Protein AF-0000000075453111 (afdb_homodimer)

pLDDT: mean 93.93, std 6.49, range [53.88, 98.88]

Nearest PDB structures (foldseek):
  8r34-assembly1_A  TM=6.315E-01  e=1.064E-09  Saccharomyces cerevisiae
  5uld-assembly2_D  TM=6.190E-01  e=9.752E-09  Vibrio cholerae O1 biovar El Tor str. N16961
  8w6t-assembly1_B  TM=6.433E-01  e=1.439E-05  Homo sapiens
  8w6t-assembly1_A  TM=4.955E-01  e=1.209E-05  Homo sapiens
  6ol1-assembly1_B  TM=6.404E-01  e=1.743E-09  Vibrio cholerae O1 biovar El Tor str. N16961

Structure (mmCIF, N/CA/C/O backbone):
data_AF-0000000075453111-model_v1
#
loop_
_entity.id
_entity.type
_entity.pdbx_description
1 polymer 'Uncharacterized transporter'
#
loop_
_atom_site.group_PDB
_atom_site.id
_atom_site.type_symbol
_atom_site.label_atom_id
_atom_site.label_alt_id
_atom_site.label_comp_id
_atom_site.label_asym_id
_atom_site.label_entity_id
_atom_site.label_seq_id
_atom_site.pdbx_PDB_ins_code
_atom_site.Cartn_x
_atom_site.Cartn_y
_atom_site.Cartn_z
_atom_site.occupancy
_atom_site.B_iso_or_equiv
_atom_site.auth_seq_id
_atom_site.auth_comp_id
_atom_site.auth_asym_id
_atom_site.auth_atom_id
_atom_site.pdbx_PDB_model_num
ATOM 1 N N . MET A 1 1 ? -15.867 -6.492 27.453 1 88.44 1 MET A N 1
ATOM 2 C CA . MET A 1 1 ? -15.086 -6.867 26.281 1 88.44 1 MET A CA 1
ATOM 3 C C . MET A 1 1 ? -14.711 -5.637 25.453 1 88.44 1 MET A C 1
ATOM 5 O O . MET A 1 1 ? -13.57 -5.516 25 1 88.44 1 MET A O 1
ATOM 9 N N . GLU A 1 2 ? -15.594 -4.66 25.562 1 91.88 2 GLU A N 1
ATOM 10 C CA . GLU A 1 2 ? -15.266 -3.398 24.906 1 91.88 2 GLU A CA 1
ATOM 11 C C . GLU A 1 2 ? -14.094 -2.709 25.594 1 91.88 2 GLU A C 1
ATOM 13 O O . GLU A 1 2 ? -13.234 -2.121 24.938 1 91.88 2 GLU A O 1
ATOM 18 N N . MET A 1 3 ? -14.023 -2.857 26.875 1 95.06 3 MET A N 1
ATOM 19 C CA . MET A 1 3 ? -12.953 -2.244 27.656 1 95.06 3 MET A CA 1
ATOM 20 C C . MET A 1 3 ? -11.602 -2.844 27.297 1 95.06 3 MET A C 1
ATOM 22 O O . MET A 1 3 ? -10.578 -2.154 27.328 1 95.06 3 MET A O 1
ATOM 26 N N . LEU A 1 4 ? -11.641 -4.113 27 1 96.75 4 LEU A N 1
ATOM 27 C CA . LEU A 1 4 ? -10.398 -4.758 26.594 1 96.75 4 LEU A CA 1
ATOM 28 C C . LEU A 1 4 ? -9.875 -4.164 25.297 1 96.75 4 LEU A C 1
ATOM 30 O O . LEU A 1 4 ? -8.672 -3.967 25.141 1 96.75 4 LEU A O 1
ATOM 34 N N . ILE A 1 5 ? -10.781 -3.885 24.359 1 97.25 5 ILE A N 1
ATOM 35 C CA . ILE A 1 5 ? -10.398 -3.275 23.094 1 97.25 5 ILE A CA 1
ATOM 36 C C . ILE A 1 5 ? -9.844 -1.875 23.328 1 97.25 5 ILE A C 1
ATOM 38 O O . ILE A 1 5 ? -8.82 -1.498 22.75 1 97.25 5 ILE A O 1
ATOM 42 N N . ILE A 1 6 ? -10.492 -1.157 24.172 1 97.19 6 ILE A N 1
ATOM 43 C CA . ILE A 1 6 ? -10.047 0.188 24.516 1 97.19 6 ILE A CA 1
ATOM 44 C C . ILE A 1 6 ? -8.672 0.124 25.172 1 97.19 6 ILE A C 1
ATOM 46 O O . ILE A 1 6 ? -7.781 0.908 24.828 1 97.19 6 ILE A O 1
ATOM 50 N N . ALA A 1 7 ? -8.477 -0.827 26.047 1 98.06 7 ALA A N 1
ATOM 51 C CA . ALA A 1 7 ? -7.191 -1 26.734 1 98.06 7 ALA A CA 1
ATOM 52 C C . ALA A 1 7 ? -6.082 -1.325 25.734 1 98.06 7 ALA A C 1
ATOM 54 O O . ALA A 1 7 ? -4.984 -0.773 25.828 1 98.06 7 ALA A O 1
ATOM 55 N N . VAL A 1 8 ? -6.367 -2.236 24.828 1 98.06 8 VAL A N 1
ATOM 56 C CA . VAL A 1 8 ? -5.387 -2.619 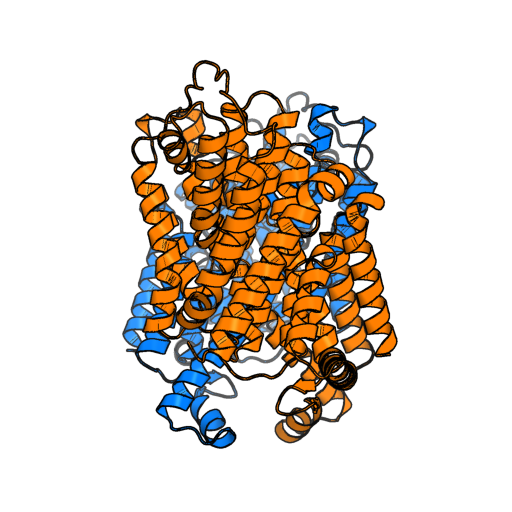23.812 1 98.06 8 VAL A CA 1
ATOM 57 C C . VAL A 1 8 ? -5.004 -1.402 22.969 1 98.06 8 VAL A C 1
ATOM 59 O O . VAL A 1 8 ? -3.826 -1.188 22.688 1 98.06 8 VAL A O 1
ATOM 62 N N . PHE A 1 9 ? -5.988 -0.625 22.594 1 97.12 9 PHE A N 1
ATOM 63 C CA . PHE A 1 9 ? -5.727 0.573 21.797 1 97.12 9 PHE A CA 1
ATOM 64 C C . PHE A 1 9 ? -4.824 1.535 22.562 1 97.12 9 PHE A C 1
ATOM 66 O O . PHE A 1 9 ? -3.834 2.029 22.016 1 97.12 9 PHE A O 1
ATOM 73 N N . PHE A 1 10 ? -5.086 1.776 23.812 1 95.88 10 PHE A N 1
ATOM 74 C CA . PHE A 1 10 ? -4.332 2.752 24.594 1 95.88 10 PHE A CA 1
ATOM 75 C C . PHE A 1 10 ? -2.926 2.242 24.891 1 95.88 10 PHE A C 1
ATOM 77 O O . PHE A 1 10 ? -1.973 3.021 24.938 1 95.88 10 PHE A O 1
ATOM 84 N N . ILE A 1 11 ? -2.777 0.951 25.078 1 97 11 ILE A N 1
ATOM 85 C CA . ILE A 1 11 ? -1.456 0.363 25.281 1 97 11 ILE A CA 1
ATOM 86 C C . ILE A 1 11 ? -0.633 0.507 24 1 97 11 ILE A C 1
ATOM 88 O O . ILE A 1 11 ? 0.526 0.924 24.047 1 97 11 ILE A O 1
ATOM 92 N N . GLY A 1 12 ? -1.258 0.11 22.844 1 95.88 12 GLY A N 1
ATOM 93 C CA . GLY A 1 12 ? -0.576 0.288 21.578 1 95.88 12 GLY A CA 1
ATOM 94 C C . GLY A 1 12 ? -0.174 1.727 21.312 1 95.88 12 GLY A C 1
ATOM 95 O O . GLY A 1 12 ? 0.954 1.994 20.891 1 95.88 12 GLY A O 1
ATOM 96 N N . TYR A 1 13 ? -1.084 2.631 21.641 1 93.44 13 TYR A N 1
ATOM 97 C CA . TYR A 1 13 ? -0.813 4.043 21.406 1 93.44 13 TYR A CA 1
ATOM 98 C C . TYR A 1 13 ? 0.281 4.551 22.344 1 93.44 13 TYR A C 1
ATOM 100 O O . TYR A 1 13 ? 1.086 5.402 21.953 1 93.44 13 TYR A O 1
ATOM 108 N N . PHE A 1 14 ? 0.251 4.113 23.531 1 94.31 14 PHE A N 1
ATOM 109 C CA . PHE A 1 14 ? 1.292 4.465 24.484 1 94.31 14 PHE A CA 1
ATOM 110 C C . PHE A 1 14 ? 2.67 4.094 23.953 1 94.31 14 PHE A C 1
ATOM 112 O O . PHE A 1 14 ? 3.604 4.895 24.016 1 94.31 14 PHE A O 1
ATOM 119 N N . PHE A 1 15 ? 2.822 2.959 23.375 1 93.81 15 PHE A N 1
ATOM 120 C CA . PHE A 1 15 ? 4.098 2.518 22.828 1 93.81 15 PHE A CA 1
ATOM 121 C C . PHE A 1 15 ? 4.484 3.35 21.609 1 93.81 15 PHE A C 1
ATOM 123 O O . PHE A 1 15 ? 5.668 3.588 21.359 1 93.81 15 PHE A O 1
ATOM 130 N N . ILE A 1 16 ? 3.492 3.82 20.844 1 91.75 16 ILE A N 1
ATOM 131 C CA . ILE A 1 16 ? 3.752 4.699 19.719 1 91.75 16 ILE A CA 1
ATOM 132 C C . ILE A 1 16 ? 4.371 6.004 20.203 1 91.75 16 ILE A C 1
ATOM 134 O O . ILE A 1 16 ? 5.367 6.477 19.641 1 91.75 16 ILE A O 1
ATOM 138 N N . THR A 1 17 ? 3.875 6.574 21.328 1 86.62 17 THR A N 1
ATOM 139 C CA . THR A 1 17 ? 4.289 7.879 21.828 1 86.62 17 THR A CA 1
ATOM 140 C C . THR A 1 17 ? 5.68 7.809 22.453 1 86.62 17 THR A C 1
ATOM 142 O O . THR A 1 17 ? 6.441 8.773 22.391 1 86.62 17 THR A O 1
ATOM 145 N N . ILE A 1 18 ? 6.066 6.621 22.953 1 88.25 18 ILE A N 1
ATOM 146 C CA . ILE A 1 18 ? 7.355 6.535 23.641 1 88.25 18 ILE A CA 1
ATOM 147 C C . ILE A 1 18 ? 8.344 5.758 22.781 1 88.25 18 ILE A C 1
ATOM 149 O O . ILE A 1 18 ? 9.281 5.145 23.297 1 88.25 18 ILE A O 1
ATOM 153 N N . GLU A 1 19 ? 8.078 5.727 21.516 1 85.94 19 GLU A N 1
ATOM 154 C CA . GLU A 1 19 ? 8.914 4.965 20.594 1 85.94 19 GLU A CA 1
ATOM 155 C C . GLU A 1 19 ? 10.391 5.246 20.844 1 85.94 19 GLU A C 1
ATOM 157 O O . GLU A 1 19 ? 11.219 4.332 20.812 1 85.94 19 GLU A O 1
ATOM 162 N N . HIS A 1 20 ? 10.773 6.508 21.109 1 79.44 20 HIS A N 1
ATOM 163 C CA . HIS A 1 20 ? 12.164 6.91 21.234 1 79.44 20 HIS A CA 1
ATOM 164 C C . HIS A 1 20 ? 12.773 6.391 22.531 1 79.44 20 HIS A C 1
ATOM 166 O O . HIS A 1 20 ? 13.977 6.129 22.609 1 79.44 20 HIS A O 1
ATOM 172 N N . SER A 1 21 ? 11.906 6.184 23.469 1 82.75 21 SER A N 1
ATOM 173 C CA . SER A 1 21 ? 12.375 5.699 24.766 1 82.75 21 SER A CA 1
ATOM 174 C C . SER A 1 21 ? 12.531 4.184 24.766 1 82.75 21 SER A C 1
ATOM 176 O O . SER A 1 21 ? 13.492 3.656 25.328 1 82.75 21 SER A O 1
ATOM 178 N N . VAL A 1 22 ? 11.641 3.486 24.031 1 87.38 22 VAL A N 1
ATOM 179 C CA . VAL A 1 22 ? 11.656 2.027 24.094 1 87.38 22 VAL A CA 1
ATOM 180 C C . VAL A 1 22 ? 12.414 1.478 22.875 1 87.38 22 VAL A C 1
ATOM 182 O O . VAL A 1 22 ? 12.781 0.302 22.859 1 87.38 22 VAL A O 1
ATOM 185 N N . ARG A 1 23 ? 12.75 2.182 21.953 1 86.06 23 ARG A N 1
ATOM 186 C CA . ARG A 1 23 ? 13.492 1.818 20.75 1 86.06 23 ARG A CA 1
ATOM 187 C C . ARG A 1 23 ? 12.758 0.749 19.953 1 86.06 23 ARG A C 1
ATOM 189 O O . ARG A 1 23 ? 13.352 -0.254 19.547 1 86.06 23 ARG A O 1
ATOM 196 N N . ILE A 1 24 ? 11.492 0.801 19.984 1 89.25 24 ILE A N 1
ATOM 197 C CA . ILE A 1 24 ? 10.625 -0.03 19.156 1 89.25 24 ILE A CA 1
ATOM 198 C C . ILE A 1 24 ? 9.914 0.838 18.125 1 89.25 24 ILE A C 1
ATOM 200 O O . ILE A 1 24 ? 9.25 1.819 18.469 1 89.25 24 ILE A O 1
ATOM 204 N N . ASP A 1 25 ? 10.094 0.473 16.938 1 92.69 25 ASP A N 1
ATOM 205 C CA . ASP A 1 25 ? 9.484 1.238 15.852 1 92.69 25 ASP A CA 1
ATOM 206 C C . ASP A 1 25 ? 7.973 1.338 16.047 1 92.69 25 ASP A C 1
ATOM 208 O O . ASP A 1 25 ? 7.316 0.351 16.375 1 92.69 25 ASP A O 1
ATOM 212 N N . LYS A 1 26 ? 7.48 2.486 15.836 1 93.5 26 LYS A N 1
ATOM 213 C CA . LYS A 1 26 ? 6.066 2.752 16.094 1 93.5 26 LYS A CA 1
ATOM 214 C C . LYS A 1 26 ? 5.176 1.954 15.141 1 93.5 26 LYS A C 1
ATOM 216 O O . LYS A 1 26 ? 4.016 1.684 15.453 1 93.5 26 LYS A O 1
ATOM 221 N N . THR A 1 27 ? 5.645 1.589 13.984 1 96 27 THR A N 1
ATOM 222 C CA . THR A 1 27 ? 4.879 0.809 13.016 1 96 27 THR A CA 1
ATOM 223 C C . THR A 1 27 ? 4.516 -0.558 13.594 1 96 27 THR A C 1
ATOM 225 O O . THR A 1 27 ? 3.43 -1.079 13.328 1 96 27 THR A O 1
ATOM 228 N N . ILE A 1 28 ? 5.398 -1.176 14.391 1 97.25 28 ILE A N 1
ATOM 229 C CA . ILE A 1 28 ? 5.164 -2.455 15.047 1 97.25 28 ILE A CA 1
ATOM 230 C C . ILE A 1 28 ? 3.936 -2.352 15.953 1 97.25 28 ILE A C 1
ATOM 232 O O . ILE A 1 28 ? 3.008 -3.156 15.836 1 97.25 28 ILE A O 1
ATOM 236 N N . SER A 1 29 ? 3.924 -1.294 16.75 1 97.25 29 SER A N 1
ATOM 237 C CA . SER A 1 29 ? 2.842 -1.087 17.703 1 97.25 29 SER A CA 1
ATOM 238 C C . SER A 1 29 ? 1.521 -0.807 17 1 97.25 29 SER A C 1
ATOM 240 O O . SER A 1 29 ? 0.472 -1.308 17.406 1 97.25 29 SER A O 1
ATOM 242 N N . ALA A 1 30 ? 1.592 -0.019 15.961 1 97.75 30 ALA A N 1
ATOM 243 C CA . ALA A 1 30 ? 0.385 0.353 15.227 1 97.75 30 ALA A CA 1
ATOM 244 C C . ALA A 1 30 ? -0.26 -0.867 14.578 1 97.75 30 ALA A C 1
ATOM 246 O O . ALA A 1 30 ? -1.46 -1.101 14.734 1 97.75 30 ALA A O 1
ATOM 247 N N . LEU A 1 31 ? 0.516 -1.706 13.867 1 98.56 31 LEU A N 1
ATOM 248 C CA . LEU A 1 31 ? 0.004 -2.885 13.172 1 98.56 31 LEU A CA 1
ATOM 249 C C . LEU A 1 31 ? -0.484 -3.93 14.172 1 98.56 31 LEU A C 1
ATOM 251 O O . LEU A 1 31 ? -1.544 -4.531 13.977 1 98.56 31 LEU A O 1
ATOM 255 N N . GLY A 1 32 ? 0.319 -4.137 15.188 1 98.38 32 GLY A N 1
ATOM 256 C CA . GLY A 1 32 ? -0.074 -5.086 16.219 1 98.38 32 GLY A CA 1
ATOM 257 C C . GLY A 1 32 ? -1.366 -4.707 16.922 1 98.38 32 GLY A C 1
ATOM 258 O O . GLY A 1 32 ? -2.254 -5.543 17.094 1 98.38 32 GLY A O 1
ATOM 259 N N . MET A 1 33 ? -1.439 -3.439 17.312 1 98.19 33 MET A N 1
ATOM 260 C CA . MET A 1 33 ? -2.621 -2.92 18 1 98.19 33 MET A CA 1
ATOM 261 C C . MET A 1 33 ? -3.867 -3.09 17.125 1 98.19 33 MET A C 1
ATOM 263 O O . MET A 1 33 ? -4.895 -3.578 17.609 1 98.19 33 MET A O 1
ATOM 267 N N . ALA A 1 34 ? -3.826 -2.732 15.875 1 98.56 34 ALA A N 1
ATOM 268 C CA . ALA A 1 34 ? -4.961 -2.842 14.961 1 98.56 34 ALA A CA 1
ATOM 269 C C . ALA A 1 34 ? -5.41 -4.293 14.812 1 98.56 34 ALA A C 1
ATOM 271 O O . ALA A 1 34 ? -6.605 -4.594 14.906 1 98.56 34 ALA A O 1
ATOM 272 N N . SER A 1 35 ? -4.473 -5.203 14.586 1 98.69 35 SER A N 1
ATOM 273 C CA . SER A 1 35 ? -4.777 -6.613 14.359 1 98.69 35 SER A CA 1
ATOM 274 C C . SER A 1 35 ? -5.426 -7.238 15.594 1 98.69 35 SER A C 1
ATOM 276 O O . SER A 1 35 ? -6.398 -7.988 15.477 1 98.69 35 SER A O 1
ATOM 278 N N . VAL A 1 36 ? -4.93 -6.891 16.75 1 98.56 36 VAL A N 1
ATOM 279 C CA . VAL A 1 36 ? -5.449 -7.465 17.984 1 98.56 36 VAL A CA 1
ATOM 280 C C . VAL A 1 36 ? -6.828 -6.887 18.281 1 98.56 36 VAL A C 1
ATOM 282 O O . VAL A 1 36 ? -7.734 -7.613 18.703 1 98.56 36 VAL A O 1
ATOM 285 N N . CYS A 1 37 ? -7.035 -5.582 18.078 1 98.56 37 CYS A N 1
ATOM 286 C CA . CYS A 1 37 ? -8.344 -4.969 18.297 1 98.56 37 CYS A CA 1
ATOM 287 C C . CYS A 1 37 ? -9.414 -5.648 17.453 1 98.56 37 CYS A C 1
ATOM 289 O O . CYS A 1 37 ? -10.461 -6.039 17.984 1 98.56 37 CYS A O 1
ATOM 291 N N . TRP A 1 38 ? -9.172 -5.844 16.219 1 98.62 38 TRP A N 1
ATOM 292 C CA . TRP A 1 38 ? -10.18 -6.422 15.336 1 98.62 38 TRP A CA 1
ATOM 293 C C . TRP A 1 38 ? -10.359 -7.91 15.617 1 98.62 38 TRP A C 1
ATOM 295 O O . TRP A 1 38 ? -11.469 -8.445 15.484 1 98.62 38 TRP A O 1
ATOM 305 N N . ALA A 1 39 ? -9.234 -8.594 15.977 1 98.5 39 ALA A N 1
ATOM 306 C CA . ALA A 1 39 ? -9.352 -10 16.375 1 98.5 39 ALA A CA 1
ATOM 307 C C . ALA A 1 39 ? -10.273 -10.148 17.578 1 98.5 39 ALA A C 1
ATOM 309 O O . ALA A 1 39 ? -11.125 -11.039 17.609 1 98.5 39 ALA A O 1
ATOM 310 N N . LEU A 1 40 ? -10.125 -9.281 18.547 1 98.25 40 LEU A N 1
ATOM 311 C CA . LEU A 1 40 ? -10.953 -9.328 19.734 1 98.25 40 LEU A CA 1
ATOM 312 C C . LEU A 1 40 ? -12.406 -9.008 19.406 1 98.25 40 LEU A C 1
ATOM 314 O O . LEU A 1 40 ? -13.328 -9.641 19.938 1 98.25 40 LEU A O 1
ATOM 318 N N . LEU A 1 41 ? -12.633 -8.023 18.516 1 97.88 41 LEU A N 1
ATOM 319 C CA . LEU A 1 41 ? -13.984 -7.68 18.078 1 97.88 41 LEU A CA 1
ATOM 320 C C . LEU A 1 41 ? -14.688 -8.898 17.5 1 97.88 41 LEU A C 1
ATOM 322 O O . LEU A 1 41 ? -15.852 -9.156 17.812 1 97.88 41 LEU A O 1
ATOM 326 N N . LYS A 1 42 ? -13.984 -9.625 16.672 1 97.94 42 LYS A N 1
ATOM 327 C CA . LYS A 1 42 ? -14.562 -10.773 15.977 1 97.94 42 LYS A CA 1
ATOM 328 C C . LYS A 1 42 ? -14.727 -11.961 16.922 1 97.94 42 LYS A C 1
ATOM 330 O O . LYS A 1 42 ? -15.773 -12.617 16.922 1 97.94 42 LYS A O 1
ATOM 335 N N . LEU A 1 43 ? -13.727 -12.258 17.781 1 97.31 43 LEU A N 1
ATOM 336 C CA . LEU A 1 43 ? -13.734 -13.406 18.688 1 97.31 43 LEU A CA 1
ATOM 337 C C . LEU A 1 43 ? -14.852 -13.266 19.719 1 97.31 43 LEU A C 1
ATOM 339 O O . LEU A 1 43 ? -15.5 -14.258 20.062 1 97.31 43 LEU A O 1
ATOM 343 N N . PHE A 1 44 ? -15.094 -12.055 20.156 1 97 44 PHE A N 1
ATOM 344 C CA . PHE A 1 44 ? -16.125 -11.82 21.172 1 97 44 PHE A CA 1
ATOM 345 C C . PHE A 1 44 ? -17.453 -11.469 20.531 1 97 44 PHE A C 1
ATOM 347 O O . PHE A 1 44 ? -18.453 -11.289 21.219 1 97 44 PHE A O 1
ATOM 354 N N . ASN A 1 45 ? -17.516 -11.398 19.219 1 96.94 45 ASN A N 1
ATOM 355 C CA . ASN A 1 45 ? -18.719 -11.133 18.438 1 96.94 45 ASN A CA 1
ATOM 356 C C . ASN A 1 45 ? -19.453 -9.906 18.969 1 96.94 45 ASN A C 1
ATOM 358 O O . ASN A 1 45 ? -20.656 -9.984 19.266 1 96.94 45 ASN A O 1
ATOM 362 N N . LEU A 1 46 ? -18.719 -8.781 19.047 1 97.12 46 LEU A N 1
ATOM 363 C CA . LEU A 1 46 ? -19.266 -7.555 19.609 1 97.12 46 LEU A CA 1
ATOM 364 C C . LEU A 1 46 ? -20.203 -6.875 18.641 1 97.12 46 LEU A C 1
ATOM 366 O O . LEU A 1 46 ? -20.141 -7.113 17.422 1 97.12 46 LEU A O 1
ATOM 370 N N . THR A 1 47 ? -21.078 -6.074 19.188 1 97 47 THR A N 1
ATOM 371 C CA . THR A 1 47 ? -21.969 -5.27 18.375 1 97 47 THR A CA 1
ATOM 372 C C . THR A 1 47 ? -21.219 -4.086 17.766 1 97 47 THR A C 1
ATOM 374 O O . THR A 1 47 ? -20.516 -3.361 18.469 1 97 47 THR A O 1
ATOM 377 N N . VAL A 1 48 ? -21.281 -3.947 16.453 1 97.31 48 VAL A N 1
ATOM 378 C CA . VAL A 1 48 ? -20.672 -2.807 15.781 1 97.31 48 VAL A CA 1
ATOM 379 C C . VAL A 1 48 ? -21.766 -1.896 15.219 1 97.31 48 VAL A C 1
ATOM 381 O O . VAL A 1 48 ? -22.891 -2.34 14.969 1 97.31 48 VAL A O 1
ATOM 384 N N . TYR A 1 49 ? -21.375 -0.607 15.039 1 96.19 49 TYR A N 1
ATOM 385 C CA . TYR A 1 49 ? -22.406 0.39 14.766 1 96.19 49 TYR A CA 1
ATOM 386 C C . TYR A 1 49 ? -22.062 1.193 13.516 1 96.19 49 TYR A C 1
ATOM 388 O O . TYR A 1 49 ? -20.891 1.413 13.211 1 96.19 49 TYR A O 1
ATOM 396 N N . GLU A 1 50 ? -23.062 1.499 12.812 1 91.12 50 GLU A N 1
ATOM 397 C CA . GLU A 1 50 ? -22.969 2.584 11.844 1 91.12 50 GLU A CA 1
ATOM 398 C C . GLU A 1 50 ? -23.391 3.918 12.469 1 91.12 50 GLU A C 1
ATOM 400 O O . GLU A 1 50 ? -24.344 3.979 13.242 1 91.12 50 GLU A O 1
ATOM 405 N N . ILE A 1 51 ? -22.625 4.836 12.148 1 85.69 51 ILE A N 1
ATOM 406 C CA . ILE A 1 51 ? -22.875 6.133 12.766 1 85.69 51 ILE A CA 1
ATOM 407 C C . ILE A 1 51 ? -23.656 7.02 11.797 1 85.69 51 ILE A C 1
ATOM 409 O O . ILE A 1 51 ? -23.156 7.398 10.742 1 85.69 51 ILE A O 1
ATOM 413 N N . SER A 1 52 ? -24.859 6.926 11.992 1 73.69 52 SER A N 1
ATOM 414 C CA . SER A 1 52 ? -25.844 7.805 11.375 1 73.69 52 SER A CA 1
ATOM 415 C C . SER A 1 52 ? -26.766 8.422 12.414 1 73.69 52 SER A C 1
ATOM 417 O O . SER A 1 52 ? -27.172 7.754 13.367 1 73.69 52 SER A O 1
ATOM 419 N N . ASP A 1 53 ? -27.062 9.844 12.398 1 77.62 53 ASP A N 1
ATOM 420 C CA . ASP A 1 53 ? -27.859 10.492 13.43 1 77.62 53 ASP A CA 1
ATOM 421 C C . ASP A 1 53 ? -27.984 9.617 14.672 1 77.62 53 ASP A C 1
ATOM 423 O O . ASP A 1 53 ? -29.078 9.18 15.039 1 77.62 53 ASP A O 1
ATOM 427 N N . GLY A 1 54 ? -26.812 9.156 15.188 1 85.5 54 GLY A N 1
ATOM 428 C CA . GLY A 1 54 ? -26.703 8.258 16.328 1 85.5 54 GLY A CA 1
ATOM 429 C C . GLY A 1 54 ? -26.031 6.941 15.992 1 85.5 54 GLY A C 1
ATOM 430 O O . GLY A 1 54 ? -25.484 6.777 14.898 1 85.5 54 GLY A O 1
ATOM 431 N N . LEU A 1 55 ? -26.062 5.973 17.016 1 92.5 55 LEU A N 1
ATOM 432 C CA . LEU A 1 55 ? -25.453 4.66 16.828 1 92.5 55 LEU A CA 1
ATOM 433 C C . LEU A 1 55 ? -26.5 3.637 16.391 1 92.5 55 LEU A C 1
ATOM 435 O O . LEU A 1 55 ? -27.484 3.398 17.094 1 92.5 55 LEU A O 1
ATOM 439 N N . HIS A 1 56 ? -26.359 3.084 15.266 1 93.69 56 HIS A N 1
ATOM 440 C CA . HIS A 1 56 ? -27.266 2.072 14.734 1 93.69 56 HIS A CA 1
ATOM 441 C C . HIS A 1 56 ? -26.562 0.723 14.602 1 93.69 56 HIS A C 1
ATOM 443 O O . HIS A 1 56 ? -25.672 0.558 13.758 1 93.69 56 HIS A O 1
ATOM 449 N N . PRO A 1 57 ? -27.031 -0.239 15.375 1 95.62 57 PRO A N 1
ATOM 450 C CA . PRO A 1 57 ? -26.406 -1.557 15.273 1 95.62 57 PRO A CA 1
ATOM 451 C C . PRO A 1 57 ? -26.578 -2.188 13.891 1 95.62 57 PRO A C 1
ATOM 453 O O . PRO A 1 57 ? -27.719 -2.367 13.438 1 95.62 57 PRO A O 1
ATOM 456 N N . LEU A 1 58 ? -25.609 -2.633 13.289 1 95.5 58 LEU A N 1
ATOM 457 C CA . LEU A 1 58 ? -25.625 -3.08 11.898 1 95.5 58 LEU A CA 1
ATOM 458 C C . LEU A 1 58 ? -26.219 -4.48 11.789 1 95.5 58 LEU A C 1
ATOM 460 O O . LEU A 1 58 ? -26.781 -4.84 10.742 1 95.5 58 LEU A O 1
ATOM 464 N N . TYR A 1 59 ? -26.078 -5.281 12.844 1 95.69 59 TYR A N 1
ATOM 465 C CA . TYR A 1 59 ? -26.516 -6.672 12.758 1 95.69 59 TYR A CA 1
ATOM 466 C C . TYR A 1 59 ? -28.016 -6.758 12.539 1 95.69 59 TYR A C 1
ATOM 468 O O . TYR A 1 59 ? -28.516 -7.738 11.977 1 95.69 59 TYR A O 1
ATOM 476 N N . ILE A 1 60 ? -28.844 -5.723 12.906 1 95.25 60 ILE A N 1
ATOM 477 C CA . ILE A 1 60 ? -30.297 -5.723 12.773 1 95.25 60 ILE A CA 1
ATOM 478 C C . ILE A 1 60 ? -30.688 -5.707 11.297 1 95.25 60 ILE A C 1
ATOM 480 O O . ILE A 1 60 ? -31.5 -6.523 10.859 1 95.25 60 ILE A O 1
ATOM 484 N N . GLU A 1 61 ? -30.125 -4.816 10.594 1 91.12 61 GLU A N 1
ATOM 485 C CA . GLU A 1 61 ? -30.406 -4.715 9.164 1 91.12 61 GLU A CA 1
ATOM 486 C C . GLU A 1 61 ? -29.969 -5.984 8.43 1 91.12 61 GLU A C 1
ATOM 488 O O . GLU A 1 61 ? -30.672 -6.441 7.516 1 91.12 61 GLU A O 1
ATOM 493 N N . ILE A 1 62 ? -28.891 -6.539 8.812 1 93.31 62 ILE A N 1
ATOM 494 C CA . ILE A 1 62 ? -28.344 -7.719 8.164 1 93.31 62 ILE A CA 1
ATOM 495 C C . ILE A 1 62 ? -29.219 -8.93 8.461 1 93.31 62 ILE A C 1
ATOM 497 O O . ILE A 1 62 ? -29.516 -9.734 7.566 1 93.31 62 ILE A O 1
ATOM 501 N N . SER A 1 63 ? -29.609 -9.023 9.68 1 95.31 63 SER A N 1
ATOM 502 C CA . SER A 1 63 ? -30.469 -10.125 10.078 1 95.31 63 SER A CA 1
ATOM 503 C C . SER A 1 63 ? -31.797 -10.086 9.312 1 95.31 63 SER A C 1
ATOM 505 O O . SER A 1 63 ? -32.281 -11.117 8.844 1 95.31 63 SER A O 1
ATOM 507 N N . GLU A 1 64 ? -32.375 -8.953 9.148 1 92.69 64 GLU A N 1
ATOM 508 C CA . GLU A 1 64 ? -33.656 -8.789 8.461 1 92.69 64 GLU A CA 1
ATOM 509 C C . GLU A 1 64 ? -33.5 -9.047 6.961 1 92.69 64 GLU A C 1
ATOM 511 O O . GLU A 1 64 ? -34.344 -9.695 6.352 1 92.69 64 GLU A O 1
ATOM 516 N N . LYS A 1 65 ? -32.5 -8.586 6.445 1 87 65 LYS A N 1
ATOM 517 C CA . LYS A 1 65 ? -32.281 -8.688 5.008 1 87 65 LYS A CA 1
ATOM 518 C C . LYS A 1 65 ? -32 -10.133 4.59 1 87 65 LYS A C 1
ATOM 520 O O . LYS A 1 65 ? -32.469 -10.586 3.555 1 87 65 LYS A O 1
ATOM 525 N N . PHE A 1 66 ? -31.219 -10.906 5.395 1 89.88 66 PHE A N 1
ATOM 526 C CA . PHE A 1 66 ? -30.75 -12.211 4.953 1 89.88 66 PHE A CA 1
ATOM 527 C C . PHE A 1 66 ? -31.375 -13.328 5.773 1 89.88 66 PHE A C 1
ATOM 529 O O . PHE A 1 66 ? -31.156 -14.508 5.512 1 89.88 66 PHE A O 1
ATOM 536 N N . GLY A 1 67 ? -32.125 -13.016 6.707 1 93.44 67 GLY A N 1
ATOM 537 C CA . GLY A 1 67 ? -32.781 -14.008 7.559 1 93.44 67 GLY A CA 1
ATOM 538 C C . GLY A 1 67 ? -31.781 -14.805 8.391 1 93.44 67 GLY A C 1
ATOM 539 O O . GLY A 1 67 ? -31.953 -16.016 8.578 1 93.44 67 GLY A O 1
ATOM 540 N N . LEU A 1 68 ? -30.781 -14.109 8.945 1 94.75 68 LEU A N 1
ATOM 541 C CA . LEU A 1 68 ? -29.719 -14.766 9.703 1 94.75 68 LEU A CA 1
ATOM 542 C C . LEU A 1 68 ? -29.969 -14.641 11.203 1 94.75 68 LEU A C 1
ATOM 544 O O . LEU A 1 68 ? -30.484 -13.625 11.664 1 94.75 68 LEU A O 1
ATOM 548 N N . PRO A 1 69 ? -29.594 -15.664 11.914 1 96.69 69 PRO A N 1
ATOM 549 C CA . PRO A 1 69 ? -29.578 -15.508 13.367 1 96.69 69 PRO A CA 1
ATOM 550 C C . PRO A 1 69 ? -28.688 -14.352 13.836 1 96.69 69 PRO A C 1
ATOM 552 O O . PRO A 1 69 ? -27.75 -13.977 13.133 1 96.69 69 PRO A O 1
ATOM 555 N N . ILE A 1 70 ? -29 -13.883 15 1 95.69 70 ILE A N 1
ATOM 556 C CA . ILE A 1 70 ? -28.344 -12.695 15.539 1 95.69 70 ILE A CA 1
ATOM 557 C C . ILE A 1 70 ? -26.844 -12.906 15.57 1 95.69 70 ILE A C 1
ATOM 559 O O . ILE A 1 70 ? -26.078 -12.023 15.172 1 95.69 70 ILE A O 1
ATOM 563 N N . SER A 1 71 ? -26.406 -14.039 16.047 1 95.88 71 SER A N 1
ATOM 564 C CA . SER A 1 71 ? -24.984 -14.312 16.172 1 95.88 71 SER A CA 1
ATOM 565 C C . SER A 1 71 ? -24.281 -14.242 14.82 1 95.88 71 SER A C 1
ATOM 567 O O . SER A 1 71 ? -23.219 -13.633 14.703 1 95.88 71 SER A O 1
ATOM 569 N N . GLU A 1 72 ? -24.859 -14.781 13.82 1 96.44 72 GLU A N 1
ATOM 570 C CA . GLU A 1 72 ? -24.281 -14.773 12.477 1 96.44 72 GLU A CA 1
ATOM 571 C C . GLU A 1 72 ? -24.359 -13.383 11.852 1 96.44 72 GLU A C 1
ATOM 573 O O . GLU A 1 72 ? -23.453 -12.969 11.125 1 96.44 72 GLU A O 1
ATOM 578 N N . ALA A 1 73 ? -25.438 -12.719 12.195 1 97.31 73 ALA A N 1
ATOM 579 C CA . ALA A 1 73 ? -25.609 -11.359 11.68 1 97.31 73 ALA A CA 1
ATOM 580 C C . ALA A 1 73 ? -24.547 -10.414 12.25 1 97.31 73 ALA A C 1
ATOM 582 O O . ALA A 1 73 ? -24.062 -9.523 11.555 1 97.31 73 ALA A O 1
ATOM 583 N N . LYS A 1 74 ? -24.25 -10.586 13.531 1 97.31 74 LYS A N 1
ATOM 584 C CA . LYS A 1 74 ? -23.219 -9.766 14.156 1 97.31 74 LYS A CA 1
ATOM 585 C C . LYS A 1 74 ? -21.859 -10.023 13.516 1 97.31 74 LYS A C 1
ATOM 587 O O . LYS A 1 74 ? -21.125 -9.078 13.219 1 97.31 74 LYS A O 1
ATOM 592 N N . ALA A 1 75 ? -21.531 -11.273 13.273 1 96.75 75 ALA A N 1
ATOM 593 C CA . ALA A 1 75 ? -20.266 -11.641 12.656 1 96.75 75 ALA A CA 1
ATOM 594 C C . ALA A 1 75 ? -20.141 -11.039 11.258 1 96.75 75 ALA A C 1
ATOM 596 O O . ALA A 1 75 ? -19.062 -10.539 10.883 1 96.75 75 ALA A O 1
ATOM 597 N N . GLN A 1 76 ? -21.203 -11.086 10.57 1 96.56 76 GLN A N 1
ATOM 598 C CA . GLN A 1 76 ? -21.203 -10.531 9.227 1 96.56 76 GLN A CA 1
ATOM 599 C C . GLN A 1 76 ? -21.094 -9.008 9.25 1 96.56 76 GLN A C 1
ATOM 601 O O . GLN A 1 76 ? -20.453 -8.414 8.383 1 96.56 76 GLN A O 1
ATOM 606 N N . ALA A 1 77 ? -21.75 -8.422 10.211 1 97.56 77 ALA A N 1
ATOM 607 C CA . ALA A 1 77 ? -21.672 -6.969 10.367 1 97.56 77 ALA A CA 1
ATOM 608 C C . ALA A 1 77 ? -20.234 -6.508 10.586 1 97.56 77 ALA A C 1
ATOM 610 O O . ALA A 1 77 ? -19.812 -5.488 10.039 1 97.56 77 ALA A O 1
ATOM 611 N N . ILE A 1 78 ? -19.453 -7.234 11.359 1 98.12 78 ILE A N 1
ATOM 612 C CA . ILE A 1 78 ? -18.062 -6.906 11.641 1 98.12 78 ILE A CA 1
ATOM 613 C C . ILE A 1 78 ? -17.25 -6.984 10.359 1 98.12 78 ILE A C 1
ATOM 615 O O . ILE A 1 78 ? -16.453 -6.082 10.07 1 98.12 78 ILE A O 1
ATOM 619 N N . ASP A 1 79 ? -17.484 -8.016 9.562 1 97.12 79 ASP A N 1
ATOM 620 C CA . ASP A 1 79 ? -16.75 -8.188 8.312 1 97.12 79 ASP A CA 1
ATOM 621 C C . ASP A 1 79 ? -17.062 -7.047 7.34 1 97.12 79 ASP A C 1
ATOM 623 O O . ASP A 1 79 ? -16.156 -6.531 6.68 1 97.12 79 ASP A O 1
ATOM 627 N N . GLU A 1 80 ? -18.328 -6.723 7.289 1 96.56 80 GLU A N 1
ATOM 628 C CA . GLU A 1 80 ? -18.75 -5.672 6.363 1 96.56 80 GLU A CA 1
ATOM 629 C C . GLU A 1 80 ? -18.172 -4.32 6.77 1 96.56 80 GLU A C 1
ATOM 631 O O . GLU A 1 80 ? -17.719 -3.553 5.922 1 96.56 80 GLU A O 1
ATOM 636 N N . LEU A 1 81 ? -18.234 -4.051 8.031 1 97.62 81 LEU A N 1
ATOM 637 C CA . LEU A 1 81 ? -17.719 -2.775 8.523 1 97.62 81 LEU A CA 1
ATOM 638 C C . LEU A 1 81 ? -16.203 -2.703 8.359 1 97.62 81 LEU A C 1
ATOM 640 O O . LEU A 1 81 ? -15.664 -1.65 8.016 1 97.62 81 LEU A O 1
ATOM 644 N N . LEU A 1 82 ? -15.5 -3.809 8.656 1 98.31 82 LEU A N 1
ATOM 645 C CA . LEU A 1 82 ? -14.055 -3.877 8.469 1 98.31 82 LEU A CA 1
ATOM 646 C C . LEU A 1 82 ? -13.68 -3.613 7.012 1 98.31 82 LEU A C 1
ATOM 648 O O . LEU A 1 82 ? -12.742 -2.863 6.73 1 98.31 82 LEU A O 1
ATOM 652 N N . LEU A 1 83 ? -14.406 -4.219 6.109 1 98.06 83 LEU A N 1
ATOM 653 C CA . LEU A 1 83 ? -14.156 -4.016 4.688 1 98.06 83 LEU A CA 1
ATOM 654 C C . LEU A 1 83 ? -14.383 -2.561 4.293 1 98.06 83 LEU A C 1
ATOM 656 O O . LEU A 1 83 ? -13.609 -1.989 3.527 1 98.06 83 LEU A O 1
ATOM 660 N N . HIS A 1 84 ? -15.414 -1.995 4.797 1 97 84 HIS A N 1
ATOM 661 C CA . HIS A 1 84 ? -15.734 -0.599 4.527 1 97 84 HIS A CA 1
ATOM 662 C C . HIS A 1 84 ? -14.625 0.326 5.02 1 97 84 HIS A C 1
ATOM 664 O O . HIS A 1 84 ? -14.172 1.207 4.281 1 97 84 HIS A O 1
ATOM 670 N N . HIS A 1 85 ? -14.148 0.101 6.254 1 97.69 85 HIS A N 1
ATOM 671 C CA . HIS A 1 85 ? -13.078 0.915 6.82 1 97.69 85 HIS A CA 1
ATOM 672 C C . HIS A 1 85 ? -11.781 0.748 6.039 1 97.69 85 HIS A C 1
ATOM 674 O O . HIS A 1 85 ? -11.078 1.725 5.785 1 97.69 85 HIS A O 1
ATOM 680 N N . LEU A 1 86 ? -11.508 -0.478 5.668 1 98.5 86 LEU A N 1
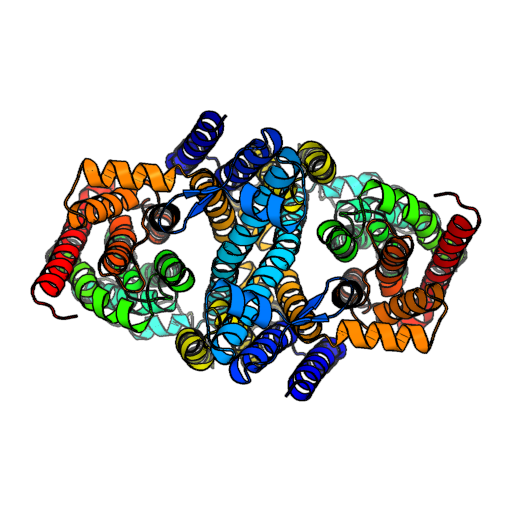ATOM 681 C CA . LEU A 1 86 ? -10.297 -0.716 4.895 1 98.5 86 LEU A CA 1
ATOM 682 C C . LEU A 1 86 ? -10.352 0.012 3.555 1 98.5 86 LEU A C 1
ATOM 684 O O . LEU A 1 86 ? -9.344 0.556 3.096 1 98.5 86 LEU A O 1
ATOM 688 N N . GLY A 1 87 ? -11.508 -0.032 2.895 1 98.31 87 GLY A N 1
ATOM 689 C CA . GLY A 1 87 ? -11.672 0.701 1.649 1 98.31 87 GLY A CA 1
ATOM 690 C C . GLY A 1 87 ? -11.359 2.18 1.783 1 98.31 87 GLY A C 1
ATOM 691 O O . GLY A 1 87 ? -10.594 2.732 0.99 1 98.31 87 GLY A O 1
ATOM 692 N N . LYS A 1 88 ? -11.898 2.787 2.814 1 97.19 88 LYS A N 1
ATOM 693 C CA . LYS A 1 88 ? -11.68 4.211 3.055 1 97.19 88 LYS A CA 1
ATOM 694 C C . LYS A 1 88 ? -10.211 4.5 3.357 1 97.19 88 LYS A C 1
ATOM 696 O O . LYS A 1 88 ? -9.656 5.484 2.869 1 97.19 88 LYS A O 1
ATOM 701 N N . ILE A 1 89 ? -9.633 3.693 4.16 1 98 89 ILE A N 1
ATOM 702 C CA . ILE A 1 89 ? -8.227 3.842 4.52 1 98 89 ILE A CA 1
ATOM 703 C C . ILE A 1 89 ? -7.352 3.66 3.283 1 98 89 ILE A C 1
ATOM 705 O O . ILE A 1 89 ? -6.395 4.41 3.076 1 98 89 ILE A O 1
ATOM 709 N N . ALA A 1 90 ? -7.723 2.68 2.455 1 98.44 90 ALA A N 1
ATOM 710 C CA . ALA A 1 90 ? -6.961 2.396 1.24 1 98.44 90 ALA A CA 1
ATOM 711 C C . ALA A 1 90 ? -7 3.584 0.281 1 98.44 90 ALA A C 1
ATOM 713 O O . ALA A 1 90 ? -6.02 3.855 -0.418 1 98.44 90 ALA A O 1
ATOM 714 N N . GLU A 1 91 ? -8.125 4.297 0.205 1 98.06 91 GLU A N 1
ATOM 715 C CA . GLU A 1 91 ? -8.188 5.508 -0.605 1 98.06 91 GLU A CA 1
ATOM 716 C C . GLU A 1 91 ? -7.086 6.488 -0.217 1 98.06 91 GLU A C 1
ATOM 718 O O . GLU A 1 91 ? -6.41 7.051 -1.084 1 98.06 91 GLU A O 1
ATOM 723 N N . ILE A 1 92 ? -6.871 6.641 1.074 1 97 92 ILE A N 1
ATOM 724 C CA . ILE A 1 92 ? -5.895 7.582 1.61 1 97 92 ILE A CA 1
ATOM 725 C C . ILE A 1 92 ? -4.48 7.086 1.307 1 97 92 ILE A C 1
ATOM 727 O O . ILE A 1 92 ? -3.645 7.844 0.813 1 97 92 ILE A O 1
ATOM 731 N N . LEU A 1 93 ? -4.277 5.84 1.558 1 97.94 93 LEU A N 1
ATOM 732 C CA . LEU A 1 93 ? -2.93 5.293 1.477 1 97.94 93 LEU A CA 1
ATOM 733 C C . LEU A 1 93 ? -2.455 5.23 0.028 1 97.94 93 LEU A C 1
ATOM 735 O O . LEU A 1 93 ? -1.299 5.543 -0.265 1 97.94 93 LEU A O 1
ATOM 739 N N . PHE A 1 94 ? -3.312 4.844 -0.875 1 98 94 PHE A N 1
ATOM 740 C CA . PHE A 1 94 ? -2.896 4.773 -2.27 1 98 94 PHE A CA 1
ATOM 741 C C . PHE A 1 94 ? -2.754 6.168 -2.865 1 98 94 PHE A C 1
ATOM 743 O O . PHE A 1 94 ? -1.927 6.387 -3.752 1 98 94 PHE A O 1
ATOM 750 N N . PHE A 1 95 ? -3.537 7.109 -2.379 1 97.81 95 PHE A N 1
ATOM 751 C CA . PHE A 1 95 ? -3.305 8.508 -2.732 1 97.81 95 PHE A CA 1
ATOM 752 C C . PHE A 1 95 ? -1.905 8.938 -2.32 1 97.81 95 PHE A C 1
ATOM 754 O O . PHE A 1 95 ? -1.168 9.516 -3.121 1 97.81 95 PHE A O 1
ATOM 761 N N . LEU A 1 96 ? -1.529 8.648 -1.071 1 96.25 96 LEU A N 1
ATOM 762 C CA . LEU A 1 96 ? -0.241 9.047 -0.519 1 96.25 96 LEU A CA 1
ATOM 763 C C . LEU A 1 96 ? 0.905 8.375 -1.261 1 96.25 96 LEU A C 1
ATOM 765 O O . LEU A 1 96 ? 1.91 9.016 -1.577 1 96.25 96 LEU A O 1
ATOM 769 N N . ILE A 1 97 ? 0.746 7.074 -1.527 1 97.25 97 ILE A N 1
ATOM 770 C CA . ILE A 1 97 ? 1.772 6.344 -2.264 1 97.25 97 ILE A CA 1
ATOM 771 C C . ILE A 1 97 ? 1.997 7 -3.623 1 97.25 97 ILE A C 1
ATOM 773 O O . ILE A 1 97 ? 3.139 7.211 -4.039 1 97.25 97 ILE A O 1
ATOM 777 N N . GLY A 1 98 ? 0.903 7.309 -4.305 1 97.25 98 GLY A N 1
ATOM 778 C CA . GLY A 1 98 ? 1.021 7.984 -5.586 1 97.25 98 GLY A CA 1
ATOM 779 C C . GLY A 1 98 ? 1.713 9.328 -5.488 1 97.25 98 GLY A C 1
ATOM 780 O O . GLY A 1 98 ? 2.625 9.625 -6.266 1 97.25 98 GLY A O 1
ATOM 781 N N . ALA A 1 99 ? 1.304 10.133 -4.523 1 96.25 99 ALA A N 1
ATOM 782 C CA . ALA A 1 99 ? 1.862 11.469 -4.352 1 96.25 99 ALA A CA 1
ATOM 783 C C . ALA A 1 99 ? 3.346 11.398 -3.998 1 96.25 99 ALA A C 1
ATOM 785 O O . ALA A 1 99 ? 4.16 12.117 -4.578 1 96.25 99 ALA A O 1
ATOM 786 N N . MET A 1 100 ? 3.689 10.57 -3.057 1 95.31 100 MET A N 1
ATOM 787 C CA . MET A 1 100 ? 5.082 10.43 -2.635 1 95.31 100 MET A CA 1
ATOM 788 C C . MET A 1 100 ? 5.953 9.945 -3.789 1 95.31 100 MET A C 1
ATOM 790 O O . MET A 1 100 ? 7.102 10.375 -3.928 1 95.31 100 MET A O 1
ATOM 794 N N . THR A 1 101 ? 5.41 9.047 -4.586 1 96.75 101 THR A N 1
ATOM 795 C CA . THR A 1 101 ? 6.168 8.523 -5.715 1 96.75 101 THR A CA 1
ATOM 796 C C . THR A 1 101 ? 6.441 9.617 -6.738 1 96.75 101 THR A C 1
ATOM 798 O O . THR A 1 101 ? 7.547 9.719 -7.27 1 96.75 101 THR A O 1
ATOM 801 N N . ILE A 1 102 ? 5.473 10.414 -7.012 1 97.31 102 ILE A N 1
ATOM 802 C CA . ILE A 1 102 ? 5.645 11.516 -7.953 1 97.31 102 ILE A CA 1
ATOM 803 C C . ILE A 1 102 ? 6.766 12.43 -7.469 1 97.31 102 ILE A C 1
ATOM 805 O O . ILE A 1 102 ? 7.625 12.844 -8.258 1 97.31 102 ILE A O 1
ATOM 809 N N . VAL A 1 103 ? 6.785 12.695 -6.203 1 95.81 103 VAL A N 1
ATOM 810 C CA . VAL A 1 103 ? 7.797 13.578 -5.633 1 95.81 103 VAL A CA 1
ATOM 811 C C . VAL A 1 103 ? 9.18 12.938 -5.77 1 95.81 103 VAL A C 1
ATOM 813 O O . VAL A 1 103 ? 10.156 13.617 -6.09 1 95.81 103 VAL A O 1
ATOM 816 N N . GLU A 1 104 ? 9.289 11.656 -5.555 1 95 104 GLU A N 1
ATOM 817 C CA . GLU A 1 104 ? 10.562 10.961 -5.688 1 95 104 GLU A CA 1
ATOM 818 C C . GLU A 1 104 ? 11.031 10.945 -7.141 1 95 104 GLU A C 1
ATOM 820 O O . GLU A 1 104 ? 12.234 10.984 -7.406 1 95 104 GLU A O 1
ATOM 825 N N . ILE A 1 105 ? 10.086 10.844 -8.062 1 96.31 105 ILE A N 1
ATOM 826 C CA . ILE A 1 105 ? 10.438 10.922 -9.469 1 96.31 105 ILE A CA 1
ATOM 827 C C . ILE A 1 105 ? 11.039 12.297 -9.781 1 96.31 105 ILE A C 1
ATOM 829 O O . ILE A 1 105 ? 12.055 12.398 -10.461 1 96.31 105 ILE A O 1
ATOM 833 N N . VAL A 1 106 ? 10.422 13.328 -9.258 1 96.06 106 VAL A N 1
ATOM 834 C CA . VAL A 1 106 ? 10.922 14.688 -9.445 1 96.06 106 VAL A CA 1
ATOM 835 C C . VAL A 1 106 ? 12.328 14.805 -8.859 1 96.06 106 VAL A C 1
ATOM 837 O O . VAL A 1 106 ? 13.219 15.383 -9.484 1 96.06 106 VAL A O 1
ATOM 840 N N . ASP A 1 107 ? 12.492 14.242 -7.703 1 93.94 107 ASP A N 1
ATOM 841 C CA . ASP A 1 107 ? 13.797 14.289 -7.043 1 93.94 107 ASP A CA 1
ATOM 842 C C . ASP A 1 107 ? 14.844 13.523 -7.84 1 93.94 107 ASP A C 1
ATOM 844 O O . ASP A 1 107 ? 15.992 13.961 -7.961 1 93.94 107 ASP A O 1
ATOM 848 N N . MET A 1 108 ? 14.469 12.359 -8.32 1 93.38 108 MET A N 1
ATOM 849 C CA . MET A 1 108 ? 15.359 11.523 -9.125 1 93.38 108 MET A CA 1
ATOM 850 C C . MET A 1 108 ? 15.875 12.289 -10.336 1 93.38 108 MET A C 1
ATOM 852 O O . MET A 1 108 ? 17.016 12.102 -10.75 1 93.38 108 MET A O 1
ATOM 856 N N . HIS A 1 109 ? 15.07 13.195 -10.852 1 94.88 109 HIS A N 1
ATOM 857 C CA . HIS A 1 109 ? 15.445 14.031 -11.992 1 94.88 109 HIS A CA 1
ATOM 858 C C . HIS A 1 109 ? 16.109 15.328 -11.531 1 94.88 109 HIS A C 1
ATOM 860 O O . HIS A 1 109 ? 16.297 16.25 -12.32 1 94.88 109 HIS A O 1
ATOM 866 N N . ARG A 1 110 ? 16.344 15.43 -10.188 1 93.31 110 ARG A N 1
ATOM 867 C CA . ARG A 1 110 ? 16.984 16.594 -9.586 1 93.31 110 ARG A CA 1
ATOM 868 C C . ARG A 1 110 ? 16.141 17.859 -9.805 1 93.31 110 ARG A C 1
ATOM 870 O O . ARG A 1 110 ? 16.688 18.938 -10.039 1 93.31 110 ARG A O 1
ATOM 877 N N . GLY A 1 111 ? 14.938 17.609 -9.805 1 92.81 111 GLY A N 1
ATOM 878 C CA . GLY A 1 111 ? 14.023 18.734 -10 1 92.81 111 GLY A CA 1
ATOM 879 C C . GLY A 1 111 ? 14.125 19.781 -8.922 1 92.81 111 GLY A C 1
ATOM 880 O O . GLY A 1 111 ? 13.969 20.984 -9.195 1 92.81 111 GLY A O 1
ATOM 881 N N . PHE A 1 112 ? 14.523 19.484 -7.742 1 90.88 112 PHE A N 1
ATOM 882 C CA . PHE A 1 112 ? 14.516 20.406 -6.613 1 90.88 112 PHE A CA 1
ATOM 883 C C . PHE A 1 112 ? 15.805 21.219 -6.562 1 90.88 112 PHE A C 1
ATOM 885 O O . PHE A 1 112 ? 15.922 22.172 -5.797 1 90.88 112 PHE A O 1
ATOM 892 N N . GLU A 1 113 ? 16.734 20.844 -7.348 1 89 113 GLU A N 1
ATOM 893 C CA . GLU A 1 113 ? 17.984 21.625 -7.426 1 89 113 GLU A CA 1
ATOM 894 C C . GLU A 1 113 ? 17.719 23.031 -7.961 1 89 113 GLU A C 1
ATOM 896 O O . GLU A 1 113 ? 18.516 23.938 -7.738 1 89 113 GLU A O 1
ATOM 901 N N . ILE A 1 114 ? 16.688 23.141 -8.57 1 86.62 114 ILE A N 1
ATOM 902 C CA . ILE A 1 114 ? 16.344 24.438 -9.148 1 86.62 114 ILE A CA 1
ATOM 903 C C . ILE A 1 114 ? 16.031 25.438 -8.031 1 86.62 114 ILE A C 1
ATOM 905 O O . ILE A 1 114 ? 16.156 26.656 -8.234 1 86.62 114 ILE A O 1
ATOM 909 N N . LEU A 1 115 ? 15.625 24.922 -6.867 1 87.25 115 LEU A N 1
ATOM 910 C CA . LEU A 1 115 ? 15.312 25.781 -5.734 1 87.25 115 LEU A CA 1
ATOM 911 C C . LEU A 1 115 ? 16.562 26.5 -5.227 1 87.25 115 LEU A C 1
ATOM 913 O O . LEU A 1 115 ? 16.469 27.578 -4.629 1 87.25 115 LEU A O 1
ATOM 917 N N . LYS A 1 116 ? 17.703 25.969 -5.531 1 82.69 116 LYS A N 1
ATOM 918 C CA . LYS A 1 116 ? 18.969 26.594 -5.152 1 82.69 116 LYS A CA 1
ATOM 919 C C . LYS A 1 116 ? 19.172 27.906 -5.879 1 82.69 116 LYS A C 1
ATOM 921 O O . LYS A 1 116 ? 19.812 28.828 -5.355 1 82.69 116 LYS A O 1
ATOM 926 N N . LYS A 1 117 ? 18.625 27.891 -7.031 1 79.19 117 LYS A N 1
ATOM 927 C CA . LYS A 1 117 ? 18.797 29.078 -7.848 1 79.19 117 LYS A CA 1
ATOM 928 C C . LYS A 1 117 ? 18.031 30.266 -7.254 1 79.19 117 LYS A C 1
ATOM 930 O O . LYS A 1 117 ? 18.359 31.422 -7.539 1 79.19 117 LYS A O 1
ATOM 935 N N . ILE A 1 118 ? 17.125 29.953 -6.457 1 79.44 118 ILE A N 1
ATOM 936 C CA . ILE A 1 118 ? 16.328 31 -5.832 1 79.44 118 ILE A CA 1
ATOM 937 C C . ILE A 1 118 ? 17.094 31.594 -4.648 1 79.44 118 ILE A C 1
ATOM 939 O O . ILE A 1 118 ? 16.906 32.75 -4.309 1 79.44 118 ILE A O 1
ATOM 943 N N . ILE A 1 119 ? 17.969 30.875 -4.137 1 81.19 119 ILE A N 1
ATOM 944 C CA . ILE A 1 119 ? 18.641 31.266 -2.896 1 81.19 119 ILE A CA 1
ATOM 945 C C . ILE A 1 119 ? 19.984 31.906 -3.215 1 81.19 119 ILE A C 1
ATOM 947 O O . ILE A 1 119 ? 21 31.203 -3.34 1 81.19 119 ILE A O 1
ATOM 951 N N . LYS A 1 120 ? 20.078 33.219 -3.35 1 79.81 120 LYS A N 1
ATOM 952 C CA . LYS A 1 120 ? 21.312 33.906 -3.727 1 79.81 120 LYS A CA 1
ATOM 953 C C . LYS A 1 120 ? 21.766 34.875 -2.623 1 79.81 120 LYS A C 1
ATOM 955 O O . LYS A 1 120 ? 22.828 35.5 -2.732 1 79.81 120 LYS A O 1
ATOM 960 N N . THR A 1 121 ? 21.094 34.844 -1.539 1 85.25 121 THR A N 1
ATOM 961 C CA . THR A 1 121 ? 21.406 35.844 -0.521 1 85.25 121 THR A CA 1
ATOM 962 C C . THR A 1 121 ? 22.344 35.25 0.531 1 85.25 121 THR A C 1
ATOM 964 O O . THR A 1 121 ? 22.375 34.031 0.731 1 85.25 121 THR A O 1
ATOM 967 N N . ARG A 1 122 ? 23.125 36.188 1.137 1 87.75 122 ARG A N 1
ATOM 968 C CA . ARG A 1 122 ? 24 35.812 2.242 1 87.75 122 ARG A CA 1
ATOM 969 C C . ARG A 1 122 ? 23.531 36.438 3.551 1 87.75 122 ARG A C 1
ATOM 971 O O . ARG A 1 122 ? 24.094 36.188 4.609 1 87.75 122 ARG A O 1
ATOM 978 N N . LYS A 1 123 ? 22.516 37.188 3.402 1 93.75 123 LYS A N 1
ATOM 979 C CA . LYS A 1 123 ? 21.938 37.781 4.613 1 93.75 123 LYS A CA 1
ATOM 980 C C . LYS A 1 123 ? 21.078 36.75 5.352 1 93.75 123 LYS A C 1
ATOM 982 O O . LYS A 1 123 ? 20.172 36.156 4.77 1 93.75 123 LYS A O 1
ATOM 987 N N . LYS A 1 124 ? 21.312 36.625 6.625 1 95.12 124 LYS A N 1
ATOM 988 C CA . LYS A 1 124 ? 20.656 35.594 7.414 1 95.12 124 LYS A CA 1
ATOM 989 C C . LYS A 1 124 ? 19.156 35.812 7.477 1 95.12 124 LYS A C 1
ATOM 991 O O . LYS A 1 124 ? 18.375 34.875 7.328 1 95.12 124 LYS A O 1
ATOM 996 N N . LYS A 1 125 ? 18.781 37.062 7.715 1 96.56 125 LYS A N 1
ATOM 997 C CA . LYS A 1 125 ? 17.375 37.406 7.812 1 96.56 125 LYS A CA 1
ATOM 998 C C . LYS A 1 125 ? 16.641 37.094 6.5 1 96.56 125 LYS A C 1
ATOM 1000 O O . LYS A 1 125 ? 15.547 36.562 6.5 1 96.56 125 LYS A O 1
ATOM 1005 N N . LYS A 1 126 ? 17.219 37.5 5.418 1 95.5 126 LYS A N 1
ATOM 1006 C CA . LYS A 1 126 ? 16.625 37.25 4.105 1 95.5 126 LYS A CA 1
ATOM 1007 C C . LYS A 1 126 ? 16.531 35.781 3.809 1 95.5 126 LYS A C 1
ATOM 1009 O O . LYS A 1 126 ? 15.547 35.312 3.223 1 95.5 126 LYS A O 1
ATOM 1014 N N . LEU A 1 127 ? 17.531 35.094 4.215 1 94.94 127 LEU A N 1
ATOM 1015 C CA . LEU A 1 127 ? 17.547 33.625 4.023 1 94.94 127 LEU A CA 1
ATOM 1016 C C . LEU A 1 127 ? 16.406 32.969 4.789 1 94.94 127 LEU A C 1
ATOM 1018 O O . LEU A 1 127 ? 15.75 32.062 4.277 1 94.94 127 LEU A O 1
ATOM 1022 N N . LEU A 1 128 ? 16.219 33.438 5.98 1 97 128 LEU A N 1
ATOM 1023 C CA . LEU A 1 128 ? 15.133 32.938 6.809 1 97 128 LEU A CA 1
ATOM 1024 C C . LEU A 1 128 ? 13.797 33.062 6.082 1 97 128 LEU A C 1
ATOM 1026 O O . LEU A 1 128 ? 13.031 32.094 6 1 97 128 LEU A O 1
ATOM 1030 N N . TRP A 1 129 ? 13.562 34.156 5.508 1 97.31 129 TRP A N 1
ATOM 1031 C CA . TRP A 1 129 ? 12.289 34.438 4.855 1 97.31 129 TRP A CA 1
ATOM 1032 C C . TRP A 1 129 ? 12.156 33.688 3.551 1 97.31 129 TRP A C 1
ATOM 1034 O O . TRP A 1 129 ? 11.062 33.219 3.193 1 97.31 129 TRP A O 1
ATOM 1044 N N . ILE A 1 130 ? 13.219 33.531 2.836 1 96.69 130 ILE A N 1
ATOM 1045 C CA . ILE A 1 130 ? 13.18 32.75 1.595 1 96.69 130 ILE A CA 1
ATOM 1046 C C . ILE A 1 130 ? 12.828 31.312 1.896 1 96.69 130 ILE A C 1
ATOM 1048 O O . ILE A 1 130 ? 11.906 30.75 1.3 1 96.69 130 ILE A O 1
ATOM 1052 N N . PHE A 1 131 ? 13.5 30.703 2.836 1 96.75 131 PHE A N 1
ATOM 1053 C CA . PHE A 1 131 ? 13.234 29.297 3.182 1 96.75 131 PHE A CA 1
ATOM 1054 C C . PHE A 1 131 ? 11.828 29.141 3.746 1 96.75 131 PHE A C 1
ATOM 1056 O O . PHE A 1 131 ? 11.141 28.172 3.441 1 96.75 131 PHE A O 1
ATOM 1063 N N . GLY A 1 132 ? 11.453 30.094 4.594 1 97.81 132 GLY A N 1
ATOM 1064 C CA . GLY A 1 132 ? 10.102 30.047 5.133 1 97.81 132 GLY A CA 1
ATOM 1065 C C . GLY A 1 132 ? 9.031 30.109 4.062 1 97.81 132 GLY A C 1
ATOM 1066 O O . GLY A 1 132 ? 8.094 29.297 4.066 1 97.81 132 GLY A O 1
ATOM 1067 N N . THR A 1 133 ? 9.156 31.031 3.137 1 97.94 133 THR A N 1
ATOM 1068 C CA . THR A 1 133 ? 8.172 31.234 2.08 1 97.94 133 THR A CA 1
ATOM 1069 C C . THR A 1 133 ? 8.133 30.031 1.144 1 97.94 133 THR A C 1
ATOM 1071 O O . THR A 1 133 ? 7.055 29.547 0.78 1 97.94 133 THR A O 1
ATOM 1074 N N . VAL A 1 134 ? 9.289 29.516 0.814 1 96.88 134 VAL A N 1
ATOM 1075 C CA . VAL A 1 134 ? 9.352 28.344 -0.063 1 96.88 134 VAL A CA 1
ATOM 1076 C C . VAL A 1 134 ? 8.75 27.141 0.646 1 96.88 134 VAL A C 1
ATOM 1078 O O . VAL A 1 134 ? 7.984 26.375 0.048 1 96.88 134 VAL A O 1
ATOM 1081 N N . ALA A 1 135 ? 9.062 26.984 1.92 1 97.88 135 ALA A N 1
ATOM 1082 C CA . ALA A 1 135 ? 8.516 25.875 2.693 1 97.88 135 ALA A CA 1
ATOM 1083 C C . ALA A 1 135 ? 6.992 25.938 2.74 1 97.88 135 ALA A C 1
ATOM 1085 O O . ALA A 1 135 ? 6.32 24.922 2.57 1 97.88 135 ALA A O 1
ATOM 1086 N N . PHE A 1 136 ? 6.488 27.141 2.965 1 98.44 136 PHE A N 1
ATOM 1087 C CA . PHE A 1 136 ? 5.051 27.359 3.092 1 98.44 136 PHE A CA 1
ATOM 1088 C C . PHE A 1 136 ? 4.328 26.953 1.81 1 98.44 136 PHE A C 1
ATOM 1090 O O . PHE A 1 136 ? 3.338 26.219 1.85 1 98.44 136 PHE A O 1
ATOM 1097 N N . PHE A 1 137 ? 4.801 27.281 0.694 1 97.19 137 PHE A N 1
ATOM 1098 C CA . PHE A 1 137 ? 4.117 27.031 -0.568 1 97.19 137 PHE A CA 1
ATOM 1099 C C . PHE A 1 137 ? 4.469 25.656 -1.109 1 97.19 137 PHE A C 1
ATOM 1101 O O . PHE A 1 137 ? 3.623 24.984 -1.698 1 97.19 137 PHE A O 1
ATOM 1108 N N . LEU A 1 138 ? 5.699 25.266 -0.968 1 96.12 138 LEU A N 1
ATOM 1109 C CA . LEU A 1 138 ? 6.113 23.938 -1.426 1 96.12 138 LEU A CA 1
ATOM 1110 C C . LEU A 1 138 ? 5.34 22.844 -0.699 1 96.12 138 LEU A C 1
ATOM 1112 O O . LEU A 1 138 ? 4.922 21.859 -1.312 1 96.12 138 LEU A O 1
ATOM 1116 N N . SER A 1 139 ? 5.152 23.016 0.588 1 97.69 139 SER A N 1
ATOM 1117 C CA . SER A 1 139 ? 4.461 22.047 1.419 1 97.69 139 SER A CA 1
ATOM 1118 C C . SER A 1 139 ? 3.01 21.875 0.977 1 97.69 139 SER A C 1
ATOM 1120 O O . SER A 1 139 ? 2.443 20.781 1.098 1 97.69 139 SER A O 1
ATOM 1122 N N . ALA A 1 140 ? 2.42 22.891 0.45 1 97.19 140 ALA A N 1
ATOM 1123 C CA . ALA A 1 140 ? 1.036 22.844 -0.017 1 97.19 140 ALA A CA 1
ATOM 1124 C C . ALA A 1 140 ? 0.889 21.875 -1.187 1 97.19 140 ALA A C 1
ATOM 1126 O O . ALA A 1 140 ? -0.215 21.406 -1.479 1 97.19 140 ALA A O 1
ATOM 1127 N N . VAL A 1 141 ? 2.006 21.5 -1.747 1 94.25 141 VAL A N 1
ATOM 1128 C CA . VAL A 1 141 ? 1.952 20.672 -2.951 1 94.25 141 VAL A CA 1
ATOM 1129 C C . VAL A 1 141 ? 2.553 19.297 -2.664 1 94.25 141 VAL A C 1
ATOM 1131 O O . VAL A 1 141 ? 1.99 18.266 -3.059 1 94.25 141 VAL A O 1
ATOM 1134 N N . ILE A 1 142 ? 3.717 19.203 -1.978 1 92.69 142 ILE A N 1
ATOM 1135 C CA . ILE A 1 142 ? 4.441 17.938 -1.875 1 92.69 142 ILE A CA 1
ATOM 1136 C C . ILE A 1 142 ? 4.387 17.422 -0.438 1 92.69 142 ILE A C 1
ATOM 1138 O O . ILE A 1 142 ? 5.141 16.531 -0.065 1 92.69 142 ILE A O 1
ATOM 1142 N N . ASP A 1 143 ? 3.604 18.062 0.446 1 91.94 143 ASP A N 1
ATOM 1143 C CA . ASP A 1 143 ? 3.365 17.688 1.836 1 91.94 143 ASP A CA 1
ATOM 1144 C C . ASP A 1 143 ? 4.457 18.234 2.748 1 91.94 143 ASP A C 1
ATOM 1146 O O . ASP A 1 143 ? 5.516 18.656 2.275 1 91.94 143 ASP A O 1
ATOM 1150 N N . ASN A 1 144 ? 4.242 18.234 4.027 1 97 144 ASN A N 1
ATOM 1151 C CA . ASN A 1 144 ? 5.098 18.906 5 1 97 144 ASN A CA 1
ATOM 1152 C C . ASN A 1 144 ? 6.379 18.125 5.258 1 97 144 ASN A C 1
ATOM 1154 O O . ASN A 1 144 ? 7.457 18.703 5.391 1 97 144 ASN A O 1
ATOM 1158 N N . LEU A 1 145 ? 6.336 16.859 5.277 1 95.25 145 LEU A N 1
ATOM 1159 C CA . LEU A 1 145 ? 7.516 16.031 5.508 1 95.25 145 LEU A CA 1
ATOM 1160 C C . LEU A 1 145 ? 8.523 16.203 4.375 1 95.25 145 LEU A C 1
ATOM 1162 O O . LEU A 1 145 ? 9.688 16.516 4.621 1 95.25 145 LEU A O 1
ATOM 1166 N N . THR A 1 146 ? 8.086 16.031 3.188 1 94.69 146 THR A N 1
ATOM 1167 C CA . THR A 1 146 ? 8.969 16.078 2.025 1 94.69 146 THR A CA 1
ATOM 1168 C C . THR A 1 146 ? 9.531 17.484 1.84 1 94.69 146 THR A C 1
ATOM 1170 O O . THR A 1 146 ? 10.719 17.656 1.558 1 94.69 146 THR A O 1
ATOM 1173 N N . ALA A 1 147 ? 8.711 18.484 1.969 1 96.69 147 ALA A N 1
ATOM 1174 C CA . ALA A 1 147 ? 9.172 19.859 1.868 1 96.69 147 ALA A CA 1
ATOM 1175 C C . ALA A 1 147 ? 10.281 20.141 2.881 1 96.69 147 ALA A C 1
ATOM 1177 O O . ALA A 1 147 ? 11.297 20.75 2.543 1 96.69 147 ALA A O 1
ATOM 1178 N N . THR A 1 148 ? 10.117 19.641 4.055 1 97.75 148 THR A N 1
ATOM 1179 C CA . THR A 1 148 ? 11.094 19.844 5.121 1 97.75 148 THR A CA 1
ATOM 1180 C C . THR A 1 148 ? 12.414 19.156 4.781 1 97.75 148 THR A C 1
ATOM 1182 O O . THR A 1 148 ? 13.484 19.766 4.906 1 97.75 148 THR A O 1
ATOM 1185 N N . ILE A 1 149 ? 12.352 17.969 4.293 1 95.56 149 ILE A N 1
ATOM 1186 C CA . ILE A 1 149 ? 13.547 17.203 3.961 1 95.56 149 ILE A CA 1
ATOM 1187 C C . ILE A 1 149 ? 14.312 17.906 2.84 1 95.56 149 ILE A C 1
ATOM 1189 O O . ILE A 1 149 ? 15.531 18.094 2.934 1 95.56 149 ILE A O 1
ATOM 1193 N N . VAL A 1 150 ? 13.625 18.312 1.836 1 94.12 150 VAL A N 1
ATOM 1194 C CA . VAL A 1 150 ? 14.234 18.953 0.672 1 94.12 150 VAL A CA 1
ATOM 1195 C C . VAL A 1 150 ? 14.906 20.25 1.089 1 94.12 150 VAL A C 1
ATOM 1197 O O . VAL A 1 150 ? 16.062 20.516 0.738 1 94.12 150 VAL A O 1
ATOM 1200 N N . LEU A 1 151 ? 14.273 21 1.854 1 96.44 151 LEU A N 1
ATOM 1201 C CA . LEU A 1 151 ? 14.766 22.328 2.188 1 96.44 151 LEU A CA 1
ATOM 1202 C C . LEU A 1 151 ? 15.906 22.25 3.189 1 96.44 151 LEU A C 1
ATOM 1204 O O . LEU A 1 151 ? 16.859 23.047 3.125 1 96.44 151 LEU A O 1
ATOM 1208 N N . ILE A 1 152 ? 15.828 21.297 4.086 1 96.88 152 ILE A N 1
ATOM 1209 C CA . ILE A 1 152 ? 16.938 21.141 5.016 1 96.88 152 ILE A CA 1
ATOM 1210 C C . ILE A 1 152 ? 18.172 20.641 4.266 1 96.88 152 ILE A C 1
ATOM 1212 O O . ILE A 1 152 ? 19.297 21.047 4.562 1 96.88 152 ILE A O 1
ATOM 1216 N N . SER A 1 153 ? 17.984 19.828 3.283 1 93.12 153 SER A N 1
ATOM 1217 C CA . SER A 1 153 ? 19.109 19.359 2.465 1 93.12 153 SER A CA 1
ATOM 1218 C C . SER A 1 153 ? 19.797 20.516 1.753 1 93.12 153 SER A C 1
ATOM 1220 O O . SER A 1 153 ? 21.016 20.547 1.641 1 93.12 153 SER A O 1
ATOM 1222 N N . ILE A 1 154 ? 19.016 21.391 1.301 1 91.19 154 ILE A N 1
ATOM 1223 C CA . ILE A 1 154 ? 19.562 22.578 0.647 1 91.19 154 ILE A CA 1
ATOM 1224 C C . ILE A 1 154 ? 20.203 23.5 1.688 1 91.19 154 ILE A C 1
ATOM 1226 O O . ILE A 1 154 ? 21.281 24.047 1.461 1 91.19 154 ILE A O 1
ATOM 1230 N N . LEU A 1 155 ? 19.547 23.625 2.787 1 93.62 155 LEU A N 1
ATOM 1231 C CA . LEU A 1 155 ? 20.016 24.484 3.877 1 93.62 155 LEU A CA 1
ATOM 1232 C C . LEU A 1 155 ? 21.406 24.062 4.332 1 93.62 155 LEU A C 1
ATOM 1234 O O . LEU A 1 155 ? 22.234 24.906 4.66 1 93.62 155 LEU A O 1
ATOM 1238 N N . ARG A 1 156 ? 21.688 22.781 4.336 1 92.62 156 ARG A N 1
ATOM 1239 C CA . ARG A 1 156 ? 22.969 22.234 4.766 1 92.62 156 ARG A CA 1
ATOM 1240 C C . ARG A 1 156 ? 24.109 22.719 3.873 1 92.62 156 ARG A C 1
ATOM 1242 O O . ARG A 1 156 ? 25.234 22.859 4.328 1 92.62 156 ARG A O 1
ATOM 1249 N N . LYS A 1 157 ? 23.766 23 2.75 1 86.19 157 LYS A N 1
ATOM 1250 C CA . LYS A 1 157 ? 24.766 23.469 1.802 1 86.19 157 LYS A CA 1
ATOM 1251 C C . LYS A 1 157 ? 25.031 24.953 1.961 1 86.19 157 LYS A C 1
ATOM 1253 O O . LYS A 1 157 ? 26.078 25.453 1.555 1 86.19 157 LYS A O 1
ATOM 1258 N N . LEU A 1 158 ? 24.188 25.609 2.568 1 87.81 158 LEU A N 1
ATOM 1259 C CA . LEU A 1 158 ? 24.266 27.062 2.617 1 87.81 158 LEU A CA 1
ATOM 1260 C C . LEU A 1 158 ? 24.688 27.547 4.004 1 87.81 158 LEU A C 1
ATOM 1262 O O . LEU A 1 158 ? 25.297 28.609 4.145 1 87.81 158 LEU A O 1
ATOM 1266 N N . VAL A 1 159 ? 24.234 26.828 4.969 1 91.31 159 VAL A N 1
ATOM 1267 C CA . VAL A 1 159 ? 24.516 27.188 6.355 1 91.31 159 VAL A CA 1
ATOM 1268 C C . VAL A 1 159 ? 25.422 26.125 6.988 1 91.31 159 VAL A C 1
ATOM 1270 O O . VAL A 1 159 ? 24.938 25.109 7.477 1 91.31 159 VAL A O 1
ATOM 1273 N N . PRO A 1 160 ? 26.672 26.438 7.133 1 87.5 160 PRO A N 1
ATOM 1274 C CA . PRO A 1 160 ? 27.625 25.391 7.535 1 87.5 160 PRO A CA 1
ATOM 1275 C C . PRO A 1 160 ? 27.531 25.062 9.023 1 87.5 160 PRO A C 1
ATOM 1277 O O . PRO A 1 160 ? 27.781 23.922 9.414 1 87.5 160 PRO A O 1
ATOM 1280 N N . PHE A 1 161 ? 27.156 26.016 9.859 1 90.5 161 PHE A N 1
ATOM 1281 C CA . PHE A 1 161 ? 27.156 25.781 11.305 1 90.5 161 PHE A CA 1
ATOM 1282 C C . PHE A 1 161 ? 25.844 25.141 11.742 1 90.5 161 PHE A C 1
ATOM 1284 O O . PHE A 1 161 ? 24.781 25.75 11.617 1 90.5 161 PHE A O 1
ATOM 1291 N N . GLN A 1 162 ? 25.922 24.094 12.359 1 93.94 162 GLN A N 1
ATOM 1292 C CA . GLN A 1 162 ? 24.766 23.281 12.734 1 93.94 162 GLN A CA 1
ATOM 1293 C C . GLN A 1 162 ? 23.891 24.016 13.742 1 93.94 162 GLN A C 1
ATOM 1295 O O . GLN A 1 162 ? 22.656 23.922 13.688 1 93.94 162 GLN A O 1
ATOM 1300 N N . LYS A 1 163 ? 24.484 24.688 14.68 1 93.44 163 LYS A N 1
ATOM 1301 C CA . LYS A 1 163 ? 23.734 25.391 15.711 1 93.44 163 LYS A CA 1
ATOM 1302 C C . LYS A 1 163 ? 22.844 26.469 15.109 1 93.44 163 LYS A C 1
ATOM 1304 O O . LYS A 1 163 ? 21.75 26.75 15.617 1 93.44 163 LYS A O 1
ATOM 1309 N N . GLU A 1 164 ? 23.328 27.047 14.062 1 94.25 164 GLU A N 1
ATOM 1310 C CA . GLU A 1 164 ? 22.531 28.016 13.336 1 94.25 164 GLU A CA 1
ATOM 1311 C C . GLU A 1 164 ? 21.484 27.328 12.461 1 94.25 164 GLU A C 1
ATOM 1313 O O . GLU A 1 164 ? 20.344 27.797 12.367 1 94.25 164 GLU A O 1
ATOM 1318 N N . ARG A 1 165 ? 21.797 26.25 11.867 1 95.75 165 ARG A N 1
ATOM 1319 C CA . ARG A 1 165 ? 20.906 25.516 10.977 1 95.75 165 ARG A CA 1
ATOM 1320 C C . ARG A 1 165 ? 19.703 24.969 11.727 1 95.75 165 ARG A C 1
ATOM 1322 O O . ARG A 1 165 ? 18.609 24.875 11.172 1 95.75 165 ARG A O 1
ATOM 1329 N N . MET A 1 166 ? 19.906 24.656 13.016 1 97.56 166 MET A N 1
ATOM 1330 C CA . MET A 1 166 ? 18.812 24.125 13.82 1 97.56 166 MET A CA 1
ATOM 1331 C C . MET A 1 166 ? 17.656 25.125 13.898 1 97.56 166 MET A C 1
ATOM 1333 O O . MET A 1 166 ? 16.484 24.75 13.898 1 97.56 166 MET A O 1
ATOM 1337 N N . TRP A 1 167 ? 18.047 26.375 13.969 1 97.81 167 TRP A N 1
ATOM 1338 C CA . TRP A 1 167 ? 17.031 27.422 14.023 1 97.81 167 TRP A CA 1
ATOM 1339 C C . TRP A 1 167 ? 16.25 27.484 12.719 1 97.81 167 TRP A C 1
ATOM 1341 O O . TRP A 1 167 ? 15.016 27.5 12.727 1 97.81 167 TRP A O 1
ATOM 1351 N N . TYR A 1 168 ? 16.984 27.469 11.609 1 97.88 168 TYR A N 1
ATOM 1352 C CA . TYR A 1 168 ? 16.328 27.5 10.297 1 97.88 168 TYR A CA 1
ATOM 1353 C C . TYR A 1 168 ? 15.453 26.281 10.102 1 97.88 168 TYR A C 1
ATOM 1355 O O . TYR A 1 168 ? 14.305 26.391 9.664 1 97.88 168 TYR A O 1
ATOM 1363 N N . ALA A 1 169 ? 15.984 25.156 10.453 1 98.44 169 ALA A N 1
ATOM 1364 C CA . ALA A 1 169 ? 15.266 23.891 10.273 1 98.44 169 ALA A CA 1
ATOM 1365 C C . ALA A 1 169 ? 13.969 23.891 11.078 1 98.44 169 ALA A C 1
ATOM 1367 O O . ALA A 1 169 ? 12.93 23.438 10.586 1 98.44 169 ALA A O 1
ATOM 1368 N N . SER A 1 170 ? 14.047 24.375 12.32 1 98.69 170 SER A N 1
ATOM 1369 C CA . SER A 1 170 ? 12.875 24.406 13.188 1 98.69 170 SER A CA 1
ATOM 1370 C C . SER A 1 170 ? 11.789 25.328 12.617 1 98.69 170 SER A C 1
ATOM 1372 O O . SER A 1 170 ? 10.609 24.984 12.648 1 98.69 170 SER A O 1
ATOM 1374 N N . LEU A 1 171 ? 12.203 26.422 12.078 1 98.75 171 LEU A N 1
ATOM 1375 C CA . LEU A 1 171 ? 11.242 27.359 11.516 1 98.75 171 LEU A CA 1
ATOM 1376 C C . LEU A 1 171 ? 10.688 26.844 10.195 1 98.75 171 LEU A C 1
ATOM 1378 O O . LEU A 1 171 ? 9.523 27.109 9.859 1 98.75 171 LEU A O 1
ATOM 1382 N N . ILE A 1 172 ? 11.477 26.109 9.469 1 98.62 172 ILE A N 1
ATOM 1383 C CA . ILE A 1 172 ? 11.008 25.438 8.258 1 98.62 172 ILE A CA 1
ATOM 1384 C C . ILE A 1 172 ? 9.875 24.469 8.594 1 98.62 172 ILE A C 1
ATOM 1386 O O . ILE A 1 172 ? 8.875 24.406 7.875 1 98.62 172 ILE A O 1
ATOM 1390 N N . VAL A 1 173 ? 9.992 23.766 9.719 1 98.62 173 VAL A N 1
ATOM 1391 C CA . VAL A 1 173 ? 8.953 22.844 10.164 1 98.62 173 VAL A CA 1
ATOM 1392 C C . VAL A 1 173 ? 7.648 23.594 10.398 1 98.62 173 VAL A C 1
ATOM 1394 O O . VAL A 1 173 ? 6.586 23.156 9.961 1 98.62 173 VAL A O 1
ATOM 1397 N N . ILE A 1 174 ? 7.734 24.75 11.047 1 98.81 174 ILE A N 1
ATOM 1398 C CA . ILE A 1 174 ? 6.555 25.562 11.336 1 98.81 174 ILE A CA 1
ATOM 1399 C C . ILE A 1 174 ? 5.91 26.016 10.023 1 98.81 174 ILE A C 1
ATOM 1401 O O . ILE A 1 174 ? 4.699 25.875 9.844 1 98.81 174 ILE A O 1
ATOM 1405 N N . ALA A 1 175 ? 6.73 26.516 9.094 1 98.81 175 ALA A N 1
ATOM 1406 C CA . ALA A 1 175 ? 6.238 27.016 7.812 1 98.81 175 ALA A CA 1
ATOM 1407 C C . ALA A 1 175 ? 5.641 25.891 6.977 1 98.81 175 ALA A C 1
ATOM 1409 O O . ALA A 1 175 ? 4.594 26.062 6.344 1 98.81 175 ALA A O 1
ATOM 1410 N N . ALA A 1 176 ? 6.293 24.75 6.961 1 98.62 176 ALA A N 1
ATOM 1411 C CA . ALA A 1 176 ? 5.832 23.609 6.18 1 98.62 176 ALA A CA 1
ATOM 1412 C C . ALA A 1 176 ? 4.496 23.094 6.707 1 98.62 176 ALA A C 1
ATOM 1414 O O . ALA A 1 176 ? 3.582 22.812 5.93 1 98.62 176 ALA A O 1
ATOM 1415 N N . ASN A 1 177 ? 4.348 22.953 8.023 1 98.5 177 ASN A N 1
ATOM 1416 C CA . ASN A 1 177 ? 3.088 22.5 8.609 1 98.5 177 ASN A CA 1
ATOM 1417 C C . ASN A 1 177 ? 1.959 23.484 8.344 1 98.5 177 ASN A C 1
ATOM 1419 O O . ASN A 1 177 ? 0.831 23.094 8.055 1 98.5 177 ASN A O 1
ATOM 1423 N N . ALA A 1 178 ? 2.277 24.766 8.469 1 98.75 178 ALA A N 1
ATOM 1424 C CA . ALA A 1 178 ? 1.288 25.797 8.156 1 98.75 178 ALA A CA 1
ATOM 1425 C C . ALA A 1 178 ? 0.897 25.75 6.68 1 98.75 178 ALA A C 1
ATOM 1427 O O . ALA A 1 178 ? -0.284 25.859 6.344 1 98.75 178 ALA A O 1
ATOM 1428 N N . GLY A 1 179 ? 1.874 25.609 5.84 1 98.56 179 GLY A N 1
ATOM 1429 C CA . GLY A 1 179 ? 1.641 25.547 4.406 1 98.56 179 GLY A CA 1
ATOM 1430 C C . GLY A 1 179 ? 0.815 24.344 3.982 1 98.56 179 GLY A C 1
ATOM 1431 O O . GLY A 1 179 ? -0.011 24.438 3.072 1 98.56 179 GLY A O 1
ATOM 1432 N N . GLY A 1 180 ? 1.021 23.234 4.582 1 98.06 180 GLY A N 1
ATOM 1433 C CA . GLY A 1 180 ? 0.277 22.016 4.27 1 98.06 180 GLY A CA 1
ATOM 1434 C C . GLY A 1 180 ? -1.158 22.062 4.762 1 98.06 180 GLY A C 1
ATOM 1435 O O . GLY A 1 180 ? -2.033 21.406 4.188 1 98.06 180 GLY A O 1
ATOM 1436 N N . ALA A 1 181 ? -1.459 22.875 5.734 1 98.12 181 ALA A N 1
ATOM 1437 C CA . ALA A 1 181 ? -2.734 22.844 6.449 1 98.12 181 ALA A CA 1
ATOM 1438 C C . ALA A 1 181 ? -3.852 23.438 5.59 1 98.12 181 ALA A C 1
ATOM 1440 O O . ALA A 1 181 ? -5.027 23.125 5.793 1 98.12 181 ALA A O 1
ATOM 1441 N N . TRP A 1 182 ? -3.514 24.234 4.625 1 98.12 182 TRP A N 1
ATOM 1442 C CA . TRP A 1 182 ? -4.578 24.906 3.885 1 98.12 182 TRP A CA 1
ATOM 1443 C C . TRP A 1 182 ? -4.828 24.219 2.547 1 98.12 182 TRP A C 1
ATOM 1445 O O . TRP A 1 182 ? -5.738 24.594 1.808 1 98.12 182 TRP A O 1
ATOM 1455 N N . SER A 1 183 ? -4.047 23.234 2.225 1 97.19 183 SER A N 1
ATOM 1456 C CA . SER A 1 183 ? -4.164 22.516 0.96 1 97.19 183 SER A CA 1
ATOM 1457 C C . SER A 1 183 ? -4.746 21.125 1.168 1 97.19 183 SER A C 1
ATOM 1459 O O . SER A 1 183 ? -4.383 20.438 2.121 1 97.19 183 SER A O 1
ATOM 1461 N N . PRO A 1 184 ? -5.672 20.703 0.27 1 95.88 184 PRO A N 1
ATOM 1462 C CA . PRO A 1 184 ? -6.215 19.344 0.399 1 95.88 184 PRO A CA 1
ATOM 1463 C C . PRO A 1 184 ? -5.164 18.266 0.181 1 95.88 184 PRO A C 1
ATOM 1465 O O . PRO A 1 184 ? -5.344 17.125 0.626 1 95.88 184 PRO A O 1
ATOM 1468 N N . VAL A 1 185 ? -4.039 18.594 -0.482 1 95.5 185 VAL A N 1
ATOM 1469 C CA . VAL A 1 185 ? -3.033 17.594 -0.827 1 95.5 185 VAL A CA 1
ATOM 1470 C C . VAL A 1 185 ? -1.767 17.828 -0.008 1 95.5 185 VAL A C 1
ATOM 1472 O O . VAL A 1 185 ? -0.879 16.984 0.037 1 95.5 185 VAL A O 1
ATOM 1475 N N . GLY A 1 186 ? -1.712 18.922 0.752 1 95.94 186 GLY A N 1
ATOM 1476 C CA . GLY A 1 186 ? -0.477 19.375 1.369 1 95.94 186 GLY A CA 1
ATOM 1477 C C . GLY A 1 186 ? -0.188 18.703 2.695 1 95.94 186 GLY A C 1
ATOM 1478 O O . GLY A 1 186 ? 0.924 18.812 3.221 1 95.94 186 GLY A O 1
ATOM 1479 N N . ASP A 1 187 ? -1.165 18.078 3.215 1 96.38 187 ASP A N 1
ATOM 1480 C CA . ASP A 1 187 ? -1.041 17.344 4.473 1 96.38 187 ASP A CA 1
ATOM 1481 C C . ASP A 1 187 ? -1.902 16.094 4.457 1 96.38 187 ASP A C 1
ATOM 1483 O O . ASP A 1 187 ? -3.014 16.094 3.926 1 96.38 187 ASP A O 1
ATOM 1487 N N . VAL A 1 188 ? -1.391 15.031 5.074 1 96.06 188 VAL A N 1
ATOM 1488 C CA . VAL A 1 188 ? -2.133 13.773 5.133 1 96.06 188 VAL A CA 1
ATOM 1489 C C . VAL A 1 188 ? -3.482 14.008 5.812 1 96.06 188 VAL A C 1
ATOM 1491 O O . VAL A 1 188 ? -4.5 13.445 5.391 1 96.06 188 VAL A O 1
ATOM 1494 N N . THR A 1 189 ? -3.539 14.828 6.84 1 96.94 189 THR A N 1
ATOM 1495 C CA . THR A 1 189 ? -4.758 15.047 7.609 1 96.94 189 THR A CA 1
ATOM 1496 C C . THR A 1 189 ? -5.785 15.812 6.789 1 96.94 189 THR A C 1
ATOM 1498 O O . THR A 1 189 ? -6.988 15.555 6.891 1 96.94 189 THR A O 1
ATOM 1501 N N . THR A 1 190 ? -5.336 16.812 6.008 1 97.69 190 THR A N 1
ATOM 1502 C CA . THR A 1 190 ? -6.277 17.516 5.141 1 97.69 190 THR A CA 1
ATOM 1503 C C . THR A 1 190 ? -6.773 16.609 4.027 1 97.69 190 THR A C 1
ATOM 1505 O O . THR A 1 190 ? -7.934 16.688 3.617 1 97.69 190 THR A O 1
ATOM 1508 N N . THR A 1 191 ? -5.918 15.758 3.537 1 96.56 191 THR A N 1
ATOM 1509 C CA . THR A 1 191 ? -6.32 14.75 2.561 1 96.56 191 THR A CA 1
ATOM 1510 C C . THR A 1 191 ? -7.363 13.805 3.152 1 96.56 191 THR A C 1
ATOM 1512 O O . THR A 1 191 ? -8.352 13.469 2.494 1 96.56 191 THR A O 1
ATOM 1515 N N . MET A 1 192 ? -7.188 13.398 4.359 1 97.12 192 MET A N 1
ATOM 1516 C CA . MET A 1 192 ? -8.133 12.531 5.059 1 97.12 192 MET A CA 1
ATOM 1517 C C . MET A 1 192 ? -9.5 13.195 5.172 1 97.12 192 MET A C 1
ATOM 1519 O O . MET A 1 192 ? -10.523 12.57 4.898 1 97.12 192 MET A O 1
ATOM 1523 N N . LEU A 1 193 ? -9.508 14.438 5.562 1 97.75 193 LEU A N 1
ATOM 1524 C CA . LEU A 1 193 ? -10.766 15.172 5.695 1 97.75 193 LEU A CA 1
ATOM 1525 C C . LEU A 1 193 ? -11.461 15.312 4.344 1 97.75 193 LEU A C 1
ATOM 1527 O O . LEU A 1 193 ? -12.68 15.164 4.254 1 97.75 193 LEU A O 1
ATOM 1531 N N . TRP A 1 194 ? -10.633 15.609 3.354 1 97.25 194 TRP A N 1
ATOM 1532 C CA . TRP A 1 194 ? -11.148 15.766 1.996 1 97.25 194 TRP A CA 1
ATOM 1533 C C . TRP A 1 194 ? -11.727 14.453 1.484 1 97.25 194 TRP A C 1
ATOM 1535 O O . TRP A 1 194 ? -12.844 14.422 0.959 1 97.25 194 TRP A O 1
ATOM 1545 N N . MET A 1 195 ? -11.094 13.367 1.713 1 94.88 195 MET A N 1
ATOM 1546 C CA . MET A 1 195 ? -11.523 12.055 1.235 1 94.88 195 MET A CA 1
ATOM 1547 C C . MET A 1 195 ? -12.719 11.547 2.039 1 94.88 195 MET A C 1
ATOM 1549 O O . MET A 1 195 ? -13.547 10.789 1.522 1 94.88 195 MET A O 1
ATOM 1553 N N . ALA A 1 196 ? -12.852 12.008 3.268 1 94.44 196 ALA A N 1
ATOM 1554 C CA . ALA A 1 196 ? -13.969 11.625 4.125 1 94.44 196 ALA A CA 1
ATOM 1555 C C . ALA A 1 196 ? -15.188 12.5 3.865 1 94.44 196 ALA A C 1
ATOM 1557 O O . ALA A 1 196 ? -16.203 12.391 4.559 1 94.44 196 ALA A O 1
ATOM 1558 N N . ASN A 1 197 ? -15.078 13.398 2.846 1 93.94 197 ASN A N 1
ATOM 1559 C CA . ASN A 1 197 ? -16.156 14.32 2.484 1 93.94 197 ASN A CA 1
ATOM 1560 C C . ASN A 1 197 ? -16.547 15.211 3.662 1 93.94 197 ASN A C 1
ATOM 1562 O O . ASN A 1 197 ? -17.734 15.422 3.91 1 93.94 197 ASN A O 1
ATOM 1566 N N . LYS A 1 198 ? -15.508 15.57 4.426 1 97.06 198 LYS A N 1
ATOM 1567 C CA . LYS A 1 198 ? -15.766 16.516 5.504 1 97.06 198 LYS A CA 1
ATOM 1568 C C . LYS A 1 198 ? -15.516 17.953 5.043 1 97.06 198 LYS A C 1
ATOM 1570 O O . LYS A 1 198 ? -16.125 18.891 5.559 1 97.06 198 LYS A O 1
ATOM 1575 N N . VAL A 1 199 ? -14.609 18.062 4.066 1 97.31 199 VAL A N 1
ATOM 1576 C CA . VAL A 1 199 ? -14.305 19.375 3.484 1 97.31 199 VAL A CA 1
ATOM 1577 C C . VAL A 1 199 ? -14.211 19.25 1.965 1 97.31 199 VAL A C 1
ATOM 1579 O O . VAL A 1 199 ? -13.93 18.172 1.438 1 97.31 199 VAL A O 1
ATOM 1582 N N . THR A 1 200 ? -14.547 20.297 1.249 1 96.44 200 THR A N 1
ATOM 1583 C CA . THR A 1 200 ? -14.227 20.406 -0.168 1 96.44 200 THR A CA 1
ATOM 1584 C C . THR A 1 200 ? -12.906 21.156 -0.359 1 96.44 200 THR A C 1
ATOM 1586 O O . THR A 1 200 ? -12.484 21.922 0.517 1 96.44 200 THR A O 1
ATOM 1589 N N . ALA A 1 201 ? -12.281 20.922 -1.483 1 95.81 201 ALA A N 1
ATOM 1590 C CA . ALA A 1 201 ? -10.953 21.484 -1.727 1 95.81 201 ALA A CA 1
ATOM 1591 C C . ALA A 1 201 ? -10.984 23.016 -1.663 1 95.81 201 ALA A C 1
ATOM 1593 O O . ALA A 1 201 ? -10.164 23.625 -0.985 1 95.81 201 ALA A O 1
ATOM 1594 N N . PHE A 1 202 ? -11.891 23.609 -2.309 1 95.5 202 PHE A N 1
ATOM 1595 C CA . PHE A 1 202 ? -11.961 25.062 -2.402 1 95.5 202 PHE A CA 1
ATOM 1596 C C . PHE A 1 202 ? -12.305 25.672 -1.052 1 95.5 202 PHE A C 1
ATOM 1598 O O . PHE A 1 202 ? -11.695 26.672 -0.641 1 95.5 202 PHE A O 1
ATOM 1605 N N . LYS A 1 203 ? -13.242 25.109 -0.363 1 96.75 203 LYS A N 1
ATOM 1606 C CA . LYS A 1 203 ? -13.656 25.672 0.922 1 96.75 203 LYS A CA 1
ATOM 1607 C C . LYS A 1 203 ? -12.562 25.516 1.971 1 96.75 203 LYS A C 1
ATOM 1609 O O . LYS A 1 203 ? -12.406 26.359 2.85 1 96.75 203 LYS A O 1
ATOM 1614 N N . LEU A 1 204 ? -11.867 24.406 1.895 1 97.81 204 LEU A N 1
ATOM 1615 C CA . LEU A 1 204 ? -10.734 24.234 2.791 1 97.81 204 LEU A CA 1
ATOM 1616 C C . LEU A 1 204 ? -9.719 25.359 2.615 1 97.81 204 LEU A C 1
ATOM 1618 O O . LEU A 1 204 ? -9.281 25.969 3.598 1 97.81 204 LEU A O 1
ATOM 1622 N N . THR A 1 205 ? -9.406 25.641 1.37 1 97.38 205 THR A N 1
ATOM 1623 C CA . THR A 1 205 ? -8.438 26.688 1.069 1 97.38 205 THR A CA 1
ATOM 1624 C C . THR A 1 205 ? -8.977 28.062 1.493 1 97.38 205 THR A C 1
ATOM 1626 O O . THR A 1 205 ? -8.25 28.859 2.088 1 97.38 205 THR A O 1
ATOM 1629 N N . GLU A 1 206 ? -10.164 28.266 1.225 1 97 206 GLU A N 1
ATOM 1630 C CA . GLU A 1 206 ? -10.797 29.547 1.551 1 97 206 GLU A CA 1
ATOM 1631 C C . GLU A 1 206 ? -10.75 29.812 3.051 1 97 206 GLU A C 1
ATOM 1633 O O . GLU A 1 206 ? -10.422 30.922 3.473 1 97 206 GLU A O 1
ATOM 1638 N N . TYR A 1 207 ? -11.031 28.797 3.852 1 97.5 207 TYR A N 1
ATOM 1639 C CA . TYR A 1 207 ? -11.133 28.953 5.301 1 97.5 207 TYR A CA 1
ATOM 1640 C C . TYR A 1 207 ? -9.75 29.031 5.938 1 97.5 207 TYR A C 1
ATOM 1642 O O . TYR A 1 207 ? -9.547 29.766 6.906 1 97.5 207 TYR A O 1
ATOM 1650 N N . VAL A 1 208 ? -8.82 28.25 5.379 1 98.5 208 VAL A N 1
ATOM 1651 C CA . VAL A 1 208 ? -7.641 27.953 6.184 1 98.5 208 VAL A CA 1
ATOM 1652 C C . VAL A 1 208 ? -6.438 28.719 5.645 1 98.5 208 VAL A C 1
ATOM 1654 O O . VAL A 1 208 ? -5.441 28.891 6.348 1 98.5 208 VAL A O 1
ATOM 1657 N N . PHE A 1 209 ? -6.445 29.266 4.438 1 98.56 209 PHE A N 1
ATOM 1658 C CA . PHE A 1 209 ? -5.277 29.875 3.814 1 98.56 209 PHE A CA 1
ATOM 1659 C C . PHE A 1 209 ? -4.789 31.062 4.637 1 98.56 209 PHE A C 1
ATOM 1661 O O . PHE A 1 209 ? -3.621 31.109 5.027 1 98.56 209 PHE A O 1
ATOM 1668 N N . ILE A 1 210 ? -5.641 32 4.934 1 98.62 210 ILE A N 1
ATOM 1669 C CA . ILE A 1 210 ? -5.242 33.219 5.625 1 98.62 210 ILE A CA 1
ATOM 1670 C C . ILE A 1 210 ? -4.754 32.906 7.031 1 98.62 210 ILE A C 1
ATOM 1672 O O . ILE A 1 210 ? -3.688 33.344 7.453 1 98.62 210 ILE A O 1
ATOM 1676 N N . PRO A 1 211 ? -5.52 32.062 7.797 1 98.75 211 PRO A N 1
ATOM 1677 C CA . PRO A 1 211 ? -5.008 31.656 9.102 1 98.75 211 PRO A CA 1
ATOM 1678 C C . PRO A 1 211 ? -3.633 31 9.016 1 98.75 211 PRO A C 1
ATOM 1680 O O . PRO A 1 211 ? -2.777 31.234 9.875 1 98.75 211 PRO A O 1
ATOM 1683 N N . SER A 1 212 ? -3.416 30.188 8.055 1 98.88 212 SER A N 1
ATOM 1684 C CA . SER A 1 212 ? -2.133 29.516 7.879 1 98.88 212 SER A CA 1
ATOM 1685 C C . SER A 1 212 ? -1.027 30.516 7.559 1 98.88 212 SER A C 1
ATOM 1687 O O . SER A 1 212 ? 0.116 30.344 7.988 1 98.88 212 SER A O 1
ATOM 1689 N N . VAL A 1 213 ? -1.338 31.516 6.746 1 98.88 213 VAL A N 1
ATOM 1690 C CA . VAL A 1 213 ? -0.377 32.562 6.441 1 98.88 213 VAL A CA 1
ATOM 1691 C C . VAL A 1 213 ? 0.045 33.281 7.73 1 98.88 213 VAL A C 1
ATOM 1693 O O . VAL A 1 213 ? 1.231 33.531 7.945 1 98.88 213 VAL A O 1
ATOM 1696 N N . ILE A 1 214 ? -0.902 33.562 8.555 1 98.81 214 ILE A N 1
ATOM 1697 C CA . ILE A 1 214 ? -0.617 34.219 9.828 1 98.81 214 ILE A CA 1
ATOM 1698 C C . ILE A 1 214 ? 0.241 33.281 10.703 1 98.81 214 ILE A C 1
ATOM 1700 O O . ILE A 1 214 ? 1.19 33.75 11.344 1 98.81 214 ILE A O 1
ATOM 1704 N N . CYS A 1 215 ? -0.148 32.031 10.727 1 98.88 215 CYS A N 1
ATOM 1705 C CA . CYS A 1 215 ? 0.607 31.031 11.492 1 98.88 215 CYS A CA 1
ATOM 1706 C C . CYS A 1 215 ? 2.064 31 11.047 1 98.88 215 CYS A C 1
ATOM 1708 O O . CYS A 1 215 ? 2.961 30.781 11.867 1 98.88 215 CYS A O 1
ATOM 1710 N N . PHE A 1 216 ? 2.297 31.234 9.773 1 98.81 216 PHE A N 1
ATOM 1711 C CA . PHE A 1 216 ? 3.633 31.25 9.188 1 98.81 216 PHE A CA 1
ATOM 1712 C C . PHE A 1 216 ? 4.32 32.594 9.477 1 98.81 216 PHE A C 1
ATOM 1714 O O . PHE A 1 216 ? 5.445 32.625 9.977 1 98.81 216 PHE A O 1
ATOM 1721 N N . LEU A 1 217 ? 3.67 33.688 9.297 1 98.81 217 LEU A N 1
ATOM 1722 C CA . LEU A 1 217 ? 4.273 35.031 9.312 1 98.81 217 LEU A CA 1
ATOM 1723 C C . LEU A 1 217 ? 4.672 35.438 10.727 1 98.81 217 LEU A C 1
ATOM 1725 O O . LEU A 1 217 ? 5.727 36.031 10.938 1 98.81 217 LEU A O 1
ATOM 1729 N N . VAL A 1 218 ? 3.93 35.094 11.711 1 98.81 218 VAL A N 1
ATOM 1730 C CA . VAL A 1 218 ? 4.117 35.594 13.07 1 98.81 218 VAL A CA 1
ATOM 1731 C C . VAL A 1 218 ? 5.434 35.094 13.641 1 98.81 218 VAL A C 1
ATOM 1733 O O . VAL A 1 218 ? 6.293 35.875 14.055 1 98.81 218 VAL A O 1
ATOM 1736 N N . PRO A 1 219 ? 5.605 33.781 13.648 1 98.81 219 PRO A N 1
ATOM 1737 C CA . PRO A 1 219 ? 6.883 33.312 14.188 1 98.81 219 PRO A CA 1
ATOM 1738 C C . PRO A 1 219 ? 8.086 33.812 13.391 1 98.81 219 PRO A C 1
ATOM 1740 O O . PRO A 1 219 ? 9.141 34.094 13.953 1 98.81 219 PRO A O 1
ATOM 1743 N N . PHE A 1 220 ? 8 33.906 12.094 1 98.75 220 PHE A N 1
ATOM 1744 C CA . PHE A 1 220 ? 9.109 34.344 11.258 1 98.75 220 PHE A CA 1
ATOM 1745 C C . PHE A 1 220 ? 9.398 35.844 11.5 1 98.75 220 PHE A C 1
ATOM 1747 O O . PHE A 1 220 ? 10.562 36.25 11.484 1 98.75 220 PHE A O 1
ATOM 1754 N N . PHE A 1 221 ? 8.336 36.656 11.672 1 98.69 221 PHE A N 1
ATOM 1755 C CA . PHE A 1 221 ? 8.508 38.062 12 1 98.69 221 PHE A CA 1
ATOM 1756 C C . PHE A 1 221 ? 9.258 38.219 13.32 1 98.69 221 PHE A C 1
ATOM 1758 O O . PHE A 1 221 ? 10.219 39 13.406 1 98.69 221 PHE A O 1
ATOM 1765 N N . ILE A 1 222 ? 8.883 37.5 14.32 1 98.56 222 ILE A N 1
ATOM 1766 C CA . ILE A 1 222 ? 9.531 37.562 15.625 1 98.56 222 ILE A CA 1
ATOM 1767 C C . ILE A 1 222 ? 10.969 37.062 15.516 1 98.56 222 ILE A C 1
ATOM 1769 O O . ILE A 1 222 ? 11.891 37.688 16.031 1 98.56 222 ILE A O 1
ATOM 1773 N N . ALA A 1 223 ? 11.141 35.938 14.836 1 98.12 223 ALA A N 1
ATOM 1774 C CA . ALA A 1 223 ? 12.461 35.312 14.688 1 98.12 223 ALA A CA 1
ATOM 1775 C C . ALA A 1 223 ? 13.422 36.281 13.977 1 98.12 223 ALA A C 1
ATOM 1777 O O . ALA A 1 223 ? 14.625 36.281 14.25 1 98.12 223 ALA A O 1
ATOM 1778 N N . SER A 1 224 ? 12.922 37.094 13.094 1 97.19 224 SER A N 1
ATOM 1779 C CA . SER A 1 224 ? 13.742 38 12.305 1 97.19 224 SER A CA 1
ATOM 1780 C C . SER A 1 224 ? 14.523 38.969 13.203 1 97.19 224 SER A C 1
ATOM 1782 O O . SER A 1 224 ? 15.523 39.562 12.773 1 97.19 224 SER A O 1
ATOM 1784 N N . PHE A 1 225 ? 14.094 39.125 14.445 1 97.19 225 PHE A N 1
ATOM 1785 C CA . PHE A 1 225 ? 14.75 40.062 15.359 1 97.19 225 PHE A CA 1
ATOM 1786 C C . PHE A 1 225 ? 15.68 39.344 16.312 1 97.19 225 PHE A C 1
ATOM 1788 O O . PHE A 1 225 ? 16.391 39.969 17.094 1 97.19 225 PHE A O 1
ATOM 1795 N N . LEU A 1 226 ? 15.727 38.062 16.266 1 96.81 226 LEU A N 1
ATOM 1796 C CA . LEU A 1 226 ? 16.609 37.281 17.125 1 96.81 226 LEU A CA 1
ATOM 1797 C C . LEU A 1 226 ? 18.062 37.375 16.672 1 96.81 226 LEU A C 1
ATOM 1799 O O . LEU A 1 226 ? 18.328 37.469 15.469 1 96.81 226 LEU A O 1
ATOM 1803 N N . PRO A 1 227 ? 19.016 37.344 17.516 1 95.88 227 PRO A N 1
ATOM 1804 C CA . PRO A 1 227 ? 20.438 37.5 17.172 1 95.88 227 PRO A CA 1
ATOM 1805 C C . PRO A 1 227 ? 20.938 36.469 16.188 1 95.88 227 PRO A C 1
ATOM 1807 O O . PRO A 1 227 ? 21.781 36.75 15.344 1 95.88 227 PRO A O 1
ATOM 1810 N N . VAL A 1 228 ? 20.406 35.281 16.219 1 95.19 228 VAL A N 1
ATOM 1811 C CA . VAL A 1 228 ? 20.906 34.188 15.391 1 95.19 228 VAL A CA 1
ATOM 1812 C C . VAL A 1 228 ? 20.656 34.5 13.922 1 95.19 228 VAL A C 1
ATOM 1814 O O . VAL A 1 228 ? 21.375 34.031 13.047 1 95.19 228 VAL A O 1
ATOM 1817 N N . PHE A 1 229 ? 19.688 35.344 13.656 1 96.12 229 PHE A N 1
ATOM 1818 C CA . PHE A 1 229 ? 19.312 35.625 12.273 1 96.12 229 PHE A CA 1
ATOM 1819 C C . PHE A 1 229 ? 19.828 36.969 11.828 1 96.12 229 PHE A C 1
ATOM 1821 O O . PHE A 1 229 ? 19.391 37.5 10.797 1 96.12 229 PHE A O 1
ATOM 1828 N N . GLN A 1 230 ? 20.719 37.531 12.617 1 95.44 230 GLN A N 1
ATOM 1829 C CA . GLN A 1 230 ? 21.344 38.781 12.234 1 95.44 230 GLN A CA 1
ATOM 1830 C C . GLN A 1 230 ? 22.703 38.531 11.578 1 95.44 230 GLN A C 1
ATOM 1832 O O . GLN A 1 230 ? 23.391 37.562 11.891 1 95.44 230 GLN A O 1
ATOM 1837 N N . GLY A 1 231 ? 23.062 39.344 10.633 1 92.75 231 GLY A N 1
ATOM 1838 C CA . GLY A 1 231 ? 24.359 39.281 10 1 92.75 231 GLY A CA 1
ATOM 1839 C C . GLY A 1 231 ? 24.328 38.531 8.672 1 92.75 231 GLY A C 1
ATOM 1840 O O . GLY A 1 231 ? 23.312 38.531 7.98 1 92.75 231 GLY A O 1
ATOM 1841 N N . ARG A 1 232 ? 25.594 38.125 8.219 1 92.19 232 ARG A N 1
ATOM 1842 C CA . ARG A 1 232 ? 25.781 37.469 6.926 1 92.19 232 ARG A CA 1
ATOM 1843 C C . ARG A 1 232 ? 26.438 36.125 7.09 1 92.19 232 ARG A C 1
ATOM 1845 O O . ARG A 1 232 ? 27.203 35.906 8.039 1 92.19 232 ARG A O 1
ATOM 1852 N N . LEU A 1 233 ? 25.953 35.312 6.238 1 87.56 233 LEU A N 1
ATOM 1853 C CA . LEU A 1 233 ? 26.547 33.969 6.227 1 87.56 233 LEU A CA 1
ATOM 1854 C C . LEU A 1 233 ? 27.844 33.969 5.41 1 87.56 233 LEU A C 1
ATOM 1856 O O . LEU A 1 233 ? 27.984 34.719 4.445 1 87.56 233 LEU A O 1
ATOM 1860 N N . ASP A 1 234 ? 28.875 33.25 5.895 1 73.44 234 ASP A N 1
ATOM 1861 C CA . ASP A 1 234 ? 30.062 32.969 5.086 1 73.44 234 ASP A CA 1
ATOM 1862 C C . ASP A 1 234 ? 29.859 31.75 4.195 1 73.44 234 ASP A C 1
ATOM 1864 O O . ASP A 1 234 ? 29.953 30.609 4.664 1 73.44 234 ASP A O 1
ATOM 1868 N N . ILE A 1 235 ? 29.234 31.938 3.201 1 67.06 235 ILE A N 1
ATOM 1869 C CA . ILE A 1 235 ? 28.844 30.812 2.359 1 67.06 235 ILE A CA 1
ATOM 1870 C C . ILE A 1 235 ? 30.047 30.328 1.56 1 67.06 235 ILE A C 1
ATOM 1872 O O . ILE A 1 235 ? 30.688 31.109 0.85 1 67.06 235 ILE A O 1
ATOM 1876 N N . PRO A 1 236 ? 30.578 29.203 1.931 1 61 236 PRO A N 1
ATOM 1877 C CA . PRO A 1 236 ? 31.641 28.703 1.045 1 61 236 PRO A CA 1
ATOM 1878 C C . PRO A 1 236 ? 31.172 28.562 -0.4 1 61 236 PRO A C 1
ATOM 1880 O O . PRO A 1 236 ? 29.969 28.453 -0.657 1 61 236 PRO A O 1
ATOM 1883 N N . ALA A 1 237 ? 32.094 28.562 -1.404 1 53.88 237 ALA A N 1
ATOM 1884 C CA . ALA A 1 237 ? 31.875 28.406 -2.84 1 53.88 237 ALA A CA 1
ATOM 1885 C C . ALA A 1 237 ? 31.078 27.141 -3.133 1 53.88 237 ALA A C 1
ATOM 1887 O O . ALA A 1 237 ? 31.391 26.062 -2.609 1 53.88 237 ALA A O 1
ATOM 1888 N N . SER A 1 238 ? 29.906 27.172 -3.453 1 55.44 238 SER A N 1
ATOM 1889 C CA . SER A 1 238 ? 28.75 26.281 -3.514 1 55.44 238 SER A CA 1
ATOM 1890 C C . SER A 1 238 ? 29.062 25.047 -4.367 1 55.44 238 SER A C 1
ATOM 1892 O O . SER A 1 238 ? 29.906 25.109 -5.262 1 55.44 238 SER A O 1
ATOM 1894 N N . ASP A 1 239 ? 28.641 23.781 -4.027 1 57.34 239 ASP A N 1
ATOM 1895 C CA . ASP A 1 239 ? 28.594 22.438 -4.574 1 57.34 239 ASP A CA 1
ATOM 1896 C C . ASP A 1 239 ? 27.953 22.422 -5.957 1 57.34 239 ASP A C 1
ATOM 1898 O O . ASP A 1 239 ? 26.953 23.125 -6.191 1 57.34 239 ASP A O 1
ATOM 1902 N N . LYS A 1 240 ? 28.719 21.766 -6.785 1 58.66 240 LYS A N 1
ATOM 1903 C CA . LYS A 1 240 ? 28.609 21.547 -8.219 1 58.66 240 LYS A CA 1
ATOM 1904 C C . LYS A 1 240 ? 27.422 20.641 -8.547 1 58.66 240 LYS A C 1
ATOM 1906 O O . LYS A 1 240 ? 27.312 20.125 -9.656 1 58.66 240 LYS A O 1
ATOM 1911 N N . THR A 1 241 ? 26.516 20.344 -7.562 1 67.44 241 THR A N 1
ATOM 1912 C CA . THR A 1 241 ? 25.547 19.469 -8.18 1 67.44 241 THR A CA 1
ATOM 1913 C C . THR A 1 241 ? 24.625 20.25 -9.117 1 67.44 241 THR A C 1
ATOM 1915 O O . THR A 1 241 ? 24.016 21.234 -8.719 1 67.44 241 THR A O 1
ATOM 1918 N N . SER A 1 242 ? 24.734 19.875 -10.344 1 79.94 242 SER A N 1
ATOM 1919 C CA . SER A 1 242 ? 24.031 20.578 -11.406 1 79.94 242 SER A CA 1
ATOM 1920 C C . SER A 1 242 ? 22.75 19.844 -11.789 1 79.94 242 SER A C 1
ATOM 1922 O O . SER A 1 242 ? 22.672 18.625 -11.664 1 79.94 242 SER A O 1
ATOM 1924 N N . ALA A 1 243 ? 21.703 20.609 -11.984 1 86.19 243 ALA A N 1
ATOM 1925 C CA . ALA A 1 243 ? 20.438 20.109 -12.516 1 86.19 243 ALA A CA 1
ATOM 1926 C C . ALA A 1 243 ? 20.641 19.438 -13.867 1 86.19 243 ALA A C 1
ATOM 1928 O O . ALA A 1 243 ? 21.625 19.688 -14.555 1 86.19 243 ALA A O 1
ATOM 1929 N N . PHE A 1 244 ? 19.797 18.391 -14.094 1 91.5 244 PHE A N 1
ATOM 1930 C CA . PHE A 1 244 ? 19.781 17.781 -15.422 1 91.5 244 PHE A CA 1
ATOM 1931 C C . PHE A 1 244 ? 19.062 18.672 -16.422 1 91.5 244 PHE A C 1
ATOM 1933 O O . PHE A 1 244 ? 18.438 19.672 -16.047 1 91.5 244 PHE A O 1
ATOM 1940 N N . LYS A 1 245 ? 19.172 18.328 -17.688 1 90.69 245 LYS A N 1
ATOM 1941 C CA . LYS A 1 245 ? 18.578 19.094 -18.766 1 90.69 245 LYS A CA 1
ATOM 1942 C C . LYS A 1 245 ? 17.078 19.281 -18.547 1 90.69 245 LYS A C 1
ATOM 1944 O O . LYS A 1 245 ? 16.562 20.391 -18.75 1 90.69 245 LYS A O 1
ATOM 1949 N N . TYR A 1 246 ? 16.391 18.25 -18.062 1 94.12 246 TYR A N 1
ATOM 1950 C CA . TYR A 1 246 ? 14.938 18.297 -17.984 1 94.12 246 TYR A CA 1
ATOM 1951 C C . TYR A 1 246 ? 14.477 18.406 -16.531 1 94.12 246 TYR A C 1
ATOM 1953 O O . TYR A 1 246 ? 13.312 18.141 -16.219 1 94.12 246 TYR A O 1
ATOM 1961 N N . SER A 1 247 ? 15.305 18.844 -15.695 1 94.56 247 SER A N 1
ATOM 1962 C CA . SER A 1 247 ? 14.961 18.953 -14.273 1 94.56 247 SER A CA 1
ATOM 1963 C C . SER A 1 247 ? 13.789 19.906 -14.055 1 94.56 247 SER A C 1
ATOM 1965 O O . SER A 1 247 ? 12.844 19.578 -13.344 1 94.56 247 SER A O 1
ATOM 1967 N N . THR A 1 248 ? 13.867 21.047 -14.688 1 94.06 248 THR A N 1
ATOM 1968 C CA . THR A 1 248 ? 12.805 22.047 -14.531 1 94.06 248 THR A CA 1
ATOM 1969 C C . THR A 1 248 ? 11.492 21.531 -15.125 1 94.06 248 THR A C 1
ATOM 1971 O O . THR A 1 248 ? 10.43 21.703 -14.531 1 94.06 248 THR A O 1
ATOM 1974 N N . THR A 1 249 ? 11.617 20.938 -16.281 1 96.31 249 THR A N 1
ATOM 1975 C CA . THR A 1 249 ? 10.438 20.391 -16.953 1 96.31 249 THR A CA 1
ATOM 1976 C C . THR A 1 249 ? 9.75 19.344 -16.062 1 96.31 249 THR A C 1
ATOM 1978 O O . THR A 1 249 ? 8.523 19.359 -15.922 1 96.31 249 THR A O 1
ATOM 1981 N N . VAL A 1 250 ? 10.516 18.484 -15.453 1 96.44 250 VAL A N 1
ATOM 1982 C CA . VAL A 1 250 ? 9.969 17.406 -14.633 1 96.44 250 VAL A CA 1
ATOM 1983 C C . VAL A 1 250 ? 9.352 17.984 -13.367 1 96.44 250 VAL A C 1
ATOM 1985 O O . VAL A 1 250 ? 8.32 17.5 -12.891 1 96.44 250 VAL A O 1
ATOM 1988 N N . LEU A 1 251 ? 9.961 18.969 -12.805 1 95.25 251 LEU A N 1
ATOM 1989 C CA . LEU A 1 251 ? 9.398 19.641 -11.633 1 95.25 251 LEU A CA 1
ATOM 1990 C C . LEU A 1 251 ? 8.031 20.234 -11.953 1 95.25 251 LEU A C 1
ATOM 1992 O O . LEU A 1 251 ? 7.078 20.047 -11.195 1 95.25 251 LEU A O 1
ATOM 1996 N N . ILE A 1 252 ? 7.945 20.938 -13.062 1 96.25 252 ILE A N 1
ATOM 1997 C CA . ILE A 1 252 ? 6.703 21.578 -13.477 1 96.25 252 ILE A CA 1
ATOM 1998 C C . ILE A 1 252 ? 5.637 20.516 -13.75 1 96.25 252 ILE A C 1
ATOM 2000 O O . ILE A 1 252 ? 4.484 20.656 -13.336 1 96.25 252 ILE A O 1
ATOM 2004 N N . LEU A 1 253 ? 6.027 19.453 -14.414 1 97.44 253 LEU A N 1
ATOM 2005 C CA . LEU A 1 253 ? 5.098 18.359 -14.711 1 97.44 253 LEU A CA 1
ATOM 2006 C C . LEU A 1 253 ? 4.586 17.719 -13.43 1 97.44 253 LEU A C 1
ATOM 2008 O O . LEU A 1 253 ? 3.406 17.375 -13.328 1 97.44 253 LEU A O 1
ATOM 2012 N N . GLY A 1 254 ? 5.539 17.5 -12.5 1 96.75 254 GLY A N 1
ATOM 2013 C CA . GLY A 1 254 ? 5.125 16.969 -11.211 1 96.75 254 GLY A CA 1
ATOM 2014 C C . GLY A 1 254 ? 4.109 17.844 -10.5 1 96.75 254 GLY A C 1
ATOM 2015 O O . GLY A 1 254 ? 3.102 17.344 -9.992 1 96.75 254 GLY A O 1
ATOM 2016 N N . PHE A 1 255 ? 4.398 19.141 -10.461 1 95 255 PHE A N 1
ATOM 2017 C CA . PHE A 1 255 ? 3.49 20.109 -9.852 1 95 255 PHE A CA 1
ATOM 2018 C C . PHE A 1 255 ? 2.133 20.078 -10.547 1 95 255 PHE A C 1
ATOM 2020 O O . PHE A 1 255 ? 1.094 20.031 -9.883 1 95 255 PHE A O 1
ATOM 2027 N N . LEU A 1 256 ? 2.109 20.078 -11.812 1 97.06 256 LEU A N 1
ATOM 2028 C CA . LEU A 1 256 ? 0.877 20.062 -12.594 1 97.06 256 LEU A CA 1
ATOM 2029 C C . LEU A 1 256 ? 0.101 18.781 -12.367 1 97.06 256 LEU A C 1
ATOM 2031 O O . LEU A 1 256 ? -1.131 18.781 -12.305 1 97.06 256 LEU A O 1
ATOM 2035 N N . ALA A 1 257 ? 0.816 17.672 -12.273 1 97.44 257 ALA A N 1
ATOM 2036 C CA . ALA A 1 257 ? 0.18 16.375 -12.039 1 97.44 257 ALA A CA 1
ATOM 2037 C C . ALA A 1 257 ? -0.567 16.359 -10.711 1 97.44 257 ALA A C 1
ATOM 2039 O O . ALA A 1 257 ? -1.7 15.883 -10.625 1 97.44 257 ALA A O 1
ATOM 2040 N N . ILE A 1 258 ? 0.031 16.906 -9.695 1 95.44 258 ILE A N 1
ATOM 2041 C CA . ILE A 1 258 ? -0.563 16.906 -8.367 1 95.44 258 ILE A CA 1
ATOM 2042 C C . ILE A 1 258 ? -1.74 17.875 -8.32 1 95.44 258 ILE A C 1
ATOM 2044 O O . ILE A 1 258 ? -2.801 17.547 -7.785 1 95.44 258 ILE A O 1
ATOM 2048 N N . VAL A 1 259 ? -1.648 19.031 -8.922 1 94 259 VAL A N 1
ATOM 2049 C CA . VAL A 1 259 ? -2.701 20.047 -8.945 1 94 259 VAL A CA 1
ATOM 2050 C C . VAL A 1 259 ? -3.877 19.547 -9.781 1 94 259 VAL A C 1
ATOM 2052 O O . VAL A 1 259 ? -5.016 19.969 -9.578 1 94 259 VAL A O 1
ATOM 2055 N N . PHE A 1 260 ? -3.621 18.656 -10.664 1 96 260 PHE A N 1
ATOM 2056 C CA . PHE A 1 260 ? -4.645 18.094 -11.531 1 96 260 PHE A CA 1
ATOM 2057 C C . PHE A 1 260 ? -5.617 17.234 -10.727 1 96 260 PHE A C 1
ATOM 2059 O O . PHE A 1 260 ? -6.77 17.047 -11.133 1 96 260 PHE A O 1
ATOM 2066 N N . VAL A 1 261 ? -5.258 16.75 -9.617 1 96.38 261 VAL A N 1
ATOM 2067 C CA . VAL A 1 261 ? -6.039 15.773 -8.867 1 96.38 261 VAL A CA 1
ATOM 2068 C C . VAL A 1 261 ? -7.348 16.406 -8.398 1 96.38 261 VAL A C 1
ATOM 2070 O O . VAL A 1 261 ? -8.43 15.852 -8.609 1 96.38 261 VAL A O 1
ATOM 2073 N N . PRO A 1 262 ? -7.289 17.641 -7.758 1 93.62 262 PRO A N 1
ATOM 2074 C CA . PRO A 1 262 ? -8.562 18.266 -7.395 1 93.62 262 PRO A CA 1
ATOM 2075 C C . PRO A 1 262 ? -9.43 18.578 -8.609 1 93.62 262 PRO A C 1
ATOM 2077 O O . PRO A 1 262 ? -10.664 18.531 -8.523 1 93.62 262 PRO A O 1
ATOM 2080 N N . VAL A 1 263 ? -8.828 18.938 -9.727 1 95.12 263 VAL A N 1
ATOM 2081 C CA . VAL A 1 263 ? -9.57 19.203 -10.953 1 95.12 263 VAL A CA 1
ATOM 2082 C C . VAL A 1 263 ? -10.242 17.922 -11.43 1 95.12 263 VAL A C 1
ATOM 2084 O O . VAL A 1 263 ? -11.414 17.922 -11.812 1 95.12 263 VAL A O 1
ATOM 2087 N N . PHE A 1 264 ? -9.5 16.828 -11.406 1 96.38 264 PHE A N 1
ATOM 2088 C CA . PHE A 1 264 ? -10.008 15.523 -11.781 1 96.38 264 PHE A CA 1
ATOM 2089 C C . PHE A 1 264 ? -11.242 15.164 -10.961 1 96.38 264 PHE A C 1
ATOM 2091 O O . PHE A 1 264 ? -12.25 14.719 -11.508 1 96.38 264 PHE A O 1
ATOM 2098 N N . LYS A 1 265 ? -11.188 15.328 -9.656 1 95.12 265 LYS A N 1
ATOM 2099 C CA . LYS A 1 265 ? -12.32 15.039 -8.773 1 95.12 265 LYS A CA 1
ATOM 2100 C C . LYS A 1 265 ? -13.516 15.922 -9.102 1 95.12 265 LYS A C 1
ATOM 2102 O O . LYS A 1 265 ? -14.656 15.461 -9.094 1 95.12 265 LYS A O 1
ATOM 2107 N N . SER A 1 266 ? -13.25 17.219 -9.383 1 93.88 266 SER A N 1
ATOM 2108 C CA . SER A 1 266 ? -14.328 18.156 -9.68 1 93.88 266 SER A CA 1
ATOM 2109 C C . SER A 1 266 ? -15.055 17.766 -10.961 1 93.88 266 SER A C 1
ATOM 2111 O O . SER A 1 266 ? -16.266 17.953 -11.07 1 93.88 266 SER A O 1
ATOM 2113 N N . ILE A 1 267 ? -14.328 17.219 -11.898 1 95.5 267 ILE A N 1
ATOM 2114 C CA . ILE A 1 267 ? -14.898 16.875 -13.203 1 95.5 267 ILE A CA 1
ATOM 2115 C C . ILE A 1 267 ? -15.602 15.523 -13.125 1 95.5 267 ILE A C 1
ATOM 2117 O O . ILE A 1 267 ? -16.734 15.375 -13.578 1 95.5 267 ILE A O 1
ATOM 2121 N N . THR A 1 268 ? -14.984 14.539 -12.5 1 96.44 268 THR A N 1
ATOM 2122 C CA . THR A 1 268 ? -15.477 13.164 -12.547 1 96.44 268 THR A CA 1
ATOM 2123 C C . THR A 1 268 ? -16.312 12.844 -11.312 1 96.44 268 THR A C 1
ATOM 2125 O O . THR A 1 268 ? -17.078 11.875 -11.305 1 96.44 268 THR A O 1
ATOM 2128 N N . HIS A 1 269 ? -15.992 13.586 -10.188 1 94.94 269 HIS A N 1
ATOM 2129 C CA . HIS A 1 269 ? -16.609 13.367 -8.883 1 94.94 269 HIS A CA 1
ATOM 2130 C C . HIS A 1 269 ? -16.172 12.031 -8.289 1 94.94 269 HIS A C 1
ATOM 2132 O O . HIS A 1 269 ? -16.828 11.508 -7.383 1 94.94 269 HIS A O 1
ATOM 2138 N N . LEU A 1 270 ? -15.117 11.445 -8.867 1 97.44 270 LEU A N 1
ATOM 2139 C CA . LEU A 1 270 ? -14.516 10.25 -8.289 1 97.44 270 LEU A CA 1
ATOM 2140 C C . LEU A 1 270 ? -13.609 10.617 -7.117 1 97.44 270 LEU A C 1
ATOM 2142 O O . LEU A 1 270 ? -13.18 11.766 -6.992 1 97.44 270 LEU A O 1
ATOM 2146 N N . PRO A 1 271 ? -13.398 9.656 -6.238 1 96.88 271 PRO A N 1
ATOM 2147 C CA . PRO A 1 271 ? -12.461 9.945 -5.145 1 96.88 271 PRO A CA 1
ATOM 2148 C C . PRO A 1 271 ? -11.086 10.383 -5.641 1 96.88 271 PRO A C 1
ATOM 2150 O O . PRO A 1 271 ? -10.609 9.883 -6.664 1 96.88 271 PRO A O 1
ATOM 2153 N N . PRO A 1 272 ? -10.406 11.172 -4.883 1 96.44 272 PRO A N 1
ATOM 2154 C CA . PRO A 1 272 ? -9.148 11.797 -5.309 1 96.44 272 PRO A CA 1
ATOM 2155 C C . PRO A 1 272 ? -8.062 10.781 -5.633 1 96.44 272 PRO A C 1
ATOM 2157 O O . PRO A 1 272 ? -7.199 11.039 -6.473 1 96.44 272 PRO A O 1
ATOM 2160 N N . TYR A 1 273 ? -8.047 9.633 -5 1 97.56 273 TYR A N 1
ATOM 2161 C CA . TYR A 1 273 ? -6.961 8.68 -5.223 1 97.56 273 TYR A CA 1
ATOM 2162 C C . TYR A 1 273 ? -6.957 8.188 -6.664 1 97.56 273 TYR A C 1
ATOM 2164 O O . TYR A 1 273 ? -5.902 7.848 -7.207 1 97.56 273 TYR A O 1
ATOM 2172 N N . ILE A 1 274 ? -8.133 8.125 -7.363 1 98.5 274 ILE A N 1
ATOM 2173 C CA . ILE A 1 274 ? -8.18 7.727 -8.766 1 98.5 274 ILE A CA 1
ATOM 2174 C C . ILE A 1 274 ? -7.438 8.75 -9.617 1 98.5 274 ILE A C 1
ATOM 2176 O O . ILE A 1 274 ? -6.684 8.383 -10.523 1 98.5 274 ILE A O 1
ATOM 2180 N N . GLY A 1 275 ? -7.73 10.031 -9.336 1 98.06 275 GLY A N 1
ATOM 2181 C CA . GLY A 1 275 ? -6.977 11.07 -10.008 1 98.06 275 GLY A CA 1
ATOM 2182 C C . GLY A 1 275 ? -5.48 10.977 -9.766 1 98.06 275 GLY A C 1
ATOM 2183 O O . GLY A 1 275 ? -4.684 11.234 -10.672 1 98.06 275 GLY A O 1
ATOM 2184 N N . MET A 1 276 ? -5.078 10.672 -8.562 1 98.06 276 MET A N 1
ATOM 2185 C CA . MET A 1 276 ? -3.668 10.539 -8.219 1 98.06 276 MET A CA 1
ATOM 2186 C C . MET A 1 276 ? -3.025 9.383 -8.969 1 98.06 276 MET A C 1
ATOM 2188 O O . MET A 1 276 ? -1.877 9.477 -9.406 1 98.06 276 MET A O 1
ATOM 2192 N N . LEU A 1 277 ? -3.777 8.25 -9.109 1 98.5 277 LEU A N 1
ATOM 2193 C CA . LEU A 1 277 ? -3.264 7.121 -9.883 1 98.5 277 LEU A CA 1
ATOM 2194 C C . LEU A 1 277 ? -3.023 7.516 -11.336 1 98.5 277 LEU A C 1
ATOM 2196 O O . LEU A 1 277 ? -2.018 7.125 -11.93 1 98.5 277 LEU A O 1
ATOM 2200 N N . PHE A 1 278 ? -3.945 8.242 -11.859 1 98.62 278 PHE A N 1
ATOM 2201 C CA . PHE A 1 278 ? -3.777 8.742 -13.219 1 98.62 278 PHE A CA 1
ATOM 2202 C C . PHE A 1 278 ? -2.574 9.672 -13.305 1 98.62 278 PHE A C 1
ATOM 2204 O O . PHE A 1 278 ? -1.784 9.586 -14.25 1 98.62 278 PHE A O 1
ATOM 2211 N N . ALA A 1 279 ? -2.494 10.578 -12.359 1 98.5 279 ALA A N 1
ATOM 2212 C CA . ALA A 1 279 ? -1.369 11.508 -12.305 1 98.5 279 ALA A CA 1
ATOM 2213 C C . ALA A 1 279 ? -0.042 10.758 -12.219 1 98.5 279 ALA A C 1
ATOM 2215 O O . ALA A 1 279 ? 0.926 11.117 -12.891 1 98.5 279 ALA A O 1
ATOM 2216 N N . LEU A 1 280 ? 0.022 9.758 -11.383 1 98.31 280 LEU A N 1
ATOM 2217 C CA . LEU A 1 280 ? 1.236 8.969 -11.242 1 98.31 280 LEU A CA 1
ATOM 2218 C C . LEU A 1 280 ? 1.586 8.266 -12.547 1 98.31 280 LEU A C 1
ATOM 2220 O O . LEU A 1 280 ? 2.746 8.258 -12.961 1 98.31 280 LEU A O 1
ATOM 2224 N N . ALA A 1 281 ? 0.59 7.621 -13.188 1 98.25 281 ALA A N 1
ATOM 2225 C CA . ALA A 1 281 ? 0.821 6.961 -14.469 1 98.25 281 ALA A CA 1
ATOM 2226 C C . ALA A 1 281 ? 1.399 7.938 -15.492 1 98.25 281 ALA A C 1
ATOM 2228 O O . ALA A 1 281 ? 2.342 7.602 -16.219 1 98.25 281 ALA A O 1
ATOM 2229 N N . SER A 1 282 ? 0.864 9.109 -15.547 1 98.12 282 SER A N 1
ATOM 2230 C CA . SER A 1 282 ? 1.32 10.141 -16.484 1 98.12 282 SER A CA 1
ATOM 2231 C C . SER A 1 282 ? 2.748 10.57 -16.172 1 98.12 282 SER A C 1
ATOM 2233 O O . SER A 1 282 ? 3.588 10.656 -17.062 1 98.12 282 SER A O 1
ATOM 2235 N N . MET A 1 283 ? 2.99 10.852 -14.883 1 97.38 283 MET A N 1
ATOM 2236 C CA . MET A 1 283 ? 4.328 11.273 -14.477 1 97.38 283 MET A CA 1
ATOM 2237 C C . MET A 1 283 ? 5.352 10.18 -14.758 1 97.38 283 MET A C 1
ATOM 2239 O O . MET A 1 283 ? 6.48 10.469 -15.156 1 97.38 283 MET A O 1
ATOM 2243 N N . TRP A 1 284 ? 4.953 8.938 -14.414 1 96.69 284 TRP A N 1
ATOM 2244 C CA . TRP A 1 284 ? 5.812 7.789 -14.688 1 96.69 284 TRP A CA 1
ATOM 2245 C C . TRP A 1 284 ? 6.156 7.707 -16.172 1 96.69 284 TRP A C 1
ATOM 2247 O O . TRP A 1 284 ? 7.316 7.504 -16.531 1 96.69 284 TRP A O 1
ATOM 2257 N N . PHE A 1 285 ? 5.207 7.918 -17.062 1 96.69 285 PHE A N 1
ATOM 2258 C CA . PHE A 1 285 ? 5.398 7.906 -18.5 1 96.69 285 PHE A CA 1
ATOM 2259 C C . PHE A 1 285 ? 6.363 9.008 -18.938 1 96.69 285 PHE A C 1
ATOM 2261 O O . PHE A 1 285 ? 7.328 8.742 -19.656 1 96.69 285 PHE A O 1
ATOM 2268 N N . PHE A 1 286 ? 6.18 10.188 -18.484 1 96.5 286 PHE A N 1
ATOM 2269 C CA . PHE A 1 286 ? 7.02 11.32 -18.859 1 96.5 286 PHE A CA 1
ATOM 2270 C C . PHE A 1 286 ? 8.422 11.164 -18.281 1 96.5 286 PHE A C 1
ATOM 2272 O O . PHE A 1 286 ? 9.406 11.578 -18.906 1 96.5 286 PHE A O 1
ATOM 2279 N N . SER A 1 287 ? 8.469 10.625 -17.062 1 94.75 287 SER A N 1
ATOM 2280 C CA . SER A 1 287 ? 9.781 10.383 -16.469 1 94.75 287 SER A CA 1
ATOM 2281 C C . SER A 1 287 ? 10.633 9.477 -17.344 1 94.75 287 SER A C 1
ATOM 2283 O O . SER A 1 287 ? 11.828 9.703 -17.516 1 94.75 287 SER A O 1
ATOM 2285 N N . GLU A 1 288 ? 10.055 8.453 -17.922 1 92.06 288 GLU A N 1
ATOM 2286 C CA . GLU A 1 288 ? 10.758 7.539 -18.812 1 92.06 288 GLU A CA 1
ATOM 2287 C C . GLU A 1 288 ? 11.148 8.219 -20.125 1 92.06 288 GLU A C 1
ATOM 2289 O O . GLU A 1 288 ? 12.227 7.977 -20.656 1 92.06 288 GLU A O 1
ATOM 2294 N N . LEU A 1 289 ? 10.344 9.078 -20.609 1 93 289 LEU A N 1
ATOM 2295 C CA . LEU A 1 289 ? 10.586 9.789 -21.859 1 93 289 LEU A CA 1
ATOM 2296 C C . LEU A 1 289 ? 11.703 10.82 -21.703 1 93 289 LEU A C 1
ATOM 2298 O O . LEU A 1 289 ? 12.453 11.086 -22.641 1 93 289 LEU A O 1
ATOM 2302 N N . LEU A 1 290 ? 11.828 11.383 -20.516 1 94.06 290 LEU A N 1
ATOM 2303 C CA . LEU A 1 290 ? 12.734 12.508 -20.297 1 94.06 290 LEU A CA 1
ATOM 2304 C C . LEU A 1 290 ? 13.984 12.055 -19.547 1 94.06 290 LEU A C 1
ATOM 2306 O O . LEU A 1 290 ? 14.617 12.859 -18.844 1 94.06 290 LEU A O 1
ATOM 2310 N N . LYS A 1 291 ? 14.289 10.797 -19.625 1 89.81 291 LYS A N 1
ATOM 2311 C CA . LYS A 1 291 ? 15.5 10.273 -19 1 89.81 291 LYS A CA 1
ATOM 2312 C C . LYS A 1 291 ? 16.734 11.016 -19.484 1 89.81 291 LYS A C 1
ATOM 2314 O O . LYS A 1 291 ? 16.906 11.219 -20.688 1 89.81 291 LYS A O 1
ATOM 2319 N N . PRO A 1 292 ? 17.516 11.445 -18.547 1 90 292 PRO A N 1
ATOM 2320 C CA . PRO A 1 292 ? 18.734 12.148 -18.969 1 90 292 PRO A CA 1
ATOM 2321 C C . PRO A 1 292 ? 19.844 11.195 -19.406 1 90 292 PRO A C 1
ATOM 2323 O O . PRO A 1 292 ? 20.891 11.125 -18.766 1 90 292 PRO A O 1
ATOM 2326 N N . ILE A 1 293 ? 19.734 10.617 -20.484 1 83.25 293 ILE A N 1
ATOM 2327 C CA . ILE A 1 293 ? 20.609 9.562 -20.984 1 83.25 293 ILE A CA 1
ATOM 2328 C C . ILE A 1 293 ? 22.031 10.109 -21.172 1 83.25 293 ILE A C 1
ATOM 2330 O O . ILE A 1 293 ? 23.016 9.453 -20.844 1 83.25 293 ILE A O 1
ATOM 2334 N N . LYS A 1 294 ? 22.188 11.305 -21.688 1 83.38 294 LYS A N 1
ATOM 2335 C CA . LYS A 1 294 ? 23.5 11.875 -22.031 1 83.38 294 LYS A CA 1
ATOM 2336 C C . LYS A 1 294 ? 24.234 12.344 -20.781 1 83.38 294 LYS A C 1
ATOM 2338 O O . LYS A 1 294 ? 25.469 12.438 -20.766 1 83.38 294 LYS A O 1
ATOM 2343 N N . GLU A 1 295 ? 23.438 12.547 -19.766 1 86.75 295 GLU A N 1
ATOM 2344 C CA . GLU A 1 295 ? 24.031 13.156 -18.562 1 86.75 295 GLU A CA 1
ATOM 2345 C C . GLU A 1 295 ? 24.328 12.102 -17.5 1 86.75 295 GLU A C 1
ATOM 2347 O O . GLU A 1 295 ? 25.031 12.383 -16.531 1 86.75 295 GLU A O 1
ATOM 2352 N N . LEU A 1 296 ? 23.797 10.93 -17.672 1 84.38 296 LEU A N 1
ATOM 2353 C CA . LEU A 1 296 ? 24.016 9.867 -16.703 1 84.38 296 LEU A CA 1
ATOM 2354 C C . LEU A 1 296 ? 25.156 8.961 -17.141 1 84.38 296 LEU A C 1
ATOM 2356 O O . LEU A 1 296 ? 25.328 8.695 -18.328 1 84.38 296 LEU A O 1
ATOM 2360 N N . GLU A 1 297 ? 25.969 8.633 -16.172 1 78.38 297 GLU A N 1
ATOM 2361 C CA . GLU A 1 297 ? 26.969 7.609 -16.453 1 78.38 297 GLU A CA 1
ATOM 2362 C C . GLU A 1 297 ? 26.312 6.301 -16.891 1 78.38 297 GLU A C 1
ATOM 2364 O O . GLU A 1 297 ? 25.188 6 -16.484 1 78.38 297 GLU A O 1
ATOM 2369 N N . GLU A 1 298 ? 26.984 5.559 -17.703 1 74.06 298 GLU A N 1
ATOM 2370 C CA . GLU A 1 298 ? 26.438 4.34 -18.281 1 74.06 298 GLU A CA 1
ATOM 2371 C C . GLU A 1 298 ? 26 3.355 -17.203 1 74.06 298 GLU A C 1
ATOM 2373 O O . GLU A 1 298 ? 24.969 2.686 -17.359 1 74.06 298 GLU A O 1
ATOM 2378 N N . ASP A 1 299 ? 26.703 3.338 -16.172 1 72.06 299 ASP A N 1
ATOM 2379 C CA . ASP A 1 299 ? 26.438 2.363 -15.125 1 72.06 299 ASP A CA 1
ATOM 2380 C C . ASP A 1 299 ? 25.219 2.775 -14.297 1 72.06 299 ASP A C 1
ATOM 2382 O O . ASP A 1 299 ? 24.625 1.945 -13.602 1 72.06 299 ASP A O 1
ATOM 2386 N N . LYS A 1 300 ? 24.797 3.979 -14.453 1 75.88 300 LYS A N 1
ATOM 2387 C CA . LYS A 1 300 ? 23.703 4.477 -13.625 1 75.88 300 LYS A CA 1
ATOM 2388 C C . LYS A 1 300 ? 22.391 4.551 -14.406 1 75.88 300 LYS A C 1
ATOM 2390 O O . LYS A 1 300 ? 21.328 4.801 -13.836 1 75.88 300 LYS A O 1
ATOM 2395 N N . LEU A 1 301 ? 22.594 4.246 -15.633 1 76.06 301 LEU A N 1
ATOM 2396 C CA . LEU A 1 301 ? 21.422 4.336 -16.484 1 76.06 301 LEU A CA 1
ATOM 2397 C C . LEU A 1 301 ? 20.375 3.309 -16.078 1 76.06 301 LEU A C 1
ATOM 2399 O O . LEU A 1 301 ? 19.172 3.605 -16.078 1 76.06 301 LEU A O 1
ATOM 2403 N N . HIS A 1 302 ? 20.859 2.203 -15.688 1 70.5 302 HIS A N 1
ATOM 2404 C CA . HIS A 1 302 ? 19.938 1.126 -15.352 1 70.5 302 HIS A CA 1
ATOM 2405 C C . HIS A 1 302 ? 19.25 1.38 -14.008 1 70.5 302 HIS A C 1
ATOM 2407 O O . HIS A 1 302 ? 18.172 0.865 -13.75 1 70.5 302 HIS A O 1
ATOM 2413 N N . THR A 1 303 ? 19.875 2.258 -13.305 1 76.62 303 THR A N 1
ATOM 2414 C CA . THR A 1 303 ? 19.344 2.514 -11.969 1 76.62 303 THR A CA 1
ATOM 2415 C C . THR A 1 303 ? 18.375 3.695 -12 1 76.62 303 THR A C 1
ATOM 2417 O O . THR A 1 303 ? 17.594 3.895 -11.055 1 76.62 303 THR A O 1
ATOM 2420 N N . PHE A 1 304 ? 18.422 4.379 -13.117 1 84.12 304 PHE A N 1
ATOM 2421 C CA . PHE A 1 304 ? 17.531 5.52 -13.266 1 84.12 304 PHE A CA 1
ATOM 2422 C C . PHE A 1 304 ? 16.141 5.066 -13.727 1 84.12 304 PHE A C 1
ATOM 2424 O O . PHE A 1 304 ? 15.867 5.031 -14.93 1 84.12 304 PHE A O 1
ATOM 2431 N N . SER A 1 305 ? 15.359 4.535 -12.883 1 85.88 305 SER A N 1
ATOM 2432 C CA . SER A 1 305 ? 14.016 4.051 -13.172 1 85.88 305 SER A CA 1
ATOM 2433 C C . SER A 1 305 ? 13.039 4.426 -12.062 1 85.88 305 SER A C 1
ATOM 2435 O O . SER A 1 305 ? 13.43 4.527 -10.898 1 85.88 305 SER A O 1
ATOM 2437 N N . PRO A 1 306 ? 11.805 4.645 -12.469 1 83.5 306 PRO A N 1
ATOM 2438 C CA . PRO A 1 306 ? 10.789 4.934 -11.453 1 83.5 306 PRO A CA 1
ATOM 2439 C C . PRO A 1 306 ? 10.656 3.818 -10.422 1 83.5 306 PRO A C 1
ATOM 2441 O O . PRO A 1 306 ? 10.133 4.043 -9.328 1 83.5 306 PRO A O 1
ATOM 2444 N N . HIS A 1 307 ? 11.148 2.652 -10.734 1 87.62 307 HIS A N 1
ATOM 2445 C CA . HIS A 1 307 ? 11.211 1.583 -9.742 1 87.62 307 HIS A CA 1
ATOM 2446 C C . HIS A 1 307 ? 12.086 1.972 -8.562 1 87.62 307 HIS A C 1
ATOM 2448 O O . HIS A 1 307 ? 11.758 1.666 -7.414 1 87.62 307 HIS A O 1
ATOM 2454 N N . ARG A 1 308 ? 13.156 2.641 -8.906 1 87.44 308 ARG A N 1
ATOM 2455 C CA . ARG A 1 308 ? 14.055 3.115 -7.859 1 87.44 308 ARG A CA 1
ATOM 2456 C C . ARG A 1 308 ? 13.398 4.219 -7.035 1 87.44 308 ARG A C 1
ATOM 2458 O O . ARG A 1 308 ? 13.57 4.273 -5.816 1 87.44 308 ARG A O 1
ATOM 2465 N N . ALA A 1 309 ? 12.68 5.062 -7.754 1 90.81 309 ALA A N 1
ATOM 2466 C CA . ALA A 1 309 ? 11.953 6.113 -7.047 1 90.81 309 ALA A CA 1
ATOM 2467 C C . ALA A 1 309 ? 10.961 5.516 -6.047 1 90.81 309 ALA A C 1
ATOM 2469 O O . ALA A 1 309 ? 10.828 6.008 -4.926 1 90.81 309 ALA A O 1
ATOM 2470 N N . LEU A 1 310 ? 10.297 4.465 -6.445 1 91.69 310 LEU A N 1
ATOM 2471 C CA . LEU A 1 310 ? 9.328 3.787 -5.598 1 91.69 310 LEU A CA 1
ATOM 2472 C C . LEU A 1 310 ? 10 3.184 -4.371 1 91.69 310 LEU A C 1
ATOM 2474 O O . LEU A 1 310 ? 9.398 3.121 -3.295 1 91.69 310 LEU A O 1
ATOM 2478 N N . SER A 1 311 ? 11.227 2.787 -4.57 1 90.5 311 SER A N 1
ATOM 2479 C CA . SER A 1 311 ? 11.945 2.162 -3.467 1 90.5 311 SER A CA 1
ATOM 2480 C C . SER A 1 311 ? 12.344 3.189 -2.41 1 90.5 311 SER A C 1
ATOM 2482 O O . SER A 1 311 ? 12.703 2.826 -1.29 1 90.5 311 SER A O 1
ATOM 2484 N N . LYS A 1 312 ? 12.195 4.438 -2.713 1 91.06 312 LYS A N 1
ATOM 2485 C CA . LYS A 1 312 ? 12.641 5.492 -1.808 1 91.06 312 LYS A CA 1
ATOM 2486 C C . LYS A 1 312 ? 11.469 6.07 -1.017 1 91.06 312 LYS A C 1
ATOM 2488 O O . LYS A 1 312 ? 11.672 6.852 -0.083 1 91.06 312 LYS A O 1
ATOM 2493 N N . ILE A 1 313 ? 10.273 5.695 -1.406 1 92.38 313 ILE A N 1
ATOM 2494 C CA . ILE A 1 313 ? 9.148 6.258 -0.669 1 92.38 313 ILE A CA 1
ATOM 2495 C C . ILE A 1 313 ? 9.125 5.691 0.748 1 92.38 313 ILE A C 1
ATOM 2497 O O . ILE A 1 313 ? 9.641 4.598 0.995 1 92.38 313 ILE A O 1
ATOM 2501 N N . GLU A 1 314 ? 8.539 6.387 1.655 1 90.19 314 GLU A N 1
ATOM 2502 C CA . GLU A 1 314 ? 8.477 6 3.062 1 90.19 314 GLU A CA 1
ATOM 2503 C C . GLU A 1 314 ? 7.348 5.004 3.311 1 90.19 314 GLU A C 1
ATOM 2505 O O . GLU A 1 314 ? 6.352 5.336 3.953 1 90.19 314 GLU A O 1
ATOM 2510 N N . MET A 1 315 ? 7.59 3.795 2.996 1 93.38 315 MET A N 1
ATOM 2511 C CA . MET A 1 315 ? 6.574 2.752 3.115 1 93.38 315 MET A CA 1
ATOM 2512 C C . MET A 1 315 ? 6.27 2.455 4.578 1 93.38 315 MET A C 1
ATOM 2514 O O . MET A 1 315 ? 5.168 2.018 4.914 1 93.38 315 MET A O 1
ATOM 2518 N N . SER A 1 316 ? 7.227 2.672 5.445 1 93.94 316 SER A N 1
ATOM 2519 C CA . SER A 1 316 ? 6.973 2.477 6.871 1 93.94 316 SER A CA 1
ATOM 2520 C C . SER A 1 316 ? 5.859 3.393 7.367 1 93.94 316 SER A C 1
ATOM 2522 O O . SER A 1 316 ? 5.043 2.99 8.195 1 93.94 316 SER A O 1
ATOM 2524 N N . SER A 1 317 ? 5.836 4.641 6.828 1 93 317 SER A N 1
ATOM 2525 C CA . SER A 1 317 ? 4.777 5.578 7.195 1 93 317 SER A CA 1
ATOM 2526 C C . SER A 1 317 ? 3.418 5.098 6.695 1 93 317 SER A C 1
ATOM 2528 O O . SER A 1 317 ? 2.414 5.23 7.398 1 93 317 SER A O 1
ATOM 2530 N N . ILE A 1 318 ? 3.396 4.531 5.523 1 96.06 318 ILE A N 1
ATOM 2531 C CA . ILE A 1 318 ? 2.162 4.016 4.941 1 96.06 318 ILE A CA 1
ATOM 2532 C C . ILE A 1 318 ? 1.604 2.898 5.82 1 96.06 318 ILE A C 1
ATOM 2534 O O . ILE A 1 318 ? 0.41 2.883 6.133 1 96.06 318 ILE A O 1
ATOM 2538 N N . LEU A 1 319 ? 2.486 1.981 6.254 1 97.62 319 LEU A N 1
ATOM 2539 C CA . LEU A 1 319 ? 2.064 0.872 7.102 1 97.62 319 LEU A CA 1
ATOM 2540 C C . LEU A 1 319 ? 1.661 1.369 8.484 1 97.62 319 LEU A C 1
ATOM 2542 O O . LEU A 1 319 ? 0.739 0.829 9.102 1 97.62 319 LEU A O 1
ATOM 2546 N N . PHE A 1 320 ? 2.422 2.369 8.969 1 96.38 320 PHE A N 1
ATOM 2547 C CA . PHE A 1 320 ? 2.043 2.99 10.234 1 96.38 320 PHE A CA 1
ATOM 2548 C C . PHE A 1 320 ? 0.633 3.564 10.156 1 96.38 320 PHE A C 1
ATOM 2550 O O . PHE A 1 320 ? -0.191 3.326 11.039 1 96.38 320 PHE A O 1
ATOM 2557 N N . PHE A 1 321 ? 0.316 4.316 9.062 1 96.81 321 PHE A N 1
ATOM 2558 C CA . PHE A 1 321 ? -1 4.918 8.883 1 96.81 321 PHE A CA 1
ATOM 2559 C C . PHE A 1 321 ? -2.07 3.84 8.742 1 96.81 321 PHE A C 1
ATOM 2561 O O . PHE A 1 321 ? -3.178 3.99 9.266 1 96.81 321 PHE A O 1
ATOM 2568 N N . LEU A 1 322 ? -1.763 2.758 8.055 1 98.31 322 LEU A N 1
ATOM 2569 C CA . LEU A 1 322 ? -2.693 1.64 7.953 1 98.31 322 LEU A CA 1
ATOM 2570 C C . LEU A 1 322 ? -3.057 1.11 9.336 1 98.31 322 LEU A C 1
ATOM 2572 O O . LEU A 1 322 ? -4.234 0.938 9.648 1 98.31 322 LEU A O 1
ATOM 2576 N N . GLY A 1 323 ? -2.059 0.872 10.164 1 98.25 323 GLY A N 1
ATOM 2577 C CA . GLY A 1 323 ? -2.273 0.327 11.5 1 98.25 323 GLY A CA 1
ATOM 2578 C C . GLY A 1 323 ? -3.072 1.25 12.398 1 98.25 323 GLY A C 1
ATOM 2579 O O . GLY A 1 323 ? -4.047 0.827 13.023 1 98.25 323 GLY A O 1
ATOM 2580 N N . ILE A 1 324 ? -2.664 2.508 12.438 1 96.62 324 ILE A N 1
ATOM 2581 C CA . ILE A 1 324 ? -3.287 3.434 13.383 1 96.62 324 ILE A CA 1
ATOM 2582 C C . ILE A 1 324 ? -4.719 3.727 12.945 1 96.62 324 ILE A C 1
ATOM 2584 O O . ILE A 1 324 ? -5.617 3.842 13.781 1 96.62 324 ILE A O 1
ATOM 2588 N N . LEU A 1 325 ? -4.977 3.848 11.625 1 97.81 325 LEU A N 1
ATOM 2589 C CA . LEU A 1 325 ? -6.32 4.137 11.133 1 97.81 325 LEU A CA 1
ATOM 2590 C C . LEU A 1 325 ? -7.246 2.943 11.344 1 97.81 325 LEU A C 1
ATOM 2592 O O . LEU A 1 325 ? -8.422 3.113 11.664 1 97.81 325 LEU A O 1
ATOM 2596 N N . LEU A 1 326 ? -6.723 1.709 11.156 1 98.56 326 LEU A N 1
ATOM 2597 C CA . LEU A 1 326 ? -7.516 0.52 11.445 1 98.56 326 LEU A CA 1
ATOM 2598 C C . LEU A 1 326 ? -7.824 0.424 12.938 1 98.56 326 LEU A C 1
ATOM 2600 O O . LEU A 1 326 ? -8.898 -0.045 13.328 1 98.56 326 LEU A O 1
ATOM 2604 N N . GLY A 1 327 ? -6.84 0.811 13.773 1 98.19 327 GLY A N 1
ATOM 2605 C CA . GLY A 1 327 ? -7.082 0.844 15.211 1 98.19 327 GLY A CA 1
ATOM 2606 C C . GLY A 1 327 ? -8.172 1.822 15.60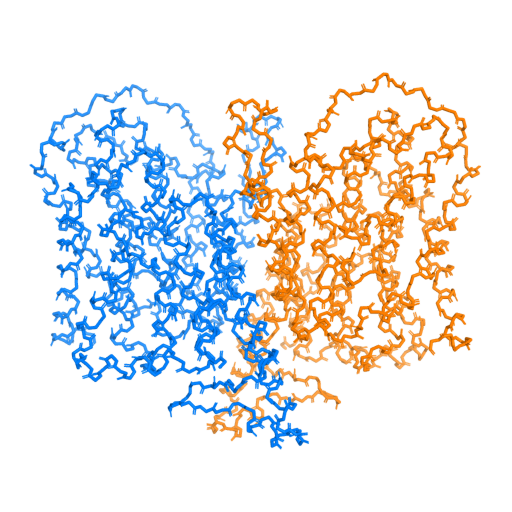9 1 98.19 327 GLY A C 1
ATOM 2607 O O . GLY A 1 327 ? -9.07 1.479 16.375 1 98.19 327 GLY A O 1
ATOM 2608 N N . VAL A 1 328 ? -8.094 3.033 15.062 1 97.19 328 VAL A N 1
ATOM 2609 C CA . VAL A 1 328 ? -9.102 4.051 15.336 1 97.19 328 VAL A CA 1
ATOM 2610 C C . VAL A 1 328 ? -10.461 3.58 14.82 1 97.19 328 VAL A C 1
ATOM 2612 O O . VAL A 1 328 ? -11.492 3.799 15.469 1 97.19 328 VAL A O 1
ATOM 2615 N N . ALA A 1 329 ? -10.492 2.91 13.664 1 97.75 329 ALA A N 1
ATOM 2616 C CA . ALA A 1 329 ? -11.727 2.385 13.078 1 97.75 329 ALA A CA 1
ATOM 2617 C C . ALA A 1 329 ? -12.383 1.37 14 1 97.75 329 ALA A C 1
ATOM 2619 O O . ALA A 1 329 ? -13.617 1.284 14.062 1 97.75 329 ALA A O 1
ATOM 2620 N N . ALA A 1 330 ? -11.555 0.589 14.68 1 98.12 330 ALA A N 1
ATOM 2621 C CA . ALA A 1 330 ? -12.102 -0.371 15.633 1 98.12 330 ALA A CA 1
ATOM 2622 C C . ALA A 1 330 ? -12.844 0.34 16.766 1 98.12 330 ALA A C 1
ATOM 2624 O O . ALA A 1 330 ? -13.945 -0.067 17.141 1 98.12 330 ALA A O 1
ATOM 2625 N N . LEU A 1 331 ? -12.289 1.428 17.266 1 97.38 331 LEU A N 1
ATOM 2626 C CA . LEU A 1 331 ? -12.93 2.199 18.328 1 97.38 331 LEU A CA 1
ATOM 2627 C C . LEU A 1 331 ? -14.203 2.867 17.828 1 97.38 331 LEU A C 1
ATOM 2629 O O . LEU A 1 331 ? -15.211 2.904 18.531 1 97.38 331 LEU A O 1
ATOM 2633 N N . GLU A 1 332 ? -14.086 3.395 16.641 1 96.31 332 GLU A N 1
ATOM 2634 C CA . GLU A 1 332 ? -15.266 4 16.031 1 96.31 332 GLU A CA 1
ATOM 2635 C C . GLU A 1 332 ? -16.391 2.986 15.883 1 96.31 332 GLU A C 1
ATOM 2637 O O . GLU A 1 332 ? -17.562 3.309 16.125 1 96.31 332 GLU A O 1
ATOM 2642 N N . SER A 1 333 ? -16.078 1.753 15.508 1 97.12 333 SER A N 1
ATOM 2643 C CA . SER A 1 333 ? -17.031 0.708 15.18 1 97.12 333 SER A CA 1
ATOM 2644 C C . SER A 1 333 ? -17.828 0.286 16.422 1 97.12 333 SER A C 1
ATOM 2646 O O . SER A 1 333 ? -18.984 -0.135 16.312 1 97.12 333 SER A O 1
ATOM 2648 N N . ILE A 1 334 ? -17.234 0.438 17.594 1 97.06 334 ILE A N 1
ATOM 2649 C CA . ILE A 1 334 ? -17.938 0.013 18.797 1 97.06 334 ILE A CA 1
ATOM 2650 C C . ILE A 1 334 ? -18.594 1.221 19.469 1 97.06 334 ILE A C 1
ATOM 2652 O O . ILE A 1 334 ? -19.094 1.123 20.594 1 97.06 334 ILE A O 1
ATOM 2656 N N . GLY A 1 335 ? -18.516 2.41 18.859 1 95.31 335 GLY A N 1
ATOM 2657 C CA . GLY A 1 335 ? -19.281 3.574 19.281 1 95.31 335 GLY A CA 1
ATOM 2658 C C . GLY A 1 335 ? -18.562 4.395 20.344 1 95.31 335 GLY A C 1
ATOM 2659 O O . GLY A 1 335 ? -19.094 5.402 20.812 1 95.31 335 GLY A O 1
ATOM 2660 N N . VAL A 1 336 ? -17.375 4.074 20.672 1 95.19 336 VAL A N 1
ATOM 2661 C CA . VAL A 1 336 ? -16.641 4.711 21.766 1 95.19 336 VAL A CA 1
ATOM 2662 C C . VAL A 1 336 ? -16.328 6.16 21.391 1 95.19 336 VAL A C 1
ATOM 2664 O O . VAL A 1 336 ? -16.422 7.055 22.234 1 95.19 336 VAL A O 1
ATOM 2667 N N . LEU A 1 337 ? -15.938 6.418 20.172 1 94.38 337 LEU A N 1
ATOM 2668 C CA . LEU A 1 337 ? -15.562 7.762 19.75 1 94.38 337 LEU A CA 1
ATOM 2669 C C . LEU A 1 337 ? -16.781 8.68 19.734 1 94.38 337 LEU A C 1
ATOM 2671 O O . LEU A 1 337 ? -16.688 9.844 20.141 1 94.38 337 LEU A O 1
ATOM 2675 N N . PHE A 1 338 ? -17.891 8.133 19.25 1 93.19 338 PHE A N 1
ATOM 2676 C CA . PHE A 1 338 ? -19.141 8.875 19.25 1 93.19 338 PHE A CA 1
ATOM 2677 C C . PHE A 1 338 ? -19.547 9.281 20.656 1 93.19 338 PHE A C 1
ATOM 2679 O O . PHE A 1 338 ? -19.891 10.438 20.906 1 93.19 338 PHE A O 1
ATOM 2686 N N . ASN A 1 339 ? -19.438 8.383 21.594 1 93.56 339 ASN A N 1
ATOM 2687 C CA . ASN A 1 339 ? -19.797 8.648 22.969 1 93.56 339 ASN A CA 1
ATOM 2688 C C . ASN A 1 339 ? -18.844 9.656 23.625 1 93.56 339 ASN A C 1
ATOM 2690 O O . ASN A 1 339 ? -19.266 10.492 24.422 1 93.56 339 ASN A O 1
ATOM 2694 N N . PHE A 1 340 ? -17.625 9.5 23.266 1 92.75 340 PHE A N 1
ATOM 2695 C CA . PHE A 1 340 ? -16.625 10.422 23.797 1 92.75 340 PHE A CA 1
ATOM 2696 C C . PHE A 1 340 ? -16.906 11.844 23.328 1 92.75 340 PHE A C 1
ATOM 2698 O O . PHE A 1 340 ? -16.75 12.797 24.094 1 92.75 340 PHE A O 1
ATOM 2705 N N . ALA A 1 341 ? -17.266 12.055 22.125 1 90.5 341 ALA A N 1
ATOM 2706 C CA . ALA A 1 341 ? -17.609 13.367 21.594 1 90.5 341 ALA A CA 1
ATOM 2707 C C . ALA A 1 341 ? -18.797 13.977 22.344 1 90.5 341 ALA A C 1
ATOM 2709 O O . ALA A 1 341 ? -18.812 15.18 22.609 1 90.5 341 ALA A O 1
ATOM 2710 N N . GLY A 1 342 ? -19.781 13.102 22.594 1 89.5 342 GLY A N 1
ATOM 2711 C CA . GLY A 1 342 ? -20.891 13.555 23.391 1 89.5 342 GLY A CA 1
ATOM 2712 C C . GLY A 1 342 ? -20.484 14.062 24.766 1 89.5 342 GLY A C 1
ATOM 2713 O O . GLY A 1 342 ? -20.922 15.125 25.203 1 89.5 342 GLY A O 1
ATOM 2714 N N . TRP A 1 343 ? -19.625 13.328 25.359 1 91.69 343 TRP A N 1
ATOM 2715 C CA . TRP A 1 343 ? -19.125 13.711 26.672 1 91.69 343 TRP A CA 1
ATOM 2716 C C . TRP A 1 343 ? -18.344 15.023 26.594 1 91.69 343 TRP A C 1
ATOM 2718 O O . TRP A 1 343 ? -18.484 15.891 27.469 1 91.69 343 TRP A O 1
ATOM 2728 N N . LEU A 1 344 ? -17.531 15.18 25.625 1 90.44 344 LEU A N 1
ATOM 2729 C CA . LEU A 1 344 ? -16.719 16.375 25.438 1 90.44 344 LEU A CA 1
ATOM 2730 C C . LEU A 1 344 ? -17.609 17.609 25.234 1 90.44 344 LEU A C 1
ATOM 2732 O O . LEU A 1 344 ? -17.328 18.672 25.766 1 90.44 344 LEU A O 1
ATOM 2736 N N . ASN A 1 345 ? -18.609 17.422 24.438 1 88.88 345 ASN A N 1
ATOM 2737 C CA . ASN A 1 345 ? -19.531 18.516 24.156 1 88.88 345 ASN A CA 1
ATOM 2738 C C . ASN A 1 345 ? -20.266 18.969 25.422 1 88.88 345 ASN A C 1
ATOM 2740 O O . ASN A 1 345 ? -20.594 20.141 25.578 1 88.88 345 ASN A O 1
ATOM 2744 N N . GLU A 1 346 ? -20.5 18.078 26.25 1 91.75 346 GLU A N 1
ATOM 2745 C CA . GLU A 1 346 ? -21.156 18.406 27.516 1 91.75 346 GLU A CA 1
ATOM 2746 C C . GLU A 1 346 ? -20.172 19.094 28.469 1 91.75 346 GLU A C 1
ATOM 2748 O O . GLU A 1 346 ? -20.531 20.062 29.141 1 91.75 346 GLU A O 1
ATOM 2753 N N . ALA A 1 347 ? -19 18.641 28.484 1 93.06 347 ALA A N 1
ATOM 2754 C CA . ALA A 1 347 ? -17.984 19.172 29.391 1 93.06 347 ALA A CA 1
ATOM 2755 C C . ALA A 1 347 ? -17.484 20.531 28.938 1 93.06 347 ALA A C 1
ATOM 2757 O O . ALA A 1 347 ? -17.203 21.406 29.766 1 93.06 347 ALA A O 1
ATOM 2758 N N . ILE A 1 348 ? -17.297 20.688 27.641 1 93.81 348 ILE A N 1
ATOM 2759 C CA . ILE A 1 348 ? -16.844 21.938 27.031 1 93.81 348 ILE A CA 1
ATOM 2760 C C . ILE A 1 348 ? -17.797 22.328 25.906 1 93.81 348 ILE A C 1
ATOM 2762 O O . ILE A 1 348 ? -17.531 22.031 24.734 1 93.81 348 ILE A O 1
ATOM 2766 N N . PRO A 1 349 ? -18.703 23.156 26.266 1 88.94 349 PRO A N 1
ATOM 2767 C CA . PRO A 1 349 ? -19.766 23.422 25.297 1 88.94 349 PRO A CA 1
ATOM 2768 C C . PRO A 1 349 ? -19.297 24.281 24.125 1 88.94 349 PRO A C 1
ATOM 2770 O O . PRO A 1 349 ? -19.906 24.25 23.047 1 88.94 349 PRO A O 1
ATOM 2773 N N . ASN A 1 350 ? -18.203 25.016 24.328 1 93.06 350 ASN A N 1
ATOM 2774 C CA . ASN A 1 350 ? -17.672 25.797 23.219 1 93.06 350 ASN A CA 1
ATOM 2775 C C . ASN A 1 350 ? -16.828 24.922 22.266 1 93.06 350 ASN A C 1
ATOM 2777 O O . ASN A 1 350 ? -15.719 24.531 22.609 1 93.06 350 ASN A O 1
ATOM 2781 N N . GLN A 1 351 ? -17.312 24.734 21.078 1 92.25 351 GLN A N 1
ATOM 2782 C CA . GLN A 1 351 ? -16.719 23.828 20.109 1 92.25 351 GLN A CA 1
ATOM 2783 C C . GLN A 1 351 ? -15.336 24.328 19.672 1 92.25 351 GLN A C 1
ATOM 2785 O O . GLN A 1 351 ? -14.438 23.531 19.406 1 92.25 351 GLN A O 1
ATOM 2790 N N . ASN A 1 352 ? -15.156 25.656 19.594 1 94.06 352 ASN A N 1
ATOM 2791 C CA . ASN A 1 352 ? -13.867 26.219 19.188 1 94.06 352 ASN A CA 1
ATOM 2792 C C . ASN A 1 352 ? -12.773 25.875 20.188 1 94.06 352 ASN A C 1
ATOM 2794 O O . ASN A 1 352 ? -11.633 25.609 19.797 1 94.06 352 ASN A O 1
ATOM 2798 N N . ILE A 1 353 ? -13.141 25.891 21.406 1 95 353 ILE A N 1
ATOM 2799 C CA . ILE A 1 353 ? -12.18 25.562 22.453 1 95 353 ILE A CA 1
ATOM 2800 C C . ILE A 1 353 ? -11.789 24.094 22.344 1 95 353 ILE A C 1
ATOM 2802 O O . ILE A 1 353 ? -10.617 23.734 22.484 1 95 353 ILE A O 1
ATOM 2806 N N . VAL A 1 354 ? -12.789 23.266 22.109 1 94.62 354 VAL A N 1
ATOM 2807 C CA . VAL A 1 354 ? -12.531 21.844 21.938 1 94.62 354 VAL A CA 1
ATOM 2808 C C . VAL A 1 354 ? -11.547 21.625 20.797 1 94.62 354 VAL A C 1
ATOM 2810 O O . VAL A 1 354 ? -10.57 20.875 20.938 1 94.62 354 VAL A O 1
ATOM 2813 N N . VAL A 1 355 ? -11.734 22.266 19.719 1 95.94 355 VAL A N 1
ATOM 2814 C CA . VAL A 1 355 ? -10.914 22.094 18.516 1 95.94 355 VAL A CA 1
ATOM 2815 C C . VAL A 1 355 ? -9.5 22.625 18.781 1 95.94 355 VAL A C 1
ATOM 2817 O O . VAL A 1 355 ? -8.523 22 18.359 1 95.94 355 VAL A O 1
ATOM 2820 N N . ILE A 1 356 ? -9.367 23.719 19.469 1 96.62 356 ILE A N 1
ATOM 2821 C CA . ILE A 1 356 ? -8.062 24.281 19.812 1 96.62 356 ILE A CA 1
ATOM 2822 C C . ILE A 1 356 ? -7.309 23.297 20.719 1 96.62 356 ILE A C 1
ATOM 2824 O O . ILE A 1 356 ? -6.117 23.062 20.516 1 96.62 356 ILE A O 1
ATOM 2828 N N . LEU A 1 357 ? -8.008 22.719 21.656 1 94.88 357 LEU A N 1
ATOM 2829 C CA . LEU A 1 357 ? -7.391 21.766 22.547 1 94.88 357 LEU A CA 1
ATOM 2830 C C . LEU A 1 357 ? -6.953 20.516 21.797 1 94.88 357 LEU A C 1
ATOM 2832 O O . LEU A 1 357 ? -5.898 19.938 22.078 1 94.88 357 LEU A O 1
ATOM 2836 N N . LEU A 1 358 ? -7.789 20.078 20.891 1 92.81 358 LEU A N 1
ATOM 2837 C CA . LEU A 1 358 ? -7.402 18.953 20.047 1 92.81 358 LEU A CA 1
ATOM 2838 C C . LEU A 1 358 ? -6.148 19.297 19.25 1 92.81 358 LEU A C 1
ATOM 2840 O O . LEU A 1 358 ? -5.254 18.453 19.109 1 92.81 358 LEU A O 1
ATOM 2844 N N . GLY A 1 359 ? -6.059 20.516 18.75 1 95.12 359 GLY A N 1
ATOM 2845 C CA . GLY A 1 359 ? -4.879 20.953 18.031 1 95.12 359 GLY A CA 1
ATOM 2846 C C . GLY A 1 359 ? -3.621 20.938 18.875 1 95.12 359 GLY A C 1
ATOM 2847 O O . GLY A 1 359 ? -2.566 20.484 18.422 1 95.12 359 GLY A O 1
ATOM 2848 N N . ILE A 1 360 ? -3.723 21.453 20.031 1 95.75 360 ILE A N 1
ATOM 2849 C CA . ILE A 1 360 ? -2.6 21.422 20.969 1 95.75 360 ILE A CA 1
ATOM 2850 C C . ILE A 1 360 ? -2.219 19.969 21.266 1 95.75 360 ILE A C 1
ATOM 2852 O O . ILE A 1 360 ? -1.034 19.625 21.328 1 95.75 360 ILE A O 1
ATOM 2856 N N . GLY A 1 361 ? -3.248 19.141 21.391 1 93.38 361 GLY A N 1
ATOM 2857 C CA . GLY A 1 361 ? -3.025 17.719 21.625 1 93.38 361 GLY A CA 1
ATOM 2858 C C . GLY A 1 361 ? -2.277 17.047 20.5 1 93.38 361 GLY A C 1
ATOM 2859 O O . GLY A 1 361 ? -1.588 16.047 20.719 1 93.38 361 GLY A O 1
ATOM 2860 N N . SER A 1 362 ? -2.395 17.609 19.359 1 92.62 362 SER A N 1
ATOM 2861 C CA . SER A 1 362 ? -1.729 17.062 18.172 1 92.62 362 SER A CA 1
ATOM 2862 C C . SER A 1 362 ? -0.213 17.125 18.312 1 92.62 362 SER A C 1
ATOM 2864 O O . SER A 1 362 ? 0.509 16.391 17.641 1 92.62 362 SER A O 1
ATOM 2866 N N . SER A 1 363 ? 0.326 17.969 19.188 1 93.12 363 SER A N 1
ATOM 2867 C CA . SER A 1 363 ? 1.76 18.078 19.422 1 93.12 363 SER A CA 1
ATOM 2868 C C . SER A 1 363 ? 2.299 16.859 20.172 1 93.12 363 SER A C 1
ATOM 2870 O O . SER A 1 363 ? 3.504 16.594 20.141 1 93.12 363 SER A O 1
ATOM 2872 N N . VAL A 1 364 ? 1.308 16.094 20.688 1 87.69 364 VAL A N 1
ATOM 2873 C CA . VAL A 1 364 ? 1.713 14.914 21.453 1 87.69 364 VAL A CA 1
ATOM 2874 C C . VAL A 1 364 ? 1.216 13.648 20.766 1 87.69 364 VAL A C 1
ATOM 2876 O O . VAL A 1 364 ? 1.936 12.648 20.703 1 87.69 364 VAL A O 1
ATOM 2879 N N . ILE A 1 365 ? -0.072 13.578 20.25 1 85.94 365 ILE A N 1
ATOM 2880 C CA . ILE A 1 365 ? -0.763 12.422 19.688 1 85.94 365 ILE A CA 1
ATOM 2881 C C . ILE A 1 365 ? -0.574 12.398 18.172 1 85.94 365 ILE A C 1
ATOM 2883 O O . ILE A 1 365 ? -1.023 11.469 17.5 1 85.94 365 ILE A O 1
ATOM 2887 N N . ASP A 1 366 ? 0.335 12.75 17.594 1 85.44 366 ASP A N 1
ATOM 2888 C CA . ASP A 1 366 ? 0.483 12.867 16.141 1 85.44 366 ASP A CA 1
ATOM 2889 C C . ASP A 1 366 ? -0.812 13.352 15.5 1 85.44 366 ASP A C 1
ATOM 2891 O O . ASP A 1 366 ? -1.904 13.078 16 1 85.44 366 ASP A O 1
ATOM 2895 N N . ASN A 1 367 ? -0.747 14.016 14.406 1 93.06 367 ASN A N 1
ATOM 2896 C CA . ASN A 1 367 ? -1.913 14.664 13.812 1 93.06 367 ASN A CA 1
ATOM 2897 C C . ASN A 1 367 ? -2.791 13.664 13.07 1 93.06 367 ASN A C 1
ATOM 2899 O O . ASN A 1 367 ? -4.016 13.797 13.047 1 93.06 367 ASN A O 1
ATOM 2903 N N . VAL A 1 368 ? -2.311 12.555 12.539 1 93.25 368 VAL A N 1
ATOM 2904 C CA . VAL A 1 368 ? -3.066 11.617 11.719 1 93.25 368 VAL A CA 1
ATOM 2905 C C . VAL A 1 368 ? -4.082 10.875 12.586 1 93.25 368 VAL A C 1
ATOM 2907 O O . VAL A 1 368 ? -5.289 10.945 12.336 1 93.25 368 VAL A O 1
ATOM 2910 N N . PRO A 1 369 ? -3.67 10.219 13.664 1 93.31 369 PRO A N 1
ATOM 2911 C CA . PRO A 1 369 ? -4.672 9.562 14.5 1 93.31 369 PRO A CA 1
ATOM 2912 C C . PRO A 1 369 ? -5.676 10.539 15.102 1 93.31 369 PRO A C 1
ATOM 2914 O O . PRO A 1 369 ? -6.844 10.195 15.297 1 93.31 369 PRO A O 1
ATOM 2917 N N . LEU A 1 370 ? -5.262 11.719 15.406 1 94.19 370 LEU A N 1
ATOM 2918 C CA . LEU A 1 370 ? -6.148 12.711 16 1 94.19 370 LEU A CA 1
ATOM 2919 C C . LEU A 1 370 ? -7.262 13.102 15.039 1 94.19 370 LEU A C 1
ATOM 2921 O O . LEU A 1 370 ? -8.43 13.18 15.43 1 94.19 370 LEU A O 1
ATOM 2925 N N . VAL A 1 371 ? -6.887 13.375 13.805 1 96.88 371 VAL A N 1
ATOM 2926 C CA . VAL A 1 371 ? -7.887 13.742 12.812 1 96.88 371 VAL A CA 1
ATOM 2927 C C . VAL A 1 371 ? -8.781 12.547 12.516 1 96.88 371 VAL A C 1
ATOM 2929 O O . VAL A 1 371 ? -10 12.695 12.352 1 96.88 371 VAL A O 1
ATOM 2932 N N . ALA A 1 372 ? -8.219 11.359 12.477 1 95.31 372 ALA A N 1
ATOM 2933 C CA . ALA A 1 372 ? -9.023 10.156 12.297 1 95.31 372 ALA A CA 1
ATOM 2934 C C . ALA A 1 372 ? -10.062 10.016 13.406 1 95.31 372 ALA A C 1
ATOM 2936 O O . ALA A 1 372 ? -11.227 9.719 13.141 1 95.31 372 ALA A O 1
ATOM 2937 N N . ALA A 1 373 ? -9.609 10.234 14.617 1 95 373 ALA A N 1
ATOM 2938 C CA . ALA A 1 373 ? -10.516 10.18 15.766 1 95 373 ALA A CA 1
ATOM 2939 C C . ALA A 1 373 ? -11.594 11.25 15.664 1 95 373 ALA A C 1
ATOM 2941 O O . ALA A 1 373 ? -12.766 11 15.969 1 95 373 ALA A O 1
ATOM 2942 N N . SER A 1 374 ? -11.234 12.422 15.242 1 95.88 374 SER A N 1
ATOM 2943 C CA . SER A 1 374 ? -12.188 13.516 15.109 1 95.88 374 SER A CA 1
ATOM 2944 C C . SER A 1 374 ? -13.281 13.172 14.102 1 95.88 374 SER A C 1
ATOM 2946 O O . SER A 1 374 ? -14.453 13.477 14.32 1 95.88 374 SER A O 1
ATOM 2948 N N . ILE A 1 375 ? -12.922 12.555 13.016 1 95.44 375 ILE A N 1
ATOM 2949 C CA . ILE A 1 375 ? -13.875 12.156 11.984 1 95.44 375 ILE A CA 1
ATOM 2950 C C . ILE A 1 375 ? -14.867 11.148 12.555 1 95.44 375 ILE A C 1
ATOM 2952 O O . ILE A 1 375 ? -16.062 11.203 12.258 1 95.44 375 ILE A O 1
ATOM 2956 N N . GLY A 1 376 ? -14.383 10.281 13.398 1 93.19 376 GLY A N 1
ATOM 2957 C CA . GLY A 1 376 ? -15.234 9.289 14.039 1 93.19 376 GLY A CA 1
ATOM 2958 C C . GLY A 1 376 ? -16.094 9.867 15.148 1 93.19 376 GLY A C 1
ATOM 2959 O O . GLY A 1 376 ? -17.141 9.32 15.484 1 93.19 376 GLY A O 1
ATOM 2960 N N . MET A 1 377 ? -15.633 10.953 15.711 1 94.25 377 MET A N 1
ATOM 2961 C CA . MET A 1 377 ? -16.297 11.57 16.859 1 94.25 377 MET A CA 1
ATOM 2962 C C . MET A 1 377 ? -17.438 12.469 16.422 1 94.25 377 MET A C 1
ATOM 2964 O O . MET A 1 377 ? -18.547 12.375 16.953 1 94.25 377 MET A O 1
ATOM 2968 N N . PHE A 1 378 ? -17.203 13.312 15.43 1 93.56 378 PHE A N 1
ATOM 2969 C CA . PHE A 1 378 ? -18.125 14.391 15.117 1 93.56 378 PHE A CA 1
ATOM 2970 C C . PHE A 1 378 ? -18.938 14.062 13.867 1 93.56 378 PHE A C 1
ATOM 2972 O O . PHE A 1 378 ? -18.438 13.391 12.961 1 93.56 378 PHE A O 1
ATOM 2979 N N . GLN A 1 379 ? -20.156 14.539 13.781 1 92.31 379 GLN A N 1
ATOM 2980 C CA . GLN A 1 379 ? -21.062 14.211 12.68 1 92.31 379 GLN A CA 1
ATOM 2981 C C . GLN A 1 379 ? -21.469 15.469 11.914 1 92.31 379 GLN A C 1
ATOM 2983 O O . GLN A 1 379 ? -22.453 15.461 11.172 1 92.31 379 GLN A O 1
ATOM 2988 N N . ASN A 1 380 ? -20.703 16.547 12.102 1 93.69 380 ASN A N 1
ATOM 2989 C CA . ASN A 1 380 ? -21 17.797 11.398 1 93.69 380 ASN A CA 1
ATOM 2990 C C . ASN A 1 380 ? -21.016 17.594 9.891 1 93.69 380 ASN A C 1
ATOM 2992 O O . ASN A 1 380 ? -20.281 16.766 9.352 1 93.69 380 ASN A O 1
ATOM 2996 N N . PRO A 1 381 ? -21.906 18.312 9.219 1 95.12 381 PRO A N 1
ATOM 2997 C CA . PRO A 1 381 ? -22.047 18.125 7.773 1 95.12 381 PRO A CA 1
ATOM 2998 C C . PRO A 1 381 ? -20.828 18.625 6.996 1 95.12 381 PRO A C 1
ATOM 3000 O O . PRO A 1 381 ? -19.906 19.203 7.582 1 95.12 381 PRO A O 1
ATOM 3003 N N . LEU A 1 382 ? -20.844 18.422 5.719 1 96.38 382 LEU A N 1
ATOM 3004 C CA . LEU A 1 382 ? -19.797 18.828 4.785 1 96.38 382 LEU A CA 1
ATOM 3005 C C . LEU A 1 382 ? -19.562 20.328 4.859 1 96.38 382 LEU A C 1
ATOM 3007 O O . LEU A 1 382 ? -20.516 21.109 4.852 1 96.38 382 LEU A O 1
ATOM 3011 N N . ASP A 1 383 ? -18.328 20.75 5.023 1 97.38 383 ASP A N 1
ATOM 3012 C CA . ASP A 1 383 ? -17.844 22.125 4.984 1 97.38 383 ASP A CA 1
ATOM 3013 C C . ASP A 1 383 ? -18.344 22.922 6.184 1 97.38 383 ASP A C 1
ATOM 3015 O O . ASP A 1 383 ? -18.484 24.141 6.109 1 97.38 383 ASP A O 1
ATOM 3019 N N . ASP A 1 384 ? -18.75 22.078 7.18 1 96.38 384 ASP A N 1
ATOM 3020 C CA . ASP A 1 384 ? -18.938 22.766 8.453 1 96.38 384 ASP A CA 1
ATOM 3021 C C . ASP A 1 384 ? -17.656 23.469 8.898 1 96.38 384 ASP A C 1
ATOM 3023 O O . ASP A 1 384 ? -16.562 22.922 8.727 1 96.38 384 ASP A O 1
ATOM 3027 N N . ALA A 1 385 ? -17.766 24.641 9.531 1 95.81 385 ALA A N 1
ATOM 3028 C CA . ALA A 1 385 ? -16.625 25.453 9.945 1 95.81 385 ALA A CA 1
ATOM 3029 C C . ALA A 1 385 ? -15.703 24.656 10.875 1 95.81 385 ALA A C 1
ATOM 3031 O O . ALA A 1 385 ? -14.484 24.828 10.844 1 95.81 385 ALA A O 1
ATOM 3032 N N . MET A 1 386 ? -16.234 23.781 11.641 1 96.38 386 MET A N 1
ATOM 3033 C CA . MET A 1 386 ? -15.461 23 12.602 1 96.38 386 MET A CA 1
ATOM 3034 C C . MET A 1 386 ? -14.406 22.156 11.898 1 96.38 386 MET A C 1
ATOM 3036 O O . MET A 1 386 ? -13.281 22.016 12.391 1 96.38 386 MET A O 1
ATOM 3040 N N . TRP A 1 387 ? -14.742 21.531 10.758 1 97.88 387 TRP A N 1
ATOM 3041 C CA . TRP A 1 387 ? -13.812 20.672 10.031 1 97.88 387 TRP A CA 1
ATOM 3042 C C . TRP A 1 387 ? -12.617 21.453 9.531 1 97.88 387 TRP A C 1
ATOM 3044 O O . TRP A 1 387 ? -11.484 20.984 9.57 1 97.88 387 TRP A O 1
ATOM 3054 N N . HIS A 1 388 ? -12.852 22.688 9.023 1 98.19 388 HIS A N 1
ATOM 3055 C CA . HIS A 1 388 ? -11.766 23.547 8.562 1 98.19 388 HIS A CA 1
ATOM 3056 C C . HIS A 1 388 ? -10.891 24 9.727 1 98.19 388 HIS A C 1
ATOM 3058 O O . HIS A 1 388 ? -9.672 24.125 9.578 1 98.19 388 HIS A O 1
ATOM 3064 N N . PHE A 1 389 ? -11.57 24.266 10.844 1 98.25 389 PHE A N 1
ATOM 3065 C CA . PHE A 1 389 ? -10.828 24.625 12.039 1 98.25 389 PHE A CA 1
ATOM 3066 C C . PHE A 1 389 ? -9.977 23.453 12.523 1 98.25 389 PHE A C 1
ATOM 3068 O O . PHE A 1 389 ? -8.836 23.656 12.953 1 98.25 389 PHE A O 1
ATOM 3075 N N . ILE A 1 390 ? -10.492 22.234 12.453 1 97.94 390 ILE A N 1
ATOM 3076 C CA . ILE A 1 390 ? -9.734 21.031 12.789 1 97.94 390 ILE A CA 1
ATOM 3077 C C . ILE A 1 390 ? -8.539 20.891 11.844 1 97.94 390 ILE A C 1
ATOM 3079 O O . ILE A 1 390 ? -7.43 20.578 12.273 1 97.94 390 ILE A O 1
ATOM 3083 N N . ALA A 1 391 ? -8.773 21.125 10.555 1 98.25 391 ALA A N 1
ATOM 3084 C CA . ALA A 1 391 ? -7.688 21.078 9.578 1 98.25 391 ALA A CA 1
ATOM 3085 C C . ALA A 1 391 ? -6.555 22.016 9.961 1 98.25 391 ALA A C 1
ATOM 3087 O O . ALA A 1 391 ? -5.383 21.625 9.945 1 98.25 391 ALA A O 1
ATOM 3088 N N . TYR A 1 392 ? -6.898 23.234 10.359 1 98.5 392 TYR A N 1
ATOM 3089 C CA . TYR A 1 392 ? -5.902 24.219 10.742 1 98.5 392 TYR A CA 1
ATOM 3090 C C . TYR A 1 392 ? -5.168 23.797 12.008 1 98.5 392 TYR A C 1
ATOM 3092 O O . TYR A 1 392 ? -3.934 23.766 12.039 1 98.5 392 TYR A O 1
ATOM 3100 N N . THR A 1 393 ? -5.945 23.453 13.062 1 98.12 393 THR A N 1
ATOM 3101 C CA . THR A 1 393 ? -5.348 23.219 14.375 1 98.12 393 THR A CA 1
ATOM 3102 C C . THR A 1 393 ? -4.547 21.922 14.383 1 98.12 393 THR A C 1
ATOM 3104 O O . THR A 1 393 ? -3.459 21.859 14.953 1 98.12 393 THR A O 1
ATOM 3107 N N . ALA A 1 394 ? -5.074 20.906 13.758 1 96.38 394 ALA A N 1
ATOM 3108 C CA . ALA A 1 394 ? -4.34 19.641 13.703 1 96.38 394 ALA A CA 1
ATOM 3109 C C . ALA A 1 394 ? -3.1 19.766 12.82 1 96.38 394 ALA A C 1
ATOM 3111 O O . ALA A 1 394 ? -2.049 19.203 13.133 1 96.38 394 ALA A O 1
ATOM 3112 N N . GLY A 1 395 ? -3.197 20.5 11.75 1 96.38 395 GLY A N 1
ATOM 3113 C CA . GLY A 1 395 ? -2.096 20.672 10.82 1 96.38 395 GLY A CA 1
ATOM 3114 C C . GLY A 1 395 ? -0.964 21.516 11.375 1 96.38 395 GLY A C 1
ATOM 3115 O O . GLY A 1 395 ? 0.207 21.266 11.086 1 96.38 395 GLY A O 1
ATOM 3116 N N . THR A 1 396 ? -1.273 22.484 12.172 1 98.06 396 THR A N 1
ATOM 3117 C CA . THR A 1 396 ? -0.258 23.422 12.656 1 98.06 396 THR A CA 1
ATOM 3118 C C . THR A 1 396 ? 0.121 23.094 14.102 1 98.06 396 THR A C 1
ATOM 3120 O O . THR A 1 396 ? 1.204 23.469 14.562 1 98.06 396 THR A O 1
ATOM 3123 N N . GLY A 1 397 ? -0.786 22.438 14.812 1 97.5 397 GLY A N 1
ATOM 3124 C CA . GLY A 1 397 ? -0.52 22.109 16.203 1 97.5 397 GLY A CA 1
ATOM 3125 C C . GLY A 1 397 ? 0.687 21.203 16.375 1 97.5 397 GLY A C 1
ATOM 3126 O O . GLY A 1 397 ? 1.361 21.25 17.406 1 97.5 397 GLY A O 1
ATOM 3127 N N . GLY A 1 398 ? 0.966 20.406 15.406 1 96 398 GLY A N 1
ATOM 3128 C CA . GLY A 1 398 ? 2.102 19.5 15.453 1 96 398 GLY A CA 1
ATOM 3129 C C . GLY A 1 398 ? 3.434 20.219 15.562 1 96 398 GLY A C 1
ATOM 3130 O O . GLY A 1 398 ? 4.438 19.609 15.953 1 96 398 GLY A O 1
ATOM 3131 N N . SER A 1 399 ? 3.461 21.516 15.273 1 97.62 399 SER A N 1
ATOM 3132 C CA . SER A 1 399 ? 4.695 22.281 15.289 1 97.62 399 SER A CA 1
ATOM 3133 C C . SER A 1 399 ? 5.059 22.703 16.719 1 97.62 399 SER A C 1
ATOM 3135 O O . SER A 1 399 ? 6.176 23.156 16.969 1 97.62 399 SER A O 1
ATOM 3137 N N . LEU A 1 400 ? 4.145 22.516 17.625 1 98.12 400 LEU A N 1
ATOM 3138 C CA . LEU A 1 400 ? 4.391 23 18.984 1 98.12 400 LEU A CA 1
ATOM 3139 C C . LEU A 1 400 ? 5.539 22.25 19.641 1 98.12 400 LEU A C 1
ATOM 3141 O O . LEU A 1 400 ? 6.391 22.844 20.297 1 98.12 400 LEU A O 1
ATOM 3145 N N . LEU A 1 401 ? 5.504 20.953 19.391 1 96.56 401 LEU A N 1
ATOM 3146 C CA . LEU A 1 401 ? 6.637 20.125 19.766 1 96.56 401 LEU A CA 1
ATOM 3147 C C . LEU A 1 401 ? 7.258 19.453 18.547 1 96.56 401 LEU A C 1
ATOM 3149 O O . LEU A 1 401 ? 6.547 19.062 17.625 1 96.56 401 LEU A O 1
ATOM 3153 N N . ILE A 1 402 ? 8.57 19.328 18.609 1 95 402 ILE A N 1
ATOM 3154 C CA . ILE A 1 402 ? 9.305 18.859 17.438 1 95 402 ILE A CA 1
ATOM 3155 C C . ILE A 1 402 ? 8.852 17.453 17.078 1 95 402 ILE A C 1
ATOM 3157 O O . ILE A 1 402 ? 8.898 17.062 15.898 1 95 402 ILE A O 1
ATOM 3161 N N . ILE A 1 403 ? 8.297 16.656 18.031 1 92.19 403 ILE A N 1
ATOM 3162 C CA . ILE A 1 403 ? 7.91 15.273 17.797 1 92.19 403 ILE A CA 1
ATOM 3163 C C . ILE A 1 403 ? 6.453 15.211 17.344 1 92.19 403 ILE A C 1
ATOM 3165 O O . ILE A 1 403 ? 5.926 14.133 17.062 1 92.19 403 ILE A O 1
ATOM 3169 N N . GLY A 1 404 ? 5.844 16.406 17.25 1 92.38 404 GLY A N 1
ATOM 3170 C CA . GLY A 1 404 ? 4.402 16.438 17.062 1 92.38 404 GLY A CA 1
ATOM 3171 C C . GLY A 1 404 ? 3.99 16.25 15.609 1 92.38 404 GLY A C 1
ATOM 3172 O O . GLY A 1 404 ? 2.801 16.125 15.312 1 92.38 404 GLY A O 1
ATOM 3173 N N . SER A 1 405 ? 4.914 16.281 14.688 1 92.94 405 SER A N 1
ATOM 3174 C CA . SER A 1 405 ? 4.629 16.062 13.273 1 92.94 405 SER A CA 1
ATOM 3175 C C . SER A 1 405 ? 5.754 15.281 12.602 1 92.94 405 SER A C 1
ATOM 3177 O O . SER A 1 405 ? 6.887 15.273 13.086 1 92.94 405 SER A O 1
ATOM 3179 N N . ALA A 1 406 ? 5.43 14.656 11.508 1 92 406 ALA A N 1
ATOM 3180 C CA . ALA A 1 406 ? 6.434 13.922 10.742 1 92 406 ALA A CA 1
ATOM 3181 C C . ALA A 1 406 ? 7.551 14.859 10.273 1 92 406 ALA A C 1
ATOM 3183 O O . ALA A 1 406 ? 8.719 14.477 10.258 1 92 406 ALA A O 1
ATOM 3184 N N . ALA A 1 407 ? 7.223 16.031 9.891 1 95.81 407 ALA A N 1
ATOM 3185 C CA . ALA A 1 407 ? 8.203 17.031 9.477 1 95.81 407 ALA A CA 1
ATOM 3186 C C . ALA A 1 407 ? 9.164 17.375 10.609 1 95.81 407 ALA A C 1
ATOM 3188 O O . ALA A 1 407 ? 10.375 17.484 10.391 1 95.81 407 ALA A O 1
ATOM 3189 N N . GLY A 1 408 ? 8.656 17.531 11.773 1 96.12 408 GLY A N 1
ATOM 3190 C CA . GLY A 1 408 ? 9.484 17.797 12.938 1 96.12 408 GLY A CA 1
ATOM 3191 C C . GLY A 1 408 ? 10.438 16.672 13.273 1 96.12 408 GLY A C 1
ATOM 3192 O O . GLY A 1 408 ? 11.625 16.906 13.523 1 96.12 408 GLY A O 1
ATOM 3193 N N . VAL A 1 409 ? 9.945 15.508 13.219 1 92.62 409 VAL A N 1
ATOM 3194 C CA . VAL A 1 409 ? 10.766 14.336 13.516 1 92.62 409 VAL A CA 1
ATOM 3195 C C . VAL A 1 409 ? 11.883 14.211 12.484 1 92.62 409 VAL A C 1
ATOM 3197 O O . VAL A 1 409 ? 13.016 13.875 12.828 1 92.62 409 VAL A O 1
ATOM 3200 N N . ALA A 1 410 ? 11.555 14.445 11.266 1 93.88 410 ALA A N 1
ATOM 3201 C CA . ALA A 1 410 ? 12.562 14.414 10.211 1 93.88 410 ALA A CA 1
ATOM 3202 C C . ALA A 1 410 ? 13.656 15.445 10.469 1 93.88 410 ALA A C 1
ATOM 3204 O O . ALA A 1 410 ? 14.852 15.141 10.367 1 93.88 410 ALA A O 1
ATOM 3205 N N . ALA A 1 411 ? 13.25 16.609 10.812 1 96.88 411 ALA A N 1
ATOM 3206 C CA . ALA A 1 411 ? 14.203 17.672 11.102 1 96.88 411 ALA A CA 1
ATOM 3207 C C . ALA A 1 411 ? 15.086 17.328 12.297 1 96.88 411 ALA A C 1
ATOM 3209 O O . ALA A 1 411 ? 16.281 17.594 12.297 1 96.88 411 ALA A O 1
ATOM 3210 N N . MET A 1 412 ? 14.445 16.797 13.312 1 95.31 412 MET A N 1
ATOM 3211 C CA . MET A 1 412 ? 15.148 16.344 14.516 1 95.31 412 MET A CA 1
ATOM 3212 C C . MET A 1 412 ? 16.266 15.367 14.156 1 95.31 412 MET A C 1
ATOM 3214 O O . MET A 1 412 ? 17.391 15.508 14.633 1 95.31 412 MET A O 1
ATOM 3218 N N . GLY A 1 413 ? 16.016 14.469 13.352 1 92 413 GLY A N 1
ATOM 3219 C CA . GLY A 1 413 ? 16.984 13.477 12.945 1 92 413 GLY A CA 1
ATOM 3220 C C . GLY A 1 413 ? 18.078 14.039 12.039 1 92 413 GLY A C 1
ATOM 3221 O O . GLY A 1 413 ? 19.25 13.703 12.188 1 92 413 GLY A O 1
ATOM 3222 N N . MET A 1 414 ? 17.703 14.867 11.117 1 93.5 414 MET A N 1
ATOM 3223 C CA . MET A 1 414 ? 18.625 15.398 10.133 1 93.5 414 MET A CA 1
ATOM 3224 C C . MET A 1 414 ? 19.625 16.359 10.773 1 93.5 414 MET A C 1
ATOM 3226 O O . MET A 1 414 ? 20.812 16.344 10.445 1 93.5 414 MET A O 1
ATOM 3230 N N . GLU A 1 415 ? 19.109 17.094 11.742 1 96.38 415 GLU A N 1
ATOM 3231 C CA . GLU A 1 415 ? 19.969 18.141 12.312 1 96.38 415 GLU A CA 1
ATOM 3232 C C . GLU A 1 415 ? 20.266 17.859 13.781 1 96.38 415 GLU A C 1
ATOM 3234 O O . GLU A 1 415 ? 20.828 18.703 14.484 1 96.38 415 GLU A O 1
ATOM 3239 N N . LYS A 1 416 ? 19.781 16.688 14.25 1 94.31 416 LYS A N 1
ATOM 3240 C CA . LYS A 1 416 ? 20.016 16.281 15.633 1 94.31 416 LYS A CA 1
ATOM 3241 C C . LYS A 1 416 ? 19.5 17.328 16.609 1 94.31 416 LYS A C 1
ATOM 3243 O O . LYS A 1 416 ? 20.234 17.734 17.531 1 94.31 416 LYS A O 1
ATOM 3248 N N . ILE A 1 417 ? 18.359 17.797 16.344 1 96.56 417 ILE A N 1
ATOM 3249 C CA . ILE A 1 417 ? 17.75 18.797 17.203 1 96.56 417 ILE A CA 1
ATOM 3250 C C . ILE A 1 417 ? 17.25 18.141 18.5 1 96.56 417 ILE A C 1
ATOM 3252 O O . ILE A 1 417 ? 16.469 17.188 18.453 1 96.56 417 ILE A O 1
ATOM 3256 N N . ASN A 1 418 ? 17.734 18.641 19.578 1 95.12 418 ASN A N 1
ATOM 3257 C CA . ASN A 1 418 ? 17.281 18.141 20.875 1 95.12 418 ASN A CA 1
ATOM 3258 C C . ASN A 1 418 ? 15.859 18.578 21.188 1 95.12 418 ASN A C 1
ATOM 3260 O O . ASN A 1 418 ? 15.5 19.734 20.953 1 95.12 418 ASN A O 1
ATOM 3264 N N . PHE A 1 419 ? 15.125 17.672 21.781 1 95.06 419 PHE A N 1
ATOM 3265 C CA . PHE A 1 419 ? 13.727 17.922 22.109 1 95.06 419 PHE A CA 1
ATOM 3266 C C . PHE A 1 419 ? 13.594 19.125 23.047 1 95.06 419 PHE A C 1
ATOM 3268 O O . PHE A 1 419 ? 12.766 20 22.812 1 95.06 419 PHE A O 1
ATOM 3275 N N . PHE A 1 420 ? 14.43 19.188 24.016 1 96 420 PHE A N 1
ATOM 3276 C CA . PHE A 1 420 ? 14.32 20.234 25.031 1 96 420 PHE A CA 1
ATOM 3277 C C . PHE A 1 420 ? 14.82 21.562 24.484 1 96 420 PHE A C 1
ATOM 3279 O O . PHE A 1 420 ? 14.328 22.625 24.875 1 96 420 PHE A O 1
ATOM 3286 N N . TRP A 1 421 ? 15.766 21.453 23.609 1 97.69 421 TRP A N 1
ATOM 3287 C CA . TRP A 1 421 ? 16.188 22.688 22.953 1 97.69 421 TRP A CA 1
ATOM 3288 C C . TRP A 1 421 ? 15.047 23.312 22.156 1 97.69 421 TRP A C 1
ATOM 3290 O O . TRP A 1 421 ? 14.82 24.516 22.219 1 97.69 421 TRP A O 1
ATOM 3300 N N . TYR A 1 422 ? 14.383 22.5 21.406 1 98.06 422 TYR A N 1
ATOM 3301 C CA . TYR A 1 422 ? 13.242 22.969 20.609 1 98.06 422 TYR A CA 1
ATOM 3302 C C . TYR A 1 422 ? 12.156 23.531 21.516 1 98.06 422 TYR A C 1
ATOM 3304 O O . TYR A 1 422 ? 11.586 24.594 21.219 1 98.06 422 TYR A O 1
ATOM 3312 N N . ALA A 1 423 ? 11.828 22.844 22.578 1 97.56 423 ALA A N 1
ATOM 3313 C CA . ALA A 1 423 ? 10.789 23.281 23.516 1 97.56 423 ALA A CA 1
ATOM 3314 C C . ALA A 1 423 ? 11.125 24.641 24.125 1 97.56 423 ALA A C 1
ATOM 3316 O O . ALA A 1 423 ? 10.25 25.484 24.297 1 97.56 423 ALA A O 1
ATOM 3317 N N . LYS A 1 424 ? 12.375 24.859 24.359 1 97.69 424 LYS A N 1
ATOM 3318 C CA . LYS A 1 424 ? 12.82 26.094 25 1 97.69 424 LYS A CA 1
ATOM 3319 C C . LYS A 1 424 ? 12.883 27.234 24 1 97.69 424 LYS A C 1
ATOM 3321 O O . LYS A 1 424 ? 12.492 28.359 24.297 1 97.69 424 LYS A O 1
ATOM 3326 N N . ASN A 1 425 ? 13.336 26.953 22.797 1 97.88 425 ASN A N 1
ATOM 3327 C CA . ASN A 1 425 ? 13.711 28.047 21.906 1 97.88 425 ASN A CA 1
ATOM 3328 C C . ASN A 1 425 ? 12.656 28.266 20.812 1 97.88 425 ASN A C 1
ATOM 3330 O O . ASN A 1 425 ? 12.562 29.359 20.25 1 97.88 425 ASN A O 1
ATOM 3334 N N . ILE A 1 426 ? 11.875 27.219 20.5 1 98.38 426 ILE A N 1
ATOM 3335 C CA . ILE A 1 426 ? 11.055 27.297 19.297 1 98.38 426 ILE A CA 1
ATOM 3336 C C . ILE A 1 426 ? 9.578 27.234 19.688 1 98.38 426 ILE A C 1
ATOM 3338 O O . ILE A 1 426 ? 8.727 27.844 19.031 1 98.38 426 ILE A O 1
ATOM 3342 N N . LEU A 1 427 ? 9.188 26.516 20.719 1 98.5 427 LEU A N 1
ATOM 3343 C CA . LEU A 1 427 ? 7.805 26.234 21.125 1 98.5 427 LEU A CA 1
ATOM 3344 C C . LEU A 1 427 ? 7.008 27.531 21.219 1 98.5 427 LEU A C 1
ATOM 3346 O O . LEU A 1 427 ? 5.871 27.609 20.75 1 98.5 427 LEU A O 1
ATOM 3350 N N . TRP A 1 428 ? 7.594 28.531 21.875 1 98.31 428 TRP A N 1
ATOM 3351 C CA . TRP A 1 428 ? 6.848 29.766 22.078 1 98.31 428 TRP A CA 1
ATOM 3352 C C . TRP A 1 428 ? 6.609 30.484 20.766 1 98.31 428 TRP A C 1
ATOM 3354 O O . TRP A 1 428 ? 5.586 31.156 20.594 1 98.31 428 TRP A O 1
ATOM 3364 N N . LEU A 1 429 ? 7.516 30.406 19.781 1 98.5 429 LEU A N 1
ATOM 3365 C CA . LEU A 1 429 ? 7.312 30.953 18.453 1 98.5 429 LEU A CA 1
ATOM 3366 C C . LEU A 1 429 ? 6.184 30.234 17.734 1 98.5 429 LEU A C 1
ATOM 3368 O O . LEU A 1 429 ? 5.293 30.859 17.156 1 98.5 429 LEU A O 1
ATOM 3372 N N . ALA A 1 430 ? 6.254 28.859 17.797 1 98.69 430 ALA A N 1
ATOM 3373 C CA . ALA A 1 430 ? 5.234 28.031 17.156 1 98.69 430 ALA A CA 1
ATOM 3374 C C . ALA A 1 430 ? 3.859 28.297 17.766 1 98.69 430 ALA A C 1
ATOM 3376 O O . ALA A 1 430 ? 2.857 28.344 17.047 1 98.69 430 ALA A O 1
ATOM 3377 N N . PHE A 1 431 ? 3.854 28.422 19.078 1 98.62 431 PHE A N 1
ATOM 3378 C CA . PHE A 1 431 ? 2.602 28.672 19.797 1 98.62 431 PHE A CA 1
ATOM 3379 C C . PHE A 1 431 ? 2.004 30 19.391 1 98.62 431 PHE A C 1
ATOM 3381 O O . PHE A 1 431 ? 0.792 30.125 19.188 1 98.62 431 PHE A O 1
ATOM 3388 N N . ALA A 1 432 ? 2.82 31.047 19.281 1 98.69 432 ALA A N 1
ATOM 3389 C CA . ALA A 1 432 ? 2.34 32.344 18.844 1 98.69 432 ALA A CA 1
ATOM 3390 C C . ALA A 1 432 ? 1.682 32.25 17.469 1 98.69 432 ALA A C 1
ATOM 3392 O O . ALA A 1 432 ? 0.582 32.781 17.25 1 98.69 432 ALA A O 1
ATOM 3393 N N . GLY A 1 433 ? 2.373 31.625 16.531 1 98.69 433 GLY A N 1
ATOM 3394 C CA . GLY A 1 433 ? 1.778 31.422 15.227 1 98.69 433 GLY A CA 1
ATOM 3395 C C . GLY A 1 433 ? 0.469 30.656 15.273 1 98.69 433 GLY A C 1
ATOM 3396 O O . GLY A 1 433 ? -0.52 31.078 14.664 1 98.69 433 GLY A O 1
ATOM 3397 N N . PHE A 1 434 ? 0.447 29.547 16.031 1 98.69 434 PHE A N 1
ATOM 3398 C CA . PHE A 1 434 ? -0.705 28.656 16.172 1 98.69 434 PHE A CA 1
ATOM 3399 C C . PHE A 1 434 ? -1.914 29.422 16.703 1 98.69 434 PHE A C 1
ATOM 3401 O O . PHE A 1 434 ? -2.998 29.359 16.109 1 98.69 434 PHE A O 1
ATOM 3408 N N . ILE A 1 435 ? -1.705 30.203 17.734 1 98.5 435 ILE A N 1
ATOM 3409 C CA . ILE A 1 435 ? -2.82 30.859 18.406 1 98.5 435 ILE A CA 1
ATOM 3410 C C . ILE A 1 435 ? -3.309 32.031 17.578 1 98.5 435 ILE A C 1
ATOM 3412 O O . ILE A 1 435 ? -4.516 32.281 17.484 1 98.5 435 ILE A O 1
ATOM 3416 N N . PHE A 1 436 ? -2.436 32.812 16.984 1 98.69 436 PHE A N 1
ATOM 3417 C CA . PHE A 1 436 ? -2.859 33.938 16.156 1 98.69 436 PHE A CA 1
ATOM 3418 C C . PHE A 1 436 ? -3.574 33.469 14.906 1 98.69 436 PHE A C 1
ATOM 3420 O O . PHE A 1 436 ? -4.5 34.125 14.422 1 98.69 436 PHE A O 1
ATOM 3427 N N . GLY A 1 437 ? -3.092 32.375 14.344 1 98.56 437 GLY A N 1
ATOM 3428 C CA . GLY A 1 437 ? -3.836 31.766 13.25 1 98.56 437 GLY A CA 1
ATOM 3429 C C . GLY A 1 437 ? -5.227 31.312 13.648 1 98.56 437 GLY A C 1
ATOM 3430 O O . GLY A 1 437 ? -6.195 31.547 12.922 1 98.56 437 GLY A O 1
ATOM 3431 N N . ALA A 1 438 ? -5.332 30.672 14.797 1 98.38 438 ALA A N 1
ATOM 3432 C CA . ALA A 1 438 ? -6.625 30.219 15.305 1 98.38 438 ALA A CA 1
ATOM 3433 C C . ALA A 1 438 ? -7.566 31.406 15.539 1 98.38 438 ALA A C 1
ATOM 3435 O O . ALA A 1 438 ? -8.742 31.359 15.164 1 98.38 438 ALA A O 1
ATOM 3436 N N . LEU A 1 439 ? -7.043 32.438 16.141 1 98 439 LEU A N 1
ATOM 3437 C CA . LEU A 1 439 ? -7.84 33.656 16.406 1 98 439 LEU A CA 1
ATOM 3438 C C . LEU A 1 439 ? -8.289 34.312 15.102 1 98 439 LEU A C 1
ATOM 3440 O O . LEU A 1 439 ? -9.398 34.844 15.023 1 98 439 LEU A O 1
ATOM 3444 N N . THR A 1 440 ? -7.398 34.25 14.148 1 98.19 440 THR A N 1
ATOM 3445 C CA . THR A 1 440 ? -7.746 34.812 12.844 1 98.19 440 THR A CA 1
ATOM 3446 C C . THR A 1 440 ? -8.914 34.031 12.227 1 98.19 440 THR A C 1
ATOM 3448 O O . THR A 1 440 ? -9.852 34.625 11.703 1 98.19 440 THR A O 1
ATOM 3451 N N . LEU A 1 441 ? -8.844 32.688 12.281 1 97.56 441 LEU A N 1
ATOM 3452 C CA . LEU A 1 441 ? -9.922 31.875 11.734 1 97.56 441 LEU A CA 1
ATOM 3453 C C . LEU A 1 441 ? -11.234 32.125 12.461 1 97.56 441 LEU A C 1
ATOM 3455 O O . LEU A 1 441 ? -12.281 32.281 11.82 1 97.56 441 LEU A O 1
ATOM 3459 N N . MET A 1 442 ? -11.195 32.25 13.758 1 96.62 442 MET A N 1
ATOM 3460 C CA . MET A 1 442 ? -12.375 32.562 14.555 1 96.62 442 MET A CA 1
ATOM 3461 C C . MET A 1 442 ? -12.938 33.938 14.219 1 96.62 442 MET A C 1
ATOM 3463 O O . MET A 1 442 ? -14.156 34.094 14.141 1 96.62 442 MET A O 1
ATOM 3467 N N . ALA A 1 443 ? -12.07 34.875 14.039 1 96.75 443 ALA A N 1
ATOM 3468 C CA . ALA A 1 443 ? -12.484 36.219 13.68 1 96.75 443 ALA A CA 1
ATOM 3469 C C . ALA A 1 443 ? -13.164 36.25 12.312 1 96.75 443 ALA A C 1
ATOM 3471 O O . ALA A 1 443 ? -14.156 36.938 12.117 1 96.75 443 ALA A O 1
ATOM 3472 N N . MET A 1 444 ? -12.539 35.5 11.398 1 96.12 444 MET A N 1
ATOM 3473 C CA . MET A 1 444 ? -13.109 35.438 10.062 1 96.12 444 MET A CA 1
ATOM 3474 C C . MET A 1 444 ? -14.508 34.812 10.102 1 96.12 444 MET A C 1
ATOM 3476 O O . MET A 1 444 ? -15.398 35.25 9.375 1 96.12 444 MET A O 1
ATOM 3480 N N . GLU A 1 445 ? -14.695 33.844 10.883 1 91.94 445 GLU A N 1
ATOM 3481 C CA . GLU A 1 445 ? -16 33.219 11.055 1 91.94 445 GLU A CA 1
ATOM 3482 C C . GLU A 1 445 ? -17 34.188 11.688 1 91.94 445 GLU A C 1
ATOM 3484 O O . GLU A 1 445 ? -18.156 34.25 11.273 1 91.94 445 GLU A O 1
ATOM 3489 N N . TYR A 1 446 ? -16.531 34.844 12.695 1 91.12 446 TYR A N 1
ATOM 3490 C CA . TYR A 1 446 ? -17.375 35.812 13.398 1 91.12 446 TYR A CA 1
ATOM 3491 C C . TYR A 1 446 ? -17.828 36.938 12.453 1 91.12 446 TYR A C 1
ATOM 3493 O O . TYR A 1 446 ? -18.953 37.406 12.539 1 91.12 446 TYR A O 1
ATOM 3501 N N . LEU A 1 447 ? -16.938 37.25 11.547 1 93.56 447 LEU A N 1
ATOM 3502 C CA . LEU A 1 447 ? -17.234 38.344 10.602 1 93.56 447 LEU A CA 1
ATOM 3503 C C . LEU A 1 447 ? -18 37.812 9.391 1 93.56 447 LEU A C 1
ATOM 3505 O O . LEU A 1 447 ? -18.297 38.562 8.461 1 93.56 447 LEU A O 1
ATOM 3509 N N . HIS A 1 448 ? -18.344 36.531 9.312 1 88.56 448 HIS A N 1
ATOM 3510 C CA . HIS A 1 448 ? -19.109 35.875 8.266 1 88.56 448 HIS A CA 1
ATOM 3511 C C . HIS A 1 448 ? -18.453 36.062 6.898 1 88.56 448 HIS A C 1
ATOM 3513 O O . HIS A 1 448 ? -19.125 36.406 5.922 1 88.56 448 HIS A O 1
ATOM 3519 N N . LEU A 1 449 ? -17.203 35.906 6.938 1 86.19 449 LEU A N 1
ATOM 3520 C CA . LEU A 1 449 ? -16.469 36.031 5.68 1 86.19 449 LEU A CA 1
ATOM 3521 C C . LEU A 1 449 ? -16.672 34.812 4.797 1 86.19 449 LEU A C 1
ATOM 3523 O O . LEU A 1 449 ? -16.344 34.812 3.607 1 86.19 449 LEU A O 1
ATOM 3527 N N . PHE A 1 450 ? -17.25 33.844 5.355 1 79.94 450 PHE A N 1
ATOM 3528 C CA . PHE A 1 450 ? -17.484 32.625 4.602 1 79.94 450 PHE A CA 1
ATOM 3529 C C . PHE A 1 450 ? -18.984 32.406 4.391 1 79.94 450 PHE A C 1
ATOM 3531 O O . PHE A 1 450 ? -19.797 32.812 5.207 1 79.94 450 PHE A O 1
ATOM 3538 N N . MET B 1 1 ? -21.438 3.328 -24.703 1 88.5 1 MET B N 1
ATOM 3539 C CA . MET B 1 1 ? -20.516 3.842 -23.688 1 88.5 1 MET B CA 1
ATOM 3540 C C . MET B 1 1 ? -19.812 2.699 -22.969 1 88.5 1 MET B C 1
ATOM 3542 O O . MET B 1 1 ? -18.609 2.771 -22.719 1 88.5 1 MET B O 1
ATOM 3546 N N . GLU B 1 2 ? -20.547 1.584 -22.906 1 91.88 2 GLU B N 1
ATOM 3547 C CA . GLU B 1 2 ? -19.906 0.401 -22.344 1 91.88 2 GLU B CA 1
ATOM 3548 C C . GLU B 1 2 ? -18.781 -0.102 -23.25 1 91.88 2 GLU B C 1
ATOM 3550 O O . GLU B 1 2 ? -17.734 -0.54 -22.766 1 91.88 2 GLU B O 1
ATOM 3555 N N . MET B 1 3 ? -18.969 0.047 -24.516 1 95.06 3 MET B N 1
ATOM 3556 C CA . MET B 1 3 ? -17.969 -0.398 -25.484 1 95.06 3 MET B CA 1
ATOM 3557 C C . MET B 1 3 ? -16.688 0.415 -25.359 1 95.06 3 MET B C 1
ATOM 3559 O O . MET B 1 3 ? -15.594 -0.105 -25.594 1 95.06 3 MET B O 1
ATOM 3563 N N . LEU B 1 4 ? -16.891 1.661 -25.047 1 96.81 4 LEU B N 1
ATOM 3564 C CA . LEU B 1 4 ? -15.711 2.502 -24.859 1 96.81 4 LEU B CA 1
ATOM 3565 C C . LEU B 1 4 ? -14.875 2.018 -23.688 1 96.81 4 LEU B C 1
ATOM 3567 O O . LEU B 1 4 ? -13.648 2.018 -23.75 1 96.81 4 LEU B O 1
ATOM 3571 N N . ILE B 1 5 ? -15.531 1.607 -22.609 1 97.25 5 ILE B N 1
ATOM 3572 C CA . ILE B 1 5 ? -14.836 1.084 -21.438 1 97.25 5 ILE B CA 1
ATOM 3573 C C . ILE B 1 5 ? -14.117 -0.212 -21.797 1 97.25 5 ILE B C 1
ATOM 3575 O O . ILE B 1 5 ? -12.961 -0.412 -21.422 1 97.25 5 ILE B O 1
ATOM 3579 N N . ILE B 1 6 ? -14.781 -1.035 -22.516 1 97.19 6 ILE B N 1
ATOM 3580 C CA . ILE B 1 6 ? -14.203 -2.297 -22.969 1 97.19 6 ILE B CA 1
ATOM 3581 C C . ILE B 1 6 ? -12.992 -2.025 -23.859 1 97.19 6 ILE B C 1
ATOM 3583 O O . ILE B 1 6 ? -11.945 -2.652 -23.688 1 97.19 6 ILE B O 1
ATOM 3587 N N . ALA B 1 7 ? -13.109 -1.061 -24.75 1 98.06 7 ALA B N 1
ATOM 3588 C CA . ALA B 1 7 ? -12.016 -0.696 -25.641 1 98.06 7 ALA B CA 1
ATOM 3589 C C . ALA B 1 7 ? -10.812 -0.183 -24.859 1 98.06 7 ALA B C 1
ATOM 3591 O O . ALA B 1 7 ? -9.672 -0.555 -25.156 1 98.06 7 ALA B O 1
ATOM 3592 N N . VAL B 1 8 ? -11.07 0.681 -23.891 1 98.06 8 VAL B N 1
ATOM 3593 C CA . VAL B 1 8 ? -10 1.23 -23.062 1 98.06 8 VAL B CA 1
ATOM 3594 C C . VAL B 1 8 ? -9.281 0.101 -22.328 1 98.06 8 VAL B C 1
ATOM 3596 O O . VAL B 1 8 ? -8.055 0.082 -22.266 1 98.06 8 VAL B O 1
ATOM 3599 N N . PHE B 1 9 ? -10.039 -0.821 -21.781 1 97.19 9 PHE B N 1
ATOM 3600 C CA . PHE B 1 9 ? -9.453 -1.949 -21.078 1 97.19 9 PHE B CA 1
ATOM 3601 C C . PHE B 1 9 ? -8.555 -2.768 -22 1 97.19 9 PHE B C 1
ATOM 3603 O O . PHE B 1 9 ? -7.418 -3.088 -21.641 1 97.19 9 PHE B O 1
ATOM 3610 N N . PHE B 1 10 ? -9.008 -3.068 -23.188 1 95.88 10 PHE B N 1
ATOM 3611 C CA . PHE B 1 10 ? -8.258 -3.924 -24.109 1 95.88 10 PHE B CA 1
ATOM 3612 C C . PHE B 1 10 ? -7.027 -3.199 -24.641 1 95.88 10 PHE B C 1
ATOM 3614 O O . PHE B 1 10 ? -5.984 -3.818 -24.859 1 95.88 10 PHE B O 1
ATOM 3621 N N . ILE B 1 11 ? -7.121 -1.905 -24.844 1 97 11 ILE B N 1
ATOM 3622 C CA . ILE B 1 11 ? -5.969 -1.116 -25.266 1 97 11 ILE B CA 1
ATOM 3623 C C . ILE B 1 11 ? -4.914 -1.104 -24.156 1 97 11 ILE B C 1
ATOM 3625 O O . ILE B 1 11 ? -3.73 -1.329 -24.406 1 97 11 ILE B O 1
ATOM 3629 N N . GLY B 1 12 ? -5.375 -0.801 -22.906 1 95.94 12 GLY B N 1
ATOM 3630 C CA . GLY B 1 12 ? -4.453 -0.845 -21.781 1 95.94 12 GLY B CA 1
ATOM 3631 C C . GLY B 1 12 ? -3.785 -2.195 -21.609 1 95.94 12 GLY B C 1
ATOM 3632 O O . GLY B 1 12 ? -2.572 -2.271 -21.406 1 95.94 12 GLY B O 1
ATOM 3633 N N . TYR B 1 13 ? -4.59 -3.227 -21.781 1 93.5 13 TYR B N 1
ATOM 3634 C CA . TYR B 1 13 ? -4.055 -4.574 -21.625 1 93.5 13 TYR B CA 1
ATOM 3635 C C . TYR B 1 13 ? -3.082 -4.914 -22.75 1 93.5 13 TYR B C 1
ATOM 3637 O O . TYR B 1 13 ? -2.094 -5.617 -22.531 1 93.5 13 TYR B O 1
ATOM 3645 N N . PHE B 1 14 ? -3.393 -4.508 -23.906 1 94.38 14 PHE B N 1
ATOM 3646 C CA . PHE B 1 14 ? -2.498 -4.703 -25.031 1 94.38 14 PHE B CA 1
ATOM 3647 C C . PHE B 1 14 ? -1.124 -4.109 -24.75 1 94.38 14 PHE B C 1
ATOM 3649 O O . PHE B 1 14 ? -0.101 -4.754 -25 1 94.38 14 PHE B O 1
ATOM 3656 N N . PHE B 1 15 ? -1.059 -2.959 -24.203 1 93.75 15 PHE B N 1
ATOM 3657 C CA . PHE B 1 15 ? 0.208 -2.309 -23.875 1 93.75 15 PHE B CA 1
ATOM 3658 C C . PHE B 1 15 ? 0.933 -3.053 -22.766 1 93.75 15 PHE B C 1
ATOM 3660 O O . PHE B 1 15 ? 2.164 -3.094 -22.734 1 93.75 15 PHE B O 1
ATOM 3667 N N . ILE B 1 16 ? 0.188 -3.674 -21.844 1 91.81 16 ILE B N 1
ATOM 3668 C CA . ILE B 1 16 ? 0.787 -4.48 -20.797 1 91.81 16 ILE B CA 1
ATOM 3669 C C . ILE B 1 16 ? 1.512 -5.676 -21.406 1 91.81 16 ILE B C 1
ATOM 3671 O O . ILE B 1 16 ? 2.652 -5.973 -21.047 1 91.81 16 ILE B O 1
ATOM 3675 N N . THR B 1 17 ? 0.919 -6.328 -22.438 1 86.69 17 THR B N 1
ATOM 3676 C CA . THR B 1 17 ? 1.442 -7.559 -23.016 1 86.69 17 THR B CA 1
ATOM 3677 C C . THR B 1 17 ? 2.672 -7.27 -23.875 1 86.69 17 THR B C 1
ATOM 3679 O O . THR B 1 17 ? 3.576 -8.102 -23.984 1 86.69 17 THR B O 1
ATOM 3682 N N . ILE B 1 18 ? 2.77 -6.043 -24.422 1 88.25 18 ILE B N 1
ATOM 3683 C CA . ILE B 1 18 ? 3.883 -5.758 -25.312 1 88.25 18 ILE B CA 1
ATOM 3684 C C . ILE B 1 18 ? 4.871 -4.812 -24.641 1 88.25 18 ILE B C 1
ATOM 3686 O O . ILE B 1 18 ? 5.586 -4.066 -25.297 1 88.25 18 ILE B O 1
ATOM 3690 N N . GLU B 1 19 ? 4.824 -4.824 -23.359 1 86.19 19 GLU B N 1
ATOM 3691 C CA . GLU B 1 19 ? 5.684 -3.928 -22.578 1 86.19 19 GLU B CA 1
ATOM 3692 C C . GLU B 1 19 ? 7.121 -3.971 -23.094 1 86.19 19 GLU B C 1
ATOM 3694 O O . GLU B 1 19 ? 7.781 -2.934 -23.188 1 86.19 19 GLU B O 1
ATOM 3699 N N . HIS B 1 20 ? 7.648 -5.152 -23.438 1 79.56 20 HIS B N 1
ATOM 3700 C CA . HIS B 1 20 ? 9.047 -5.324 -23.828 1 79.56 20 HIS B CA 1
ATOM 3701 C C . HIS B 1 20 ? 9.312 -4.734 -25.203 1 79.56 20 HIS B C 1
ATOM 3703 O O . HIS B 1 20 ? 10.43 -4.285 -25.484 1 79.56 20 HIS B O 1
ATOM 3709 N N . SER B 1 21 ? 8.281 -4.68 -25.969 1 82.88 21 SER B N 1
ATOM 3710 C CA . SER B 1 21 ? 8.414 -4.145 -27.312 1 82.88 21 SER B CA 1
ATOM 3711 C C . SER B 1 21 ? 8.328 -2.623 -27.328 1 82.88 21 SER B C 1
ATOM 3713 O O . SER B 1 21 ? 9.078 -1.953 -28.031 1 82.88 21 SER B O 1
ATOM 3715 N N . VAL B 1 22 ? 7.477 -2.072 -26.438 1 87.5 22 VAL B N 1
ATOM 3716 C CA . VAL B 1 22 ? 7.242 -0.633 -26.453 1 87.5 22 VAL B CA 1
ATOM 3717 C C . VAL B 1 22 ? 8.109 0.05 -25.391 1 87.5 22 VAL B C 1
ATOM 3719 O O . VAL B 1 22 ? 8.289 1.269 -25.422 1 87.5 22 VAL B O 1
ATOM 3722 N N . ARG B 1 23 ? 8.719 -0.58 -24.547 1 86.31 23 ARG B N 1
ATOM 3723 C CA . ARG B 1 23 ? 9.594 -0.086 -23.5 1 86.31 23 ARG B CA 1
ATOM 3724 C C . ARG B 1 23 ? 8.852 0.865 -22.562 1 86.31 23 ARG B C 1
ATOM 3726 O O . ARG B 1 23 ? 9.344 1.955 -22.266 1 86.31 23 ARG B O 1
ATOM 3733 N N . ILE B 1 24 ? 7.617 0.615 -22.375 1 89.25 24 ILE B N 1
ATOM 3734 C CA . ILE B 1 24 ? 6.793 1.309 -21.391 1 89.25 24 ILE B CA 1
ATOM 3735 C C . ILE B 1 24 ? 6.422 0.353 -20.266 1 89.25 24 ILE B C 1
ATOM 3737 O O . ILE B 1 24 ? 5.875 -0.725 -20.5 1 89.25 24 ILE B O 1
ATOM 3741 N N . ASP B 1 25 ? 6.762 0.752 -19.125 1 92.81 25 ASP B N 1
ATOM 3742 C CA . ASP B 1 25 ? 6.484 -0.086 -17.969 1 92.81 25 ASP B CA 1
ATOM 3743 C C . ASP B 1 25 ? 5 -0.429 -17.875 1 92.81 25 ASP B C 1
ATOM 3745 O O . ASP B 1 25 ? 4.145 0.436 -18.078 1 92.81 25 ASP B O 1
ATOM 3749 N N . LYS B 1 26 ? 4.738 -1.633 -17.609 1 93.56 26 LYS B N 1
ATOM 3750 C CA . LYS B 1 26 ? 3.365 -2.125 -17.609 1 93.56 26 LYS B CA 1
ATOM 3751 C C . LYS B 1 26 ? 2.541 -1.47 -16.5 1 93.56 26 LYS B C 1
ATOM 3753 O O . LYS B 1 26 ? 1.314 -1.394 -16.594 1 93.56 26 LYS B O 1
ATOM 3758 N N . THR B 1 27 ? 3.148 -1.02 -15.445 1 96 27 THR B N 1
ATOM 3759 C CA . THR B 1 27 ? 2.455 -0.359 -14.344 1 96 27 THR B CA 1
ATOM 3760 C C . THR B 1 27 ? 1.779 0.923 -14.82 1 96 27 THR B C 1
ATOM 3762 O O . THR B 1 27 ? 0.688 1.266 -14.359 1 96 27 THR B O 1
ATOM 3765 N N . ILE B 1 28 ? 2.393 1.663 -15.766 1 97.31 28 ILE B N 1
ATOM 3766 C CA . ILE B 1 28 ? 1.838 2.879 -16.344 1 97.31 28 ILE B CA 1
ATOM 3767 C C . ILE B 1 28 ? 0.5 2.566 -17.016 1 97.31 28 ILE B C 1
ATOM 3769 O O . ILE B 1 28 ? -0.51 3.213 -16.719 1 97.31 28 ILE B O 1
ATOM 3773 N N . SER B 1 29 ? 0.514 1.509 -17.812 1 97.25 29 SER B N 1
ATOM 3774 C CA . SER B 1 29 ? -0.675 1.118 -18.562 1 97.25 29 SER B CA 1
ATOM 3775 C C . SER B 1 29 ? -1.783 0.639 -17.641 1 97.25 29 SER B C 1
ATOM 3777 O O . SER B 1 29 ? -2.957 0.957 -17.844 1 97.25 29 SER B O 1
ATOM 3779 N N . ALA B 1 30 ? -1.404 -0.115 -16.641 1 97.75 30 ALA B N 1
ATOM 3780 C CA . ALA B 1 30 ? -2.385 -0.666 -15.711 1 97.75 30 ALA B CA 1
ATOM 3781 C C . ALA B 1 30 ? -3.086 0.445 -14.93 1 97.75 30 ALA B C 1
ATOM 3783 O O . ALA B 1 30 ? -4.316 0.481 -14.867 1 97.75 30 ALA B O 1
ATOM 3784 N N . LEU B 1 31 ? -2.338 1.409 -14.359 1 98.56 31 LEU B N 1
ATOM 3785 C CA . LEU B 1 31 ? -2.896 2.5 -13.57 1 98.56 31 LEU B CA 1
ATOM 3786 C C . LEU B 1 31 ? -3.721 3.439 -14.445 1 98.56 31 LEU B C 1
ATOM 3788 O O . LEU B 1 31 ? -4.812 3.861 -14.055 1 98.56 31 LEU B O 1
ATOM 3792 N N . GLY B 1 32 ? -3.156 3.76 -15.594 1 98.38 32 GLY B N 1
ATOM 3793 C CA . GLY B 1 32 ? -3.877 4.617 -16.516 1 98.38 32 GLY B CA 1
ATOM 3794 C C . GLY B 1 32 ? -5.195 4.023 -16.984 1 98.38 32 GLY B C 1
ATOM 3795 O O . GLY B 1 32 ? -6.223 4.707 -16.984 1 98.38 32 GLY B O 1
ATOM 3796 N N . MET B 1 33 ? -5.133 2.756 -17.375 1 98.19 33 MET B N 1
ATOM 3797 C CA . MET B 1 33 ? -6.316 2.045 -17.828 1 98.19 33 MET B CA 1
ATOM 3798 C C . MET B 1 33 ? -7.398 2.025 -16.766 1 98.19 33 MET B C 1
ATOM 3800 O O . MET B 1 33 ? -8.562 2.332 -17.031 1 98.19 33 MET B O 1
ATOM 3804 N N . ALA B 1 34 ? -7.078 1.701 -15.531 1 98.62 34 ALA B N 1
ATOM 3805 C CA . ALA B 1 34 ? -8.031 1.642 -14.43 1 98.62 34 ALA B CA 1
ATOM 3806 C C . ALA B 1 34 ? -8.672 3.004 -14.188 1 98.62 34 ALA B C 1
ATOM 3808 O O . ALA B 1 34 ? -9.898 3.107 -14.055 1 98.62 34 ALA B O 1
ATOM 3809 N N . SER B 1 35 ? -7.867 4.055 -14.117 1 98.62 35 SER B N 1
ATOM 3810 C CA . SER B 1 35 ? -8.352 5.402 -13.82 1 98.62 35 SER B CA 1
ATOM 3811 C C . SER B 1 35 ? -9.297 5.898 -14.906 1 98.62 35 SER B C 1
ATOM 3813 O O . SER B 1 35 ? -10.336 6.488 -14.602 1 98.62 35 SER B O 1
ATOM 3815 N N . VAL B 1 36 ? -8.969 5.617 -16.141 1 98.56 36 VAL B N 1
ATOM 3816 C CA . VAL B 1 36 ? -9.789 6.082 -17.25 1 98.56 36 VAL B CA 1
ATOM 3817 C C . VAL B 1 36 ? -11.094 5.289 -17.312 1 98.56 36 VAL B C 1
ATOM 3819 O O . VAL B 1 36 ? -12.156 5.852 -17.547 1 98.56 36 VAL B O 1
ATOM 3822 N N . CYS B 1 37 ? -11.039 3.973 -17.094 1 98.56 37 CYS B N 1
ATOM 3823 C CA . CYS B 1 37 ? -12.25 3.152 -17.078 1 98.56 37 CYS B CA 1
ATOM 3824 C C . CYS B 1 37 ? -13.242 3.666 -16.047 1 98.56 37 CYS B C 1
ATOM 3826 O O . CYS B 1 37 ? -14.422 3.877 -16.359 1 98.56 37 CYS B O 1
ATOM 3828 N N . TRP B 1 38 ? -12.82 3.91 -14.867 1 98.62 38 TRP B N 1
ATOM 3829 C CA . TRP B 1 38 ? -13.719 4.336 -13.805 1 98.62 38 TRP B CA 1
ATOM 3830 C C . TRP B 1 38 ? -14.188 5.77 -14.031 1 98.62 38 TRP B C 1
ATOM 3832 O O . TRP B 1 38 ? -15.32 6.117 -13.688 1 98.62 38 TRP B O 1
ATOM 3842 N N . ALA B 1 39 ? -13.273 6.625 -14.578 1 98.5 39 ALA B N 1
ATOM 3843 C CA . ALA B 1 39 ? -13.688 7.98 -14.922 1 98.5 39 ALA B CA 1
ATOM 3844 C C . ALA B 1 39 ? -14.82 7.965 -15.945 1 98.5 39 ALA B C 1
ATOM 3846 O O . ALA B 1 39 ? -15.797 8.703 -15.812 1 98.5 39 ALA B O 1
ATOM 3847 N N . LEU B 1 40 ? -14.711 7.117 -16.938 1 98.25 40 LEU B N 1
ATOM 3848 C CA . LEU B 1 40 ? -15.742 7.012 -17.953 1 98.25 40 LEU B CA 1
ATOM 3849 C C . LEU B 1 40 ? -17.047 6.469 -17.375 1 98.25 40 LEU B C 1
ATOM 3851 O O . LEU B 1 40 ? -18.125 6.93 -17.734 1 98.25 40 LEU B O 1
ATOM 3855 N N . LEU B 1 41 ? -16.938 5.469 -16.469 1 97.88 41 LEU B N 1
ATOM 3856 C CA . LEU B 1 41 ? -18.109 4.922 -15.805 1 97.88 41 LEU B CA 1
ATOM 3857 C C . LEU B 1 41 ? -18.891 6.02 -15.086 1 97.88 41 LEU B C 1
ATOM 3859 O O . LEU B 1 41 ? -20.125 6.086 -15.188 1 97.88 41 LEU B O 1
ATOM 3863 N N . LYS B 1 42 ? -18.172 6.863 -14.391 1 98 42 LYS B N 1
ATOM 3864 C CA . LYS B 1 42 ? -18.797 7.914 -13.594 1 98 42 LYS B CA 1
ATOM 3865 C C . LYS B 1 42 ? -19.312 9.039 -14.477 1 98 42 LYS B C 1
ATOM 3867 O O . LYS B 1 42 ? -20.438 9.523 -14.281 1 98 42 LYS B O 1
ATOM 3872 N N . LEU B 1 43 ? -18.547 9.484 -15.484 1 97.31 43 LEU B N 1
ATOM 3873 C CA . LEU B 1 43 ? -18.906 10.602 -16.359 1 97.31 43 LEU B CA 1
ATOM 3874 C C . LEU B 1 43 ? -20.156 10.273 -17.172 1 97.31 43 LEU B C 1
ATOM 3876 O O . LEU B 1 43 ? -21 11.133 -17.391 1 97.31 43 LEU B O 1
ATOM 3880 N N . PHE B 1 44 ? -20.281 9.023 -17.594 1 97 44 PHE B N 1
ATOM 3881 C CA . PHE B 1 44 ? -21.422 8.617 -18.406 1 97 44 PHE B CA 1
ATOM 3882 C C . PHE B 1 44 ? -22.531 8.07 -17.531 1 97 44 PHE B C 1
ATOM 3884 O O . PHE B 1 44 ? -23.609 7.719 -18.031 1 97 44 PHE B O 1
ATOM 3891 N N . ASN B 1 45 ? -22.344 8.008 -16.25 1 96.94 45 ASN B N 1
ATOM 3892 C CA . ASN B 1 45 ? -23.344 7.566 -15.266 1 96.94 45 ASN B CA 1
ATOM 3893 C C . ASN B 1 45 ? -23.953 6.227 -15.664 1 96.94 45 ASN B C 1
ATOM 3895 O O . ASN B 1 45 ? -25.172 6.102 -15.75 1 96.94 45 ASN B O 1
ATOM 3899 N N . LEU B 1 46 ? -23.062 5.234 -15.883 1 97.12 46 LEU B N 1
ATOM 3900 C CA . LEU B 1 46 ? -23.5 3.926 -16.359 1 97.12 46 LEU B CA 1
ATOM 3901 C C . LEU B 1 46 ? -24.141 3.113 -15.242 1 97.12 46 LEU B C 1
ATOM 3903 O O . LEU B 1 46 ? -23.891 3.383 -14.062 1 97.12 46 LEU B O 1
ATOM 3907 N N . THR B 1 47 ? -24.953 2.178 -15.648 1 97.06 47 THR B N 1
ATOM 3908 C CA . THR B 1 47 ? -25.531 1.249 -14.688 1 97.06 47 THR B CA 1
ATOM 3909 C C . THR B 1 47 ? -24.516 0.205 -14.25 1 97.06 47 THR B C 1
ATOM 3911 O O . THR B 1 47 ? -23.844 -0.408 -15.086 1 97.06 47 THR B O 1
ATOM 3914 N N . VAL B 1 48 ? -24.312 0.08 -12.953 1 97.38 48 VAL B N 1
ATOM 3915 C CA . VAL B 1 48 ? -23.422 -0.938 -12.414 1 97.38 48 VAL B CA 1
ATOM 3916 C C . VAL B 1 48 ? -24.219 -2.004 -11.68 1 97.38 48 VAL B C 1
ATOM 3918 O O . VAL B 1 48 ? -25.344 -1.74 -11.219 1 97.38 48 VAL B O 1
ATOM 3921 N N . TYR B 1 49 ? -23.609 -3.203 -11.594 1 96.19 49 TYR B N 1
ATOM 3922 C CA . TYR B 1 49 ? -24.391 -4.348 -11.148 1 96.19 49 TYR B CA 1
ATOM 3923 C C . TYR B 1 49 ? -23.703 -5.066 -9.992 1 96.19 49 TYR B C 1
ATOM 3925 O O . TYR B 1 49 ? -22.484 -5.082 -9.914 1 96.19 49 TYR B O 1
ATOM 3933 N N . GLU B 1 50 ? -24.516 -5.535 -9.125 1 91.19 50 GLU B N 1
ATOM 3934 C CA . GLU B 1 50 ? -24.078 -6.578 -8.203 1 91.19 50 GLU B CA 1
ATOM 3935 C C . GLU B 1 50 ? -24.359 -7.969 -8.758 1 91.19 50 GLU B C 1
ATOM 3937 O O . GLU B 1 50 ? -25.422 -8.195 -9.352 1 91.19 50 GLU B O 1
ATOM 3942 N N . ILE B 1 51 ? -23.422 -8.758 -8.586 1 85.69 51 ILE B N 1
ATOM 3943 C CA . ILE B 1 51 ? -23.578 -10.086 -9.164 1 85.69 51 ILE B CA 1
ATOM 3944 C C . ILE B 1 51 ? -24.016 -11.07 -8.078 1 85.69 51 ILE 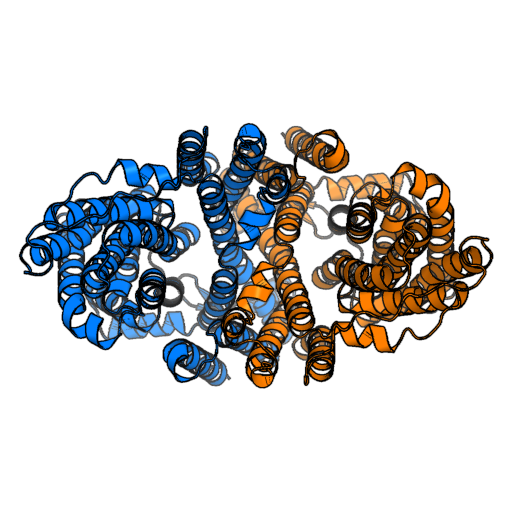B C 1
ATOM 3946 O O . ILE B 1 51 ? -23.266 -11.344 -7.137 1 85.69 51 ILE B O 1
ATOM 3950 N N . SER B 1 52 ? -25.25 -11.227 -7.984 1 74.44 52 SER B N 1
ATOM 3951 C CA . SER B 1 52 ? -25.922 -12.219 -7.156 1 74.44 52 SER B CA 1
ATOM 3952 C C . SER B 1 52 ? -26.953 -12.992 -7.965 1 74.44 52 SER B C 1
ATOM 3954 O O . SER B 1 52 ? -27.969 -12.43 -8.398 1 74.44 52 SER B O 1
ATOM 3956 N N . ASP B 1 53 ? -26.828 -14.383 -8.195 1 78 53 ASP B N 1
ATOM 3957 C CA . ASP B 1 53 ? -27.719 -15.156 -9.055 1 78 53 ASP B CA 1
ATOM 3958 C C . ASP B 1 53 ? -28.203 -14.312 -10.227 1 78 53 ASP B C 1
ATOM 3960 O O . ASP B 1 53 ? -29.406 -14.047 -10.344 1 78 53 ASP B O 1
ATOM 3964 N N . GLY B 1 54 ? -27.297 -13.727 -10.93 1 85.62 54 GLY B N 1
ATOM 3965 C CA . GLY B 1 54 ? -27.562 -12.836 -12.055 1 85.62 54 GLY B CA 1
ATOM 3966 C C . GLY B 1 54 ? -27.062 -11.43 -11.82 1 85.62 54 GLY B C 1
ATOM 3967 O O . GLY B 1 54 ? -26.344 -11.164 -10.852 1 85.62 54 GLY B O 1
ATOM 3968 N N . LEU B 1 55 ? -27.453 -10.477 -12.797 1 92.44 55 LEU B N 1
ATOM 3969 C CA . LEU B 1 55 ? -27.047 -9.086 -12.695 1 92.44 55 LEU B CA 1
ATOM 3970 C C . LEU B 1 55 ? -28.125 -8.234 -12.055 1 92.44 55 LEU B C 1
ATOM 3972 O O . LEU B 1 55 ? -29.25 -8.156 -12.57 1 92.44 55 LEU B O 1
ATOM 3976 N N . HIS B 1 56 ? -27.891 -7.652 -10.969 1 93.69 56 HIS B N 1
ATOM 3977 C CA . HIS B 1 56 ? -28.828 -6.793 -10.266 1 93.69 56 HIS B CA 1
ATOM 3978 C C . HIS B 1 56 ? -28.344 -5.348 -10.242 1 93.69 56 HIS B C 1
ATOM 3980 O O . HIS B 1 56 ? -27.359 -5.031 -9.562 1 93.69 56 HIS B O 1
ATOM 3986 N N . PRO B 1 57 ? -29.094 -4.488 -10.898 1 95.62 57 PRO B N 1
ATOM 3987 C CA . PRO B 1 57 ? -28.672 -3.086 -10.891 1 95.62 57 PRO B CA 1
ATOM 3988 C C . PRO B 1 57 ? -28.703 -2.471 -9.492 1 95.62 57 PRO B C 1
ATOM 3990 O O . PRO B 1 57 ? -29.75 -2.469 -8.836 1 95.62 57 PRO B O 1
ATOM 3993 N N . LEU B 1 58 ? -27.719 -1.859 -9.07 1 95.44 58 LEU B N 1
ATOM 3994 C CA . LEU B 1 58 ? -27.562 -1.398 -7.699 1 95.44 58 LEU B CA 1
ATOM 3995 C C . LEU B 1 58 ? -28.344 -0.114 -7.457 1 95.44 58 LEU B C 1
ATOM 3997 O O . LEU B 1 58 ? -28.734 0.171 -6.324 1 95.44 58 LEU B O 1
ATOM 4001 N N . TYR B 1 59 ? -28.531 0.686 -8.516 1 95.69 59 TYR B N 1
ATOM 4002 C CA . TYR B 1 59 ? -29.156 1.989 -8.328 1 95.69 59 TYR B CA 1
ATOM 4003 C C . TYR B 1 59 ? -30.594 1.838 -7.84 1 95.69 59 TYR B C 1
ATOM 4005 O O . TYR B 1 59 ? -31.125 2.736 -7.188 1 95.69 59 TYR B O 1
ATOM 4013 N N . ILE B 1 60 ? -31.297 0.684 -8.055 1 95.19 60 ILE B N 1
ATOM 4014 C CA . ILE B 1 60 ? -32.688 0.452 -7.672 1 95.19 60 ILE B CA 1
ATOM 4015 C C . ILE B 1 60 ? -32.781 0.396 -6.148 1 95.19 60 ILE B C 1
ATOM 4017 O O . ILE B 1 60 ? -33.625 1.081 -5.555 1 95.19 60 ILE B O 1
ATOM 4021 N N . GLU B 1 61 ? -31.969 -0.383 -5.566 1 91.12 61 GLU B N 1
ATOM 4022 C CA . GLU B 1 61 ? -31.969 -0.504 -4.113 1 91.12 61 GLU B CA 1
ATOM 4023 C C . GLU B 1 61 ? -31.625 0.828 -3.451 1 91.12 61 GLU B C 1
ATOM 4025 O O . GLU B 1 61 ? -32.219 1.185 -2.426 1 91.12 61 GLU B O 1
ATOM 4030 N N . ILE B 1 62 ? -30.75 1.536 -4.02 1 93.25 62 ILE B N 1
ATOM 4031 C CA . ILE B 1 62 ? -30.281 2.803 -3.463 1 93.25 62 ILE B CA 1
ATOM 4032 C C . ILE B 1 62 ? -31.391 3.852 -3.584 1 93.25 62 ILE B C 1
ATOM 4034 O O . ILE B 1 62 ? -31.641 4.605 -2.643 1 93.25 62 ILE B O 1
ATOM 4038 N N . SER B 1 63 ? -31.984 3.865 -4.711 1 95.25 63 SER B N 1
ATOM 4039 C CA . SER B 1 63 ? -33.062 4.805 -4.93 1 95.25 63 SER B CA 1
ATOM 4040 C C . SER B 1 63 ? -34.219 4.57 -3.941 1 95.25 63 SER B C 1
ATOM 4042 O O . SER B 1 63 ? -34.781 5.52 -3.389 1 95.25 63 SER B O 1
ATOM 4044 N N . GLU B 1 64 ? -34.562 3.361 -3.705 1 92.62 64 GLU B N 1
ATOM 4045 C CA . GLU B 1 64 ? -35.656 3 -2.803 1 92.62 64 GLU B CA 1
ATOM 4046 C C . GLU B 1 64 ? -35.281 3.303 -1.351 1 92.62 64 GLU B C 1
ATOM 4048 O O . GLU B 1 64 ? -36.125 3.814 -0.592 1 92.62 64 GLU B O 1
ATOM 4053 N N . LYS B 1 65 ? -34.156 3.027 -1.029 1 87 65 LYS B N 1
ATOM 4054 C CA . LYS B 1 65 ? -33.688 3.186 0.351 1 87 65 LYS B CA 1
ATOM 4055 C C . LYS B 1 65 ? -33.594 4.66 0.73 1 87 65 LYS B C 1
ATOM 4057 O O . LYS B 1 65 ? -33.938 5.047 1.841 1 87 65 LYS B O 1
ATOM 4062 N N . PHE B 1 66 ? -33.094 5.527 -0.189 1 90 66 PHE B N 1
ATOM 4063 C CA . PHE B 1 66 ? -32.75 6.898 0.178 1 90 66 PHE B CA 1
ATOM 4064 C C . PHE B 1 66 ? -33.688 7.883 -0.505 1 90 66 PHE B C 1
ATOM 4066 O O . PHE B 1 66 ? -33.625 9.094 -0.271 1 90 66 PHE B O 1
ATOM 4073 N N . GLY B 1 67 ? -34.562 7.445 -1.3 1 93.38 67 GLY B N 1
ATOM 4074 C CA . GLY B 1 67 ? -35.469 8.305 -2.012 1 93.38 67 GLY B CA 1
ATOM 4075 C C . GLY B 1 67 ? -34.812 9.242 -2.992 1 93.38 67 GLY B C 1
ATOM 4076 O O . GLY B 1 67 ? -35.188 10.406 -3.121 1 93.38 67 GLY B O 1
ATOM 4077 N N . LEU B 1 68 ? -33.812 8.703 -3.727 1 94.75 68 LEU B N 1
ATOM 4078 C CA . LEU B 1 68 ? -33.031 9.516 -4.652 1 94.75 68 LEU B CA 1
ATOM 4079 C C . LEU B 1 68 ? -33.5 9.328 -6.086 1 94.75 68 LEU B C 1
ATOM 4081 O O . LEU B 1 68 ? -33.938 8.234 -6.461 1 94.75 68 LEU B O 1
ATOM 4085 N N . PRO B 1 69 ? -33.438 10.383 -6.836 1 96.69 69 PRO B N 1
ATOM 4086 C CA . PRO B 1 69 ? -33.656 10.211 -8.273 1 96.69 69 PRO B CA 1
ATOM 4087 C C . PRO B 1 69 ? -32.688 9.211 -8.898 1 96.69 69 PRO B C 1
ATOM 4089 O O . PRO B 1 69 ? -31.594 9 -8.383 1 96.69 69 PRO B O 1
ATOM 4092 N N . ILE B 1 70 ? -33.125 8.664 -10 1 95.69 70 ILE B N 1
ATOM 4093 C CA . ILE B 1 70 ? -32.406 7.594 -10.664 1 95.69 70 ILE B CA 1
ATOM 4094 C C . ILE B 1 70 ? -30.969 8.047 -10.969 1 95.69 70 ILE B C 1
ATOM 4096 O O . ILE B 1 70 ? -30.016 7.301 -10.727 1 95.69 70 ILE B O 1
ATOM 4100 N N . SER B 1 71 ? -30.812 9.227 -11.477 1 95.88 71 SER B N 1
ATOM 4101 C CA . SER B 1 71 ? -29.5 9.727 -11.859 1 95.88 71 SER B CA 1
ATOM 4102 C C . SER B 1 71 ? -28.562 9.789 -10.656 1 95.88 71 SER B C 1
ATOM 4104 O O . SER B 1 71 ? -27.406 9.367 -10.734 1 95.88 71 SER B O 1
ATOM 4106 N N . GLU B 1 72 ? -29.031 10.234 -9.562 1 96.44 72 GLU B N 1
ATOM 4107 C CA . GLU B 1 72 ? -28.234 10.344 -8.344 1 96.44 72 GLU B CA 1
ATOM 4108 C C . GLU B 1 72 ? -27.969 8.969 -7.734 1 96.44 72 GLU B C 1
ATOM 4110 O O . GLU B 1 72 ? -26.891 8.719 -7.188 1 96.44 72 GLU B O 1
ATOM 4115 N N . ALA B 1 73 ? -28.969 8.133 -7.891 1 97.31 73 ALA B N 1
ATOM 4116 C CA . ALA B 1 73 ? -28.828 6.773 -7.375 1 97.31 73 ALA B CA 1
ATOM 4117 C C . ALA B 1 73 ? -27.75 6.004 -8.133 1 97.31 73 ALA B C 1
ATOM 4119 O O . ALA B 1 73 ? -27.016 5.211 -7.547 1 97.31 73 ALA B O 1
ATOM 4120 N N . LYS B 1 74 ? -27.719 6.203 -9.445 1 97.31 74 LYS B N 1
ATOM 4121 C CA . LYS B 1 74 ? -26.703 5.551 -10.258 1 97.31 74 LYS B CA 1
ATOM 4122 C C . LYS B 1 74 ? -25.312 6.031 -9.867 1 97.31 74 LYS B C 1
ATOM 4124 O O . LYS B 1 74 ? -24.391 5.223 -9.727 1 97.31 74 LYS B O 1
ATOM 4129 N N . ALA B 1 75 ? -25.141 7.324 -9.664 1 96.75 75 ALA B N 1
ATOM 4130 C CA . ALA B 1 75 ? -23.859 7.902 -9.281 1 96.75 75 ALA B CA 1
ATOM 4131 C C . ALA B 1 75 ? -23.391 7.348 -7.941 1 96.75 75 ALA B C 1
ATOM 4133 O O . ALA B 1 75 ? -22.203 7.031 -7.773 1 96.75 75 ALA B O 1
ATOM 4134 N N . GLN B 1 76 ? -24.312 7.23 -7.082 1 96.5 76 GLN B N 1
ATOM 4135 C CA . GLN B 1 76 ? -23.984 6.703 -5.758 1 96.5 76 GLN B CA 1
ATOM 4136 C C . GLN B 1 76 ? -23.625 5.223 -5.832 1 96.5 76 GLN B C 1
ATOM 4138 O O . GLN B 1 76 ? -22.75 4.75 -5.098 1 96.5 76 GLN B O 1
ATOM 4143 N N . ALA B 1 77 ? -24.344 4.52 -6.66 1 97.56 77 ALA B N 1
ATOM 4144 C CA . ALA B 1 77 ? -24.062 3.098 -6.848 1 97.56 77 ALA B CA 1
ATOM 4145 C C . ALA B 1 77 ? -22.641 2.869 -7.328 1 97.56 77 ALA B C 1
ATOM 4147 O O . ALA B 1 77 ? -21.969 1.938 -6.879 1 97.56 77 ALA B O 1
ATOM 4148 N N . ILE B 1 78 ? -22.141 3.695 -8.211 1 98.12 78 ILE B N 1
ATOM 4149 C CA . ILE B 1 78 ? -20.797 3.588 -8.75 1 98.12 78 ILE B CA 1
ATOM 4150 C C . ILE B 1 78 ? -19.781 3.816 -7.637 1 98.12 78 ILE B C 1
ATOM 4152 O O . ILE B 1 78 ? -18.812 3.062 -7.504 1 98.12 78 ILE B O 1
ATOM 4156 N N . ASP B 1 79 ? -20.016 4.809 -6.801 1 97.12 79 ASP B N 1
ATOM 4157 C CA . ASP B 1 79 ? -19.125 5.117 -5.695 1 97.12 79 ASP B CA 1
ATOM 4158 C C . ASP B 1 79 ? -19.047 3.961 -4.699 1 97.12 79 ASP B C 1
ATOM 4160 O O . ASP B 1 79 ? -17.969 3.607 -4.223 1 97.12 79 ASP B O 1
ATOM 4164 N N . GLU B 1 80 ? -20.234 3.438 -4.426 1 96.56 80 GLU B N 1
ATOM 4165 C CA . GLU B 1 80 ? -20.297 2.346 -3.457 1 96.56 80 GLU B CA 1
ATOM 4166 C C . GLU B 1 80 ? -19.594 1.1 -3.98 1 96.56 80 GLU B C 1
ATOM 4168 O O . GLU B 1 80 ? -18.875 0.427 -3.238 1 96.56 80 GLU B O 1
ATOM 4173 N N . LEU B 1 81 ? -19.844 0.805 -5.215 1 97.69 81 LEU B N 1
ATOM 4174 C CA . LEU B 1 81 ? -19.234 -0.377 -5.805 1 97.69 81 LEU B CA 1
ATOM 4175 C C . LEU B 1 81 ? -17.719 -0.201 -5.922 1 97.69 81 LEU B C 1
ATOM 4177 O O . LEU B 1 81 ? -16.953 -1.146 -5.699 1 97.69 81 LEU B O 1
ATOM 4181 N N . LEU B 1 82 ? -17.25 1.002 -6.316 1 98.38 82 LEU B N 1
ATOM 4182 C CA . LEU B 1 82 ? -15.828 1.307 -6.391 1 98.38 82 LEU B CA 1
ATOM 4183 C C . LEU B 1 82 ? -15.164 1.128 -5.031 1 98.38 82 LEU B C 1
ATOM 4185 O O . LEU B 1 82 ? -14.086 0.544 -4.938 1 98.38 82 LEU B O 1
ATOM 4189 N N . LEU B 1 83 ? -15.805 1.616 -4.004 1 98.06 83 LEU B N 1
ATOM 4190 C CA . LEU B 1 83 ? -15.273 1.479 -2.654 1 98.06 83 LEU B CA 1
ATOM 4191 C C . LEU B 1 83 ? -15.195 0.01 -2.25 1 98.06 83 LEU B C 1
ATOM 4193 O O . LEU B 1 83 ? -14.203 -0.417 -1.643 1 98.06 83 LEU B O 1
ATOM 4197 N N . HIS B 1 84 ? -16.188 -0.715 -2.564 1 97 84 HIS B N 1
ATOM 4198 C CA . HIS B 1 84 ? -16.234 -2.141 -2.262 1 97 84 HIS B CA 1
ATOM 4199 C C . HIS B 1 84 ? -15.086 -2.883 -2.957 1 97 84 HIS B C 1
ATOM 4201 O O . HIS B 1 84 ? -14.375 -3.666 -2.326 1 97 84 HIS B O 1
ATOM 4207 N N . HIS B 1 85 ? -14.883 -2.605 -4.246 1 97.69 85 HIS B N 1
ATOM 4208 C CA . HIS B 1 85 ? -13.82 -3.246 -5.012 1 97.69 85 HIS B CA 1
ATOM 4209 C C . HIS B 1 85 ? -12.445 -2.859 -4.473 1 97.69 85 HIS B C 1
ATOM 4211 O O . HIS B 1 85 ? -11.555 -3.705 -4.363 1 97.69 85 HIS B O 1
ATOM 4217 N N . LEU B 1 86 ? -12.312 -1.599 -4.141 1 98.5 86 LEU B N 1
ATOM 4218 C CA . LEU B 1 86 ? -11.031 -1.156 -3.596 1 98.5 86 LEU B CA 1
ATOM 4219 C C . LEU B 1 86 ? -10.727 -1.864 -2.279 1 98.5 86 LEU B C 1
ATOM 4221 O O . LEU B 1 86 ? -9.578 -2.23 -2.016 1 98.5 86 LEU B O 1
ATOM 4225 N N . GLY B 1 87 ? -11.742 -1.998 -1.429 1 98.31 87 GLY B N 1
ATOM 4226 C CA . GLY B 1 87 ? -11.555 -2.73 -0.186 1 98.31 87 GLY B CA 1
ATOM 4227 C C . GLY B 1 87 ? -11.031 -4.141 -0.396 1 98.31 87 GLY B C 1
ATOM 4228 O O . GLY B 1 87 ? -10.055 -4.547 0.234 1 98.31 87 GLY B O 1
ATOM 4229 N N . LYS B 1 88 ? -11.648 -4.84 -1.316 1 97.25 88 LYS B N 1
ATOM 4230 C CA . LYS B 1 88 ? -11.25 -6.215 -1.612 1 97.25 88 LYS B CA 1
ATOM 4231 C C . LYS B 1 88 ? -9.836 -6.266 -2.178 1 97.25 88 LYS B C 1
ATOM 4233 O O . LYS B 1 88 ? -9.047 -7.141 -1.812 1 97.25 88 LYS B O 1
ATOM 4238 N N . ILE B 1 89 ? -9.547 -5.387 -3.061 1 98 89 ILE B N 1
ATOM 4239 C CA . ILE B 1 89 ? -8.227 -5.316 -3.674 1 98 89 ILE B CA 1
ATOM 4240 C C . ILE B 1 89 ? -7.184 -4.977 -2.611 1 98 89 ILE B C 1
ATOM 4242 O O . ILE B 1 89 ? -6.098 -5.559 -2.59 1 98 89 ILE B O 1
ATOM 4246 N N . ALA B 1 90 ? -7.547 -4.055 -1.712 1 98.44 90 ALA B N 1
ATOM 4247 C CA . ALA B 1 90 ? -6.637 -3.637 -0.651 1 98.44 90 ALA B CA 1
ATOM 4248 C C . ALA B 1 90 ? -6.309 -4.801 0.28 1 98.44 90 ALA B C 1
ATOM 4250 O O . ALA B 1 90 ? -5.188 -4.902 0.785 1 98.44 90 ALA B O 1
ATOM 4251 N N . GLU B 1 91 ? -7.27 -5.684 0.547 1 98.12 91 GLU B N 1
ATOM 4252 C CA . GLU B 1 91 ? -6.988 -6.875 1.338 1 98.12 91 GLU B CA 1
ATOM 4253 C C . GLU B 1 91 ? -5.832 -7.672 0.743 1 98.12 91 GLU B C 1
ATOM 4255 O O . GLU B 1 91 ? -4.93 -8.102 1.465 1 98.12 91 GLU B O 1
ATOM 4260 N N . ILE B 1 92 ? -5.84 -7.812 -0.566 1 97 92 ILE B N 1
ATOM 4261 C CA . ILE B 1 92 ? -4.836 -8.594 -1.283 1 97 92 ILE B CA 1
ATOM 4262 C C . ILE B 1 92 ? -3.49 -7.871 -1.231 1 97 92 ILE B C 1
ATOM 4264 O O . ILE B 1 92 ? -2.465 -8.477 -0.911 1 97 92 ILE B O 1
ATOM 4268 N N . LEU B 1 93 ? -3.537 -6.613 -1.499 1 98 93 LEU B N 1
ATOM 4269 C CA . LEU B 1 93 ? -2.301 -5.855 -1.653 1 98 93 LEU B CA 1
ATOM 4270 C C . LEU B 1 93 ? -1.589 -5.699 -0.314 1 98 93 LEU B C 1
ATOM 4272 O O . LEU B 1 93 ? -0.364 -5.82 -0.24 1 98 93 LEU B O 1
ATOM 4276 N N . PHE B 1 94 ? -2.314 -5.445 0.734 1 98 94 PHE B N 1
ATOM 4277 C CA . PHE B 1 94 ? -1.671 -5.293 2.033 1 98 94 PHE B CA 1
ATOM 4278 C C . PHE B 1 94 ? -1.203 -6.641 2.57 1 98 94 PHE B C 1
ATOM 4280 O O . PHE B 1 94 ? -0.207 -6.715 3.291 1 98 94 PHE B O 1
ATOM 4287 N N . PHE B 1 95 ? -1.903 -7.691 2.213 1 97.81 95 PHE B N 1
ATOM 4288 C CA . PHE B 1 95 ? -1.391 -9.031 2.496 1 97.81 95 PHE B CA 1
ATOM 4289 C C . PHE B 1 95 ? -0.035 -9.242 1.832 1 97.81 95 PHE B C 1
ATOM 4291 O O . PHE B 1 95 ? 0.917 -9.68 2.479 1 97.81 95 PHE B O 1
ATOM 4298 N N . LEU B 1 96 ? 0.061 -8.906 0.545 1 96.31 96 LEU B N 1
ATOM 4299 C CA . LEU B 1 96 ? 1.277 -9.102 -0.236 1 96.31 96 LEU B CA 1
ATOM 4300 C C . LEU B 1 96 ? 2.414 -8.242 0.301 1 96.31 96 LEU B C 1
ATOM 4302 O O . LEU B 1 96 ? 3.551 -8.703 0.419 1 96.31 96 LEU B O 1
ATOM 4306 N N . ILE B 1 97 ? 2.1 -6.98 0.609 1 97.25 97 ILE B N 1
ATOM 4307 C CA . ILE B 1 97 ? 3.111 -6.086 1.161 1 97.25 97 ILE B CA 1
ATOM 4308 C C . ILE B 1 97 ? 3.68 -6.68 2.447 1 97.25 97 ILE B C 1
ATOM 4310 O O . ILE B 1 97 ? 4.895 -6.695 2.646 1 97.25 97 ILE B O 1
ATOM 4314 N N . GLY B 1 98 ? 2.789 -7.152 3.311 1 97.25 98 GLY B N 1
ATOM 4315 C CA . GLY B 1 98 ? 3.244 -7.781 4.539 1 97.25 98 GLY B CA 1
ATOM 4316 C C . GLY B 1 98 ? 4.113 -9 4.301 1 97.25 98 GLY B C 1
ATOM 4317 O O . GLY B 1 98 ? 5.184 -9.133 4.895 1 97.25 98 GLY B O 1
ATOM 4318 N N . ALA B 1 99 ? 3.672 -9.867 3.412 1 96.31 99 ALA B N 1
ATOM 4319 C CA . ALA B 1 99 ? 4.395 -11.102 3.121 1 96.31 99 ALA B CA 1
ATOM 4320 C C . ALA B 1 99 ? 5.762 -10.805 2.506 1 96.31 99 ALA B C 1
ATOM 4322 O O . ALA B 1 99 ? 6.773 -11.375 2.922 1 96.31 99 ALA B O 1
ATOM 4323 N N . MET B 1 100 ? 5.789 -9.953 1.529 1 95.38 100 MET B N 1
ATOM 4324 C CA . MET B 1 100 ? 7.043 -9.594 0.866 1 95.38 100 MET B CA 1
ATOM 4325 C C . MET B 1 100 ? 8.016 -8.961 1.851 1 95.38 100 MET B C 1
ATOM 4327 O O . MET B 1 100 ? 9.227 -9.203 1.775 1 95.38 100 MET B O 1
ATOM 4331 N N . THR B 1 101 ? 7.492 -8.148 2.742 1 96.81 101 THR B N 1
ATOM 4332 C CA . THR B 1 101 ? 8.352 -7.492 3.725 1 96.81 101 THR B CA 1
ATOM 4333 C C . THR B 1 101 ? 8.977 -8.516 4.668 1 96.81 101 THR B C 1
ATOM 4335 O O . THR B 1 101 ? 10.156 -8.43 4.988 1 96.81 101 THR B O 1
ATOM 4338 N N . ILE B 1 102 ? 8.211 -9.445 5.098 1 97.31 102 ILE B N 1
ATOM 4339 C CA . ILE B 1 102 ? 8.727 -10.492 5.977 1 97.31 102 ILE B CA 1
ATOM 4340 C C . ILE B 1 102 ? 9.875 -11.227 5.285 1 97.31 102 ILE B C 1
ATOM 4342 O O . ILE B 1 102 ? 10.914 -11.484 5.898 1 97.31 102 ILE B O 1
ATOM 4346 N N . VAL B 1 103 ? 9.703 -11.508 4.031 1 95.88 103 VAL B N 1
ATOM 4347 C CA . VAL B 1 103 ? 10.719 -12.227 3.275 1 95.88 103 VAL B CA 1
ATOM 4348 C C . VAL B 1 103 ? 11.984 -11.375 3.172 1 95.88 103 VAL B C 1
ATOM 4350 O O . VAL B 1 103 ? 13.102 -11.883 3.299 1 95.88 103 VAL B O 1
ATOM 4353 N N . GLU B 1 104 ? 11.844 -10.094 2.959 1 95.06 104 GLU B N 1
ATOM 4354 C CA . GLU B 1 104 ? 12.992 -9.195 2.873 1 95.06 104 GLU B CA 1
ATOM 4355 C C . GLU B 1 104 ? 13.711 -9.094 4.215 1 95.06 104 GLU B C 1
ATOM 4357 O O . GLU B 1 104 ? 14.93 -8.93 4.262 1 95.06 104 GLU B O 1
ATOM 4362 N N . ILE B 1 105 ? 12.945 -9.117 5.289 1 96.38 105 ILE B N 1
ATOM 4363 C CA . ILE B 1 105 ? 13.555 -9.125 6.613 1 96.38 105 ILE B CA 1
ATOM 4364 C C . ILE B 1 105 ? 14.414 -10.375 6.785 1 96.38 105 ILE B C 1
ATOM 4366 O O . ILE B 1 105 ? 15.539 -10.305 7.273 1 96.38 105 ILE B O 1
ATOM 4370 N N . VAL B 1 106 ? 13.883 -11.5 6.371 1 96.12 106 VAL B N 1
ATOM 4371 C CA . VAL B 1 106 ? 14.617 -12.758 6.445 1 96.12 106 VAL B CA 1
ATOM 4372 C C . VAL B 1 106 ? 15.898 -12.656 5.617 1 96.12 106 VAL B C 1
ATOM 4374 O O . VAL B 1 106 ? 16.969 -13.078 6.062 1 96.12 106 VAL B O 1
ATOM 4377 N N . ASP B 1 107 ? 15.766 -12.102 4.449 1 94 107 ASP B N 1
ATOM 4378 C CA . ASP B 1 107 ? 16.922 -11.945 3.564 1 94 107 ASP B CA 1
ATOM 4379 C C . ASP B 1 107 ? 17.953 -11.008 4.172 1 94 107 ASP B C 1
ATOM 4381 O O . ASP B 1 107 ? 19.156 -11.266 4.078 1 94 107 ASP B O 1
ATOM 4385 N N . MET B 1 108 ? 17.5 -9.914 4.73 1 93.44 108 MET B N 1
ATOM 4386 C CA . MET B 1 108 ? 18.375 -8.938 5.375 1 93.44 108 MET B CA 1
ATOM 4387 C C . MET B 1 108 ? 19.219 -9.594 6.465 1 93.44 108 MET B C 1
ATOM 4389 O O . MET B 1 108 ? 20.375 -9.219 6.668 1 93.44 108 MET B O 1
ATOM 4393 N N . HIS B 1 109 ? 18.672 -10.609 7.102 1 94.88 109 HIS B N 1
ATOM 4394 C CA . HIS B 1 109 ? 19.359 -11.359 8.141 1 94.88 109 HIS B CA 1
ATOM 4395 C C . HIS B 1 109 ? 20.141 -12.531 7.547 1 94.88 109 HIS B C 1
ATOM 4397 O O . HIS B 1 109 ? 20.609 -13.406 8.281 1 94.88 109 HIS B O 1
ATOM 4403 N N . ARG B 1 110 ? 20.141 -12.617 6.184 1 93.38 110 ARG B N 1
ATOM 4404 C CA . ARG B 1 110 ? 20.844 -13.672 5.457 1 93.38 110 ARG B CA 1
ATOM 4405 C C . ARG B 1 110 ? 20.266 -15.047 5.805 1 93.38 110 ARG B C 1
ATOM 4407 O O . ARG B 1 110 ? 21.016 -16.016 5.926 1 93.38 110 ARG B O 1
ATOM 4414 N N . GLY B 1 111 ? 19.062 -15.008 6.035 1 92.88 111 GLY B N 1
ATOM 4415 C CA . GLY B 1 111 ? 18.375 -16.25 6.379 1 92.88 111 GLY B CA 1
ATOM 4416 C C . GLY B 1 111 ? 18.469 -17.297 5.281 1 92.88 111 GLY B C 1
ATOM 4417 O O . GLY B 1 111 ? 18.562 -18.484 5.562 1 92.88 111 GLY B O 1
ATOM 4418 N N . PHE B 1 112 ? 18.578 -16.953 4.047 1 90.94 112 PHE B N 1
ATOM 4419 C CA . PHE B 1 112 ? 18.516 -17.891 2.926 1 90.94 112 PHE B CA 1
ATOM 4420 C C . PHE B 1 112 ? 19.891 -18.469 2.631 1 90.94 112 PHE B C 1
ATOM 4422 O O . PHE B 1 112 ? 20.016 -19.406 1.848 1 90.94 112 PHE B O 1
ATOM 4429 N N . GLU B 1 113 ? 20.891 -17.938 3.232 1 89.06 113 GLU B N 1
ATOM 4430 C CA . GLU B 1 113 ? 22.219 -18.5 3.072 1 89.06 113 GLU B CA 1
ATOM 4431 C C . GLU B 1 113 ? 22.297 -19.922 3.631 1 89.06 113 GLU B C 1
ATOM 4433 O O . GLU B 1 113 ? 23.172 -20.703 3.254 1 89.06 113 GLU B O 1
ATOM 4438 N N . ILE B 1 114 ? 21.422 -20.203 4.41 1 86.56 114 ILE B N 1
ATOM 4439 C CA . ILE B 1 114 ? 21.406 -21.531 5.031 1 86.56 114 ILE B CA 1
ATOM 4440 C C . ILE B 1 114 ? 21.062 -22.578 3.982 1 86.56 114 ILE B C 1
ATOM 4442 O O . ILE B 1 114 ? 21.406 -23.766 4.145 1 86.56 114 ILE B O 1
ATOM 4446 N N . LEU B 1 115 ? 20.375 -22.172 2.924 1 87.12 115 LEU B N 1
ATOM 4447 C CA . LEU B 1 115 ? 20 -23.094 1.857 1 87.12 115 LEU B CA 1
ATOM 4448 C C . LEU B 1 115 ? 21.234 -23.609 1.127 1 87.12 115 LEU B C 1
ATOM 4450 O O . LEU B 1 115 ? 21.203 -24.688 0.534 1 87.12 115 LEU B O 1
ATOM 4454 N N . LYS B 1 116 ? 22.312 -22.891 1.221 1 82.69 116 LYS B N 1
ATOM 4455 C CA . LYS B 1 116 ? 23.578 -23.312 0.61 1 82.69 116 LYS B CA 1
ATOM 4456 C C . LYS B 1 116 ? 24.109 -24.562 1.278 1 82.69 116 LYS B C 1
ATOM 4458 O O . LYS B 1 116 ? 24.781 -25.375 0.637 1 82.69 116 LYS B O 1
ATOM 4463 N N . LYS B 1 117 ? 23.781 -24.609 2.502 1 79.19 117 LYS B N 1
ATOM 4464 C CA . LYS B 1 117 ? 24.266 -25.75 3.266 1 79.19 117 LYS B CA 1
ATOM 4465 C C . LYS B 1 117 ? 23.609 -27.047 2.807 1 79.19 117 LYS B C 1
ATOM 4467 O O . LYS B 1 117 ? 24.156 -28.125 3.02 1 79.19 117 LYS B O 1
ATOM 4472 N N . ILE B 1 118 ? 22.531 -26.891 2.193 1 79.44 118 ILE B N 1
ATOM 4473 C CA . ILE B 1 118 ? 21.812 -28.062 1.716 1 79.44 118 ILE B CA 1
ATOM 4474 C C . ILE B 1 118 ? 22.438 -28.562 0.414 1 79.44 118 ILE B C 1
ATOM 4476 O O . ILE B 1 118 ? 22.375 -29.75 0.109 1 79.44 118 ILE B O 1
ATOM 4480 N N . ILE B 1 119 ? 23.078 -27.719 -0.253 1 81.12 119 ILE B N 1
ATOM 4481 C CA . ILE B 1 119 ? 23.578 -28.031 -1.592 1 81.12 119 ILE B CA 1
ATOM 4482 C C . ILE B 1 119 ? 25.047 -28.453 -1.52 1 81.12 119 ILE B C 1
ATOM 4484 O O . ILE B 1 119 ? 25.938 -27.594 -1.571 1 81.12 119 ILE B O 1
ATOM 4488 N N . LYS B 1 120 ? 25.375 -29.734 -1.425 1 79.88 120 LYS B N 1
ATOM 4489 C CA . LYS B 1 120 ? 26.734 -30.219 -1.277 1 79.88 120 LYS B CA 1
ATOM 4490 C C . LYS B 1 120 ? 27.141 -31.109 -2.459 1 79.88 120 LYS B C 1
ATOM 4492 O O . LYS B 1 120 ? 28.281 -31.547 -2.553 1 79.88 120 LYS B O 1
ATOM 4497 N N . THR B 1 121 ? 26.266 -31.219 -3.393 1 85.25 121 THR B N 1
ATOM 4498 C CA . THR B 1 121 ? 26.547 -32.156 -4.469 1 85.25 121 THR B CA 1
ATOM 4499 C C . THR B 1 121 ? 27.172 -31.453 -5.66 1 85.25 121 THR B C 1
ATOM 4501 O O . THR B 1 121 ? 26.984 -30.25 -5.844 1 85.25 121 THR B O 1
ATOM 4504 N N . ARG B 1 122 ? 27.984 -32.25 -6.402 1 87.88 122 ARG B N 1
ATOM 4505 C CA . ARG B 1 122 ? 28.578 -31.75 -7.641 1 87.88 122 ARG B CA 1
ATOM 4506 C C . ARG B 1 122 ? 27.984 -32.469 -8.852 1 87.88 122 ARG B C 1
ATOM 4508 O O . ARG B 1 122 ? 28.312 -32.125 -9.992 1 87.88 122 ARG B O 1
ATOM 4515 N N . LYS B 1 123 ? 27.141 -33.375 -8.555 1 93.81 123 LYS B N 1
ATOM 4516 C CA . LYS B 1 123 ? 26.453 -34.031 -9.648 1 93.81 123 LYS B CA 1
ATOM 4517 C C . LYS B 1 123 ? 25.328 -33.188 -10.211 1 93.81 123 LYS B C 1
ATOM 4519 O O . LYS B 1 123 ? 24.453 -32.75 -9.469 1 93.81 123 LYS B O 1
ATOM 4524 N N . LYS B 1 124 ? 25.312 -33.031 -11.5 1 95.12 124 LYS B N 1
ATOM 4525 C CA . LYS B 1 124 ? 24.375 -32.125 -12.141 1 95.12 124 LYS B CA 1
ATOM 4526 C C . LYS B 1 124 ? 22.938 -32.594 -11.938 1 95.12 124 LYS B C 1
ATOM 4528 O O . LYS B 1 124 ? 22.047 -31.797 -11.641 1 95.12 124 LYS B O 1
ATOM 4533 N N . LYS B 1 125 ? 22.719 -33.875 -12.125 1 96.56 125 LYS B N 1
ATOM 4534 C CA . LYS B 1 125 ? 21.391 -34.438 -11.977 1 96.56 125 LYS B CA 1
ATOM 4535 C C . LYS B 1 125 ? 20.875 -34.25 -10.547 1 96.56 125 LYS B C 1
ATOM 4537 O O . LYS B 1 125 ? 19.719 -33.906 -10.352 1 96.56 125 LYS B O 1
ATOM 4542 N N . LYS B 1 126 ? 21.688 -34.531 -9.586 1 95.56 126 LYS B N 1
ATOM 4543 C CA . LYS B 1 126 ? 21.312 -34.375 -8.188 1 95.56 126 LYS B CA 1
ATOM 4544 C C . LYS B 1 126 ? 21.031 -32.906 -7.863 1 95.56 126 LYS B C 1
ATOM 4546 O O . LYS B 1 126 ? 20.109 -32.594 -7.109 1 95.56 126 LYS B O 1
ATOM 4551 N N . LEU B 1 127 ? 21.828 -32.062 -8.438 1 94.94 127 LEU B N 1
ATOM 4552 C CA . LEU B 1 127 ? 21.641 -30.641 -8.234 1 94.94 127 LEU B CA 1
ATOM 4553 C C . LEU B 1 127 ? 20.281 -30.188 -8.773 1 94.94 127 LEU B C 1
ATOM 4555 O O . LEU B 1 127 ? 19.594 -29.391 -8.141 1 94.94 127 LEU B O 1
ATOM 4559 N N . LEU B 1 128 ? 19.969 -30.688 -9.922 1 97 128 LEU B N 1
ATOM 4560 C CA . LEU B 1 128 ? 18.688 -30.375 -10.531 1 97 128 LEU B CA 1
ATOM 4561 C C . LEU B 1 128 ? 17.547 -30.703 -9.578 1 97 128 LEU B C 1
ATOM 4563 O O . LEU B 1 128 ? 16.656 -29.875 -9.352 1 97 128 LEU B O 1
ATOM 4567 N N . TRP B 1 129 ? 17.594 -31.828 -8.984 1 97.31 129 TRP B N 1
ATOM 4568 C CA . TRP B 1 129 ? 16.516 -32.312 -8.117 1 97.31 129 TRP B CA 1
ATOM 4569 C C . TRP B 1 129 ? 16.5 -31.531 -6.801 1 97.31 129 TRP B C 1
ATOM 4571 O O . TRP B 1 129 ? 15.438 -31.25 -6.246 1 97.31 129 TRP B O 1
ATOM 4581 N N . ILE B 1 130 ? 17.641 -31.203 -6.289 1 96.69 130 ILE B N 1
ATOM 4582 C CA . ILE B 1 130 ? 17.703 -30.422 -5.051 1 96.69 130 ILE B CA 1
ATOM 4583 C C . ILE B 1 130 ? 17.078 -29.062 -5.27 1 96.69 130 ILE B C 1
ATOM 4585 O O . ILE B 1 130 ? 16.188 -28.641 -4.508 1 96.69 130 ILE B O 1
ATOM 4589 N N . PHE B 1 131 ? 17.469 -28.359 -6.312 1 96.75 131 PHE B N 1
ATOM 4590 C CA . PHE B 1 131 ? 16.938 -27.031 -6.59 1 96.75 131 PHE B CA 1
ATOM 4591 C C . PHE B 1 131 ? 15.438 -27.109 -6.887 1 96.75 131 PHE B C 1
ATOM 4593 O O . PHE B 1 131 ? 14.672 -26.25 -6.453 1 96.75 131 PHE B O 1
ATOM 4600 N N . GLY B 1 132 ? 15.07 -28.125 -7.66 1 97.81 132 GLY B N 1
ATOM 4601 C CA . GLY B 1 132 ? 13.656 -28.281 -7.945 1 97.81 132 GLY B CA 1
ATOM 4602 C C . GLY B 1 132 ? 12.812 -28.5 -6.703 1 97.81 132 GLY B C 1
ATOM 4603 O O . GLY B 1 132 ? 11.781 -27.859 -6.531 1 97.81 132 GLY B O 1
ATOM 4604 N N . THR B 1 133 ? 13.258 -29.391 -5.82 1 97.94 133 THR B N 1
ATOM 4605 C CA . THR B 1 133 ? 12.516 -29.719 -4.605 1 97.94 133 THR B CA 1
ATOM 4606 C C . THR B 1 133 ? 12.453 -28.516 -3.664 1 97.94 133 THR B C 1
ATOM 4608 O O . THR B 1 133 ? 11.398 -28.219 -3.107 1 97.94 133 THR B O 1
ATOM 4611 N N . VAL B 1 134 ? 13.555 -27.828 -3.545 1 96.94 134 VAL B N 1
ATOM 4612 C CA . VAL B 1 134 ? 13.586 -26.656 -2.68 1 96.94 134 VAL B CA 1
ATOM 4613 C C . VAL B 1 134 ? 12.688 -25.562 -3.254 1 96.94 134 VAL B C 1
ATOM 4615 O O . VAL B 1 134 ? 11.93 -24.922 -2.521 1 96.94 134 VAL B O 1
ATOM 4618 N N . ALA B 1 135 ? 12.734 -25.375 -4.566 1 97.94 135 ALA B N 1
ATOM 4619 C CA . ALA B 1 135 ? 11.891 -24.375 -5.215 1 97.94 135 ALA B CA 1
ATOM 4620 C C . ALA B 1 135 ? 10.406 -24.672 -4.984 1 97.94 135 ALA B C 1
ATOM 4622 O O . ALA B 1 135 ? 9.625 -23.781 -4.684 1 97.94 135 ALA B O 1
ATOM 4623 N N . PHE B 1 136 ? 10.07 -25.953 -5.129 1 98.5 136 PHE B N 1
ATOM 4624 C CA . PHE B 1 136 ? 8.688 -26.391 -4.996 1 98.5 136 PHE B CA 1
ATOM 4625 C C . PHE B 1 136 ? 8.148 -26.094 -3.6 1 98.5 136 PHE B C 1
ATOM 4627 O O . PHE B 1 136 ? 7.066 -25.531 -3.453 1 98.5 136 PHE B O 1
ATOM 4634 N N . PHE B 1 137 ? 8.859 -26.328 -2.594 1 97.19 137 PHE B N 1
ATOM 4635 C CA . PHE B 1 137 ? 8.375 -26.156 -1.226 1 97.19 137 PHE B CA 1
ATOM 4636 C C . PHE B 1 137 ? 8.602 -24.734 -0.742 1 97.19 137 PHE B C 1
ATOM 4638 O O . PHE B 1 137 ? 7.781 -24.188 -0.004 1 97.19 137 PHE B O 1
ATOM 4645 N N . LEU B 1 138 ? 9.711 -24.141 -1.099 1 96.19 138 LEU B N 1
ATOM 4646 C CA . LEU B 1 138 ? 9.984 -22.766 -0.708 1 96.19 138 LEU B CA 1
ATOM 4647 C C . LEU B 1 138 ? 8.93 -21.828 -1.272 1 96.19 138 LEU B C 1
ATOM 4649 O O . LEU B 1 138 ? 8.484 -20.906 -0.582 1 96.19 138 LEU B O 1
ATOM 4653 N N . SER B 1 139 ? 8.555 -22.047 -2.512 1 97.75 139 SER B N 1
ATOM 4654 C CA . SER B 1 139 ? 7.574 -21.203 -3.189 1 97.75 139 SER B CA 1
ATOM 4655 C C . SER B 1 139 ? 6.223 -21.25 -2.486 1 97.75 139 SER B C 1
ATOM 4657 O O . SER B 1 139 ? 5.488 -20.266 -2.475 1 97.75 139 SER B O 1
ATOM 4659 N N . ALA B 1 140 ? 5.902 -22.344 -1.88 1 97.31 140 ALA B N 1
ATOM 4660 C CA . ALA B 1 140 ? 4.633 -22.516 -1.171 1 97.31 140 ALA B CA 1
ATOM 4661 C C . ALA B 1 140 ? 4.547 -21.562 0.019 1 97.31 140 ALA B C 1
ATOM 4663 O O . ALA B 1 140 ? 3.453 -21.266 0.509 1 97.31 140 ALA B O 1
ATOM 4664 N N . VAL B 1 141 ? 5.676 -21.016 0.379 1 94.38 141 VAL B N 1
ATOM 4665 C CA . VAL B 1 141 ? 5.707 -20.188 1.585 1 94.38 141 VAL B CA 1
ATOM 4666 C C . VAL B 1 141 ? 6.016 -18.734 1.215 1 94.38 141 VAL B C 1
ATOM 4668 O O . VAL B 1 141 ? 5.383 -17.812 1.725 1 94.38 141 VAL B O 1
ATOM 4671 N N . ILE B 1 142 ? 7 -18.484 0.314 1 92.94 142 ILE B N 1
ATOM 4672 C CA . ILE B 1 142 ? 7.492 -17.141 0.111 1 92.94 142 ILE B CA 1
ATOM 4673 C C . ILE B 1 142 ? 7.109 -16.641 -1.285 1 92.94 142 ILE B C 1
ATOM 4675 O O . ILE B 1 142 ? 7.645 -15.648 -1.772 1 92.94 142 ILE B O 1
ATOM 4679 N N . ASP B 1 143 ? 6.285 -17.406 -2.02 1 92.44 143 ASP B N 1
ATOM 4680 C CA . ASP B 1 143 ? 5.766 -17.062 -3.338 1 92.44 143 ASP B CA 1
ATOM 4681 C C . ASP B 1 143 ? 6.75 -17.453 -4.438 1 92.44 143 ASP B C 1
ATOM 4683 O O . ASP B 1 143 ? 7.93 -17.688 -4.168 1 92.44 143 ASP B O 1
ATOM 4687 N N . ASN B 1 144 ? 6.305 -17.547 -5.656 1 97.06 144 ASN B N 1
ATOM 4688 C CA . ASN B 1 144 ? 7.066 -18.094 -6.777 1 97.06 144 ASN B CA 1
ATOM 4689 C C . ASN B 1 144 ? 8.141 -17.109 -7.254 1 97.06 144 ASN B C 1
ATOM 4691 O O . ASN B 1 144 ? 9.258 -17.516 -7.582 1 97.06 144 ASN B O 1
ATOM 4695 N N . LEU B 1 145 ? 7.891 -15.875 -7.25 1 95.38 145 LEU B N 1
ATOM 4696 C CA . LEU B 1 145 ? 8.859 -14.875 -7.68 1 95.38 145 LEU B CA 1
ATOM 4697 C C . LEU B 1 145 ? 10.07 -14.859 -6.746 1 95.38 145 LEU B C 1
ATOM 4699 O O . LEU B 1 145 ? 11.211 -14.992 -7.199 1 95.38 145 LEU B O 1
ATOM 4703 N N . THR B 1 146 ? 9.828 -14.742 -5.496 1 94.88 146 THR B N 1
ATOM 4704 C CA . THR B 1 146 ? 10.898 -14.641 -4.508 1 94.88 146 THR B CA 1
ATOM 4705 C C . THR B 1 146 ? 11.703 -15.93 -4.445 1 94.88 146 THR B C 1
ATOM 4707 O O . THR B 1 146 ? 12.938 -15.898 -4.383 1 94.88 146 THR B O 1
ATOM 4710 N N . ALA B 1 147 ? 11.039 -17.047 -4.445 1 96.75 147 ALA B N 1
ATOM 4711 C CA . ALA B 1 147 ? 11.727 -18.328 -4.445 1 96.75 147 ALA B CA 1
ATOM 4712 C C . ALA B 1 147 ? 12.664 -18.453 -5.645 1 96.75 147 ALA B C 1
ATOM 4714 O O . ALA B 1 147 ? 13.812 -18.891 -5.5 1 96.75 147 ALA B O 1
ATOM 4715 N N . THR B 1 148 ? 12.219 -18.016 -6.766 1 97.81 148 THR B N 1
ATOM 4716 C CA . THR B 1 148 ? 13.008 -18.062 -7.992 1 97.81 148 THR B CA 1
ATOM 4717 C C . THR B 1 148 ? 14.242 -17.172 -7.883 1 97.81 148 THR B C 1
ATOM 4719 O O . THR B 1 148 ? 15.352 -17.609 -8.211 1 97.81 148 THR B O 1
ATOM 4722 N N . ILE B 1 149 ? 14.086 -16 -7.375 1 95.62 149 ILE B N 1
ATOM 4723 C CA . ILE B 1 149 ? 15.188 -15.055 -7.254 1 95.62 149 ILE B CA 1
ATOM 4724 C C . ILE B 1 149 ? 16.234 -15.602 -6.293 1 95.62 149 ILE B C 1
ATOM 4726 O O . ILE B 1 149 ? 17.438 -15.602 -6.605 1 95.62 149 ILE B O 1
ATOM 4730 N N . VAL B 1 150 ? 15.812 -16.094 -5.191 1 94.19 150 VAL B N 1
ATOM 4731 C CA . VAL B 1 150 ? 16.703 -16.609 -4.164 1 94.19 150 VAL B CA 1
ATOM 4732 C C . VAL B 1 150 ? 17.5 -17.797 -4.711 1 94.19 150 VAL B C 1
ATOM 4734 O O . VAL B 1 150 ? 18.719 -17.859 -4.578 1 94.19 150 VAL B O 1
ATOM 4737 N N . LEU B 1 151 ? 16.859 -18.641 -5.359 1 96.5 151 LEU B N 1
ATOM 4738 C CA . LEU B 1 151 ? 17.484 -19.891 -5.789 1 96.5 151 LEU B CA 1
ATOM 4739 C C . LEU B 1 151 ? 18.406 -19.641 -6.98 1 96.5 151 LEU B C 1
ATOM 4741 O O . LEU B 1 151 ? 19.469 -20.281 -7.098 1 96.5 151 LEU B O 1
ATOM 4745 N N . ILE B 1 152 ? 18.016 -18.75 -7.844 1 96.88 152 ILE B N 1
ATOM 4746 C CA . ILE B 1 152 ? 18.906 -18.422 -8.961 1 96.88 152 ILE B CA 1
ATOM 4747 C C . ILE B 1 152 ? 20.156 -17.734 -8.43 1 96.88 152 ILE B C 1
ATOM 4749 O O . ILE B 1 152 ? 21.266 -17.953 -8.938 1 96.88 152 ILE B O 1
ATOM 4753 N N . SER B 1 153 ? 20.031 -16.922 -7.414 1 93.12 153 SER B N 1
ATOM 4754 C CA . SER B 1 153 ? 21.188 -16.281 -6.809 1 93.12 153 SER B CA 1
ATOM 4755 C C . SER B 1 153 ? 22.172 -17.297 -6.246 1 93.12 153 SER B C 1
ATOM 4757 O O . SER B 1 153 ? 23.391 -17.141 -6.355 1 93.12 153 SER B O 1
ATOM 4759 N N . ILE B 1 154 ? 21.641 -18.281 -5.676 1 91.19 154 ILE B N 1
ATOM 4760 C CA . ILE B 1 154 ? 22.469 -19.359 -5.145 1 91.19 154 ILE B CA 1
ATOM 4761 C C . ILE B 1 154 ? 23.047 -20.188 -6.293 1 91.19 154 ILE B C 1
ATOM 4763 O O . ILE B 1 154 ? 24.219 -20.547 -6.273 1 91.19 154 ILE B O 1
ATOM 4767 N N . LEU B 1 155 ? 22.234 -20.438 -7.262 1 93.69 155 LEU B N 1
ATOM 4768 C CA . LEU B 1 155 ? 22.625 -21.219 -8.43 1 93.69 155 LEU B CA 1
ATOM 4769 C C . LEU B 1 155 ? 23.828 -20.594 -9.125 1 93.69 155 LEU B C 1
ATOM 4771 O O . LEU B 1 155 ? 24.719 -21.312 -9.602 1 93.69 155 LEU B O 1
ATOM 4775 N N . ARG B 1 156 ? 23.891 -19.281 -9.164 1 92.56 156 ARG B N 1
ATOM 4776 C CA . ARG B 1 156 ? 24.969 -18.547 -9.812 1 92.56 156 ARG B CA 1
ATOM 4777 C C . ARG B 1 156 ? 26.312 -18.844 -9.141 1 92.56 156 ARG B C 1
ATOM 4779 O O . ARG B 1 156 ? 27.359 -18.812 -9.797 1 92.56 156 ARG B O 1
ATOM 4786 N N . LYS B 1 157 ? 26.234 -19.156 -7.977 1 86.19 157 LYS B N 1
ATOM 4787 C CA . LYS B 1 157 ? 27.453 -19.438 -7.234 1 86.19 157 LYS B CA 1
ATOM 4788 C C . LYS B 1 157 ? 27.922 -20.875 -7.453 1 86.19 157 LYS B C 1
ATOM 4790 O O . LYS B 1 157 ? 29.094 -21.188 -7.246 1 86.19 157 LYS B O 1
ATOM 4795 N N . LEU B 1 158 ? 27.094 -21.656 -7.902 1 87.81 158 LEU B N 1
ATOM 4796 C CA . LEU B 1 158 ? 27.391 -23.094 -7.98 1 87.81 158 LEU B CA 1
ATOM 4797 C C . LEU B 1 158 ? 27.625 -23.516 -9.43 1 87.81 158 LEU B C 1
ATOM 4799 O O . LEU B 1 158 ? 28.359 -24.469 -9.688 1 87.81 158 LEU B O 1
ATOM 4803 N N . VAL B 1 159 ? 26.906 -22.906 -10.289 1 91.31 159 VAL B N 1
ATOM 4804 C CA . VAL B 1 159 ? 27 -23.234 -11.711 1 91.31 159 VAL B CA 1
ATOM 4805 C C . VAL B 1 159 ? 27.594 -22.062 -12.477 1 91.31 159 VAL B C 1
ATOM 4807 O O . VAL B 1 159 ? 26.875 -21.141 -12.859 1 91.31 159 VAL B O 1
ATOM 4810 N N . PRO B 1 160 ? 28.828 -22.156 -12.844 1 87.62 160 PRO B N 1
ATOM 4811 C CA . PRO B 1 160 ? 29.516 -21 -13.406 1 87.62 160 PRO B CA 1
ATOM 4812 C C . PRO B 1 160 ? 29.109 -20.703 -14.844 1 87.62 160 PRO B C 1
ATOM 4814 O O . PRO B 1 160 ? 29.094 -19.547 -15.258 1 87.62 160 PRO B O 1
ATOM 4817 N N . PHE B 1 161 ? 28.734 -21.703 -15.625 1 90.56 161 PHE B N 1
ATOM 4818 C CA . PHE B 1 161 ? 28.438 -21.5 -17.031 1 90.56 161 PHE B CA 1
ATOM 4819 C C . PHE B 1 161 ? 26.984 -21.094 -17.219 1 90.56 161 PHE B C 1
ATOM 4821 O O . PHE B 1 161 ? 26.062 -21.859 -16.906 1 90.56 161 PHE B O 1
ATOM 4828 N N . GLN B 1 162 ? 26.781 -20.047 -17.828 1 94 162 GLN B N 1
ATOM 4829 C CA . GLN B 1 162 ? 25.453 -19.438 -17.969 1 94 162 GLN B CA 1
ATOM 4830 C C . GLN B 1 162 ? 24.547 -20.328 -18.812 1 94 162 GLN B C 1
ATOM 4832 O O . GLN B 1 162 ? 23.344 -20.422 -18.531 1 94 162 GLN B O 1
ATOM 4837 N N . LYS B 1 163 ? 25.062 -20.906 -19.859 1 93.44 163 LYS B N 1
ATOM 4838 C CA . LYS B 1 163 ? 24.25 -21.734 -20.75 1 93.44 163 LYS B CA 1
ATOM 4839 C C . LYS B 1 163 ? 23.672 -22.922 -20 1 93.44 163 LYS B C 1
ATOM 4841 O O . LYS B 1 163 ? 22.562 -23.375 -20.312 1 93.44 163 LYS B O 1
ATOM 4846 N N . GLU B 1 164 ? 24.422 -23.406 -19.062 1 94.19 164 GLU B N 1
ATOM 4847 C CA . GLU B 1 164 ? 23.922 -24.484 -18.219 1 94.19 164 GLU B CA 1
ATOM 4848 C C . GLU B 1 164 ? 22.953 -23.953 -17.172 1 94.19 164 GLU B C 1
ATOM 4850 O O . GLU B 1 164 ? 21.938 -24.578 -16.875 1 94.19 164 GLU B O 1
ATOM 4855 N N . ARG B 1 165 ? 23.203 -22.812 -16.625 1 95.69 165 ARG B N 1
ATOM 4856 C CA . ARG B 1 165 ? 22.375 -22.219 -15.57 1 95.69 165 ARG B CA 1
ATOM 4857 C C . ARG B 1 165 ? 20.984 -21.891 -16.094 1 95.69 165 ARG B C 1
ATOM 4859 O O . ARG B 1 165 ? 20 -21.969 -15.344 1 95.69 165 ARG B O 1
ATOM 4866 N N . MET B 1 166 ? 20.906 -21.578 -17.391 1 97.56 166 MET B N 1
ATOM 4867 C CA . MET B 1 166 ? 19.625 -21.234 -17.984 1 97.56 166 MET B CA 1
ATOM 4868 C C . MET B 1 166 ? 18.641 -22.406 -17.859 1 97.56 166 MET B C 1
ATOM 4870 O O . MET B 1 166 ? 17.453 -22.203 -17.641 1 97.56 166 MET B O 1
ATOM 4874 N N . TRP B 1 167 ? 19.203 -23.578 -18.016 1 97.81 167 TRP B N 1
ATOM 4875 C CA . TRP B 1 167 ? 18.375 -24.766 -17.891 1 97.81 167 TRP B CA 1
ATOM 4876 C C . TRP B 1 167 ? 17.859 -24.938 -16.469 1 97.81 167 TRP B C 1
ATOM 4878 O O . TRP B 1 167 ? 16.656 -25.156 -16.266 1 97.81 167 TRP B O 1
ATOM 4888 N N . TYR B 1 168 ? 18.766 -24.797 -15.508 1 97.94 168 TYR B N 1
ATOM 4889 C CA . TYR B 1 168 ? 18.375 -24.891 -14.109 1 97.94 168 TYR B CA 1
ATOM 4890 C C . TYR B 1 168 ? 17.359 -23.812 -13.742 1 97.94 168 TYR B C 1
ATOM 4892 O O . TYR B 1 168 ? 16.344 -24.109 -13.109 1 97.94 168 TYR B O 1
ATOM 4900 N N . ALA B 1 169 ? 17.641 -22.641 -14.172 1 98.44 169 ALA B N 1
ATOM 4901 C CA . ALA B 1 169 ? 16.781 -21.5 -13.859 1 98.44 169 ALA B CA 1
ATOM 4902 C C . ALA B 1 169 ? 15.375 -21.703 -14.422 1 98.44 169 ALA B C 1
ATOM 4904 O O . ALA B 1 169 ? 14.383 -21.422 -13.742 1 98.44 169 ALA B O 1
ATOM 4905 N N . SER B 1 170 ? 15.297 -22.203 -15.648 1 98.69 170 SER B N 1
ATOM 4906 C CA . SER B 1 170 ? 14.008 -22.438 -16.297 1 98.69 170 SER B CA 1
ATOM 4907 C C . SER B 1 170 ? 13.203 -23.5 -15.555 1 98.69 170 SER B C 1
ATOM 4909 O O . SER B 1 170 ? 11.992 -23.344 -15.367 1 98.69 170 SER B O 1
ATOM 4911 N N . LEU B 1 171 ? 13.867 -24.5 -15.117 1 98.75 171 LEU B N 1
ATOM 4912 C CA . LEU B 1 171 ? 13.18 -25.578 -14.406 1 98.75 171 LEU B CA 1
ATOM 4913 C C . LEU B 1 171 ? 12.805 -25.141 -12.992 1 98.75 171 LEU B C 1
ATOM 4915 O O . LEU B 1 171 ? 11.773 -25.562 -12.461 1 98.75 171 LEU B O 1
ATOM 4919 N N . ILE B 1 172 ? 13.578 -24.266 -12.414 1 98.62 172 ILE B N 1
ATOM 4920 C CA . ILE B 1 172 ? 13.234 -23.656 -11.133 1 98.62 172 ILE B CA 1
ATOM 4921 C C . ILE B 1 172 ? 11.93 -22.891 -11.25 1 98.62 172 ILE B C 1
ATOM 4923 O O . ILE B 1 172 ? 11.07 -22.953 -10.359 1 98.62 172 ILE B O 1
ATOM 4927 N N . VAL B 1 173 ? 11.727 -22.188 -12.367 1 98.62 173 VAL B N 1
ATOM 4928 C CA . VAL B 1 173 ? 10.5 -21.438 -12.609 1 98.62 173 VAL B CA 1
ATOM 4929 C C . VAL B 1 173 ? 9.305 -22.391 -12.617 1 98.62 173 VAL B C 1
ATOM 4931 O O . VAL B 1 173 ? 8.281 -22.109 -11.984 1 98.62 173 VAL B O 1
ATOM 4934 N N . ILE B 1 174 ? 9.445 -23.531 -13.273 1 98.81 174 ILE B N 1
ATOM 4935 C CA . ILE B 1 174 ? 8.383 -24.531 -13.352 1 98.81 174 ILE B CA 1
ATOM 4936 C C . ILE B 1 174 ? 8.062 -25.062 -11.953 1 98.81 174 ILE B C 1
ATOM 4938 O O . ILE B 1 174 ? 6.898 -25.109 -11.555 1 98.81 174 ILE B O 1
ATOM 4942 N N . ALA B 1 175 ? 9.102 -25.391 -11.195 1 98.81 175 ALA B N 1
ATOM 4943 C CA . ALA B 1 175 ? 8.938 -25.953 -9.852 1 98.81 175 ALA B CA 1
ATOM 4944 C C . ALA B 1 175 ? 8.328 -24.922 -8.906 1 98.81 175 ALA B C 1
ATOM 4946 O O . ALA B 1 175 ? 7.453 -25.25 -8.094 1 98.81 175 ALA B O 1
ATOM 4947 N N . ALA B 1 176 ? 8.781 -23.703 -8.992 1 98.62 176 ALA B N 1
ATOM 4948 C CA . ALA B 1 176 ? 8.297 -22.625 -8.125 1 98.62 176 ALA B CA 1
ATOM 4949 C C . ALA B 1 176 ? 6.824 -22.328 -8.398 1 98.62 176 ALA B C 1
ATOM 4951 O O . ALA B 1 176 ? 6.031 -22.188 -7.465 1 98.62 176 ALA B O 1
ATOM 4952 N N . ASN B 1 177 ? 6.422 -22.234 -9.664 1 98.56 177 ASN B N 1
ATOM 4953 C CA . ASN B 1 177 ? 5.023 -22 -10.008 1 98.56 177 ASN B CA 1
ATOM 4954 C C . ASN B 1 177 ? 4.133 -23.156 -9.562 1 98.56 177 ASN B C 1
ATOM 4956 O O . ASN B 1 177 ? 3.025 -22.938 -9.062 1 98.56 177 ASN B O 1
ATOM 4960 N N . ALA B 1 178 ? 4.621 -24.359 -9.75 1 98.75 178 ALA B N 1
ATOM 4961 C CA . ALA B 1 178 ? 3.881 -25.531 -9.281 1 98.75 178 ALA B CA 1
ATOM 4962 C C . ALA B 1 178 ? 3.756 -25.516 -7.758 1 98.75 178 ALA B C 1
ATOM 4964 O O . ALA B 1 178 ? 2.689 -25.812 -7.215 1 98.75 178 ALA B O 1
ATOM 4965 N N . GLY B 1 179 ? 4.832 -25.219 -7.098 1 98.56 179 GLY B N 1
ATOM 4966 C CA . GLY B 1 179 ? 4.852 -25.172 -5.645 1 98.56 179 GLY B CA 1
ATOM 4967 C C . GLY B 1 179 ? 3.936 -24.109 -5.066 1 98.56 179 GLY B C 1
ATOM 4968 O O . GLY B 1 179 ? 3.311 -24.312 -4.023 1 98.56 179 GLY B O 1
ATOM 4969 N N . GLY B 1 180 ? 3.848 -22.984 -5.688 1 98.06 180 GLY B N 1
ATOM 4970 C CA . GLY B 1 180 ? 2.99 -21.891 -5.234 1 98.06 180 GLY B CA 1
ATOM 4971 C C . GLY B 1 180 ? 1.515 -22.172 -5.461 1 98.06 180 GLY B C 1
ATOM 4972 O O . GLY B 1 180 ? 0.664 -21.656 -4.73 1 98.06 180 GLY B O 1
ATOM 4973 N N . ALA B 1 181 ? 1.172 -23.031 -6.367 1 98.19 181 ALA B N 1
ATOM 4974 C CA . ALA B 1 181 ? -0.197 -23.234 -6.84 1 98.19 181 ALA B CA 1
ATOM 4975 C C . ALA B 1 181 ? -1.034 -23.969 -5.801 1 98.19 181 ALA B C 1
ATOM 4977 O O . ALA B 1 181 ? -2.262 -23.844 -5.785 1 98.19 181 ALA B O 1
ATOM 4978 N N . TRP B 1 182 ? -0.4 -24.688 -4.922 1 98.12 182 TRP B N 1
ATOM 4979 C CA . TRP B 1 182 ? -1.194 -25.5 -4.012 1 98.12 182 TRP B CA 1
ATOM 4980 C C . TRP B 1 182 ? -1.306 -24.844 -2.643 1 98.12 182 TRP B C 1
ATOM 4982 O O . TRP B 1 182 ? -1.997 -25.344 -1.756 1 98.12 182 TRP B O 1
ATOM 4992 N N . SER B 1 183 ? -0.643 -23.75 -2.453 1 97.31 183 SER B N 1
ATOM 4993 C CA . SER B 1 183 ? -0.641 -23.031 -1.18 1 97.31 183 SER B CA 1
ATOM 4994 C C . SER B 1 183 ? -1.467 -21.75 -1.261 1 97.31 183 SER B C 1
ATOM 4996 O O . SER B 1 183 ? -1.399 -21.031 -2.254 1 97.31 183 SER B O 1
ATOM 4998 N N . PRO B 1 184 ? -2.268 -21.469 -0.209 1 96 184 PRO B N 1
ATOM 4999 C CA . PRO B 1 184 ? -3.037 -20.234 -0.221 1 96 184 PRO B CA 1
ATOM 5000 C C . PRO B 1 184 ? -2.15 -18.984 -0.186 1 96 184 PRO B C 1
ATOM 5002 O O . PRO B 1 184 ? -2.586 -17.906 -0.581 1 96 184 PRO B O 1
ATOM 5005 N N . VAL B 1 185 ? -0.887 -19.141 0.265 1 95.56 185 VAL B N 1
ATOM 5006 C CA . VAL B 1 185 ? -0.009 -17.984 0.433 1 95.56 185 VAL B CA 1
ATOM 5007 C C . VAL B 1 185 ? 1.114 -18.031 -0.599 1 95.56 185 VAL B C 1
ATOM 5009 O O . VAL B 1 185 ? 1.839 -17.047 -0.786 1 95.56 185 VAL B O 1
ATOM 5012 N N . GLY B 1 186 ? 1.208 -19.109 -1.375 1 96.06 186 GLY B N 1
ATOM 5013 C CA . GLY B 1 186 ? 2.367 -19.375 -2.211 1 96.06 186 GLY B CA 1
ATOM 5014 C C . GLY B 1 186 ? 2.301 -18.672 -3.561 1 96.06 186 GLY B C 1
ATOM 5015 O O . GLY B 1 186 ? 3.297 -18.625 -4.281 1 96.06 186 GLY B O 1
ATOM 5016 N N . ASP B 1 187 ? 1.157 -18.219 -3.885 1 96.44 187 ASP B N 1
ATOM 5017 C CA . ASP B 1 187 ? 0.933 -17.5 -5.133 1 96.44 187 ASP B CA 1
ATOM 5018 C C . ASP B 1 187 ? -0.104 -16.391 -4.949 1 96.44 187 ASP B C 1
ATOM 5020 O O . ASP B 1 187 ? -1.086 -16.562 -4.223 1 96.44 187 ASP B O 1
ATOM 5024 N N . VAL B 1 188 ? 0.111 -15.273 -5.625 1 96.12 188 VAL B N 1
ATOM 5025 C CA . VAL B 1 188 ? -0.821 -14.156 -5.535 1 96.12 188 VAL B CA 1
ATOM 5026 C C . VAL B 1 188 ? -2.215 -14.609 -5.961 1 96.12 188 VAL B C 1
ATOM 5028 O O . VAL B 1 188 ? -3.215 -14.219 -5.355 1 96.12 188 VAL B O 1
ATOM 5031 N N . THR B 1 189 ? -2.328 -15.438 -6.973 1 97 189 THR B N 1
ATOM 5032 C CA . THR B 1 189 ? -3.613 -15.859 -7.516 1 97 189 THR B CA 1
ATOM 5033 C C . THR B 1 189 ? -4.344 -16.766 -6.531 1 97 189 THR B C 1
ATOM 5035 O O . THR B 1 189 ? -5.57 -16.703 -6.41 1 97 189 THR B O 1
ATOM 5038 N N . THR B 1 190 ? -3.604 -17.672 -5.859 1 97.75 190 THR B N 1
ATOM 5039 C CA . THR B 1 190 ? -4.25 -18.5 -4.848 1 97.75 190 THR B CA 1
ATOM 5040 C C . THR B 1 190 ? -4.676 -17.656 -3.648 1 97.75 190 THR B C 1
ATOM 5042 O O . THR B 1 190 ? -5.715 -17.922 -3.037 1 97.75 190 THR B O 1
ATOM 5045 N N . THR B 1 191 ? -3.893 -16.688 -3.312 1 96.56 191 THR B N 1
ATOM 5046 C CA . THR B 1 191 ? -4.266 -15.742 -2.264 1 96.56 191 THR B CA 1
ATOM 5047 C C . THR B 1 191 ? -5.535 -14.984 -2.646 1 96.56 191 THR B C 1
ATOM 5049 O O . THR B 1 191 ? -6.426 -14.797 -1.816 1 96.56 191 THR B O 1
ATOM 5052 N N . MET B 1 192 ? -5.648 -14.57 -3.861 1 97.19 192 MET B N 1
ATOM 5053 C CA . MET B 1 192 ? -6.828 -13.875 -4.367 1 97.19 192 MET B CA 1
ATOM 5054 C C . MET B 1 192 ? -8.07 -14.75 -4.238 1 97.19 192 MET B C 1
ATOM 5056 O O . MET B 1 192 ? -9.117 -14.289 -3.779 1 97.19 192 MET B O 1
ATOM 5060 N N . LEU B 1 193 ? -7.945 -15.984 -4.633 1 97.81 193 LEU B N 1
ATOM 5061 C CA . LEU B 1 193 ? -9.07 -16.906 -4.551 1 97.81 193 LEU B CA 1
ATOM 5062 C C . LEU B 1 193 ? -9.484 -17.141 -3.098 1 97.81 193 LEU B C 1
ATOM 5064 O O . LEU B 1 193 ? -10.672 -17.188 -2.789 1 97.81 193 LEU B O 1
ATOM 5068 N N . TRP B 1 194 ? -8.453 -17.281 -2.273 1 97.25 194 TRP B N 1
ATOM 5069 C CA . TRP B 1 194 ? -8.68 -17.5 -0.848 1 97.25 194 TRP B CA 1
ATOM 5070 C C . TRP B 1 194 ? -9.367 -16.281 -0.222 1 97.25 194 TRP B C 1
ATOM 5072 O O . TRP B 1 194 ? -10.359 -16.422 0.496 1 97.25 194 TRP B O 1
ATOM 5082 N N . MET B 1 195 ? -8.969 -15.109 -0.559 1 94.94 195 MET B N 1
ATOM 5083 C CA . MET B 1 195 ? -9.508 -13.875 0.004 1 94.94 195 MET B CA 1
ATOM 5084 C C . MET B 1 195 ? -10.891 -13.578 -0.563 1 94.94 195 MET B C 1
ATOM 5086 O O . MET B 1 195 ? -11.719 -12.953 0.104 1 94.94 195 MET B O 1
ATOM 5090 N N . ALA B 1 196 ? -11.164 -14.078 -1.755 1 94.44 196 ALA B N 1
ATOM 5091 C CA . ALA B 1 196 ? -12.461 -13.891 -2.393 1 94.44 196 ALA B CA 1
ATOM 5092 C C . ALA B 1 196 ? -13.461 -14.945 -1.929 1 94.44 196 ALA B C 1
ATOM 5094 O O . ALA B 1 196 ? -14.586 -15 -2.426 1 94.44 196 ALA B O 1
ATOM 5095 N N . ASN B 1 197 ? -13.031 -15.797 -0.964 1 93.94 197 ASN B N 1
ATOM 5096 C CA . ASN B 1 197 ? -13.859 -16.875 -0.426 1 93.94 197 ASN B CA 1
ATOM 5097 C C . ASN B 1 197 ? -14.32 -17.828 -1.522 1 93.94 197 ASN B C 1
ATOM 5099 O O . ASN B 1 197 ? -15.484 -18.234 -1.555 1 93.94 197 ASN B O 1
ATOM 5103 N N . LYS B 1 198 ? -13.383 -18.047 -2.463 1 97.06 198 LYS B N 1
ATOM 5104 C CA . LYS B 1 198 ? -13.68 -19.031 -3.488 1 97.06 198 LYS B CA 1
ATOM 5105 C C . LYS B 1 198 ? -13.125 -20.406 -3.096 1 97.06 198 LYS B C 1
ATOM 5107 O O . LYS B 1 198 ? -13.664 -21.438 -3.506 1 97.06 198 LYS B O 1
ATOM 5112 N N . VAL B 1 199 ? -12.047 -20.359 -2.291 1 97.31 199 VAL B N 1
ATOM 5113 C CA . VAL B 1 199 ? -11.438 -21.578 -1.792 1 97.31 199 VAL B CA 1
ATOM 5114 C C . VAL B 1 199 ? -11.086 -21.422 -0.313 1 97.31 199 VAL B C 1
ATOM 5116 O O . VAL B 1 199 ? -10.891 -20.297 0.168 1 97.31 199 VAL B O 1
ATOM 5119 N N . THR B 1 200 ? -11.133 -22.484 0.442 1 96.38 200 THR B N 1
ATOM 5120 C CA . THR B 1 200 ? -10.539 -22.531 1.775 1 96.38 200 THR B CA 1
ATOM 5121 C C . THR B 1 200 ? -9.109 -23.062 1.717 1 96.38 200 THR B C 1
ATOM 5123 O O . THR B 1 200 ? -8.734 -23.75 0.769 1 96.38 200 THR B O 1
ATOM 5126 N N . ALA B 1 201 ? -8.336 -22.719 2.701 1 95.88 201 ALA B N 1
ATOM 5127 C CA . ALA B 1 201 ? -6.918 -23.047 2.693 1 95.88 201 ALA B CA 1
ATOM 5128 C C . ALA B 1 201 ? -6.719 -24.562 2.617 1 95.88 201 ALA B C 1
ATOM 5130 O O . ALA B 1 201 ? -5.941 -25.047 1.792 1 95.88 201 ALA B O 1
ATOM 5131 N N . PHE B 1 202 ? -7.379 -25.281 3.414 1 95.56 202 PHE B N 1
ATOM 5132 C CA . PHE B 1 202 ? -7.199 -26.734 3.502 1 95.56 202 PHE B CA 1
ATOM 5133 C C . PHE B 1 202 ? -7.676 -27.422 2.227 1 95.56 202 PHE B C 1
ATOM 5135 O O . PHE B 1 202 ? -7 -28.297 1.699 1 95.56 202 PHE B O 1
ATOM 5142 N N . LYS B 1 203 ? -8.805 -27.031 1.728 1 96.81 203 LYS B N 1
ATOM 5143 C CA . LYS B 1 203 ? -9.352 -27.656 0.532 1 96.81 203 LYS B CA 1
ATOM 5144 C C . LYS B 1 203 ? -8.5 -27.344 -0.695 1 96.81 203 LYS B C 1
ATOM 5146 O O . LYS B 1 203 ? -8.367 -28.172 -1.596 1 96.81 203 LYS B O 1
ATOM 5151 N N . LEU B 1 204 ? -7.988 -26.141 -0.733 1 97.81 204 LEU B N 1
ATOM 5152 C CA . LEU B 1 204 ? -7.074 -25.797 -1.818 1 97.81 204 LEU B CA 1
ATOM 5153 C C . LEU B 1 204 ? -5.879 -26.75 -1.843 1 97.81 204 LEU B C 1
ATOM 5155 O O . LEU B 1 204 ? -5.531 -27.281 -2.895 1 97.81 204 LEU B O 1
ATOM 5159 N N . THR B 1 205 ? -5.305 -26.953 -0.679 1 97.44 205 THR B N 1
ATOM 5160 C CA . THR B 1 205 ? -4.145 -27.828 -0.572 1 97.44 205 THR B CA 1
ATOM 5161 C C . THR B 1 205 ? -4.52 -29.266 -0.909 1 97.44 205 THR B C 1
ATOM 5163 O O . THR B 1 205 ? -3.797 -29.953 -1.636 1 97.44 205 THR B O 1
ATOM 5166 N N . GLU B 1 206 ? -5.59 -29.672 -0.426 1 97 206 GLU B N 1
ATOM 5167 C CA . GLU B 1 206 ? -6.066 -31.031 -0.646 1 97 206 GLU B CA 1
ATOM 5168 C C . GLU B 1 206 ? -6.242 -31.328 -2.135 1 97 206 GLU B C 1
ATOM 5170 O O . GLU B 1 206 ? -5.824 -32.375 -2.623 1 97 206 GLU B O 1
ATOM 5175 N N . TYR B 1 207 ? -6.828 -30.375 -2.861 1 97.5 207 TYR B N 1
ATOM 5176 C CA . TYR B 1 207 ? -7.164 -30.578 -4.266 1 97.5 207 TYR B CA 1
ATOM 5177 C C . TYR B 1 207 ? -5.922 -30.438 -5.145 1 97.5 207 TYR B C 1
ATOM 5179 O O . TYR B 1 207 ? -5.781 -31.156 -6.141 1 97.5 207 TYR B O 1
ATOM 5187 N N . VAL B 1 208 ? -5.043 -29.516 -4.762 1 98.5 208 VAL B N 1
ATOM 5188 C CA . VAL B 1 208 ? -4.094 -29.047 -5.762 1 98.5 208 VAL B CA 1
ATOM 5189 C C . VAL B 1 208 ? -2.703 -29.594 -5.461 1 98.5 208 VAL B C 1
ATOM 5191 O O . VAL B 1 208 ? -1.833 -29.609 -6.332 1 98.5 208 VAL B O 1
ATOM 5194 N N . PHE B 1 209 ? -2.398 -30.109 -4.27 1 98.56 209 PHE B N 1
ATOM 5195 C CA . PHE B 1 209 ? -1.057 -30.531 -3.877 1 98.56 209 PHE B CA 1
ATOM 5196 C C . PHE B 1 209 ? -0.541 -31.641 -4.789 1 98.56 209 PHE B C 1
ATOM 5198 O O . PHE B 1 209 ? 0.528 -31.5 -5.387 1 98.56 209 PHE B O 1
ATOM 5205 N N . ILE B 1 210 ? -1.272 -32.719 -4.941 1 98.62 210 ILE B N 1
ATOM 5206 C CA . ILE B 1 210 ? -0.812 -33.875 -5.703 1 98.62 210 ILE B CA 1
ATOM 5207 C C . ILE B 1 210 ? -0.647 -33.469 -7.172 1 98.62 210 ILE B C 1
ATOM 5209 O O . ILE B 1 210 ? 0.382 -33.781 -7.785 1 98.62 210 ILE B O 1
ATOM 5213 N N . PRO B 1 211 ? -1.666 -32.812 -7.777 1 98.75 211 PRO B N 1
ATOM 5214 C CA . PRO B 1 211 ? -1.474 -32.344 -9.148 1 98.75 211 PRO B CA 1
ATOM 5215 C C . PRO B 1 211 ? -0.226 -31.469 -9.305 1 98.75 211 PRO B C 1
ATOM 5217 O O . PRO B 1 211 ? 0.486 -31.578 -10.312 1 98.75 211 PRO B O 1
ATOM 5220 N N . SER B 1 212 ? 0.03 -30.594 -8.391 1 98.88 212 SER B N 1
ATOM 5221 C CA . SER B 1 212 ? 1.204 -29.734 -8.445 1 98.88 212 SER B CA 1
ATOM 5222 C C . SER B 1 212 ? 2.492 -30.547 -8.344 1 98.88 212 SER B C 1
ATOM 5224 O O . SER B 1 212 ? 3.498 -30.203 -8.961 1 98.88 212 SER B O 1
ATOM 5226 N N . VAL B 1 213 ? 2.488 -31.578 -7.496 1 98.88 213 VAL B N 1
ATOM 5227 C CA . VAL B 1 213 ? 3.643 -32.469 -7.383 1 98.88 213 VAL B CA 1
ATOM 5228 C C . VAL B 1 213 ? 3.932 -33.094 -8.734 1 98.88 213 VAL B C 1
ATOM 5230 O O . VAL B 1 213 ? 5.086 -33.188 -9.164 1 98.88 213 VAL B O 1
ATOM 5233 N N . ILE B 1 214 ? 2.902 -33.562 -9.383 1 98.81 214 ILE B N 1
ATOM 5234 C CA . ILE B 1 214 ? 3.053 -34.156 -10.695 1 98.81 214 ILE B CA 1
ATOM 5235 C C . ILE B 1 214 ? 3.584 -33.156 -11.695 1 98.81 214 ILE B C 1
ATOM 5237 O O . ILE B 1 214 ? 4.461 -33.438 -12.5 1 98.81 214 ILE B O 1
ATOM 5241 N N . CYS B 1 215 ? 3.008 -31.953 -11.641 1 98.88 215 CYS B N 1
ATOM 5242 C CA . CYS B 1 215 ? 3.447 -30.875 -12.508 1 98.88 215 CYS B CA 1
ATOM 5243 C C . CYS B 1 215 ? 4.938 -30.594 -12.336 1 98.88 215 CYS B C 1
ATOM 5245 O O . CYS B 1 215 ? 5.625 -30.266 -13.305 1 98.88 215 CYS B O 1
ATOM 5247 N N . PHE B 1 216 ? 5.43 -30.766 -11.125 1 98.81 216 PHE B N 1
ATOM 5248 C CA . PHE B 1 216 ? 6.836 -30.578 -10.797 1 98.81 216 PHE B CA 1
ATOM 5249 C C . PHE B 1 216 ? 7.66 -31.781 -11.219 1 98.81 216 PHE B C 1
ATOM 5251 O O . PHE B 1 216 ? 8.664 -31.641 -11.914 1 98.81 216 PHE B O 1
ATOM 5258 N N . LEU B 1 217 ? 7.238 -33 -10.938 1 98.81 217 LEU B N 1
ATOM 5259 C CA . LEU B 1 217 ? 8.031 -34.188 -11.078 1 98.81 217 LEU B CA 1
ATOM 5260 C C . LEU B 1 217 ? 8.227 -34.562 -12.547 1 98.81 217 LEU B C 1
ATOM 5262 O O . LEU B 1 217 ? 9.305 -35 -12.938 1 98.81 217 LEU B O 1
ATOM 5266 N N . VAL B 1 218 ? 7.273 -34.375 -13.375 1 98.81 218 VAL B N 1
ATOM 5267 C CA . VAL B 1 218 ? 7.289 -34.875 -14.75 1 98.81 218 VAL B CA 1
ATOM 5268 C C . VAL B 1 218 ? 8.391 -34.156 -15.539 1 98.81 218 VAL B C 1
ATOM 5270 O O . VAL B 1 218 ? 9.273 -34.812 -16.109 1 98.81 218 VAL B O 1
ATOM 5273 N N . PRO B 1 219 ? 8.352 -32.844 -15.57 1 98.81 219 PRO B N 1
ATOM 5274 C CA . PRO B 1 219 ? 9.43 -32.188 -16.328 1 98.81 219 PRO B CA 1
ATOM 5275 C C . PRO B 1 219 ? 10.812 -32.5 -15.75 1 98.81 219 PRO B C 1
ATOM 5277 O O . PRO B 1 219 ? 11.781 -32.594 -16.5 1 98.81 219 PRO B O 1
ATOM 5280 N N . PHE B 1 220 ? 10.977 -32.562 -14.469 1 98.75 220 PHE B N 1
ATOM 5281 C CA . PHE B 1 220 ? 12.266 -32.812 -13.852 1 98.75 220 PHE B CA 1
ATOM 5282 C C . PHE B 1 220 ? 12.742 -34.25 -14.156 1 98.75 220 PHE B C 1
ATOM 5284 O O . PHE B 1 220 ? 13.938 -34.469 -14.359 1 98.75 220 PHE B O 1
ATOM 5291 N N . PHE B 1 221 ? 11.805 -35.219 -14.148 1 98.69 221 PHE B N 1
ATOM 5292 C CA . PHE B 1 221 ? 12.141 -36.594 -14.523 1 98.69 221 PHE B CA 1
ATOM 5293 C C . PHE B 1 221 ? 12.656 -36.656 -15.953 1 98.69 221 PHE B C 1
ATOM 5295 O O . PHE B 1 221 ? 13.695 -37.25 -16.219 1 98.69 221 PHE B O 1
ATOM 5302 N N . ILE B 1 222 ? 12 -36 -16.859 1 98.56 222 ILE B N 1
ATOM 5303 C CA . ILE B 1 222 ? 12.406 -35.969 -18.266 1 98.56 222 ILE B CA 1
ATOM 5304 C C . ILE B 1 222 ? 13.742 -35.25 -18.406 1 98.56 222 ILE B C 1
ATOM 5306 O O . ILE B 1 222 ? 14.648 -35.75 -19.078 1 98.56 222 ILE B O 1
ATOM 5310 N N . ALA B 1 223 ? 13.867 -34.094 -17.766 1 98.06 223 ALA B N 1
ATOM 5311 C CA . ALA B 1 223 ? 15.078 -33.312 -17.828 1 98.06 223 ALA B CA 1
ATOM 5312 C C . ALA B 1 223 ? 16.281 -34.062 -17.312 1 98.06 223 ALA B C 1
ATOM 5314 O O . ALA B 1 223 ? 17.406 -33.875 -17.797 1 98.06 223 ALA B O 1
ATOM 5315 N N . SER B 1 224 ? 16.078 -34.969 -16.375 1 97.19 224 SER B N 1
ATOM 5316 C CA . SER B 1 224 ? 17.156 -35.719 -15.766 1 97.19 224 SER B CA 1
ATOM 5317 C C . SER B 1 224 ? 17.906 -36.562 -16.797 1 97.19 224 SER B C 1
ATOM 5319 O O . SER B 1 224 ? 19.047 -36.969 -16.562 1 97.19 224 SER B O 1
ATOM 5321 N N . PHE B 1 225 ? 17.297 -36.812 -17.953 1 97.25 225 PHE B N 1
ATOM 5322 C CA . PHE B 1 225 ? 17.906 -37.656 -18.984 1 97.25 225 PHE B CA 1
ATOM 5323 C C . PHE B 1 225 ? 18.531 -36.781 -20.078 1 97.25 225 PHE B C 1
ATOM 5325 O O . PHE B 1 225 ? 19.188 -37.312 -20.984 1 97.25 225 PHE B O 1
ATOM 5332 N N . LEU B 1 226 ? 18.391 -35.5 -20.031 1 96.81 226 LEU B N 1
ATOM 5333 C CA . LEU B 1 226 ? 18.969 -34.625 -21.016 1 96.81 226 LEU B CA 1
ATOM 5334 C C . LEU B 1 226 ? 20.469 -34.5 -20.828 1 96.81 226 LEU B C 1
ATOM 5336 O O . LEU B 1 226 ? 20.953 -34.5 -19.688 1 96.81 226 LEU B O 1
ATOM 5340 N N . PRO B 1 227 ? 21.234 -34.312 -21.812 1 95.88 227 PRO B N 1
ATOM 5341 C CA . PRO B 1 227 ? 22.703 -34.25 -21.75 1 95.88 227 PRO B CA 1
ATOM 5342 C C . PRO B 1 227 ? 23.203 -33.125 -20.844 1 95.88 227 PRO B C 1
ATOM 5344 O O . PRO B 1 227 ? 24.219 -33.25 -20.172 1 95.88 227 PRO B O 1
ATOM 5347 N N . VAL B 1 228 ? 22.5 -32.031 -20.766 1 95.19 228 VAL B N 1
ATOM 5348 C CA . VAL B 1 228 ? 22.953 -30.859 -20.031 1 95.19 228 VAL B CA 1
ATOM 5349 C C . VAL B 1 228 ? 23.031 -31.188 -18.531 1 95.19 228 VAL B C 1
ATOM 5351 O O . VAL B 1 228 ? 23.812 -30.578 -17.797 1 95.19 228 VAL B O 1
ATOM 5354 N N . PHE B 1 229 ? 22.266 -32.156 -18.125 1 96.12 229 PHE B N 1
ATOM 5355 C CA . PHE B 1 229 ? 22.188 -32.469 -16.703 1 96.12 229 PHE B CA 1
ATOM 5356 C C . PHE B 1 229 ? 22.984 -33.719 -16.375 1 96.12 229 PHE B C 1
ATOM 5358 O O . PHE B 1 229 ? 22.844 -34.281 -15.289 1 96.12 229 PHE B O 1
ATOM 5365 N N . GLN B 1 230 ? 23.797 -34.156 -17.312 1 95.44 230 GLN B N 1
ATOM 5366 C CA . GLN B 1 230 ? 24.688 -35.281 -17.062 1 95.44 230 GLN B CA 1
ATOM 5367 C C . GLN B 1 230 ? 26.078 -34.812 -16.656 1 95.44 230 GLN B C 1
ATOM 5369 O O . GLN B 1 230 ? 26.531 -33.719 -17.062 1 95.44 230 GLN B O 1
ATOM 5374 N N . GLY B 1 231 ? 26.719 -35.531 -15.758 1 92.5 231 GLY B N 1
ATOM 5375 C CA . GLY B 1 231 ? 28.078 -35.219 -15.359 1 92.5 231 GLY B CA 1
ATOM 5376 C C . GLY B 1 231 ? 28.172 -34.469 -14.047 1 92.5 231 GLY B C 1
ATOM 5377 O O . GLY B 1 231 ? 27.281 -34.594 -13.203 1 92.5 231 GLY B O 1
ATOM 5378 N N . ARG B 1 232 ? 29.391 -33.906 -13.797 1 92.5 232 ARG B N 1
ATOM 5379 C CA . ARG B 1 232 ? 29.688 -33.188 -12.547 1 92.5 232 ARG B CA 1
ATOM 5380 C C . ARG B 1 232 ? 30.094 -31.75 -12.812 1 92.5 232 ARG B C 1
ATOM 5382 O O . ARG B 1 232 ? 30.641 -31.438 -13.875 1 92.5 232 ARG B O 1
ATOM 5389 N N . LEU B 1 233 ? 29.688 -30.984 -11.914 1 87.88 233 LEU B N 1
ATOM 5390 C CA . LEU B 1 233 ? 30.062 -29.578 -11.992 1 87.88 233 LEU B CA 1
ATOM 5391 C C . LEU B 1 233 ? 31.453 -29.344 -11.406 1 87.88 233 LEU B C 1
ATOM 5393 O O . LEU B 1 233 ? 31.875 -30.047 -10.492 1 87.88 233 LEU B O 1
ATOM 5397 N N . ASP B 1 234 ? 32.312 -28.484 -12.047 1 73.94 234 ASP B N 1
ATOM 5398 C CA . ASP B 1 234 ? 33.562 -28 -11.453 1 73.94 234 ASP B CA 1
ATOM 5399 C C . ASP B 1 234 ? 33.312 -26.812 -10.539 1 73.94 234 ASP B C 1
ATOM 5401 O O . ASP B 1 234 ? 33.125 -25.688 -11.008 1 73.94 234 ASP B O 1
ATOM 5405 N N . ILE B 1 235 ? 32.938 -27.016 -9.422 1 67.06 235 ILE B N 1
ATOM 5406 C CA . ILE B 1 235 ? 32.5 -25.953 -8.516 1 67.06 235 ILE B CA 1
ATOM 5407 C C . ILE B 1 235 ? 33.719 -25.25 -7.938 1 67.06 235 ILE B C 1
ATOM 5409 O O . ILE B 1 235 ? 34.594 -25.891 -7.355 1 67.06 235 ILE B O 1
ATOM 5413 N N . PRO B 1 236 ? 33.969 -23.984 -8.438 1 60.84 236 PRO B N 1
ATOM 5414 C CA . PRO B 1 236 ? 35.031 -23.281 -7.758 1 60.84 236 PRO B CA 1
ATOM 5415 C C . PRO B 1 236 ? 34.844 -23.203 -6.246 1 60.84 236 PRO B C 1
ATOM 5417 O O . PRO B 1 236 ? 33.719 -23.344 -5.762 1 60.84 236 PRO B O 1
ATOM 5420 N N . ALA B 1 237 ? 35.938 -23.078 -5.402 1 55.94 237 ALA B N 1
ATOM 5421 C CA . ALA B 1 237 ? 35.969 -22.922 -3.953 1 55.94 237 ALA B CA 1
ATOM 5422 C C . ALA B 1 237 ? 35 -21.844 -3.496 1 55.94 237 ALA B C 1
ATOM 5424 O O . ALA B 1 237 ? 34.812 -20.828 -4.168 1 55.94 237 ALA B O 1
ATOM 5425 N N . SER B 1 238 ? 34.031 -22.141 -2.76 1 55.91 238 SER B N 1
ATOM 5426 C CA . SER B 1 238 ? 32.75 -21.594 -2.326 1 55.91 238 SER B CA 1
ATOM 5427 C C . SER B 1 238 ? 32.906 -20.219 -1.699 1 55.91 238 SER B C 1
ATOM 5429 O O . SER B 1 238 ? 33.938 -19.938 -1.075 1 55.91 238 SER B O 1
ATOM 5431 N N . ASP B 1 239 ? 32.312 -19.172 -2.111 1 58.09 239 ASP B N 1
ATOM 5432 C CA . ASP B 1 239 ? 32.125 -17.812 -1.617 1 58.09 239 ASP B CA 1
ATOM 5433 C C . ASP B 1 239 ? 31.75 -17.812 -0.137 1 58.09 239 ASP B C 1
ATOM 5435 O O . ASP B 1 239 ? 30.969 -18.656 0.313 1 58.09 239 ASP B O 1
ATOM 5439 N N . LYS B 1 240 ? 32.562 -16.969 0.536 1 58.97 240 LYS B N 1
ATOM 5440 C CA . LYS B 1 240 ? 32.719 -16.672 1.961 1 58.97 240 LYS B CA 1
ATOM 5441 C C . LYS B 1 240 ? 31.453 -16 2.506 1 58.97 240 LYS B C 1
ATOM 5443 O O . LYS B 1 240 ? 31.453 -15.477 3.619 1 58.97 240 LYS B O 1
ATOM 5448 N N . THR B 1 241 ? 30.344 -15.914 1.736 1 67.69 241 THR B N 1
ATOM 5449 C CA . THR B 1 241 ? 29.344 -15.188 2.508 1 67.69 241 THR B CA 1
ATOM 5450 C C . THR B 1 241 ? 28.75 -16.078 3.598 1 67.69 241 THR B C 1
ATOM 5452 O O . THR B 1 241 ? 28.266 -17.172 3.312 1 67.69 241 THR B O 1
ATOM 5455 N N . SER B 1 242 ? 29.016 -15.68 4.777 1 80.38 242 SER B N 1
ATOM 5456 C CA . SER B 1 242 ? 28.625 -16.453 5.945 1 80.38 242 SER B CA 1
ATOM 5457 C C . SER B 1 242 ? 27.344 -15.93 6.562 1 80.38 242 SER B C 1
ATOM 5459 O O . SER B 1 242 ? 27.047 -14.734 6.465 1 80.38 242 SER B O 1
ATOM 5461 N N . ALA B 1 243 ? 26.484 -16.859 6.93 1 86.38 243 ALA B N 1
ATOM 5462 C CA . ALA B 1 243 ? 25.281 -16.547 7.688 1 86.38 243 ALA B CA 1
ATOM 5463 C C . ALA B 1 243 ? 25.609 -15.82 8.984 1 86.38 243 ALA B C 1
ATOM 5465 O O . ALA B 1 243 ? 26.734 -15.914 9.484 1 86.38 243 ALA B O 1
ATOM 5466 N N . PHE B 1 244 ? 24.672 -14.922 9.375 1 91.5 244 PHE B N 1
ATOM 5467 C CA . PHE B 1 244 ? 24.797 -14.305 10.688 1 91.5 244 PHE B CA 1
ATOM 5468 C C . PHE B 1 244 ? 24.422 -15.281 11.797 1 91.5 244 PHE B C 1
ATOM 5470 O O . PHE B 1 244 ? 23.906 -16.375 11.523 1 91.5 244 PHE B O 1
ATOM 5477 N N . LYS B 1 245 ? 24.703 -14.891 13.008 1 90.81 245 LYS B N 1
ATOM 5478 C CA . LYS B 1 245 ? 24.438 -15.727 14.18 1 90.81 245 LYS B CA 1
ATOM 5479 C C . LYS B 1 245 ? 22.984 -16.156 14.227 1 90.81 245 LYS B C 1
ATOM 5481 O O . LYS B 1 245 ? 22.688 -17.328 14.5 1 90.81 245 LYS B O 1
ATOM 5486 N N . TYR B 1 246 ? 22.047 -15.266 13.883 1 94.12 246 TYR B N 1
ATOM 5487 C CA . TYR B 1 246 ? 20.625 -15.547 14.062 1 94.12 246 TYR B CA 1
ATOM 5488 C C . TYR B 1 246 ? 19.953 -15.758 12.719 1 94.12 246 TYR B C 1
ATOM 5490 O O . TYR B 1 246 ? 18.719 -15.68 12.625 1 94.12 246 TYR B O 1
ATOM 5498 N N . SER B 1 247 ? 20.672 -16.078 11.734 1 94.69 247 SER B N 1
ATOM 5499 C CA . SER B 1 247 ? 20.109 -16.25 10.406 1 94.69 247 SER B CA 1
ATOM 5500 C C . SER B 1 247 ? 19.078 -17.375 10.383 1 94.69 247 SER B C 1
ATOM 5502 O O . SER B 1 247 ? 17.984 -17.219 9.859 1 94.69 247 SER B O 1
ATOM 5504 N N . THR B 1 248 ? 19.438 -18.484 10.969 1 94.06 248 THR B N 1
ATOM 5505 C CA . THR B 1 248 ? 18.547 -19.641 10.992 1 94.06 248 THR B CA 1
ATOM 5506 C C . THR B 1 248 ? 17.297 -19.344 11.82 1 94.06 248 THR B C 1
ATOM 5508 O O . THR B 1 248 ? 16.188 -19.688 11.43 1 94.06 248 THR B O 1
ATOM 5511 N N . THR B 1 249 ? 17.531 -18.719 12.953 1 96.31 249 THR B N 1
ATOM 5512 C CA . THR B 1 249 ? 16.422 -18.359 13.828 1 96.31 249 THR B CA 1
ATOM 5513 C C . THR B 1 249 ? 15.43 -17.453 13.102 1 96.31 249 THR B C 1
ATOM 5515 O O . THR B 1 249 ? 14.219 -17.656 13.172 1 96.31 249 THR B O 1
ATOM 5518 N N . VAL B 1 250 ? 15.922 -16.469 12.367 1 96.5 250 VAL B N 1
ATOM 5519 C CA . VAL B 1 250 ? 15.07 -15.516 11.672 1 96.5 250 VAL B CA 1
ATOM 5520 C C . VAL B 1 250 ? 14.336 -16.203 10.531 1 96.5 250 VAL B C 1
ATOM 5522 O O . VAL B 1 250 ? 13.172 -15.898 10.25 1 96.5 250 VAL B O 1
ATOM 5525 N N . LEU B 1 251 ? 14.984 -17.094 9.859 1 95.31 251 LEU B N 1
ATOM 5526 C CA . LEU B 1 251 ? 14.336 -17.859 8.805 1 95.31 251 LEU B CA 1
ATOM 5527 C C . LEU B 1 251 ? 13.164 -18.656 9.352 1 95.31 251 LEU B C 1
ATOM 5529 O O . LEU B 1 251 ? 12.07 -18.641 8.781 1 95.31 251 LEU B O 1
ATOM 5533 N N . ILE B 1 252 ? 13.391 -19.344 10.445 1 96.25 252 ILE B N 1
ATOM 5534 C CA . ILE B 1 252 ? 12.359 -20.172 11.062 1 96.25 252 ILE B CA 1
ATOM 5535 C C . ILE B 1 252 ? 11.203 -19.297 11.539 1 96.25 252 ILE B C 1
ATOM 5537 O O . ILE B 1 252 ? 10.039 -19.641 11.336 1 96.25 252 ILE B O 1
ATOM 5541 N N . LEU B 1 253 ? 11.531 -18.172 12.141 1 97.5 253 LEU B N 1
ATOM 5542 C CA . LEU B 1 253 ? 10.508 -17.25 12.617 1 97.5 253 LEU B CA 1
ATOM 5543 C C . LEU B 1 253 ? 9.68 -16.719 11.453 1 97.5 253 LEU B C 1
ATOM 5545 O O . LEU B 1 253 ? 8.461 -16.562 11.578 1 97.5 253 LEU B O 1
ATOM 5549 N N . GLY B 1 254 ? 10.398 -16.359 10.367 1 96.81 254 GLY B N 1
ATOM 5550 C CA . GLY B 1 254 ? 9.68 -15.922 9.18 1 96.81 254 GLY B CA 1
ATOM 5551 C C . GLY B 1 254 ? 8.711 -16.953 8.648 1 96.81 254 GLY B C 1
ATOM 5552 O O . GLY B 1 254 ? 7.559 -16.641 8.336 1 96.81 254 GLY B O 1
ATOM 5553 N N . PHE B 1 255 ? 9.188 -18.188 8.547 1 95.12 255 PHE B N 1
ATOM 5554 C CA . PHE B 1 255 ? 8.352 -19.297 8.102 1 95.12 255 PHE B CA 1
ATOM 5555 C C . PHE B 1 255 ? 7.152 -19.469 9.023 1 95.12 255 PHE B C 1
ATOM 5557 O O . PHE B 1 255 ? 6.016 -19.609 8.562 1 95.12 255 PHE B O 1
ATOM 5564 N N . LEU B 1 256 ? 7.355 -19.469 10.273 1 97.06 256 LEU B N 1
ATOM 5565 C CA . LEU B 1 256 ? 6.301 -19.641 11.266 1 97.06 256 LEU B CA 1
ATOM 5566 C C . LEU B 1 256 ? 5.301 -18.5 11.203 1 97.06 256 LEU B C 1
ATOM 5568 O O . LEU B 1 256 ? 4.098 -18.703 11.367 1 97.06 256 LEU B O 1
ATOM 5572 N N . ALA B 1 257 ? 5.809 -17.297 11 1 97.5 257 ALA B N 1
ATOM 5573 C CA . ALA B 1 257 ? 4.941 -16.125 10.898 1 97.5 257 ALA B CA 1
ATOM 5574 C C . ALA B 1 257 ? 3.975 -16.25 9.727 1 97.5 257 ALA B C 1
ATOM 5576 O O . ALA B 1 257 ? 2.783 -15.953 9.867 1 97.5 257 ALA B O 1
ATOM 5577 N N . ILE B 1 258 ? 4.453 -16.688 8.617 1 95.56 258 ILE B N 1
ATOM 5578 C CA . ILE B 1 258 ? 3.635 -16.797 7.414 1 95.56 258 ILE B CA 1
ATOM 5579 C C . ILE B 1 258 ? 2.641 -17.938 7.57 1 95.56 258 ILE B C 1
ATOM 5581 O O . ILE B 1 258 ? 1.462 -17.797 7.234 1 95.56 258 ILE B O 1
ATOM 5585 N N . VAL B 1 259 ? 3.027 -19.062 8.125 1 94.12 259 VAL B N 1
ATOM 5586 C CA . VAL B 1 259 ? 2.17 -20.234 8.328 1 94.12 259 VAL B CA 1
ATOM 5587 C C . VAL B 1 259 ? 1.102 -19.922 9.367 1 94.12 259 VAL B C 1
ATOM 5589 O O . VAL B 1 259 ? 0.026 -20.516 9.367 1 94.12 259 VAL B O 1
ATOM 5592 N N . PHE B 1 260 ? 1.365 -18.984 10.211 1 96.06 260 PHE B N 1
ATOM 5593 C CA . PHE B 1 260 ? 0.438 -18.578 11.258 1 96.06 260 PHE B CA 1
ATOM 5594 C C . PHE B 1 260 ? -0.789 -17.906 10.656 1 96.06 260 PHE B C 1
ATOM 5596 O O . PHE B 1 260 ? -1.861 -17.891 11.266 1 96.06 260 PHE B O 1
ATOM 5603 N N . VAL B 1 261 ? -0.713 -17.375 9.5 1 96.5 261 VAL B N 1
ATOM 5604 C CA . VAL B 1 261 ? -1.768 -16.547 8.922 1 96.5 261 VAL B CA 1
ATOM 5605 C C . VAL B 1 261 ? -3.018 -17.391 8.688 1 96.5 261 VAL B C 1
ATOM 5607 O O . VAL B 1 261 ? -4.117 -17.016 9.094 1 96.5 261 VAL B O 1
ATOM 5610 N N . PRO B 1 262 ? -2.879 -18.609 8.031 1 93.75 262 PRO B N 1
ATOM 5611 C CA . PRO B 1 262 ? -4.082 -19.438 7.891 1 93.75 262 PRO B CA 1
ATOM 5612 C C . PRO B 1 262 ? -4.652 -19.875 9.234 1 93.75 262 PRO B C 1
ATOM 5614 O O . PRO B 1 262 ? -5.871 -20.016 9.375 1 93.75 262 PRO B O 1
ATOM 5617 N N . VAL B 1 263 ? -3.812 -20.109 10.219 1 95.12 263 VAL B N 1
ATOM 5618 C CA . VAL B 1 263 ? -4.266 -20.469 11.562 1 95.12 263 VAL B CA 1
ATOM 5619 C C . VAL B 1 263 ? -5.039 -19.297 12.172 1 95.12 263 VAL B C 1
ATOM 5621 O O . VAL B 1 263 ? -6.105 -19.5 12.758 1 95.12 263 VAL B O 1
ATOM 5624 N N . PHE B 1 264 ? -4.5 -18.125 12.039 1 96.38 264 PHE B N 1
ATOM 5625 C CA . PHE B 1 264 ? -5.141 -16.906 12.523 1 96.38 264 PHE B CA 1
ATOM 5626 C C . PHE B 1 264 ? -6.539 -16.75 11.938 1 96.38 264 PHE B C 1
ATOM 5628 O O . PHE B 1 264 ? -7.492 -16.469 12.664 1 96.38 264 PHE B O 1
ATOM 5635 N N . LYS B 1 265 ? -6.691 -16.922 10.641 1 95.25 265 LYS B N 1
ATOM 5636 C CA . LYS B 1 265 ? -7.988 -16.828 9.977 1 95.25 265 LYS B CA 1
ATOM 5637 C C . LYS B 1 265 ? -8.953 -17.891 10.5 1 95.25 265 LYS B C 1
ATOM 5639 O O . LYS B 1 265 ? -10.141 -17.609 10.703 1 95.25 265 LYS B O 1
ATOM 5644 N N . SER B 1 266 ? -8.438 -19.109 10.719 1 93.88 266 SER B N 1
ATOM 5645 C CA . SER B 1 266 ? -9.281 -20.203 11.188 1 93.88 266 SER B CA 1
ATOM 5646 C C . SER B 1 266 ? -9.82 -19.922 12.586 1 93.88 266 SER B C 1
ATOM 5648 O O . SER B 1 266 ? -10.945 -20.297 12.914 1 93.88 266 SER B O 1
ATOM 5650 N N . ILE B 1 267 ? -9.031 -19.25 13.383 1 95.56 267 ILE B N 1
ATOM 5651 C CA . ILE B 1 267 ? -9.406 -19 14.773 1 95.56 267 ILE B CA 1
ATOM 5652 C C . ILE B 1 267 ? -10.305 -17.766 14.844 1 95.56 267 ILE B C 1
ATOM 5654 O O . ILE B 1 267 ? -11.352 -17.797 15.508 1 95.56 267 ILE B O 1
ATOM 5658 N N . THR B 1 268 ? -9.984 -16.703 14.141 1 96.5 268 THR B N 1
ATOM 5659 C CA . THR B 1 268 ? -10.68 -15.43 14.297 1 96.5 268 THR B CA 1
ATOM 5660 C C . THR B 1 268 ? -11.758 -15.266 13.234 1 96.5 268 THR B C 1
ATOM 5662 O O . THR B 1 268 ? -12.656 -14.438 13.383 1 96.5 268 THR B O 1
ATOM 5665 N N . HIS B 1 269 ? -11.539 -15.961 12.062 1 94.94 269 HIS B N 1
ATOM 5666 C CA . HIS B 1 269 ? -12.406 -15.867 10.898 1 94.94 269 HIS B CA 1
ATOM 5667 C C . HIS B 1 269 ? -12.312 -14.492 10.25 1 94.94 269 HIS B C 1
ATOM 5669 O O . HIS B 1 269 ? -13.195 -14.094 9.492 1 94.94 269 HIS B O 1
ATOM 5675 N N . LEU B 1 270 ? -11.273 -13.734 10.641 1 97.5 270 LEU B N 1
ATOM 5676 C CA . LEU B 1 270 ? -10.984 -12.469 9.977 1 97.5 270 LEU B CA 1
ATOM 5677 C C . LEU B 1 270 ? -10.258 -12.695 8.648 1 97.5 270 LEU B C 1
ATOM 5679 O O . LEU B 1 270 ? -9.688 -13.766 8.438 1 97.5 270 LEU B O 1
ATOM 5683 N N . PRO B 1 271 ? -10.375 -11.734 7.754 1 96.94 271 PRO B N 1
ATOM 5684 C CA . PRO B 1 271 ? -9.617 -11.883 6.508 1 96.94 271 PRO B CA 1
ATOM 5685 C C . PRO B 1 271 ? -8.125 -12.078 6.742 1 96.94 271 PRO B C 1
ATOM 5687 O O . PRO B 1 271 ? -7.555 -11.492 7.668 1 96.94 271 PRO B O 1
ATOM 5690 N N . PRO B 1 272 ? -7.465 -12.766 5.871 1 96.5 272 PRO B N 1
ATOM 5691 C CA . PRO B 1 272 ? -6.07 -13.18 6.059 1 96.5 272 PRO B CA 1
ATOM 5692 C C . PRO B 1 272 ? -5.117 -11.992 6.184 1 96.5 272 PRO B C 1
ATOM 5694 O O . PRO B 1 272 ? -4.086 -12.094 6.848 1 96.5 272 PRO B O 1
ATOM 5697 N N . TYR B 1 273 ? -5.395 -10.867 5.57 1 97.56 273 TYR B N 1
ATOM 5698 C CA . TYR B 1 273 ? -4.453 -9.758 5.602 1 97.56 273 TYR B CA 1
ATOM 5699 C C . TYR B 1 273 ? -4.27 -9.242 7.023 1 97.56 273 TYR B C 1
ATOM 5701 O O . TYR B 1 273 ? -3.203 -8.727 7.371 1 97.56 273 TYR B O 1
ATOM 5709 N N . ILE B 1 274 ? -5.297 -9.367 7.93 1 98.5 274 ILE B N 1
ATOM 5710 C CA . ILE B 1 274 ? -5.156 -8.953 9.32 1 98.5 274 ILE B CA 1
ATOM 5711 C C . ILE B 1 274 ? -4.117 -9.828 10.016 1 98.5 274 ILE B C 1
ATOM 5713 O O . ILE B 1 274 ? -3.281 -9.328 10.773 1 98.5 274 ILE B O 1
ATOM 5717 N N . GLY B 1 275 ? -4.242 -11.141 9.773 1 98.12 275 GLY B N 1
ATOM 5718 C CA . GLY B 1 275 ? -3.223 -12.047 10.289 1 98.12 275 GLY B CA 1
ATOM 5719 C C . GLY B 1 275 ? -1.83 -11.719 9.781 1 98.12 275 GLY B C 1
ATOM 5720 O O . GLY B 1 275 ? -0.853 -11.828 10.523 1 98.12 275 GLY B O 1
ATOM 5721 N N . MET B 1 276 ? -1.709 -11.367 8.523 1 98.06 276 MET B N 1
ATOM 5722 C CA . MET B 1 276 ? -0.422 -11.016 7.93 1 98.06 276 MET B CA 1
ATOM 5723 C C . MET B 1 276 ? 0.153 -9.766 8.57 1 98.06 276 MET B C 1
ATOM 5725 O O . MET B 1 276 ? 1.361 -9.672 8.797 1 98.06 276 MET B O 1
ATOM 5729 N N . LEU B 1 277 ? -0.731 -8.758 8.867 1 98.5 277 LEU B N 1
ATOM 5730 C CA . LEU B 1 277 ? -0.275 -7.551 9.547 1 98.5 277 LEU B CA 1
ATOM 5731 C C . LEU B 1 277 ? 0.282 -7.883 10.93 1 98.5 277 LEU B C 1
ATOM 5733 O O . LEU B 1 277 ? 1.304 -7.328 11.336 1 98.5 277 LEU B O 1
ATOM 5737 N N . PHE B 1 278 ? -0.399 -8.742 11.594 1 98.62 278 PHE B N 1
ATOM 5738 C CA . PHE B 1 278 ? 0.088 -9.188 12.891 1 98.62 278 PHE B CA 1
ATOM 5739 C C . PHE B 1 278 ? 1.422 -9.914 12.75 1 98.62 278 PHE B C 1
ATOM 5741 O O . PHE B 1 278 ? 2.344 -9.688 13.539 1 98.62 278 PHE B O 1
ATOM 5748 N N . ALA B 1 279 ? 1.473 -10.805 11.789 1 98.5 279 ALA B N 1
ATOM 5749 C CA . ALA B 1 279 ? 2.705 -11.539 11.516 1 98.5 279 ALA B CA 1
ATOM 5750 C C . ALA B 1 279 ? 3.857 -10.586 11.211 1 98.5 279 ALA B C 1
ATOM 5752 O O . ALA B 1 279 ? 4.977 -10.781 11.688 1 98.5 279 ALA B O 1
ATOM 5753 N N . LEU B 1 280 ? 3.607 -9.609 10.391 1 98.31 280 LEU B N 1
ATOM 5754 C CA . LEU B 1 280 ? 4.633 -8.633 10.039 1 98.31 280 LEU B CA 1
ATOM 5755 C C . LEU B 1 280 ? 5.094 -7.859 11.273 1 98.31 280 LEU B C 1
ATOM 5757 O O . LEU B 1 280 ? 6.293 -7.66 11.469 1 98.31 280 LEU B O 1
ATOM 5761 N N . ALA B 1 281 ? 4.141 -7.379 12.102 1 98.25 281 ALA B N 1
ATOM 5762 C CA . ALA B 1 281 ? 4.488 -6.672 13.328 1 98.25 281 ALA B CA 1
ATOM 5763 C C . ALA B 1 281 ? 5.391 -7.527 14.211 1 98.25 281 ALA B C 1
ATOM 5765 O O . ALA B 1 281 ? 6.383 -7.035 14.758 1 98.25 281 ALA B O 1
ATOM 5766 N N . SER B 1 282 ? 5.07 -8.773 14.344 1 98.12 282 SER B N 1
ATOM 5767 C CA . SER B 1 282 ? 5.848 -9.703 15.164 1 98.12 282 SER B CA 1
ATOM 5768 C C . SER B 1 282 ? 7.246 -9.906 14.594 1 98.12 282 SER B C 1
ATOM 57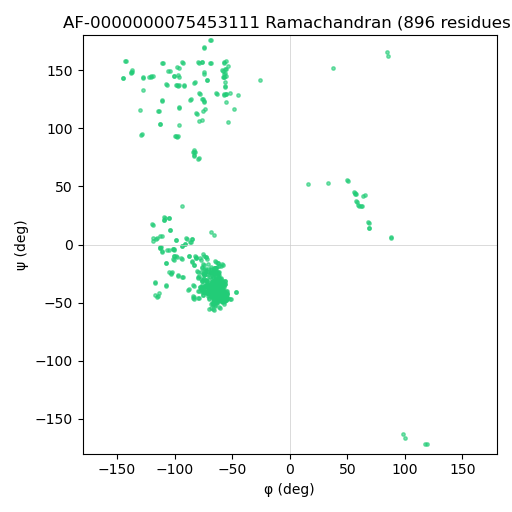70 O O . SER B 1 282 ? 8.234 -9.844 15.328 1 98.12 282 SER B O 1
ATOM 5772 N N . MET B 1 283 ? 7.301 -10.156 13.281 1 97.44 283 MET B N 1
ATOM 5773 C CA . MET B 1 283 ? 8.594 -10.359 12.633 1 97.44 283 MET B CA 1
ATOM 5774 C C . MET B 1 283 ? 9.461 -9.117 12.75 1 97.44 283 MET B C 1
ATOM 5776 O O . MET B 1 283 ? 10.68 -9.219 12.938 1 97.44 283 MET B O 1
ATOM 5780 N N . TRP B 1 284 ? 8.805 -7.961 12.5 1 96.69 284 TRP B N 1
ATOM 5781 C CA . TRP B 1 284 ? 9.508 -6.688 12.633 1 96.69 284 TRP B CA 1
ATOM 5782 C C . TRP B 1 284 ? 10.094 -6.531 14.031 1 96.69 284 TRP B C 1
ATOM 5784 O O . TRP B 1 284 ? 11.25 -6.141 14.188 1 96.69 284 TRP B O 1
ATOM 5794 N N . PHE B 1 285 ? 9.359 -6.871 15.062 1 96.69 285 PHE B N 1
ATOM 5795 C CA . PHE B 1 285 ? 9.797 -6.809 16.453 1 96.69 285 PHE B CA 1
ATOM 5796 C C . PHE B 1 285 ? 10.984 -7.734 16.688 1 96.69 285 PHE B C 1
ATOM 5798 O O . PHE B 1 285 ? 12.008 -7.309 17.219 1 96.69 285 PHE B O 1
ATOM 5805 N N . PHE B 1 286 ? 10.922 -8.945 16.25 1 96.5 286 PHE B N 1
ATOM 5806 C CA . PHE B 1 286 ? 11.992 -9.914 16.469 1 96.5 286 PHE B CA 1
ATOM 5807 C C . PHE B 1 286 ? 13.227 -9.547 15.648 1 96.5 286 PHE B C 1
ATOM 5809 O O . PHE B 1 286 ? 14.359 -9.789 16.078 1 96.5 286 PHE B O 1
ATOM 5816 N N . SER B 1 287 ? 12.969 -9.031 14.438 1 94.75 287 SER B N 1
ATOM 5817 C CA . SER B 1 287 ? 14.094 -8.594 13.625 1 94.75 287 SER B CA 1
ATOM 5818 C C . SER B 1 287 ? 14.93 -7.547 14.352 1 94.75 287 SER B C 1
ATOM 5820 O O . SER B 1 287 ? 16.156 -7.574 14.289 1 94.75 287 SER B O 1
ATOM 5822 N N . GLU B 1 288 ? 14.305 -6.629 15.039 1 92.06 288 GLU B N 1
ATOM 5823 C CA . GLU B 1 288 ? 15 -5.594 15.805 1 92.06 288 GLU B CA 1
ATOM 5824 C C . GLU B 1 288 ? 15.727 -6.188 17 1 92.06 288 GLU B C 1
ATOM 5826 O O . GLU B 1 288 ? 16.828 -5.766 17.344 1 92.06 288 GLU B O 1
ATOM 5831 N N . LEU B 1 289 ? 15.188 -7.156 17.625 1 92.94 289 LEU B N 1
ATOM 5832 C CA . LEU B 1 289 ? 15.766 -7.797 18.812 1 92.94 289 LEU B CA 1
ATOM 5833 C C . LEU B 1 289 ? 16.984 -8.633 18.422 1 92.94 289 LEU B C 1
ATOM 5835 O O . LEU B 1 289 ? 17.922 -8.766 19.219 1 92.94 289 LEU B O 1
ATOM 5839 N N . LEU B 1 290 ? 16.969 -9.188 17.219 1 94 290 LEU B N 1
ATOM 5840 C CA . LEU B 1 290 ? 17.984 -10.156 16.828 1 94 290 LEU B CA 1
ATOM 5841 C C . LEU B 1 290 ? 18.984 -9.523 15.867 1 94 290 LEU B C 1
ATOM 5843 O O . LEU B 1 290 ? 19.609 -10.227 15.062 1 94 290 LEU B O 1
ATOM 5847 N N . LYS B 1 291 ? 19.094 -8.227 15.898 1 89.88 291 LYS B N 1
ATOM 5848 C CA . LYS B 1 291 ? 20.078 -7.527 15.078 1 89.88 291 LYS B CA 1
ATOM 5849 C C . LYS B 1 291 ? 21.484 -8.055 15.328 1 89.88 291 LYS B C 1
ATOM 5851 O O . LYS B 1 291 ? 21.906 -8.211 16.469 1 89.88 291 LYS B O 1
ATOM 5856 N N . PRO B 1 292 ? 22.156 -8.383 14.266 1 90.06 292 PRO B N 1
ATOM 5857 C CA . PRO B 1 292 ? 23.516 -8.875 14.453 1 90.06 292 PRO B CA 1
ATOM 5858 C C . PRO B 1 292 ? 24.516 -7.746 14.695 1 90.06 292 PRO B C 1
ATOM 5860 O O . PRO B 1 292 ? 25.406 -7.516 13.875 1 90.06 292 PRO B O 1
ATOM 5863 N N . ILE B 1 293 ? 24.531 -7.184 15.789 1 83.38 293 ILE B N 1
ATOM 5864 C CA . ILE B 1 293 ? 25.297 -5.992 16.141 1 83.38 293 ILE B CA 1
ATOM 5865 C C . ILE B 1 293 ? 26.781 -6.297 16.062 1 83.38 293 ILE B C 1
ATOM 5867 O O . ILE B 1 293 ? 27.562 -5.488 15.555 1 83.38 293 ILE B O 1
ATOM 5871 N N . LYS B 1 294 ? 27.234 -7.445 16.516 1 83.5 294 LYS B N 1
ATOM 5872 C CA . LYS B 1 294 ? 28.656 -7.781 16.594 1 83.5 294 LYS B CA 1
ATOM 5873 C C . LYS B 1 294 ? 29.219 -8.141 15.227 1 83.5 294 LYS B C 1
ATOM 5875 O O . LYS B 1 294 ? 30.422 -8.039 15 1 83.5 294 LYS B O 1
ATOM 5880 N N . GLU B 1 295 ? 28.297 -8.477 14.367 1 86.69 295 GLU B N 1
ATOM 5881 C CA . GLU B 1 295 ? 28.75 -9 13.078 1 86.69 295 GLU B CA 1
ATOM 5882 C C . GLU B 1 295 ? 28.672 -7.93 11.992 1 86.69 295 GLU B C 1
ATOM 5884 O O . GLU B 1 295 ? 29.219 -8.109 10.898 1 86.69 295 GLU B O 1
ATOM 5889 N N . LEU B 1 296 ? 28.016 -6.863 12.281 1 84.31 296 LEU B N 1
ATOM 5890 C CA . LEU B 1 296 ? 27.875 -5.789 11.305 1 84.31 296 LEU B CA 1
ATOM 5891 C C . LEU B 1 296 ? 28.922 -4.703 11.547 1 84.31 296 LEU B C 1
ATOM 5893 O O . LEU B 1 296 ? 29.266 -4.402 12.688 1 84.31 296 LEU B O 1
ATOM 5897 N N . GLU B 1 297 ? 29.484 -4.273 10.453 1 78.38 297 GLU B N 1
ATOM 5898 C CA . GLU B 1 297 ? 30.344 -3.098 10.578 1 78.38 297 GLU B CA 1
ATOM 5899 C C . GLU B 1 297 ? 29.578 -1.911 11.156 1 78.38 297 GLU B C 1
ATOM 5901 O O . GLU B 1 297 ? 28.375 -1.788 10.961 1 78.38 297 GLU B O 1
ATOM 5906 N N . GLU B 1 298 ? 30.25 -1.073 11.852 1 74.12 298 GLU B N 1
ATOM 5907 C CA . GLU B 1 298 ? 29.641 0.047 12.562 1 74.12 298 GLU B CA 1
ATOM 5908 C C . GLU B 1 298 ? 28.875 0.946 11.602 1 74.12 298 GLU B C 1
ATOM 5910 O O . GLU B 1 298 ? 27.797 1.441 11.945 1 74.12 298 GLU B O 1
ATOM 5915 N N . ASP B 1 299 ? 29.359 1.081 10.461 1 72.25 299 ASP B N 1
ATOM 5916 C CA . ASP B 1 299 ? 28.75 2 9.5 1 72.25 299 ASP B CA 1
ATOM 5917 C C . ASP B 1 299 ? 27.5 1.4 8.875 1 72.25 299 ASP B C 1
ATOM 5919 O O . ASP B 1 299 ? 26.672 2.123 8.32 1 72.25 299 ASP B O 1
ATOM 5923 N N . LYS B 1 300 ? 27.297 0.154 9.086 1 76.06 300 LYS B N 1
ATOM 5924 C CA . LYS B 1 300 ? 26.172 -0.513 8.445 1 76.06 300 LYS B CA 1
ATOM 5925 C C . LYS B 1 300 ? 25.047 -0.802 9.445 1 76.06 300 LYS B C 1
ATOM 5927 O O . LYS B 1 300 ? 23.953 -1.215 9.055 1 76.06 300 LYS B O 1
ATOM 5932 N N . LEU B 1 301 ? 25.406 -0.478 10.625 1 76.25 301 LEU B N 1
ATOM 5933 C CA . LEU B 1 301 ? 24.438 -0.767 11.672 1 76.25 301 LEU B CA 1
ATOM 5934 C C . LEU B 1 301 ? 23.172 0.059 11.477 1 76.25 301 LEU B C 1
ATOM 5936 O O . LEU B 1 301 ? 22.062 -0.441 11.672 1 76.25 301 LEU B O 1
ATOM 5940 N N . HIS B 1 302 ? 23.375 1.244 11.039 1 69.94 302 HIS B N 1
ATOM 5941 C CA . HIS B 1 302 ? 22.234 2.143 10.906 1 69.94 302 HIS B CA 1
ATOM 5942 C C . HIS B 1 302 ? 21.391 1.771 9.695 1 69.94 302 HIS B C 1
ATOM 5944 O O . HIS B 1 302 ? 20.203 2.092 9.641 1 69.94 302 HIS B O 1
ATOM 5950 N N . THR B 1 303 ? 22 0.998 8.867 1 76.25 303 THR B N 1
ATOM 5951 C CA . THR B 1 303 ? 21.281 0.646 7.645 1 76.25 303 THR B CA 1
ATOM 5952 C C . THR B 1 303 ? 20.547 -0.675 7.812 1 76.25 303 THR B C 1
ATOM 5954 O O . THR B 1 303 ? 19.656 -1.004 7.016 1 76.25 303 THR B O 1
ATOM 5957 N N . PHE B 1 304 ? 20.906 -1.336 8.898 1 83.94 304 PHE B N 1
ATOM 5958 C CA . PHE B 1 304 ? 20.25 -2.605 9.18 1 83.94 304 PHE B CA 1
ATOM 5959 C C . PHE B 1 304 ? 18.922 -2.381 9.883 1 83.94 304 PHE B C 1
ATOM 5961 O O . PHE B 1 304 ? 18.844 -2.389 11.109 1 83.94 304 PHE B O 1
ATOM 5968 N N . SER B 1 305 ? 17.922 -1.989 9.195 1 85.69 305 SER B N 1
ATOM 5969 C CA . SER B 1 305 ? 16.578 -1.728 9.727 1 85.69 305 SER B CA 1
ATOM 5970 C C . SER B 1 305 ? 15.5 -2.268 8.797 1 85.69 305 SER B C 1
ATOM 5972 O O . SER B 1 305 ? 15.688 -2.314 7.582 1 85.69 305 SER B O 1
ATOM 5974 N N . PRO B 1 306 ? 14.406 -2.666 9.414 1 83.56 306 PRO B N 1
ATOM 5975 C CA . PRO B 1 306 ? 13.289 -3.131 8.586 1 83.56 306 PRO B CA 1
ATOM 5976 C C . PRO B 1 306 ? 12.789 -2.064 7.613 1 83.56 306 PRO B C 1
ATOM 5978 O O . PRO B 1 306 ? 12.117 -2.387 6.633 1 83.56 306 PRO B O 1
ATOM 5981 N N . HIS B 1 307 ? 13.141 -0.829 7.855 1 87.56 307 HIS B N 1
ATOM 5982 C CA . HIS B 1 307 ? 12.844 0.224 6.891 1 87.56 307 HIS B CA 1
ATOM 5983 C C . HIS B 1 307 ? 13.539 -0.033 5.562 1 87.56 307 HIS B C 1
ATOM 5985 O O . HIS B 1 307 ? 12.969 0.2 4.496 1 87.56 307 HIS B O 1
ATOM 5991 N N . ARG B 1 308 ? 14.75 -0.514 5.699 1 87.56 308 ARG B N 1
ATOM 5992 C CA . ARG B 1 308 ? 15.516 -0.85 4.5 1 87.56 308 ARG B CA 1
ATOM 5993 C C . ARG B 1 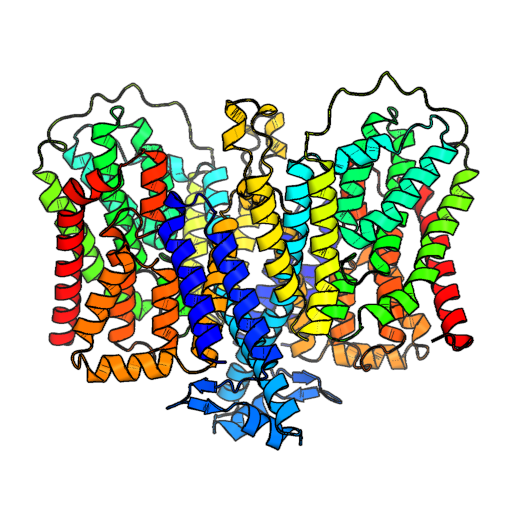308 ? 14.906 -2.057 3.791 1 87.56 308 ARG B C 1
ATOM 5995 O O . ARG B 1 308 ? 14.867 -2.104 2.559 1 87.56 308 ARG B O 1
ATOM 6002 N N . ALA B 1 309 ? 14.477 -3.006 4.609 1 90.88 309 ALA B N 1
ATOM 6003 C CA . ALA B 1 309 ? 13.805 -4.168 4.031 1 90.88 309 ALA B CA 1
ATOM 6004 C C . ALA B 1 309 ? 12.57 -3.754 3.238 1 90.88 309 ALA B C 1
ATOM 6006 O O . ALA B 1 309 ? 12.32 -4.281 2.152 1 90.88 309 ALA B O 1
ATOM 6007 N N . LEU B 1 310 ? 11.836 -2.816 3.764 1 91.75 310 LEU B N 1
ATOM 6008 C CA . LEU B 1 310 ? 10.625 -2.314 3.113 1 91.75 310 LEU B CA 1
ATOM 6009 C C . LEU B 1 310 ? 10.969 -1.628 1.796 1 91.75 310 LEU B C 1
ATOM 6011 O O . LEU B 1 310 ? 10.18 -1.676 0.846 1 91.75 310 LEU B O 1
ATOM 6015 N N . SER B 1 311 ? 12.117 -1.037 1.772 1 90.62 311 SER B N 1
ATOM 6016 C CA . SER B 1 311 ? 12.523 -0.318 0.569 1 90.62 311 SER B CA 1
ATOM 6017 C C . SER B 1 311 ? 12.883 -1.282 -0.557 1 90.62 311 SER B C 1
ATOM 6019 O O . SER B 1 311 ? 12.984 -0.881 -1.718 1 90.62 311 SER B O 1
ATOM 6021 N N . LYS B 1 312 ? 13 -2.537 -0.247 1 91.12 312 LYS B N 1
ATOM 6022 C CA . LYS B 1 312 ? 13.445 -3.518 -1.235 1 91.12 312 LYS B CA 1
ATOM 6023 C C . LYS B 1 312 ? 12.258 -4.289 -1.812 1 91.12 312 LYS B C 1
ATOM 6025 O O . LYS B 1 312 ? 12.414 -5.035 -2.781 1 91.12 312 LYS B O 1
ATOM 6030 N N . ILE B 1 313 ? 11.102 -4.102 -1.21 1 92.5 313 ILE B N 1
ATOM 6031 C CA . ILE B 1 313 ? 9.969 -4.855 -1.739 1 92.5 313 ILE B CA 1
ATOM 6032 C C . ILE B 1 313 ? 9.594 -4.32 -3.119 1 92.5 313 ILE B C 1
ATOM 6034 O O . ILE B 1 313 ? 9.875 -3.16 -3.439 1 92.5 313 ILE B O 1
ATOM 6038 N N . GLU B 1 314 ? 8.961 -5.109 -3.92 1 90.38 314 GLU B N 1
ATOM 6039 C CA . GLU B 1 314 ? 8.586 -4.758 -5.285 1 90.38 314 GLU B CA 1
ATOM 6040 C C . GLU B 1 314 ? 7.285 -3.957 -5.305 1 90.38 314 GLU B C 1
ATOM 6042 O O . GLU B 1 314 ? 6.25 -4.457 -5.754 1 90.38 314 GLU B O 1
ATOM 6047 N N . MET B 1 315 ? 7.383 -2.725 -5.027 1 93.5 315 MET B N 1
ATOM 6048 C CA . MET B 1 315 ? 6.207 -1.86 -4.941 1 93.5 315 MET B CA 1
ATOM 6049 C C . MET B 1 315 ? 5.602 -1.632 -6.324 1 93.5 315 MET B C 1
ATOM 6051 O O . MET B 1 315 ? 4.402 -1.384 -6.445 1 93.5 315 MET B O 1
ATOM 6055 N N . SER B 1 316 ? 6.406 -1.702 -7.348 1 94.06 316 SER B N 1
ATOM 6056 C CA . SER B 1 316 ? 5.875 -1.569 -8.703 1 94.06 316 SER B CA 1
ATOM 6057 C C . SER B 1 316 ? 4.852 -2.658 -9 1 94.06 316 SER B C 1
ATOM 6059 O O . SER B 1 316 ? 3.844 -2.404 -9.664 1 94.06 316 SER B O 1
ATOM 6061 N N . SER B 1 317 ? 5.121 -3.883 -8.492 1 93.12 317 SER B N 1
ATOM 6062 C CA . SER B 1 317 ? 4.18 -4.98 -8.672 1 93.12 317 SER B CA 1
ATOM 6063 C C . SER B 1 317 ? 2.875 -4.719 -7.93 1 93.12 317 SER B C 1
ATOM 6065 O O . SER B 1 317 ? 1.793 -5.02 -8.438 1 93.12 317 SER B O 1
ATOM 6067 N N . ILE B 1 318 ? 2.977 -4.152 -6.766 1 96.12 318 ILE B N 1
ATOM 6068 C CA . ILE B 1 318 ? 1.801 -3.83 -5.961 1 96.12 318 ILE B CA 1
ATOM 6069 C C . ILE B 1 318 ? 0.921 -2.832 -6.711 1 96.12 318 ILE B C 1
ATOM 6071 O O . ILE B 1 318 ? -0.296 -3.014 -6.801 1 96.12 318 ILE B O 1
ATOM 6075 N N . LEU B 1 319 ? 1.554 -1.792 -7.281 1 97.69 319 LEU B N 1
ATOM 6076 C CA . LEU B 1 319 ? 0.812 -0.778 -8.023 1 97.69 319 LEU B CA 1
ATOM 6077 C C . LEU B 1 319 ? 0.251 -1.354 -9.32 1 97.69 319 LEU B C 1
ATOM 6079 O O . LEU B 1 319 ? -0.841 -0.977 -9.75 1 97.69 319 LEU B O 1
ATOM 6083 N N . PHE B 1 320 ? 1.067 -2.238 -9.945 1 96.5 320 PHE B N 1
ATOM 6084 C CA . PHE B 1 320 ? 0.569 -2.93 -11.133 1 96.5 320 PHE B CA 1
ATOM 6085 C C . PHE B 1 320 ? -0.694 -3.719 -10.805 1 96.5 320 PHE B C 1
ATOM 6087 O O . PHE B 1 320 ? -1.692 -3.627 -11.523 1 96.5 320 PHE B O 1
ATOM 6094 N N . PHE B 1 321 ? -0.693 -4.488 -9.688 1 96.94 321 PHE B N 1
ATOM 6095 C CA . PHE B 1 321 ? -1.841 -5.289 -9.266 1 96.94 321 PHE B CA 1
ATOM 6096 C C . PHE B 1 321 ? -3.027 -4.395 -8.93 1 96.94 321 PHE B C 1
ATOM 6098 O O . PHE B 1 321 ? -4.172 -4.727 -9.242 1 96.94 321 PHE B O 1
ATOM 6105 N N . LEU B 1 322 ? -2.779 -3.268 -8.297 1 98.31 322 LEU B N 1
ATOM 6106 C CA . LEU B 1 322 ? -3.842 -2.311 -8.016 1 98.31 322 LEU B CA 1
ATOM 6107 C C . LEU B 1 322 ? -4.531 -1.865 -9.297 1 98.31 322 LEU B C 1
ATOM 6109 O O . LEU B 1 322 ? -5.758 -1.888 -9.391 1 98.31 322 LEU B O 1
ATOM 6113 N N . GLY B 1 323 ? -3.748 -1.48 -10.289 1 98.31 323 GLY B N 1
ATOM 6114 C CA . GLY B 1 323 ? -4.285 -0.997 -11.555 1 98.31 323 GLY B CA 1
ATOM 6115 C C . GLY B 1 323 ? -5.074 -2.049 -12.305 1 98.31 323 GLY B C 1
ATOM 6116 O O . GLY B 1 323 ? -6.203 -1.798 -12.734 1 98.31 323 GLY B O 1
ATOM 6117 N N . ILE B 1 324 ? -4.484 -3.227 -12.438 1 96.62 324 ILE B N 1
ATOM 6118 C CA . ILE B 1 324 ? -5.109 -4.254 -13.266 1 96.62 324 ILE B CA 1
ATOM 6119 C C . ILE B 1 324 ? -6.371 -4.766 -12.578 1 96.62 324 ILE B C 1
ATOM 6121 O O . ILE B 1 324 ? -7.379 -5.035 -13.242 1 96.62 324 ILE B O 1
ATOM 6125 N N . LEU B 1 325 ? -6.371 -4.91 -11.242 1 97.88 325 LEU B N 1
ATOM 6126 C CA . LEU B 1 325 ? -7.539 -5.402 -10.523 1 97.88 325 LEU B CA 1
ATOM 6127 C C . LEU B 1 325 ? -8.664 -4.375 -10.539 1 97.88 325 LEU B C 1
ATOM 6129 O O . LEU B 1 325 ? -9.844 -4.738 -10.648 1 97.88 325 LEU B O 1
ATOM 6133 N N . LEU B 1 326 ? -8.32 -3.074 -10.438 1 98.62 326 LEU B N 1
ATOM 6134 C CA . LEU B 1 326 ? -9.328 -2.031 -10.562 1 98.62 326 LEU B CA 1
ATOM 6135 C C . LEU B 1 326 ? -9.914 -2.01 -11.977 1 98.62 326 LEU B C 1
ATOM 6137 O O . LEU B 1 326 ? -11.102 -1.726 -12.156 1 98.62 326 LEU B O 1
ATOM 6141 N N . GLY B 1 327 ? -9.047 -2.242 -12.984 1 98.25 327 GLY B N 1
ATOM 6142 C CA . GLY B 1 327 ? -9.539 -2.336 -14.352 1 98.25 327 GLY B CA 1
ATOM 6143 C C . GLY B 1 327 ? -10.508 -3.482 -14.562 1 98.25 327 GLY B C 1
ATOM 6144 O O . GLY B 1 327 ? -11.57 -3.301 -15.156 1 98.25 327 GLY B O 1
ATOM 6145 N N . VAL B 1 328 ? -10.141 -4.66 -14.055 1 97.25 328 VAL B N 1
ATOM 6146 C CA . VAL B 1 328 ? -11 -5.832 -14.164 1 97.25 328 VAL B CA 1
ATOM 6147 C C . VAL B 1 328 ? -12.305 -5.582 -13.406 1 97.25 328 VAL B C 1
ATOM 6149 O O . VAL B 1 328 ? -13.383 -5.969 -13.859 1 97.25 328 VAL B O 1
ATOM 6152 N N . ALA B 1 329 ? -12.234 -4.906 -12.242 1 97.75 329 ALA B N 1
ATOM 6153 C CA . ALA B 1 329 ? -13.406 -4.578 -11.438 1 97.75 329 ALA B CA 1
ATOM 6154 C C . ALA B 1 329 ? -14.375 -3.695 -12.219 1 97.75 329 ALA B C 1
ATOM 6156 O O . ALA B 1 329 ? -15.594 -3.811 -12.055 1 97.75 329 ALA B O 1
ATOM 6157 N N . ALA B 1 330 ? -13.812 -2.801 -13.023 1 98.19 330 ALA B N 1
ATOM 6158 C CA . ALA B 1 330 ? -14.672 -1.956 -13.852 1 98.19 330 ALA B CA 1
ATOM 6159 C C . ALA B 1 330 ? -15.484 -2.793 -14.836 1 98.19 330 ALA B C 1
ATOM 6161 O O . ALA B 1 330 ? -16.688 -2.576 -15 1 98.19 330 ALA B O 1
ATOM 6162 N N . LEU B 1 331 ? -14.859 -3.783 -15.453 1 97.38 331 LEU B N 1
ATOM 6163 C CA . LEU B 1 331 ? -15.547 -4.664 -16.391 1 97.38 331 LEU B CA 1
ATOM 6164 C C . LEU B 1 331 ? -16.578 -5.523 -15.672 1 97.38 331 LEU B C 1
ATOM 6166 O O . LEU B 1 331 ? -17.688 -5.734 -16.188 1 97.38 331 LEU B O 1
ATOM 6170 N N . GLU B 1 332 ? -16.172 -6.004 -14.539 1 96.44 332 GLU B N 1
ATOM 6171 C CA . GLU B 1 332 ? -17.109 -6.785 -13.727 1 96.44 332 GLU B CA 1
ATOM 6172 C C . GLU B 1 332 ? -18.344 -5.965 -13.367 1 96.44 332 GLU B C 1
ATOM 6174 O O . GLU B 1 332 ? -19.469 -6.473 -13.406 1 96.44 332 GLU B O 1
ATOM 6179 N N . SER B 1 333 ? -18.156 -4.688 -13.039 1 97.12 333 SER B N 1
ATOM 6180 C CA . SER B 1 333 ? -19.203 -3.809 -12.531 1 97.12 333 SER B CA 1
ATOM 6181 C C . SER B 1 333 ? -20.266 -3.539 -13.602 1 97.12 333 SER B C 1
ATOM 6183 O O . SER B 1 333 ? -21.438 -3.311 -13.281 1 97.12 333 SER B O 1
ATOM 6185 N N . ILE B 1 334 ? -19.875 -3.609 -14.867 1 97.12 334 ILE B N 1
ATOM 6186 C CA . ILE B 1 334 ? -20.844 -3.324 -15.914 1 97.12 334 ILE B CA 1
ATOM 6187 C C . ILE B 1 334 ? -21.406 -4.633 -16.469 1 97.12 334 ILE B C 1
ATOM 6189 O O . ILE B 1 334 ? -22.109 -4.633 -17.484 1 97.12 334 ILE B O 1
ATOM 6193 N N . GLY B 1 335 ? -21.031 -5.781 -15.914 1 95.38 335 GLY B N 1
ATOM 6194 C CA . GLY B 1 335 ? -21.656 -7.059 -16.203 1 95.38 335 GLY B CA 1
ATOM 6195 C C . GLY B 1 335 ? -21.031 -7.77 -17.391 1 95.38 335 GLY B C 1
ATOM 6196 O O . GLY B 1 335 ? -21.469 -8.852 -17.781 1 95.38 335 GLY B O 1
ATOM 6197 N N . VAL B 1 336 ? -19.984 -7.266 -17.922 1 95.31 336 VAL B N 1
ATOM 6198 C CA . VAL B 1 336 ? -19.359 -7.789 -19.141 1 95.31 336 VAL B CA 1
ATOM 6199 C C . VAL B 1 336 ? -18.75 -9.164 -18.859 1 95.31 336 VAL B C 1
ATOM 6201 O O . VAL B 1 336 ? -18.859 -10.078 -19.672 1 95.31 336 VAL B O 1
ATOM 6204 N N . LEU B 1 337 ? -18.109 -9.344 -17.734 1 94.44 337 LEU B N 1
ATOM 6205 C CA . LEU B 1 337 ? -17.469 -10.602 -17.406 1 94.44 337 LEU B CA 1
ATOM 6206 C C . LEU B 1 337 ? -18.484 -11.703 -17.172 1 94.44 337 LEU B C 1
ATOM 6208 O O . LEU B 1 337 ? -18.297 -12.844 -17.609 1 94.44 337 LEU B O 1
ATOM 6212 N N . PHE B 1 338 ? -19.562 -11.336 -16.5 1 93.31 338 PHE B N 1
ATOM 6213 C CA . PHE B 1 338 ? -20.656 -12.266 -16.266 1 93.31 338 PHE B CA 1
ATOM 6214 C C . PHE B 1 338 ? -21.234 -12.75 -17.594 1 93.31 338 PHE B C 1
ATOM 6216 O O . PHE B 1 338 ? -21.438 -13.953 -17.781 1 93.31 338 PHE B O 1
ATOM 6223 N N . ASN B 1 339 ? -21.453 -11.859 -18.516 1 93.62 339 ASN B N 1
ATOM 6224 C CA . ASN B 1 339 ? -22.016 -12.195 -19.828 1 93.62 339 ASN B CA 1
ATOM 6225 C C . ASN B 1 339 ? -21.047 -13.047 -20.641 1 93.62 339 ASN B C 1
ATOM 6227 O O . ASN B 1 339 ? -21.469 -13.953 -21.359 1 93.62 339 ASN B O 1
ATOM 6231 N N . PHE B 1 340 ? -19.812 -12.688 -20.516 1 92.81 340 PHE B N 1
ATOM 6232 C CA . PHE B 1 340 ? -18.797 -13.453 -21.234 1 92.81 340 PHE B CA 1
ATOM 6233 C C . PHE B 1 340 ? -18.766 -14.898 -20.75 1 92.81 340 PHE B C 1
ATOM 6235 O O . PHE B 1 340 ? -18.594 -15.82 -21.531 1 92.81 340 PHE B O 1
ATOM 6242 N N . ALA B 1 341 ? -18.859 -15.141 -19.484 1 90.69 341 ALA B N 1
ATOM 6243 C CA . ALA B 1 341 ? -18.891 -16.484 -18.922 1 90.69 341 ALA B CA 1
ATOM 6244 C C . ALA B 1 341 ? -20.062 -17.281 -19.469 1 90.69 341 ALA B C 1
ATOM 6246 O O . ALA B 1 341 ? -19.938 -18.484 -19.734 1 90.69 341 ALA B O 1
ATOM 6247 N N . GLY B 1 342 ? -21.219 -16.578 -19.516 1 89.69 342 GLY B N 1
ATOM 6248 C CA . GLY B 1 342 ? -22.375 -17.219 -20.109 1 89.69 342 GLY B CA 1
ATOM 6249 C C . GLY B 1 342 ? -22.141 -17.672 -21.547 1 89.69 342 GLY B C 1
ATOM 6250 O O . GLY B 1 342 ? -22.484 -18.797 -21.906 1 89.69 342 GLY B O 1
ATOM 6251 N N . TRP B 1 343 ? -21.531 -16.828 -22.281 1 91.94 343 TRP B N 1
ATOM 6252 C CA . TRP B 1 343 ? -21.219 -17.141 -23.656 1 91.94 343 TRP B CA 1
ATOM 6253 C C . TRP B 1 343 ? -20.234 -18.312 -23.734 1 91.94 343 TRP B C 1
ATOM 6255 O O . TRP B 1 343 ? -20.391 -19.203 -24.578 1 91.94 343 TRP B O 1
ATOM 6265 N N . LEU B 1 344 ? -19.25 -18.312 -22.938 1 90.56 344 LEU B N 1
ATOM 6266 C CA . LEU B 1 344 ? -18.234 -19.375 -22.922 1 90.56 344 LEU B CA 1
ATOM 6267 C C . LEU B 1 344 ? -18.859 -20.719 -22.578 1 90.56 344 LEU B C 1
ATOM 6269 O O . LEU B 1 344 ? -18.5 -21.734 -23.172 1 90.56 344 LEU B O 1
ATOM 6273 N N . ASN B 1 345 ? -19.719 -20.688 -21.609 1 89 345 ASN B N 1
ATOM 6274 C CA . ASN B 1 345 ? -20.391 -21.906 -21.188 1 89 345 ASN B CA 1
ATOM 6275 C C . ASN B 1 345 ? -21.25 -22.5 -22.297 1 89 345 ASN B C 1
ATOM 6277 O O . ASN B 1 345 ? -21.406 -23.719 -22.406 1 89 345 ASN B O 1
ATOM 6281 N N . GLU B 1 346 ? -21.781 -21.656 -23.047 1 91.88 346 GLU B N 1
ATOM 6282 C CA . GLU B 1 346 ? -22.594 -22.109 -24.188 1 91.88 346 GLU B CA 1
ATOM 6283 C C . GLU B 1 346 ? -21.703 -22.656 -25.312 1 91.88 346 GLU B C 1
ATOM 6285 O O . GLU B 1 346 ? -22.031 -23.672 -25.922 1 91.88 346 GLU B O 1
ATOM 6290 N N . ALA B 1 347 ? -20.625 -22.016 -25.531 1 93.19 347 ALA B N 1
ATOM 6291 C CA . ALA B 1 347 ? -19.734 -22.391 -26.609 1 93.19 347 ALA B CA 1
ATOM 6292 C C . ALA B 1 347 ? -18.938 -23.641 -26.281 1 93.19 347 ALA B C 1
ATOM 6294 O O . ALA B 1 347 ? -18.672 -24.469 -27.156 1 93.19 347 ALA B O 1
ATOM 6295 N N . ILE B 1 348 ? -18.5 -23.75 -25.031 1 93.94 348 ILE B N 1
ATOM 6296 C CA . ILE B 1 348 ? -17.75 -24.891 -24.547 1 93.94 348 ILE B CA 1
ATOM 6297 C C . ILE B 1 348 ? -18.391 -25.422 -23.266 1 93.94 348 ILE B C 1
ATOM 6299 O O . ILE B 1 348 ? -17.984 -25.062 -22.156 1 93.94 348 ILE B O 1
ATOM 6303 N N . PRO B 1 349 ? -19.219 -26.375 -23.469 1 88.81 349 PRO B N 1
ATOM 6304 C CA . PRO B 1 349 ? -20.031 -26.797 -22.328 1 88.81 349 PRO B CA 1
ATOM 6305 C C . PRO B 1 349 ? -19.219 -27.547 -21.266 1 88.81 349 PRO B C 1
ATOM 6307 O O . PRO B 1 349 ? -19.625 -27.594 -20.094 1 88.81 349 PRO B O 1
ATOM 6310 N N . ASN B 1 350 ? -18.062 -28.094 -21.672 1 93.06 350 ASN B N 1
ATOM 6311 C CA . ASN B 1 350 ? -17.234 -28.766 -20.688 1 93.06 350 ASN B CA 1
ATOM 6312 C C . ASN B 1 350 ? -16.391 -27.766 -19.891 1 93.06 350 ASN B C 1
ATOM 6314 O O . ASN B 1 350 ? -15.422 -27.203 -20.406 1 93.06 350 ASN B O 1
ATOM 6318 N N . GLN B 1 351 ? -16.672 -27.641 -18.641 1 92.38 351 GLN B N 1
ATOM 6319 C CA . GLN B 1 351 ? -16.047 -26.641 -17.781 1 92.38 351 GLN B CA 1
ATOM 6320 C C . GLN B 1 351 ? -14.555 -26.906 -17.609 1 92.38 351 GLN B C 1
ATOM 6322 O O . GLN B 1 351 ? -13.758 -25.969 -17.5 1 92.38 351 GLN B O 1
ATOM 6327 N N . ASN B 1 352 ? -14.164 -28.188 -17.578 1 94.19 352 ASN B N 1
ATOM 6328 C CA . ASN B 1 352 ? -12.75 -28.531 -17.422 1 94.19 352 ASN B CA 1
ATOM 6329 C C . ASN B 1 352 ? -11.922 -28.031 -18.594 1 94.19 352 ASN B C 1
ATOM 6331 O O . ASN B 1 352 ? -10.789 -27.578 -18.422 1 94.19 352 ASN B O 1
ATOM 6335 N N . ILE B 1 353 ? -12.5 -28.125 -19.734 1 95.12 353 ILE B N 1
ATOM 6336 C CA . ILE B 1 353 ? -11.805 -27.656 -20.938 1 95.12 353 ILE B CA 1
ATOM 6337 C C . ILE B 1 353 ? -11.641 -26.141 -20.875 1 95.12 353 ILE B C 1
ATOM 6339 O O . ILE B 1 353 ? -10.586 -25.609 -21.234 1 95.12 353 ILE B O 1
ATOM 6343 N N . VAL B 1 354 ? -12.703 -25.484 -20.453 1 94.75 354 VAL B N 1
ATOM 6344 C CA . VAL B 1 354 ? -12.648 -24.031 -20.312 1 94.75 354 VAL B CA 1
ATOM 6345 C C . VAL B 1 354 ? -11.516 -23.656 -19.359 1 94.75 354 VAL B C 1
ATOM 6347 O O . VAL B 1 354 ? -10.711 -22.766 -19.672 1 94.75 354 VAL B O 1
ATOM 6350 N N . VAL B 1 355 ? -11.398 -24.297 -18.281 1 96 355 VAL B N 1
ATOM 6351 C CA . VAL B 1 355 ? -10.422 -23.984 -17.25 1 96 355 VAL B CA 1
ATOM 6352 C C . VAL B 1 355 ? -9.016 -24.281 -17.766 1 96 355 VAL B C 1
ATOM 6354 O O . VAL B 1 355 ? -8.078 -23.516 -17.516 1 96 355 VAL B O 1
ATOM 6357 N N . ILE B 1 356 ? -8.828 -25.359 -18.484 1 96.69 356 ILE B N 1
ATOM 6358 C CA . ILE B 1 356 ? -7.539 -25.703 -19.062 1 96.69 356 ILE B CA 1
ATOM 6359 C C . ILE B 1 356 ? -7.117 -24.641 -20.062 1 96.69 356 ILE B C 1
ATOM 6361 O O . ILE B 1 356 ? -5.965 -24.203 -20.078 1 96.69 356 ILE B O 1
ATOM 6365 N N . LEU B 1 357 ? -8.055 -24.188 -20.859 1 94.94 357 LEU B N 1
ATOM 6366 C CA . LEU B 1 357 ? -7.77 -23.156 -21.844 1 94.94 357 LEU B CA 1
ATOM 6367 C C . LEU B 1 357 ? -7.406 -21.844 -21.156 1 94.94 357 LEU B C 1
ATOM 6369 O O . LEU B 1 357 ? -6.523 -21.125 -21.625 1 94.94 357 LEU B O 1
ATOM 6373 N N . LEU B 1 358 ? -8.125 -21.531 -20.109 1 92.81 358 LEU B N 1
ATOM 6374 C CA . LEU B 1 358 ? -7.777 -20.359 -19.328 1 92.81 358 LEU B CA 1
ATOM 6375 C C . LEU B 1 358 ? -6.359 -20.469 -18.781 1 92.81 358 LEU B C 1
ATOM 6377 O O . LEU B 1 358 ? -5.602 -19.5 -18.781 1 92.81 358 LEU B O 1
ATOM 6381 N N . GLY B 1 359 ? -5.992 -21.656 -18.312 1 95.12 359 GLY B N 1
ATOM 6382 C CA . GLY B 1 359 ? -4.645 -21.891 -17.828 1 95.12 359 GLY B CA 1
ATOM 6383 C C . GLY B 1 359 ? -3.58 -21.688 -18.891 1 95.12 359 GLY B C 1
ATOM 6384 O O . GLY B 1 359 ? -2.545 -21.078 -18.641 1 95.12 359 GLY B O 1
ATOM 6385 N N . ILE B 1 360 ? -3.807 -22.234 -20.031 1 95.69 360 ILE B N 1
ATOM 6386 C CA . ILE B 1 360 ? -2.891 -22.031 -21.141 1 95.69 360 ILE B CA 1
ATOM 6387 C C . ILE B 1 360 ? -2.803 -20.547 -21.484 1 95.69 360 ILE B C 1
ATOM 6389 O O . ILE B 1 360 ? -1.718 -20.031 -21.766 1 95.69 360 ILE B O 1
ATOM 6393 N N . GLY B 1 361 ? -3.965 -19.891 -21.406 1 93.31 361 GLY B N 1
ATOM 6394 C CA . GLY B 1 361 ? -4.012 -18.469 -21.656 1 93.31 361 GLY B CA 1
ATOM 6395 C C . GLY B 1 361 ? -3.186 -17.656 -20.672 1 93.31 361 GLY B C 1
ATOM 6396 O O . GLY B 1 361 ? -2.715 -16.562 -21 1 93.31 361 GLY B O 1
ATOM 6397 N N . SER B 1 362 ? -2.998 -18.234 -19.547 1 92.62 362 SER B N 1
ATOM 6398 C CA . SER B 1 362 ? -2.227 -17.578 -18.5 1 92.62 362 SER B CA 1
ATOM 6399 C C . SER B 1 362 ? -0.77 -17.406 -18.922 1 92.62 362 SER B C 1
ATOM 6401 O O . SER B 1 362 ? -0.057 -16.562 -18.359 1 92.62 362 SER B O 1
ATOM 6403 N N . SER B 1 363 ? -0.275 -18.156 -19.891 1 93.06 363 SER B N 1
ATOM 6404 C CA . SER B 1 363 ? 1.092 -18.047 -20.391 1 93.06 363 SER B CA 1
ATOM 6405 C C . SER B 1 363 ? 1.288 -16.766 -21.188 1 93.06 363 SER B C 1
ATOM 6407 O O . SER B 1 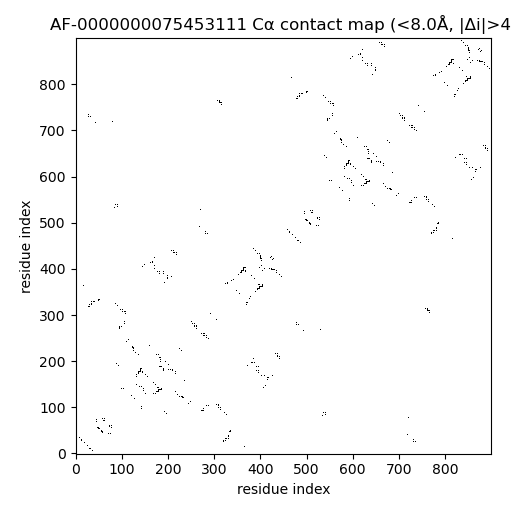363 ? 2.42 -16.312 -21.391 1 93.06 363 SER B O 1
ATOM 6409 N N . VAL B 1 364 ? 0.13 -16.234 -21.547 1 87.62 364 VAL B N 1
ATOM 6410 C CA . VAL B 1 364 ? 0.193 -15.016 -22.359 1 87.62 364 VAL B CA 1
ATOM 6411 C C . VAL B 1 364 ? -0.366 -13.844 -21.547 1 87.62 364 VAL B C 1
ATOM 6413 O O . VAL B 1 364 ? 0.183 -12.742 -21.594 1 87.62 364 VAL B O 1
ATOM 6416 N N . ILE B 1 365 ? -1.494 -14.219 -20.844 1 86.75 365 ILE B N 1
ATOM 6417 C CA . ILE B 1 365 ? -2.178 -13.242 -20 1 86.75 365 ILE B CA 1
ATOM 6418 C C . ILE B 1 365 ? -1.705 -13.391 -18.547 1 86.75 365 ILE B C 1
ATOM 6420 O O . ILE B 1 365 ? -1.893 -14.445 -17.938 1 86.75 365 ILE B O 1
ATOM 6424 N N . ASP B 1 366 ? -0.892 -12.562 -18.109 1 85.62 366 ASP B N 1
ATOM 6425 C CA . ASP B 1 366 ? -0.462 -12.672 -16.719 1 85.62 366 ASP B CA 1
ATOM 6426 C C . ASP B 1 366 ? -1.515 -13.383 -15.867 1 85.62 366 ASP B C 1
ATOM 6428 O O . ASP B 1 366 ? -2.713 -13.281 -16.141 1 85.62 366 ASP B O 1
ATOM 6432 N N . ASN B 1 367 ? -1.101 -14.242 -14.906 1 93 367 ASN B N 1
ATOM 6433 C CA . ASN B 1 367 ? -2.016 -15.07 -14.125 1 93 367 ASN B CA 1
ATOM 6434 C C . ASN B 1 367 ? -2.904 -14.219 -13.219 1 93 367 ASN B C 1
ATOM 6436 O O . ASN B 1 367 ? -4.07 -14.555 -12.992 1 93 367 ASN B O 1
ATOM 6440 N N . VAL B 1 368 ? -2.52 -13.07 -12.758 1 93.25 368 VAL B N 1
ATOM 6441 C CA . VAL B 1 368 ? -3.262 -12.25 -11.805 1 93.25 368 VAL B CA 1
ATOM 6442 C C . VAL B 1 368 ? -4.523 -11.703 -12.469 1 93.25 368 VAL B C 1
ATOM 6444 O O . VAL B 1 368 ? -5.637 -11.961 -12.008 1 93.25 368 VAL B O 1
ATOM 6447 N N . PRO B 1 369 ? -4.422 -11.016 -13.602 1 93.44 369 PRO B N 1
ATOM 6448 C CA . PRO B 1 369 ? -5.652 -10.539 -14.242 1 93.44 369 PRO B CA 1
ATOM 6449 C C . PRO B 1 369 ? -6.574 -11.68 -14.664 1 93.44 369 PRO B C 1
ATOM 6451 O O . PRO B 1 369 ? -7.797 -11.523 -14.648 1 93.44 369 PRO B O 1
ATOM 6454 N N . LEU B 1 370 ? -6.027 -12.773 -15.055 1 94.25 370 LEU B N 1
ATOM 6455 C CA . LEU B 1 370 ? -6.836 -13.906 -15.5 1 94.25 370 LEU B CA 1
ATOM 6456 C C . LEU B 1 370 ? -7.68 -14.453 -14.352 1 94.25 370 LEU B C 1
ATOM 6458 O O . LEU B 1 370 ? -8.867 -14.734 -14.531 1 94.25 370 LEU B O 1
ATOM 6462 N N . VAL B 1 371 ? -7.051 -14.641 -13.203 1 96.94 371 VAL B N 1
ATOM 6463 C CA . VAL B 1 371 ? -7.785 -15.148 -12.047 1 96.94 371 VAL B CA 1
ATOM 6464 C C . VAL B 1 371 ? -8.797 -14.109 -11.578 1 96.94 371 VAL B C 1
ATOM 6466 O O . VAL B 1 371 ? -9.922 -14.453 -11.203 1 96.94 371 VAL B O 1
ATOM 6469 N N . ALA B 1 372 ? -8.438 -12.852 -11.641 1 95.44 372 ALA B N 1
ATOM 6470 C CA . ALA B 1 372 ? -9.375 -11.781 -11.305 1 95.44 372 ALA B CA 1
ATOM 6471 C C . ALA B 1 372 ? -10.602 -11.828 -12.203 1 95.44 372 ALA B C 1
ATOM 6473 O O . ALA B 1 372 ? -11.734 -11.719 -11.727 1 95.44 372 ALA B O 1
ATOM 6474 N N . ALA B 1 373 ? -10.352 -12 -13.477 1 95.06 373 ALA B N 1
ATOM 6475 C CA . ALA B 1 373 ? -11.445 -12.102 -14.445 1 95.06 373 ALA B CA 1
ATOM 6476 C C . ALA B 1 373 ? -12.305 -13.336 -14.164 1 95.06 373 ALA B C 1
ATOM 6478 O O . ALA B 1 373 ? -13.531 -13.273 -14.25 1 95.06 373 ALA B O 1
ATOM 6479 N N . SER B 1 374 ? -11.68 -14.422 -13.828 1 95.94 374 SER B N 1
ATOM 6480 C CA . SER B 1 374 ? -12.414 -15.648 -13.539 1 95.94 374 SER B CA 1
ATOM 6481 C C . SER B 1 374 ? -13.352 -15.469 -12.352 1 95.94 374 SER B C 1
ATOM 6483 O O . SER B 1 374 ? -14.477 -15.961 -12.359 1 95.94 374 SER B O 1
ATOM 6485 N N . ILE B 1 375 ? -12.914 -14.789 -11.336 1 95.5 375 ILE B N 1
ATOM 6486 C CA . ILE B 1 375 ? -13.719 -14.531 -10.141 1 95.5 375 ILE B CA 1
ATOM 6487 C C . ILE B 1 375 ? -14.945 -13.703 -10.516 1 95.5 375 ILE B C 1
ATOM 6489 O O . ILE B 1 375 ? -16.047 -13.945 -10.016 1 95.5 375 ILE B O 1
ATOM 6493 N N . GLY B 1 376 ? -14.758 -12.789 -11.438 1 93.25 376 GLY B N 1
ATOM 6494 C CA . GLY B 1 376 ? -15.859 -11.961 -11.891 1 93.25 376 GLY B CA 1
ATOM 6495 C C . GLY B 1 376 ? -16.797 -12.68 -12.844 1 93.25 376 GLY B C 1
ATOM 6496 O O . GLY B 1 376 ? -17.969 -12.312 -12.977 1 93.25 376 GLY B O 1
ATOM 6497 N N . MET B 1 377 ? -16.281 -13.695 -13.484 1 94.31 377 MET B N 1
ATOM 6498 C CA . MET B 1 377 ? -17.016 -14.43 -14.508 1 94.31 377 MET B CA 1
ATOM 6499 C C . MET B 1 377 ? -17.906 -15.5 -13.875 1 94.31 377 MET B C 1
ATOM 6501 O O . MET B 1 377 ? -19.094 -15.602 -14.203 1 94.31 377 MET B O 1
ATOM 6505 N N . PHE B 1 378 ? -17.375 -16.266 -12.945 1 93.56 378 PHE B N 1
ATOM 6506 C CA . PHE B 1 378 ? -18.047 -17.469 -12.484 1 93.56 378 PHE B CA 1
ATOM 6507 C C . PHE B 1 378 ? -18.656 -17.25 -11.102 1 93.56 378 PHE B C 1
ATOM 6509 O O . PHE B 1 378 ? -18.109 -16.5 -10.289 1 93.56 378 PHE B O 1
ATOM 6516 N N . GLN B 1 379 ? -19.75 -17.922 -10.805 1 92.31 379 GLN B N 1
ATOM 6517 C CA . GLN B 1 379 ? -20.484 -17.734 -9.555 1 92.31 379 GLN B CA 1
ATOM 6518 C C . GLN B 1 379 ? -20.531 -19.016 -8.742 1 92.31 379 GLN B C 1
ATOM 6520 O O . GLN B 1 379 ? -21.344 -19.156 -7.832 1 92.31 379 GLN B O 1
ATOM 6525 N N . ASN B 1 380 ? -19.656 -19.969 -9.078 1 93.75 380 ASN B N 1
ATOM 6526 C CA . ASN B 1 380 ? -19.609 -21.234 -8.344 1 93.75 380 ASN B CA 1
ATOM 6527 C C . ASN B 1 380 ? -19.406 -21 -6.852 1 93.75 380 ASN B C 1
ATOM 6529 O O . ASN B 1 380 ? -18.719 -20.062 -6.449 1 93.75 380 ASN B O 1
ATOM 6533 N N . PRO B 1 381 ? -20.016 -21.844 -6.047 1 95.06 381 PRO B N 1
ATOM 6534 C CA . PRO B 1 381 ? -19.922 -21.656 -4.598 1 95.06 381 PRO B CA 1
ATOM 6535 C C . PRO B 1 381 ? -18.531 -21.938 -4.059 1 95.06 381 PRO B C 1
ATOM 6537 O O . PRO B 1 381 ? -17.641 -22.375 -4.809 1 95.06 381 PRO B O 1
ATOM 6540 N N . LEU B 1 382 ? -18.344 -21.719 -2.803 1 96.38 382 LEU B N 1
ATOM 6541 C CA . LEU B 1 382 ? -17.094 -21.938 -2.08 1 96.38 382 LEU B CA 1
ATOM 6542 C C . LEU B 1 382 ? -16.641 -23.391 -2.217 1 96.38 382 LEU B C 1
ATOM 6544 O O . LEU B 1 382 ? -17.438 -24.312 -2.047 1 96.38 382 LEU B O 1
ATOM 6548 N N . ASP B 1 383 ? -15.398 -23.594 -2.6 1 97.38 383 ASP B N 1
ATOM 6549 C CA . ASP B 1 383 ? -14.703 -24.875 -2.666 1 97.38 383 ASP B CA 1
ATOM 6550 C C . ASP B 1 383 ? -15.289 -25.766 -3.762 1 97.38 383 ASP B C 1
ATOM 6552 O O . ASP B 1 383 ? -15.203 -27 -3.684 1 97.38 383 ASP B O 1
ATOM 6556 N N . ASP B 1 384 ? -16 -25.031 -4.66 1 96.38 384 ASP B N 1
ATOM 6557 C CA . ASP B 1 384 ? -16.297 -25.75 -5.891 1 96.38 384 ASP B CA 1
ATOM 6558 C C . ASP B 1 384 ? -15.016 -26.25 -6.562 1 96.38 384 ASP B C 1
ATOM 6560 O O . ASP B 1 384 ? -14.008 -25.531 -6.586 1 96.38 384 ASP B O 1
ATOM 6564 N N . ALA B 1 385 ? -15.055 -27.438 -7.18 1 95.81 385 ALA B N 1
ATOM 6565 C CA . ALA B 1 385 ? -13.891 -28.062 -7.809 1 95.81 385 ALA B CA 1
ATOM 6566 C C . ALA B 1 385 ? -13.289 -27.156 -8.875 1 95.81 385 ALA B C 1
ATOM 6568 O O . ALA B 1 385 ? -12.07 -27.141 -9.07 1 95.81 385 ALA B O 1
ATOM 6569 N N . MET B 1 386 ? -14.078 -26.375 -9.523 1 96.44 386 MET B N 1
ATOM 6570 C CA . MET B 1 386 ? -13.633 -25.484 -10.594 1 96.44 386 MET B CA 1
ATOM 6571 C C . MET B 1 386 ? -12.617 -24.484 -10.078 1 96.44 386 MET B C 1
ATOM 6573 O O . MET B 1 386 ? -11.633 -24.188 -10.766 1 96.44 386 MET B O 1
ATOM 6577 N N . TRP B 1 387 ? -12.828 -23.906 -8.898 1 97.94 387 TRP B N 1
ATOM 6578 C CA . TRP B 1 387 ? -11.93 -22.891 -8.336 1 97.94 387 TRP B CA 1
ATOM 6579 C C . TRP B 1 387 ? -10.555 -23.484 -8.07 1 97.94 387 TRP B C 1
ATOM 6581 O O . TRP B 1 387 ? -9.531 -22.828 -8.312 1 97.94 387 TRP B O 1
ATOM 6591 N N . HIS B 1 388 ? -10.492 -24.719 -7.543 1 98.19 388 HIS B N 1
ATOM 6592 C CA . HIS B 1 388 ? -9.219 -25.391 -7.297 1 98.19 388 HIS B CA 1
ATOM 6593 C C . HIS B 1 388 ? -8.508 -25.719 -8.602 1 98.19 388 HIS B C 1
ATOM 6595 O O . HIS B 1 388 ? -7.281 -25.641 -8.688 1 98.19 388 HIS B O 1
ATOM 6601 N N . PHE B 1 389 ? -9.328 -26.094 -9.586 1 98.25 389 PHE B N 1
ATOM 6602 C CA . PHE B 1 389 ? -8.766 -26.359 -10.906 1 98.25 389 PHE B CA 1
ATOM 6603 C C . PHE B 1 389 ? -8.219 -25.078 -11.516 1 98.25 389 PHE B C 1
ATOM 6605 O O . PHE B 1 389 ? -7.156 -25.094 -12.148 1 98.25 389 PHE B O 1
ATOM 6612 N N . ILE B 1 390 ? -8.898 -23.953 -11.336 1 97.94 390 ILE B N 1
ATOM 6613 C CA . ILE B 1 390 ? -8.414 -22.656 -11.797 1 97.94 390 ILE B CA 1
ATOM 6614 C C . ILE B 1 390 ? -7.109 -22.312 -11.078 1 97.94 390 ILE B C 1
ATOM 6616 O O . ILE B 1 390 ? -6.156 -21.828 -11.695 1 97.94 390 ILE B O 1
ATOM 6620 N N . ALA B 1 391 ? -7.059 -22.562 -9.773 1 98.25 391 ALA B N 1
ATOM 6621 C CA . ALA B 1 391 ? -5.84 -22.312 -9 1 98.25 391 ALA B CA 1
ATOM 6622 C C . ALA B 1 391 ? -4.656 -23.078 -9.602 1 98.25 391 ALA B C 1
ATOM 6624 O O . ALA B 1 391 ? -3.58 -22.5 -9.789 1 98.25 391 ALA B O 1
ATOM 6625 N N . TYR B 1 392 ? -4.875 -24.328 -9.953 1 98.5 392 TYR B N 1
ATOM 6626 C CA . TYR B 1 392 ? -3.818 -25.156 -10.523 1 98.5 392 TYR B CA 1
ATOM 6627 C C . TYR B 1 392 ? -3.4 -24.641 -11.891 1 98.5 392 TYR B C 1
ATOM 6629 O O . TYR B 1 392 ? -2.213 -24.422 -12.141 1 98.5 392 TYR B O 1
ATOM 6637 N N . THR B 1 393 ? -4.398 -24.438 -12.789 1 98.12 393 THR B N 1
ATOM 6638 C CA . THR B 1 393 ? -4.094 -24.141 -14.18 1 98.12 393 THR B CA 1
ATOM 6639 C C . THR B 1 393 ? -3.521 -22.734 -14.312 1 98.12 393 THR B C 1
ATOM 6641 O O . THR B 1 393 ? -2.578 -22.5 -15.07 1 98.12 393 THR B O 1
ATOM 6644 N N . ALA B 1 394 ? -4.086 -21.797 -13.586 1 96.38 394 ALA B N 1
ATOM 6645 C CA . ALA B 1 394 ? -3.561 -20.438 -13.641 1 96.38 394 ALA B CA 1
ATOM 6646 C C . ALA B 1 394 ? -2.18 -20.344 -13 1 96.38 394 ALA B C 1
ATOM 6648 O O . ALA B 1 394 ? -1.307 -19.625 -13.484 1 96.38 394 ALA B O 1
ATOM 6649 N N . GLY B 1 395 ? -1.972 -21.078 -11.945 1 96.44 395 GLY B N 1
ATOM 6650 C CA . GLY B 1 395 ? -0.708 -21.047 -11.227 1 96.44 395 GLY B CA 1
ATOM 6651 C C . GLY B 1 395 ? 0.426 -21.703 -11.992 1 96.44 395 GLY B C 1
ATOM 6652 O O . GLY B 1 395 ? 1.574 -21.266 -11.906 1 96.44 395 GLY B O 1
ATOM 6653 N N . THR B 1 396 ? 0.145 -22.734 -12.727 1 98.06 396 THR B N 1
ATOM 6654 C CA . THR B 1 396 ? 1.192 -23.5 -13.398 1 98.06 396 THR B CA 1
ATOM 6655 C C . THR B 1 396 ? 1.251 -23.141 -14.883 1 98.06 396 THR B C 1
ATOM 6657 O O . THR B 1 396 ? 2.277 -23.344 -15.531 1 98.06 396 THR B O 1
ATOM 6660 N N . GLY B 1 397 ? 0.142 -22.641 -15.414 1 97.5 397 GLY B N 1
ATOM 6661 C CA . GLY B 1 397 ? 0.097 -22.297 -16.828 1 97.5 397 GLY B CA 1
ATOM 6662 C C . GLY B 1 397 ? 1.095 -21.219 -17.203 1 97.5 397 GLY B C 1
ATOM 6663 O O . GLY B 1 397 ? 1.571 -21.188 -18.344 1 97.5 397 GLY B O 1
ATOM 6664 N N . GLY B 1 398 ? 1.414 -20.375 -16.297 1 96 398 GLY B N 1
ATOM 6665 C CA . GLY B 1 398 ? 2.363 -19.312 -16.547 1 96 398 GLY B CA 1
ATOM 6666 C C . GLY B 1 398 ? 3.752 -19.812 -16.906 1 96 398 GLY B C 1
ATOM 6667 O O . GLY B 1 398 ? 4.566 -19.062 -17.453 1 96 398 GLY B O 1
ATOM 6668 N N . SER B 1 399 ? 4.035 -21.062 -16.641 1 97.62 399 SER B N 1
ATOM 6669 C CA . SER B 1 399 ? 5.355 -21.641 -16.891 1 97.62 399 SER B CA 1
ATOM 6670 C C . SER B 1 399 ? 5.52 -22.031 -18.359 1 97.62 399 SER B C 1
ATOM 6672 O O . SER B 1 399 ? 6.633 -22.297 -18.812 1 97.62 399 SER B O 1
ATOM 6674 N N . LEU B 1 400 ? 4.43 -22.016 -19.094 1 98.19 400 LEU B N 1
ATOM 6675 C CA . LEU B 1 400 ? 4.508 -22.484 -20.469 1 98.19 400 LEU B CA 1
ATOM 6676 C C . LEU B 1 400 ? 5.383 -21.547 -21.312 1 98.19 400 LEU B C 1
ATOM 6678 O O . LEU B 1 400 ? 6.188 -22.016 -22.125 1 98.19 400 LEU B O 1
ATOM 6682 N N . LEU B 1 401 ? 5.195 -20.281 -21.031 1 96.62 401 LEU B N 1
ATOM 6683 C CA . LEU B 1 401 ? 6.098 -19.297 -21.609 1 96.62 401 LEU B CA 1
ATOM 6684 C C . LEU B 1 401 ? 6.812 -18.516 -20.516 1 96.62 401 LEU B C 1
ATOM 6686 O O . LEU B 1 401 ? 6.227 -18.219 -19.469 1 96.62 401 LEU B O 1
ATOM 6690 N N . ILE B 1 402 ? 8.055 -18.188 -20.797 1 95.06 402 ILE B N 1
ATOM 6691 C CA . ILE B 1 402 ? 8.906 -17.594 -19.766 1 95.06 402 ILE B CA 1
ATOM 6692 C C . ILE B 1 402 ? 8.312 -16.25 -19.312 1 95.06 402 ILE B C 1
ATOM 6694 O O . ILE B 1 402 ? 8.5 -15.844 -18.156 1 95.06 402 ILE B O 1
ATOM 6698 N N . ILE B 1 403 ? 7.48 -15.57 -20.141 1 92.31 403 ILE B N 1
ATOM 6699 C CA . ILE B 1 403 ? 6.926 -14.258 -19.828 1 92.31 403 ILE B CA 1
ATOM 6700 C C . ILE B 1 403 ? 5.586 -14.422 -19.125 1 92.31 403 ILE B C 1
ATOM 6702 O O . ILE B 1 403 ? 4.957 -13.438 -18.734 1 92.31 403 ILE B O 1
ATOM 6706 N N . GLY B 1 404 ? 5.195 -15.688 -18.938 1 92.5 404 GLY B N 1
ATOM 6707 C CA . GLY B 1 404 ? 3.836 -15.953 -18.484 1 92.5 404 GLY B CA 1
ATOM 6708 C C . GLY B 1 404 ? 3.664 -15.797 -16.984 1 92.5 404 GLY B C 1
ATOM 6709 O O . GLY B 1 404 ? 2.543 -15.844 -16.484 1 92.5 404 GLY B O 1
ATOM 6710 N N . SER B 1 405 ? 4.734 -15.68 -16.234 1 93.19 405 SER B N 1
ATOM 6711 C CA . SER B 1 405 ? 4.676 -15.477 -14.797 1 93.19 405 SER B CA 1
ATOM 6712 C C . SER B 1 405 ? 5.77 -14.523 -14.328 1 93.19 405 SER B C 1
ATOM 6714 O O . SER B 1 405 ? 6.781 -14.352 -15.008 1 93.19 405 SER B O 1
ATOM 6716 N N . ALA B 1 406 ? 5.551 -13.938 -13.195 1 92.06 406 ALA B N 1
ATOM 6717 C CA . ALA B 1 406 ? 6.551 -13.055 -12.609 1 92.06 406 ALA B CA 1
ATOM 6718 C C . ALA B 1 406 ? 7.867 -13.789 -12.359 1 92.06 406 ALA B C 1
ATOM 6720 O O . ALA B 1 406 ? 8.945 -13.227 -12.555 1 92.06 406 ALA B O 1
ATOM 6721 N N . ALA B 1 407 ? 7.801 -15 -11.945 1 95.88 407 ALA B N 1
ATOM 6722 C CA . ALA B 1 407 ? 8.984 -15.828 -11.719 1 95.88 407 ALA B CA 1
ATOM 6723 C C . ALA B 1 407 ? 9.766 -16.016 -13.016 1 95.88 407 ALA B C 1
ATOM 6725 O O . ALA B 1 407 ? 11 -15.938 -13.023 1 95.88 407 ALA B O 1
ATOM 6726 N N . GLY B 1 408 ? 9.086 -16.281 -14.07 1 96.19 408 GLY B N 1
ATOM 6727 C CA . GLY B 1 408 ? 9.727 -16.438 -15.367 1 96.19 408 GLY B CA 1
ATOM 6728 C C . GLY B 1 408 ? 10.414 -15.172 -15.852 1 96.19 408 GLY B C 1
ATOM 6729 O O . GLY B 1 408 ? 11.555 -15.219 -16.312 1 96.19 408 GLY B O 1
ATOM 6730 N N . VAL B 1 409 ? 9.758 -14.102 -15.695 1 92.75 409 VAL B N 1
ATOM 6731 C CA . VAL B 1 409 ? 10.312 -12.82 -16.125 1 92.75 409 VAL B CA 1
ATOM 6732 C C . VAL B 1 409 ? 11.562 -12.508 -15.305 1 92.75 409 VAL B C 1
ATOM 6734 O O . VAL B 1 409 ? 12.555 -12 -15.844 1 92.75 409 VAL B O 1
ATOM 6737 N N . ALA B 1 410 ? 11.5 -12.773 -14.047 1 94 410 ALA B N 1
ATOM 6738 C CA . ALA B 1 410 ? 12.672 -12.562 -13.195 1 94 410 ALA B CA 1
ATOM 6739 C C . ALA B 1 410 ? 13.852 -13.414 -13.656 1 94 410 ALA B C 1
ATOM 6741 O O . ALA B 1 410 ? 14.977 -12.922 -13.758 1 94 410 ALA B O 1
ATOM 6742 N N . ALA B 1 411 ? 13.578 -14.625 -13.938 1 96.94 411 ALA B N 1
ATOM 6743 C CA . ALA B 1 411 ? 14.617 -15.531 -14.398 1 96.94 411 ALA B CA 1
ATOM 6744 C C . ALA B 1 411 ? 15.203 -15.07 -15.734 1 96.94 411 ALA B C 1
ATOM 6746 O O . ALA B 1 411 ? 16.422 -15.141 -15.945 1 96.94 411 ALA B O 1
ATOM 6747 N N . MET B 1 412 ? 14.312 -14.656 -16.609 1 95.44 412 MET B N 1
ATOM 6748 C CA . MET B 1 412 ? 14.719 -14.133 -17.922 1 95.44 412 MET B CA 1
ATOM 6749 C C . MET B 1 412 ? 15.711 -12.977 -17.75 1 95.44 412 MET B C 1
ATOM 6751 O O . MET B 1 412 ? 16.734 -12.938 -18.422 1 95.44 412 MET B O 1
ATOM 6755 N N . GLY B 1 413 ? 15.461 -12.117 -16.891 1 92.12 413 GLY B N 1
ATOM 6756 C CA . GLY B 1 413 ? 16.328 -10.977 -16.656 1 92.12 413 GLY B CA 1
ATOM 6757 C C . GLY B 1 413 ? 17.625 -11.344 -15.969 1 92.12 413 GLY B C 1
ATOM 6758 O O . GLY B 1 413 ? 18.688 -10.836 -16.328 1 92.12 413 GLY B O 1
ATOM 6759 N N . MET B 1 414 ? 17.562 -12.203 -15.008 1 93.69 414 MET B N 1
ATOM 6760 C CA . MET B 1 414 ? 18.734 -12.57 -14.203 1 93.69 414 MET B CA 1
ATOM 6761 C C . MET B 1 414 ? 19.734 -13.375 -15.031 1 93.69 414 MET B C 1
ATOM 6763 O O . MET B 1 414 ? 20.938 -13.164 -14.922 1 93.69 414 MET B O 1
ATOM 6767 N N . GLU B 1 415 ? 19.188 -14.211 -15.891 1 96.44 415 GLU B N 1
ATOM 6768 C CA . GLU B 1 415 ? 20.078 -15.109 -16.625 1 96.44 415 GLU B CA 1
ATOM 6769 C C . GLU B 1 415 ? 20.047 -14.812 -18.125 1 96.44 415 GLU B C 1
ATOM 6771 O O . GLU B 1 415 ? 20.609 -15.57 -18.922 1 96.44 415 GLU B O 1
ATOM 6776 N N . LYS B 1 416 ? 19.328 -13.75 -18.484 1 94.44 416 LYS B N 1
ATOM 6777 C CA . LYS B 1 416 ? 19.234 -13.32 -19.875 1 94.44 416 LYS B CA 1
ATOM 6778 C C . LYS B 1 416 ? 18.734 -14.453 -20.766 1 94.44 416 LYS B C 1
ATOM 6780 O O . LYS B 1 416 ? 19.328 -14.75 -21.797 1 94.44 416 LYS B O 1
ATOM 6785 N N . ILE B 1 417 ? 17.734 -15.086 -20.297 1 96.69 417 ILE B N 1
ATOM 6786 C CA . ILE B 1 417 ? 17.141 -16.188 -21.047 1 96.69 417 ILE B CA 1
ATOM 6787 C C . ILE B 1 417 ? 16.328 -15.641 -22.219 1 96.69 417 ILE B C 1
ATOM 6789 O O . ILE B 1 417 ? 15.438 -14.812 -22.031 1 96.69 417 ILE B O 1
ATOM 6793 N N . ASN B 1 418 ? 16.672 -16.078 -23.375 1 95.19 418 ASN B N 1
ATOM 6794 C CA . ASN B 1 418 ? 15.938 -15.672 -24.562 1 95.19 418 ASN B CA 1
ATOM 6795 C C . ASN B 1 418 ? 14.562 -16.328 -24.625 1 95.19 418 ASN B C 1
ATOM 6797 O O . ASN B 1 418 ? 14.43 -17.531 -24.344 1 95.19 418 ASN B O 1
ATOM 6801 N N . PHE B 1 419 ? 13.609 -15.578 -25.062 1 95.19 419 PHE B N 1
ATOM 6802 C CA . PHE B 1 419 ? 12.227 -16.031 -25.156 1 95.19 419 PHE B CA 1
ATOM 6803 C C . PHE B 1 419 ? 12.117 -17.266 -26.047 1 95.19 419 PHE B C 1
ATOM 6805 O O . PHE B 1 419 ? 11.5 -18.266 -25.688 1 95.19 419 PHE B O 1
ATOM 6812 N N . PHE B 1 420 ? 12.758 -17.219 -27.156 1 96.06 420 PHE B N 1
ATOM 6813 C CA . PHE B 1 420 ? 12.633 -18.281 -28.156 1 96.06 420 PHE B CA 1
ATOM 6814 C C . PHE B 1 420 ? 13.43 -19.516 -27.719 1 96.06 420 PHE B C 1
ATOM 6816 O O . PHE B 1 420 ? 13.047 -20.641 -28.031 1 96.06 420 PHE B O 1
ATOM 6823 N N . TRP B 1 421 ? 14.484 -19.234 -27.031 1 97.69 421 TRP B N 1
ATOM 6824 C CA . TRP B 1 421 ? 15.211 -20.375 -26.469 1 97.69 421 TRP B CA 1
ATOM 6825 C C . TRP B 1 421 ? 14.344 -21.141 -25.5 1 97.69 421 TRP B C 1
ATOM 6827 O O . TRP B 1 421 ? 14.297 -22.375 -25.531 1 97.69 421 TRP B O 1
ATOM 6837 N N . TYR B 1 422 ? 13.703 -20.453 -24.625 1 98.06 422 TYR B N 1
ATOM 6838 C CA . TYR B 1 422 ? 12.805 -21.078 -23.641 1 98.06 422 TYR B CA 1
ATOM 6839 C C . TYR B 1 422 ? 11.68 -21.828 -24.344 1 98.06 422 TYR B C 1
ATOM 6841 O O . TYR B 1 422 ? 11.352 -22.953 -23.969 1 98.06 422 TYR B O 1
ATOM 6849 N N . ALA B 1 423 ? 11.062 -21.219 -25.328 1 97.62 423 ALA B N 1
ATOM 6850 C CA . ALA B 1 423 ? 9.961 -21.828 -26.062 1 97.62 423 ALA B CA 1
ATOM 6851 C C . ALA B 1 423 ? 10.398 -23.125 -26.734 1 97.62 423 ALA B C 1
ATOM 6853 O O . ALA B 1 423 ? 9.648 -24.094 -26.766 1 97.62 423 ALA B O 1
ATOM 6854 N N . LYS B 1 424 ? 11.594 -23.141 -27.203 1 97.69 424 LYS B N 1
ATOM 6855 C CA . LYS B 1 424 ? 12.109 -24.297 -27.922 1 97.69 424 LYS B CA 1
ATOM 6856 C C . LYS B 1 424 ? 12.531 -25.406 -26.953 1 97.69 424 LYS B C 1
ATOM 6858 O O . LYS B 1 424 ? 12.281 -26.578 -27.203 1 97.69 424 LYS B O 1
ATOM 6863 N N . ASN B 1 425 ? 13.141 -25.031 -25.859 1 97.88 425 ASN B N 1
ATOM 6864 C CA . ASN B 1 425 ? 13.836 -26.031 -25.047 1 97.88 425 ASN B CA 1
ATOM 6865 C C . ASN B 1 425 ? 13.039 -26.406 -23.812 1 97.88 425 ASN B C 1
ATOM 6867 O O . ASN B 1 425 ? 13.219 -27.484 -23.25 1 97.88 425 ASN B O 1
ATOM 6871 N N . ILE B 1 426 ? 12.18 -25.5 -23.344 1 98.44 426 ILE B N 1
ATOM 6872 C CA . ILE B 1 426 ? 11.602 -25.688 -22.016 1 98.44 426 ILE B CA 1
ATOM 6873 C C . ILE B 1 426 ? 10.086 -25.844 -22.125 1 98.44 426 ILE B C 1
ATOM 6875 O O . ILE B 1 426 ? 9.477 -26.578 -21.344 1 98.44 426 ILE B O 1
ATOM 6879 N N . LEU B 1 427 ? 9.406 -25.219 -23.078 1 98.5 427 LEU B N 1
ATOM 6880 C CA . LEU B 1 427 ? 7.957 -25.172 -23.219 1 98.5 427 LEU B CA 1
ATOM 6881 C C . LEU B 1 427 ? 7.367 -26.578 -23.188 1 98.5 427 LEU B C 1
ATOM 6883 O O . LEU B 1 427 ? 6.355 -26.812 -22.531 1 98.5 427 LEU B O 1
ATOM 6887 N N . TRP B 1 428 ? 7.98 -27.469 -23.953 1 98.31 428 TRP B N 1
ATOM 6888 C CA . TRP B 1 428 ? 7.41 -28.812 -24.047 1 98.31 428 TRP B CA 1
ATOM 6889 C C . TRP B 1 428 ? 7.531 -29.547 -22.703 1 98.31 428 TRP B C 1
ATOM 6891 O O . TRP B 1 428 ? 6.676 -30.359 -22.359 1 98.31 428 TRP B O 1
ATOM 6901 N N . LEU B 1 429 ? 8.562 -29.312 -21.906 1 98.5 429 LEU B N 1
ATOM 6902 C CA . LEU B 1 429 ? 8.695 -29.859 -20.562 1 98.5 429 LEU B CA 1
ATOM 6903 C C . LEU B 1 429 ? 7.609 -29.312 -19.641 1 98.5 429 LEU B C 1
ATOM 6905 O O . LEU B 1 429 ? 6.945 -30.062 -18.938 1 98.5 429 LEU B O 1
ATOM 6909 N N . ALA B 1 430 ? 7.453 -27.953 -19.688 1 98.69 430 ALA B N 1
ATOM 6910 C CA . ALA B 1 430 ? 6.441 -27.281 -18.875 1 98.69 430 ALA B CA 1
ATOM 6911 C C . ALA B 1 430 ? 5.039 -27.766 -19.234 1 98.69 430 ALA B C 1
ATOM 6913 O O . ALA B 1 430 ? 4.203 -27.953 -18.344 1 98.69 430 ALA B O 1
ATOM 6914 N N . PHE B 1 431 ? 4.82 -27.906 -20.531 1 98.62 431 PHE B N 1
ATOM 6915 C CA . PHE B 1 431 ? 3.518 -28.359 -21 1 98.62 431 PHE B CA 1
ATOM 6916 C C . PHE B 1 431 ? 3.223 -29.766 -20.516 1 98.62 431 PHE B C 1
ATOM 6918 O O . PHE B 1 431 ? 2.098 -30.062 -20.109 1 98.62 431 PHE B O 1
ATOM 6925 N N . ALA B 1 432 ? 4.195 -30.672 -20.578 1 98.69 432 ALA B N 1
ATOM 6926 C CA . ALA B 1 432 ? 4.016 -32.031 -20.078 1 98.69 432 ALA B CA 1
ATOM 6927 C C . ALA B 1 432 ? 3.605 -32 -18.594 1 98.69 432 ALA B C 1
ATOM 6929 O O . ALA B 1 432 ? 2.656 -32.688 -18.203 1 98.69 432 ALA B O 1
ATOM 6930 N N . GLY B 1 433 ? 4.344 -31.281 -17.797 1 98.69 433 GLY B N 1
ATOM 6931 C CA . GLY B 1 433 ? 3.971 -31.156 -16.391 1 98.69 433 GLY B CA 1
ATOM 6932 C C . GLY B 1 433 ? 2.57 -30.594 -16.203 1 98.69 433 GLY B C 1
ATOM 6933 O O . GLY B 1 433 ? 1.785 -31.156 -15.422 1 98.69 433 GLY B O 1
ATOM 6934 N N . PHE B 1 434 ? 2.246 -29.5 -16.938 1 98.69 434 PHE B N 1
ATOM 6935 C CA . PHE B 1 434 ? 0.964 -28.812 -16.844 1 98.69 434 PHE B CA 1
ATOM 6936 C C . PHE B 1 434 ? -0.185 -29.766 -17.156 1 98.69 434 PHE B C 1
ATOM 6938 O O . PHE B 1 434 ? -1.142 -29.859 -16.391 1 98.69 434 PHE B O 1
ATOM 6945 N N . ILE B 1 435 ? -0.062 -30.516 -18.234 1 98.5 435 ILE B N 1
ATOM 6946 C CA . ILE B 1 435 ? -1.163 -31.344 -18.703 1 98.5 435 ILE B CA 1
ATOM 6947 C C . ILE B 1 435 ? -1.301 -32.594 -17.797 1 98.5 435 ILE B C 1
ATOM 6949 O O . ILE B 1 435 ? -2.414 -33 -17.5 1 98.5 435 ILE B O 1
ATOM 6953 N N . PHE B 1 436 ? -0.216 -33.219 -17.375 1 98.69 436 PHE B N 1
ATOM 6954 C CA . PHE B 1 436 ? -0.302 -34.375 -16.516 1 98.69 436 PHE B CA 1
ATOM 6955 C C . PHE B 1 436 ? -0.843 -34 -15.141 1 98.69 436 PHE B C 1
ATOM 6957 O O . PHE B 1 436 ? -1.551 -34.781 -14.508 1 98.69 436 PHE B O 1
ATOM 6964 N N . GLY B 1 437 ? -0.458 -32.812 -14.664 1 98.56 437 GLY B N 1
ATOM 6965 C CA . GLY B 1 437 ? -1.074 -32.312 -13.438 1 98.56 437 GLY B CA 1
ATOM 6966 C C . GLY B 1 437 ? -2.568 -32.094 -13.57 1 98.56 437 GLY B C 1
ATOM 6967 O O . GLY B 1 437 ? -3.34 -32.5 -12.688 1 98.56 437 GLY B O 1
ATOM 6968 N N . ALA B 1 438 ? -2.982 -31.516 -14.68 1 98.38 438 ALA B N 1
ATOM 6969 C CA . ALA B 1 438 ? -4.402 -31.281 -14.938 1 98.38 438 ALA B CA 1
ATOM 6970 C C . ALA B 1 438 ? -5.168 -32.594 -15.016 1 98.38 438 ALA B C 1
ATOM 6972 O O . ALA B 1 438 ? -6.25 -32.719 -14.43 1 98.38 438 ALA B O 1
ATOM 6973 N N . LEU B 1 439 ? -4.598 -33.562 -15.711 1 98.06 439 LEU B N 1
ATOM 6974 C CA . LEU B 1 439 ? -5.227 -34.875 -15.844 1 98.06 439 LEU B CA 1
ATOM 6975 C C . LEU B 1 439 ? -5.324 -35.562 -14.484 1 98.06 439 LEU B C 1
ATOM 6977 O O . LEU B 1 439 ? -6.301 -36.25 -14.211 1 98.06 439 LEU B O 1
ATOM 6981 N N . THR B 1 440 ? -4.297 -35.375 -13.711 1 98.25 440 THR B N 1
ATOM 6982 C CA . THR B 1 440 ? -4.312 -35.938 -12.375 1 98.25 440 THR B CA 1
ATOM 6983 C C . THR B 1 440 ? -5.453 -35.344 -11.547 1 98.25 440 THR B C 1
ATOM 6985 O O . THR B 1 440 ? -6.172 -36.094 -10.867 1 98.25 440 THR B O 1
ATOM 6988 N N . LEU B 1 441 ? -5.609 -34 -11.594 1 97.56 441 LEU B N 1
ATOM 6989 C CA . LEU B 1 441 ? -6.684 -33.375 -10.844 1 97.56 441 LEU B CA 1
ATOM 6990 C C . LEU B 1 441 ? -8.047 -33.844 -11.32 1 97.56 441 LEU B C 1
ATOM 6992 O O . LEU B 1 441 ? -8.922 -34.156 -10.508 1 97.56 441 LEU B O 1
ATOM 6996 N N . MET B 1 442 ? -8.227 -34 -12.609 1 96.62 442 MET B N 1
ATOM 6997 C CA . MET B 1 442 ? -9.477 -34.469 -13.188 1 96.62 442 MET B CA 1
ATOM 6998 C C . MET B 1 442 ? -9.742 -35.906 -12.773 1 96.62 442 MET B C 1
ATOM 7000 O O . MET B 1 442 ? -10.875 -36.281 -12.477 1 96.62 442 MET B O 1
ATOM 7004 N N . ALA B 1 443 ? -8.711 -36.719 -12.766 1 96.81 443 ALA B N 1
ATOM 7005 C CA . ALA B 1 443 ? -8.836 -38.125 -12.359 1 96.81 443 ALA B CA 1
ATOM 7006 C C . ALA B 1 443 ? -9.242 -38.219 -10.891 1 96.81 443 ALA B C 1
ATOM 7008 O O . ALA B 1 443 ? -10.062 -39.062 -10.523 1 96.81 443 ALA B O 1
ATOM 7009 N N . MET B 1 444 ? -8.594 -37.375 -10.094 1 96.12 444 MET B N 1
ATOM 7010 C CA . MET B 1 444 ? -8.922 -37.375 -8.672 1 96.12 444 MET B CA 1
ATOM 7011 C C . MET B 1 444 ? -10.375 -36.969 -8.445 1 96.12 444 MET B C 1
ATOM 7013 O O . MET B 1 444 ? -11.047 -37.531 -7.574 1 96.12 444 MET B O 1
ATOM 7017 N N . GLU B 1 445 ? -10.859 -36.031 -9.164 1 92 445 GLU B N 1
ATOM 7018 C CA . GLU B 1 445 ? -12.258 -35.656 -9.086 1 92 445 GLU B CA 1
ATOM 7019 C C . GLU B 1 445 ? -13.18 -36.781 -9.539 1 92 445 GLU B C 1
ATOM 7021 O O . GLU B 1 445 ? -14.219 -37 -8.922 1 92 445 GLU B O 1
ATOM 7026 N N . TYR B 1 446 ? -12.812 -37.375 -10.633 1 91.12 446 TYR B N 1
ATOM 7027 C CA . TYR B 1 446 ? -13.602 -38.469 -11.18 1 91.12 446 TYR B CA 1
ATOM 7028 C C . TYR B 1 446 ? -13.688 -39.625 -10.188 1 91.12 446 TYR B C 1
ATOM 7030 O O . TYR B 1 446 ? -14.734 -40.281 -10.078 1 91.12 446 TYR B O 1
ATOM 7038 N N . LEU B 1 447 ? -12.609 -39.812 -9.461 1 93.62 447 LEU B N 1
ATOM 7039 C CA . LEU B 1 447 ? -12.555 -40.906 -8.492 1 93.62 447 LEU B CA 1
ATOM 7040 C C . LEU B 1 447 ? -13.156 -40.469 -7.156 1 93.62 447 LEU B C 1
ATOM 7042 O O . LEU B 1 447 ? -13.156 -41.25 -6.199 1 93.62 447 LEU B O 1
ATOM 7046 N N . HIS B 1 448 ? -13.68 -39.281 -6.988 1 88.62 448 HIS B N 1
ATOM 7047 C CA . HIS B 1 448 ? -14.336 -38.719 -5.809 1 88.62 448 HIS B CA 1
ATOM 7048 C C . HIS B 1 448 ? -13.422 -38.781 -4.594 1 88.62 448 HIS B C 1
ATOM 7050 O O . HIS B 1 448 ? -13.836 -39.219 -3.514 1 88.62 448 HIS B O 1
ATOM 7056 N N . LEU B 1 449 ? -12.227 -38.438 -4.863 1 86.31 449 LEU B N 1
ATOM 7057 C CA . LEU B 1 449 ? -11.266 -38.438 -3.766 1 86.31 449 LEU B CA 1
ATOM 7058 C C . LEU B 1 449 ? -11.492 -37.219 -2.844 1 86.31 449 LEU B C 1
ATOM 7060 O O . LEU B 1 449 ? -10.953 -37.188 -1.738 1 86.31 449 LEU B O 1
ATOM 7064 N N . PHE B 1 450 ? -12.32 -36.375 -3.268 1 80.19 450 PHE B N 1
ATOM 7065 C CA . PHE B 1 450 ? -12.602 -35.188 -2.471 1 80.19 450 PHE B CA 1
ATOM 7066 C C . PHE B 1 450 ? -14.039 -35.188 -1.971 1 80.19 450 PHE B C 1
ATOM 7068 O O . PHE B 1 450 ? -14.93 -35.75 -2.625 1 80.19 450 PHE B O 1
#

Foldseek 3Di:
DLVVLVVLLVVLLVCLLCCVVVVPHNLVSLQVSLVVSLVVCLVVLAFFFDDDVHTHTQLVVQCVVPVDDSSVSSNVSSVVLLVVLLVLLVLLLLLLLLLLLLVLLLVLLVLLVVLLVVDDFFQLLVNLVSLLVCLLQVLLQSALQVSLLSSLVSVCQFAVDLVLSLVSSLLSSLSSLLSNLQACSNYSLSVSCCLLLQEAGVLSNVLRVVLSVLLNCQLSVVVSPDPSRGDGHPRPDTDPPDGAPCSNVSNVLSRVLRVCQSVVCVVPVDGSSVSSVVSSVVSQVVSVVPDRPVPDDPVCSVVSHSVVSSVPGDVSVSSSLSSLLSSLSSCLGNCNLQVVLVVCCVVPVDLLVVLLVLLLCLLRSPLSSSSSSVSSHDDDHRSDLSNSSNSLSSSLNVSLWLNSYSSSVSSCVVSVDDRVNCNVPPNVSSVSSNVSSSVVSVVCVVVVVD/DLVVLVVLLVVLQVCLLCCVVVVPHNLVSLQVSLVVSLVVCLVVLAFFFDDDVHTHTQLVVQCVVPVDDSSVSSNVSSVVLLVVLLVLLVLLLLLLLLLLLLVLLLVLLVLLVVLLVVDDFFQLLVNLVSLLVCLLQVLLQSALQVSLVSSLVSVCQFAVDLVLSLVSSLLSSLSSLLSNLQACSSYSLSVSCCSLLQEAGVLLNVLRVVLSVLLNCQLSVVVSPDPSRGDGHPRPDGDPPDGAPCSNVSNVLSRVQRVCQSVVCVVPVDRSSVSSVVSSVVSQVVSVVPQRPVPDDPVCSVVSHSVVSSVPGDVSVSSSLSSLLSSLSSCLGNCNLQVVLVVCCVVPVDLLVVLLVLLLCLLSRPLSSSSSSVSSHDDDHRSDLSNSSNSLSSSLNVSLWLNSYSSSVSSCVVSVDDRVNCNVPPNVSSVSSNVSSSVVSVVCVVVVVD

Solvent-accessible surface area (backbone atoms only — not comparable to full-atom values): 43951 Å² total; per-residue (Å²): 110,67,64,55,42,52,48,45,47,52,53,25,48,49,48,40,70,40,17,84,79,70,73,43,65,41,39,36,32,22,21,34,29,19,33,49,39,51,40,50,42,48,66,67,52,48,77,39,38,43,82,54,108,51,82,39,62,42,27,60,61,45,15,68,74,69,70,41,56,66,72,59,13,25,50,50,35,50,54,51,51,52,42,53,51,47,18,58,50,44,44,52,49,53,26,49,53,28,51,47,31,43,53,32,44,23,4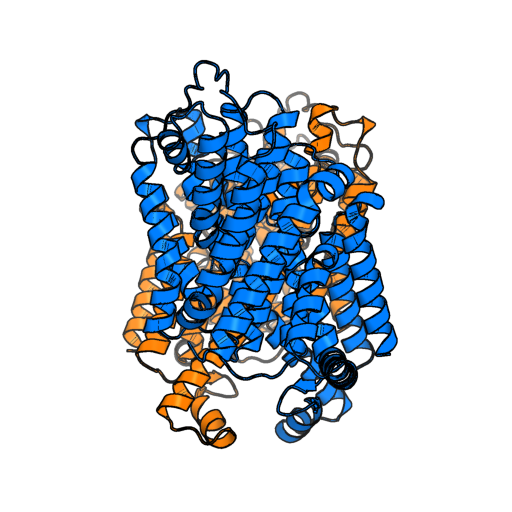9,74,42,32,19,64,54,58,60,52,73,71,62,79,70,46,38,34,42,59,44,51,51,50,50,30,53,48,20,22,57,46,0,28,65,62,15,24,44,54,32,36,53,55,49,46,59,52,41,55,70,54,41,82,51,61,80,61,39,45,55,54,45,54,48,27,29,40,14,6,25,18,21,4,28,22,22,46,63,1,25,74,52,29,31,48,36,39,74,68,56,32,32,48,63,66,57,34,29,68,60,20,38,63,21,24,48,42,27,32,47,45,30,53,59,58,47,52,73,37,74,88,27,56,62,68,56,84,58,66,89,73,80,80,81,69,60,50,95,51,8,64,59,41,34,52,49,46,53,50,36,59,61,41,16,66,55,42,22,70,73,41,67,47,64,52,33,46,32,28,36,32,28,32,21,51,49,54,52,50,52,66,74,57,54,60,67,90,78,44,55,77,85,45,50,80,59,67,43,69,65,50,24,52,30,66,41,66,57,61,57,52,49,24,49,53,11,41,51,48,35,47,47,50,42,35,28,59,41,52,33,40,52,48,40,54,51,46,45,68,75,43,70,52,61,67,58,51,39,50,50,51,6,56,43,8,22,67,60,31,31,57,58,48,48,53,44,47,60,48,29,53,82,72,58,66,61,33,69,65,52,41,49,37,31,38,26,29,34,34,21,10,44,39,28,55,75,2,30,69,28,27,42,49,44,26,66,74,60,64,51,50,68,65,56,42,52,71,72,41,17,65,40,38,43,51,5,45,52,53,11,50,51,45,38,52,48,41,56,73,68,55,74,113,110,69,62,56,41,54,48,45,47,52,53,25,48,50,48,40,69,40,19,85,78,69,74,43,65,41,41,36,31,22,20,35,31,19,33,50,40,51,41,50,43,48,66,68,52,48,75,41,39,43,83,61,102,52,82,39,61,41,29,59,61,44,17,69,75,70,70,40,57,65,72,59,13,24,50,50,36,49,53,51,51,50,41,52,51,46,17,59,50,43,44,52,47,53,25,48,53,28,53,47,30,43,52,33,45,22,48,74,44,32,19,64,54,59,58,54,72,70,64,79,70,46,38,34,42,61,43,50,52,51,49,30,53,49,21,21,57,45,0,28,64,62,15,24,44,52,32,36,53,55,50,46,60,51,43,55,71,54,40,82,52,61,80,60,39,44,55,55,44,55,49,26,30,40,12,8,25,18,22,5,28,22,22,47,64,0,24,74,51,29,31,47,36,39,75,67,56,35,33,49,63,66,60,34,29,68,58,20,38,64,23,24,49,42,27,31,46,47,29,52,58,58,48,52,73,36,73,88,27,55,62,68,56,86,58,66,87,75,79,81,81,69,61,49,94,49,6,64,60,42,34,52,49,46,52,51,34,60,62,40,17,65,53,42,22,71,72,41,68,48,66,52,32,46,32,27,36,31,28,32,19,52,49,54,52,49,51,65,73,58,55,61,66,91,77,41,56,78,85,46,50,82,60,68,40,68,65,50,24,52,31,66,40,67,58,62,57,52,49,26,50,52,11,40,52,48,35,49,48,51,42,34,28,60,41,52,33,39,52,49,38,53,50,44,45,67,75,42,70,52,61,68,58,52,41,49,51,51,5,56,44,8,22,70,42,47,32,57,60,51,49,54,43,47,60,46,27,53,81,73,58,67,61,33,69,64,52,44,49,38,32,40,26,31,35,35,21,11,46,39,28,54,75,2,29,69,26,26,42,50,44,26,65,76,62,64,52,52,69,66,56,42,52,71,72,40,20,64,38,37,42,51,4,46,51,54,12,51,50,45,39,52,49,40,57,73,69,55,74,113

Radius of gyration: 28.2 Å; Cα contacts (8 Å, |Δi|>4): 1574; chains: 2; bounding box: 72×81×58 Å

Secondary structure (DSSP, 8-state):
-HHHHHHHHHHHHHHHHTHHHHT--HHHHHHHHHHHHHHHHHHTT---EEESSSEEEHHHHHHHHHT--HHHHHHHHHHHHHHHHHHHHHHHHHHHHHHHHHHHHHHHTTGGGGGGGG----BHHHHHHHHHHHHHHHHHHH-HHHHHHHHHHHHHHH---HHHHHHHHHHHHHHHHHHHHTSTTTSHHHHHHHHTTSS-HHHHHHHHHHHHHHHHHHHHHHHTTSGGGSSB----S---PPPPTTHHHHHHHHHHHHHHHHHHHHHH---HHHHHHHHHHHHHHHHHHT--TTTS-HHHHTT-SHHHHHHTS-HHHHHHHHHHHHHHHHHHHTTHHHHHHHHHHHH---HHHHHHHHHHHHHHH-HHHHHHHHHHH----TT-HHHHHHHHHHHHHTTSSGGGSHHHHHHHHHHT--HHHHHHHTHHHHHHHHHHHHHHHHHHHHTT--/-HHHHHHHHHHHHHHHHTHHHHT--HHHHHHHHHHHHHHHHHHTT---EEESSSEEEHHHHHHHHHT--HHHHHHHHHHHHHHHHHHHHHHHHHHHHHHHHHHHHHHHTTGGGGGGGG----BHHHHHHHHHHHHHHHHHHH-HHHHHHHHHHHHHHH---HHHHHHHHHHHHHHHHHHHHTSTTTSHHHHHHHHTTSS-HHHHHHHHHHHHHHHHHHHHHHHTTSGGGSSB---PSP---PPPTTHHHHHHHHHHHHHHHHHHHHHH---HHHHHHHHHHHHHHHHHHT--TTTS-HHHHTT-SHHHHHHTS-HHHHHHHHHHHHHHHHHHHTTHHHHHHHHHHHH---HHHHHHHHHHHTTTS-HHHHHHHHHHH----TT-HHHHHHHHHHHHHTTSSGGGSHHHHHHHHHHT--HHHHHHHTHHHHHHHHHHHHHHHHHHHHTT--

InterPro domains:
  IPR004680 Citrate transporter-like domain [PF03600] (15-391)
  IPR045016 Na(+)/H(+) antiporter NhaD-like [PTHR43269] (3-448)

Organism: Capnocytophaga canimorsus (strain 5) (NCBI:txid860228)

Sequence (900 aa):
MEMLIIAVFFIGYFFITIEHSVRIDKTISALGMASVCWALLKLFNLTVYEISDGLHPLYIEISEKFGLPISEAKAQAIDELLLHHLGKIAEILFFLIGAMTIVEIVDMHRGFEILKKIIKTRKKKKLLWIFGTVAFFLSAVIDNLTATIVLISILRKLVPFQKERMWYASLIVIAANAGGAWSPVGDVTTTMLWMANKVTAFKLTEYVFIPSVICFLVPFFIASFLPVFQGRLDIPASDKTSAFKYSTTVLILGFLAIVFVPVFKSITHLPPYIGMLFALASMWFFSELLKPIKELEEDKLHTFSPHRALSKIEMSSILFFLGILLGVAALESIGVLFNFAGWLNEAIPNQNIVVILLGIGSSVIDNVPLVAASIGMFQNPLDDAMWHFIAYTAGTGGSLLIIGSAAGVAAMGMEKINFFWYAKNILWLAFAGFIFGALTLMAMEYLHLFMEMLIIAVFFIGYFFITIEHSVRIDKTISALGMASVCWALLKLFNLTVYEISDGLHPLYIEISEKFGLPISEAKAQAIDELLLHHLGKIAEILFFLIGAMTIVEIVDMHRGFEILKKIIKTRKKKKLLWIFGTVAFFLSAVIDNLTATIVLISILRKLVPFQKERMWYASLIVIAANAGGAWSPVGDVTTTMLWMANKVTAFKLTEYVFIPSVICFLVPFFIASFLPVFQGRLDIPASDKTSAFKYSTTVLILGFLAIVFVPVFKSITHLPPYIGMLFALASMWFFSELLKPIKELEEDKLHTFSPHRALSKIEMSSILFFLGILLGVAALESIGVLFNFAGWLNEAIPNQNIVVILLGIGSSVIDNVPLVAASIGMFQNPLDDAMWHFIAYTAGTGGSLLIIGSAAGVAAMGMEKINFFWYAKNILWLAFAGFIFGALTLMAMEYLHLF